Protein AF-A0A2D4QX13-F1 (afdb_monomer)

Mean predicted aligned error: 24.89 Å

Solvent-accessible surface area (backbone atoms only — not comparable to full-atom values): 77066 Å² total; per-residue (Å²): 137,88,86,86,82,90,85,76,85,91,84,88,88,89,89,78,82,85,54,75,51,61,56,52,51,56,56,57,56,62,56,57,64,66,77,70,51,86,90,78,79,73,89,85,78,90,80,95,83,83,89,89,88,93,68,87,88,65,86,76,90,82,76,73,86,80,95,59,84,86,88,71,99,53,57,44,77,58,89,92,42,81,41,55,74,44,93,89,54,78,89,79,84,75,50,68,82,93,48,73,81,83,67,101,71,89,83,74,98,64,98,74,90,80,53,93,89,44,100,64,84,83,71,96,62,91,85,82,73,99,68,87,88,84,76,90,83,76,88,74,99,62,92,79,90,69,102,65,91,85,86,74,98,67,94,81,90,77,97,78,87,88,81,96,66,93,79,85,75,95,65,92,82,90,77,83,91,84,84,73,97,57,102,72,89,83,62,62,100,88,48,82,79,70,64,59,41,94,79,77,62,79,80,86,47,98,60,43,46,70,51,84,95,50,72,36,55,74,54,92,93,52,81,82,84,86,78,48,80,76,98,46,76,73,83,71,74,94,84,80,78,93,67,96,76,89,81,50,95,90,48,98,69,87,85,74,97,62,92,86,83,70,102,62,85,85,89,64,91,82,77,81,76,96,60,90,81,82,69,93,60,90,80,85,69,102,58,91,81,88,65,95,71,84,86,73,96,63,93,83,83,78,89,72,89,81,92,67,83,89,77,76,75,91,84,82,77,88,83,64,64,99,88,53,83,85,82,83,78,51,71,55,83,52,73,82,80,68,91,76,84,83,79,97,75,87,86,87,75,79,98,62,83,89,70,80,83,58,88,93,62,82,87,82,86,76,50,69,91,87,54,76,82,81,74,88,82,80,80,56,96,88,62,81,87,71,95,68,70,82,53,51,100,59,94,52,84,62,84,72,93,74,89,86,75,93,64,97,74,86,88,70,101,73,85,87,87,73,101,72,87,89,75,50,97,49,92,90,52,80,81,83,91,79,50,69,87,89,41,51,51,65,48,93,90,52,38,29,45,59,82,66,92,68,60,94,77,49,42,84,42,70,78,82,85,28,47,36,39,78,38,75,54,98,70,84,93,83,68,91,76,79,79,54,95,84,58,82,88,65,57,39,46,80,45,78,75,53,77,38,35,29,43,34,31,24,69,68,29,40,57,94,48,79,29,70,48,47,74,47,50,60,91,53,32,44,25,36,38,33,48,33,44,36,39,31,34,46,86,85,68,49,84,40,44,35,40,32,34,39,36,39,30,45,20,17,63,84,62,84,60,75,42,30,48,68,51,76,45,81,75,45,58,74,55,86,69,44,44,65,63,45,74,51,44,40,53,43,79,93,76,49,25,37,35,40,29,28,25,24,15,43,25,64,82,76,78,49,47,24,86,58,16,25,39,37,37,41,36,44,41,31,65,31,92,74,40,76,62,53,70,57,93,61,32,35,34,40,72,40,70,78,33,36,74,57,75,47,78,62,48,73,49,54,49,86,75,34,43,32,37,39,32,46,37,30,36,37,30,76,68,54,44,29,18,31,41,32,36,38,41,38,38,49,86,70,82,49,39,47,68,48,77,44,82,66,47,34,38,38,89,79,51,62,63,59,56,49,80,49,48,41,58,60,89,72,25,34,32,41,27,34,23,28,61,57,90,59,38,27,31,38,26,31,49,32,40,55,40,50,95,76,66,73,58,42,80,56,100,90,49,70,47,82,60,93,88,89,89,89,92,88,63,72,46,79,74,56,99,47,33,32,36,39,54,33,70,63,74,23,83,45,79,38,78,65,45,74,49,50,58,82,62,30,42,30,35,43,34,48,30,42,39,33,40,66,86,78,73,43,47,36,44,38,35,34,44,35,40,51,51,65,39,100,85,71,80,44,83,44,49,44,56,46,80,77,48,80,49,64,78,65,97,69,82,47,70,68,42,72,43,42,46,73,60,89,70,26,40,29,41,29,35,22,45,46,87,85,77,71,95,71,48,53,46,39,38,40,40,40,38,44,45,42,42,96,71,49,68,71,45,74,66,81,98,50,70,51,75,78,87,81,85,76,89,69,78,45,72,49,75,75,52,100,45,35,30,39,35,41,31,72,60,35,29,43,58,75,37,81,61,47,75,48,39,54,62,60,24,52,26,35,41,30,48,33,40,35,34,37,73,78,84,66,41,45,36,39,32,38,37,43,36,39,41,57,91,75,51,34,41,65,50,77,41,81,74,45,57,76,48,88,89,61,58,64,70,43,77,46,37,40,53,52,82,66,94,50,73,76,17,30,38,29,42,28,35,22,37,48,74,63,44,78,86,52,68,42,36,33,37,43,38,42,36,42,45,38,60,48,92,70,69,85,72,68,68,48,98,60,94,66,52,60,51,60,43,78,36,74,70,38,30,66,56,80,44,78,60,46,72,47,50,62,64,59,30,37,30,36,42,34,48,33,40,38,35,32,74,80,79,48,40,29,33,43,34,38,34,41,36,31,34,47,88,72,52,33,44,69,51,74,45,80,68,47,53,77,60,95,62,77,68,60,46,82,48,50,35,55,56,95,64,30,36,32,42,27,35,20,30,69,58,84,61,46,30,42,40,31,37,41,35,44,56,31,71,42,86,77,62,63,68,52,84,58,91,54,93,87,60,84,55,74,40,80,73,80,69,42,97,54,98,64,83,82,79,88,82,57,86,88,77,47,82,60,51,80,46,81,46,57,48,61,67,70,85,47,49,32,41,73,52,74,50,75,50,112

Foldseek 3Di:
DDDDADDDDDDDDDPDDDDPVVVSVVVRVVVVVVVPDPPPDDDDDDDDDDDDDDDDPDDDDDDDPDDDDDDDPFWDDDPPDTDGPDPPDDPDDDDPDPDDPDDPDDDDPDDDDDDPPDPDDDDPDDDDDPDDDDDDDDDDPDDDDDPDDDDDDDDDDDDDDDDDDDDDDPDDDDDPDDDDPDDDDDDPPPDDPPPPDVPDDDDQDPQWPPDPVDTDGPDPPDDDDDDDPDPDDPDDDPDDDPDDDDDDPPDDDDDDPDDDDDPDDDDDDDDDDPDDDDDPDDDDDPDDDDDVDDDDPDDDDDDDDDDDPPDDDPPDDDDDPDPDDPDDDDFFPDDPDDVDDDDPDDDDDPPDDDDDPDPPDDPDDDDPDPDDDDDDDDDQPPDDPPPDDPCDPDDDDDDDPDDDDPDDDDDDPDDDDPPDDDDDPDPPDDDDDADPDQDFDADPVAATDHRDPDDPQWDWDDPRRRYTDTHRDPDDDDDPPPPPVPDDPACKDKADPALFKIKIKRFFAAAPDWHFRDKDAPQRFQKKKKFKKKWFQAPVRDIKIKTWIKMKGWFAQFQDDTWIAMDIDDIDIPDDQWFQWDWGWTQPPVRNMITIITHFTHHNVNPDGTRGMMMIIMMGGHDHDRQPWDDDDQKTKWKDFFFAQDKFFGDKDFVVFFQWKKKWKWKAQPVRRKIKTWIKIWGDPQQFIDMDIDPIAINHPVSDDQKDWDWGDDPRMITIIIHGPDPGTMMMMIIMGTHHPDDDWDDDPPDTDDDDDDDDDADWAADDLFKTKGKDWDFQQDKDFPDKDFVVSFQKKWKFKWKAFPPPRKIKTWIKIKGWDADPVRDDIDIAMDIDDIDIPDPDQAQPDFGWDDDVRMITGMTHTRCPPDPTRTMMMIIMMGGHDPPDDQDDDPPDTDDPDDDDADWDWADQDLFKIKTKHFFAAQDKDFNDKDFCQSFQWKKKFKWKAFPVVGKIWTWIKIWGDLLAFIAIDIDPIDIPDPPDWAKDWGWGWQDPVDRRIMITTMIGTRVNHRDDGGMMMIIMMGGHDHPPLPPDCDPDNDFKDWQFDPWAFQDKDFRDKDFVPQFFKKWKWKWKAQPVPSKIWTKIKIWGFQQFFIDMDIDPIDIPDDDDQKDWDWGDDSRMITIIIHTPDGTGMGMIMIMGTHGHDDDDFDPDPSLPDTDFDDFSHHPDDGDRDDDDCVSDPKDKDWDWDADPRRRTDIDIDIDD

Sequence (1208 aa):
MAQETINIGAQADDGTGDTIRRAGIKLNTNFTELFARGSVASDINVIQNNISTTASNADIVIKPSGTGNVVFPAITIEDNNINATRSNDDLKIMANGAGKVVIDGVGFAGTSIVATDSSTVNINENLVVDGSINTGAATLDSAVTINSTLGVDGASTLSTLTVTSAPSFVGPVTIDNLSFNDNIIATASNADLILTPGGTGSVVLPGITIDDNSVTGTRSNEDLNITASGSGDVLLGPIRINGTTLDSSDSTTININEAVIVDGTITANAPTFNGAVVANSTLDVTSGTTLSTLTVSGASSFAGTTTIDNLTFNDNIIGTSSNADLNLTPGGTGVVNVSNLTIDSSINLTDNAIKVTRSNDDFVLSANGTGSVQVSKIDMNQGTVDNVVIGGTTPAAGTFTTLAFTGTSIVADGVTIKDNTITANRSNDNVEFRANGSGYVNINGVLNLPNSDGNTGQLLRTDGSGQLSWFTAPLLLGQSDIQDARNTIGFSSSTDLNANEAVGAHENIIAGTDSVIDDFPQSKYDSAWYLMLQRYDSADSSIEYAGFKTSVAQGTADGSTFEADNLTSQIIKTNGDDGIMQVSSDVRSATSSIRLLGQAGTLADSSTSSLFNSVTFFRIGLGDNDSSGFTDGNVATKVTADLDSATATLDTFAHASFRGAKYYVSVNNTTTNEVMNAEVIVVHNGSSATIQTYNQFSTNSGNDALATFTADINGSNVRLRGANGTAGTCRVTMYRILLADNESGSSGTYQSVIAAQTVSNTAVTTIDTNTFRGTASPDMSSQKIASQFAKTSFDSVFYHMLQKDVTNNEFVMNKLSLNHGISSDGSTEVAGVTDSHVIKSGEMNDISAFDAGFTGSNVNLLATGQNDGSTTIQNSLAYYGIGLGPNTPTATSGNIGTHAGVTAGGNSETVIDHVIAEGTTQASFAAERTAAEFTASQFNGALYHVVTRDTVNGSFETQKISVLHNFNDGFVTSSAVTRTDSGDNHPTFNADMVTADDSASKIRLRMTDGDGSSVTPANTMGYYRVGIGDDDSTGYLGELGLVHDIMHVSIIDSTVVTLDQFTKAPHAAAKYFINVKNQATGETSNIEALVTHDNTNAYITSYNEHFSGNNSLITLTANIDGSTVRLRASATSGASTKVIVNRIVAFADTEADEATTDSTRKVIGNVTTSSTATTFDTFQSSDTDAVHYVVCGQNGADEKFICEATVV

Secondary structure (DSSP, 8-state):
-------------SSSS--HHHHHHHHHHHHHHHHT-TTS-------SS-----STT-------SSS-----TTEEEETTEEEESSTT-------STT-----S----SSS----TT-S-----S----SS----SS----S----SSPPP-SS----S-----S----SS----SS---SSS-----TTS------SSS----BTTEEEETTEEEESSTT-------SSS-----SS----SS----TTSS-----S----SS----SS----S----SS----SS----S----SS----SS----TT---TT-----STT-----PPSTT-----SS---SS----SS------STT-------STT-----TT---TT----S--TT-SS------S----SSS----S-----S-----SSTT-------STT--EEETTTEEEPSS---TT-EEEE-SSSBEEEE--S----SS----TTS---SEEEEE-SSSEEEEEEEEEPSSS-EEEEEEETTTEEEEEEEEEEEEE-TTS-EEEEEEEEEEEEE-SSSS--EEEEEEEEEEESSSSSPP-EEEEEEETTTTEEEEEEEPPBPTTSS-B-SSEEEEEEEEEEESTTSTT-EETTEEEEEEEEE-SS-EEEEEEETTT-SEEEEEEEEEETTTTEEEEEEEEEEE-SS-EEEEEEEEEESSTT---SEEEEEEEETTEEEEEEEE-SSS-EEEEEEEEEE-TT---EE-SS-EEPPP------EEEE-SSSEEEEEE----SS-EEEEEEETTT-SEEEEEEEEEETTT--EEEEEEEEEEEE-TTS-SEEEEEEEEEEEESSS---EEEEEEEEETTEEEEEEEE---S-S---EEEEEEEEEESTT---EEETTEEE-SS------EEEE-SSSEEEEEEE---SS-EEEEEEETTT-SEEEEEEEEEETTT--EEEEEEEEEE-SS-EEEEEEEEEES-TTS-PPEEEEEEE--SSTT-EEEEEEE-SS--SSS--EEEEEEEEEE--S--TT---SSSSSEEEEEEEEE-SS-EEEEEEESSSEEEEEEEEEEEETTT--EEEEEEEEEE-SSSEEEEEEEEEESSSS-SEEEEEEEETTEEEEEEEESSSS-EEEEEEEEEEE-SS------S-TT----------SS--------TTT-S-EEEEEEEEETTTEEEEEEEEE-

pLDDT: mean 72.63, std 13.9, range [29.55, 95.06]

Structure (mmCIF, N/CA/C/O backbone):
data_AF-A0A2D4QX13-F1
#
_entry.id   AF-A0A2D4QX13-F1
#
loop_
_atom_site.group_PDB
_atom_site.id
_atom_site.type_symbol
_atom_site.label_atom_id
_atom_site.label_alt_id
_atom_site.label_comp_id
_atom_site.label_asym_id
_atom_site.label_entity_id
_atom_site.label_seq_id
_atom_site.pdbx_PDB_ins_code
_atom_site.Cartn_x
_atom_site.Cartn_y
_atom_site.Cartn_z
_atom_site.occupancy
_atom_site.B_iso_or_equiv
_atom_site.auth_seq_id
_atom_site.auth_comp_id
_atom_site.auth_asym_id
_atom_site.auth_atom_id
_atom_site.pdbx_PDB_model_num
ATOM 1 N N . MET A 1 1 ? 149.484 -22.977 -150.041 1.00 48.69 1 MET A N 1
ATOM 2 C CA . MET A 1 1 ? 150.336 -24.193 -150.041 1.00 48.69 1 MET A CA 1
ATOM 3 C C . MET A 1 1 ? 151.420 -24.016 -148.987 1.00 48.69 1 MET A C 1
ATOM 5 O O . MET A 1 1 ? 151.735 -22.870 -148.694 1.00 48.69 1 MET A O 1
ATOM 9 N N . ALA A 1 2 ? 151.931 -25.098 -148.397 1.00 53.78 2 ALA A N 1
ATOM 10 C CA . ALA A 1 2 ? 152.930 -25.050 -147.323 1.00 53.78 2 ALA A CA 1
ATOM 11 C C . ALA A 1 2 ? 154.368 -25.242 -147.848 1.00 53.78 2 ALA A C 1
ATOM 13 O O . ALA A 1 2 ? 154.560 -25.682 -148.981 1.00 53.78 2 ALA A O 1
ATOM 14 N N . GLN A 1 3 ? 155.356 -24.910 -147.012 1.00 58.59 3 GLN A N 1
ATOM 15 C CA . GLN A 1 3 ? 156.792 -25.061 -147.270 1.00 58.59 3 GLN A CA 1
ATOM 16 C C . GLN A 1 3 ? 157.369 -26.170 -146.374 1.00 58.59 3 GLN A C 1
ATOM 18 O O . GLN A 1 3 ? 157.041 -26.234 -145.191 1.00 58.59 3 GLN A O 1
ATOM 23 N N . GLU A 1 4 ? 158.260 -26.998 -146.922 1.00 62.09 4 GLU A N 1
ATOM 24 C CA . GLU A 1 4 ? 159.054 -27.991 -146.182 1.00 62.09 4 GLU A CA 1
ATOM 25 C C . GLU A 1 4 ? 160.559 -27.699 -146.334 1.00 62.09 4 GLU A C 1
ATOM 27 O O . GLU A 1 4 ? 160.977 -27.024 -147.277 1.00 62.09 4 GLU A O 1
ATOM 32 N N . THR A 1 5 ? 161.378 -28.187 -145.394 1.00 62.47 5 THR A N 1
ATOM 33 C CA . THR A 1 5 ? 162.771 -27.735 -145.198 1.00 62.47 5 THR A CA 1
ATOM 34 C C . THR A 1 5 ? 163.766 -28.897 -145.257 1.00 62.47 5 THR A C 1
ATOM 36 O O . THR A 1 5 ? 163.573 -29.921 -144.604 1.00 62.47 5 THR A O 1
ATOM 39 N N . ILE A 1 6 ? 164.870 -28.732 -145.995 1.00 63.19 6 ILE A N 1
ATOM 40 C CA . ILE A 1 6 ? 165.870 -29.794 -146.218 1.00 63.19 6 ILE A CA 1
ATOM 41 C C . ILE A 1 6 ? 166.854 -29.911 -145.035 1.00 63.19 6 ILE A C 1
ATOM 43 O O . ILE A 1 6 ? 167.349 -28.900 -144.531 1.00 63.19 6 ILE A O 1
ATOM 47 N N . ASN A 1 7 ? 167.171 -31.152 -144.633 1.00 61.03 7 ASN A N 1
ATOM 48 C CA . ASN A 1 7 ? 168.051 -31.520 -143.510 1.00 61.03 7 ASN A CA 1
ATOM 49 C C . ASN A 1 7 ? 169.439 -32.029 -143.988 1.00 61.03 7 ASN A C 1
ATOM 51 O O . ASN A 1 7 ? 169.537 -32.649 -145.044 1.00 61.03 7 ASN A O 1
ATOM 55 N N . ILE A 1 8 ? 170.516 -31.753 -143.233 1.00 59.47 8 ILE A N 1
ATOM 56 C CA . ILE A 1 8 ? 171.926 -31.836 -143.684 1.00 59.47 8 ILE A CA 1
ATOM 57 C C . ILE A 1 8 ? 172.917 -32.066 -142.514 1.00 59.47 8 ILE A C 1
ATOM 59 O O . ILE A 1 8 ? 172.938 -31.294 -141.559 1.00 59.47 8 ILE A O 1
ATOM 63 N N . GLY A 1 9 ? 173.744 -33.123 -142.609 1.00 60.88 9 GLY A N 1
ATOM 64 C CA . GLY A 1 9 ? 174.527 -33.731 -141.507 1.00 60.88 9 GLY A CA 1
ATOM 65 C C . GLY A 1 9 ? 175.915 -33.147 -141.143 1.00 60.88 9 GLY A C 1
ATOM 66 O O . GLY A 1 9 ? 176.196 -31.973 -141.372 1.00 60.88 9 GLY A O 1
ATOM 67 N N . ALA A 1 10 ? 176.764 -33.974 -140.498 1.00 62.09 10 ALA A N 1
ATOM 68 C CA . ALA A 1 10 ? 177.500 -33.541 -139.292 1.00 62.09 10 ALA A CA 1
ATOM 69 C C . ALA A 1 10 ? 179.031 -33.825 -139.156 1.00 62.09 10 ALA A C 1
ATOM 71 O O . ALA A 1 10 ? 179.527 -33.771 -138.033 1.00 62.09 10 ALA A O 1
ATOM 72 N N . GLN A 1 11 ? 179.803 -34.107 -140.217 1.00 56.47 11 GLN A N 1
ATOM 73 C CA . GLN A 1 11 ? 181.288 -34.197 -140.152 1.00 56.47 11 GLN A CA 1
ATOM 74 C C . GLN A 1 11 ? 181.967 -33.550 -141.380 1.00 56.47 11 GLN A C 1
ATOM 76 O O . GLN A 1 11 ? 181.316 -33.408 -142.417 1.00 56.47 11 GLN A O 1
ATOM 81 N N . ALA A 1 12 ? 183.229 -33.105 -141.255 1.00 64.06 12 ALA A N 1
ATOM 82 C CA . ALA A 1 12 ? 183.900 -32.228 -142.235 1.00 64.06 12 ALA A CA 1
ATOM 83 C C . ALA A 1 12 ? 185.445 -32.226 -142.150 1.00 64.06 12 ALA A C 1
ATOM 85 O O . ALA A 1 12 ? 185.974 -32.462 -141.069 1.00 64.06 12 ALA A O 1
ATOM 86 N N . ASP A 1 13 ? 186.134 -31.858 -143.247 1.00 55.03 13 ASP A N 1
ATOM 87 C CA . ASP A 1 13 ? 187.499 -31.277 -143.256 1.00 55.03 13 ASP A CA 1
ATOM 88 C C . ASP A 1 13 ? 187.838 -30.594 -144.621 1.00 55.03 13 ASP A C 1
ATOM 90 O O . ASP A 1 13 ? 186.972 -30.529 -145.492 1.00 55.03 13 ASP A O 1
ATOM 94 N N . ASP A 1 14 ? 189.089 -30.129 -144.788 1.00 54.62 14 ASP A N 1
ATOM 95 C CA . ASP A 1 14 ? 189.828 -29.640 -145.988 1.00 54.62 14 ASP A CA 1
ATOM 96 C C . ASP A 1 14 ? 189.985 -28.116 -146.245 1.00 54.62 14 ASP A C 1
ATOM 98 O O . ASP A 1 14 ? 190.837 -27.678 -147.023 1.00 54.62 14 ASP A O 1
ATOM 102 N N . GLY A 1 15 ? 189.347 -27.280 -145.421 1.00 58.25 15 GLY A N 1
ATOM 103 C CA . GLY A 1 15 ? 190.004 -26.066 -144.900 1.00 58.25 15 GLY A CA 1
ATOM 104 C C . GLY A 1 15 ? 189.845 -24.722 -145.632 1.00 58.25 15 GLY A C 1
ATOM 105 O O . GLY A 1 15 ? 190.213 -23.704 -145.049 1.00 58.25 15 GLY A O 1
ATOM 106 N N . THR A 1 16 ? 189.264 -24.646 -146.836 1.00 51.91 16 THR A N 1
ATOM 107 C CA . THR A 1 16 ? 188.850 -23.342 -147.439 1.00 51.91 16 THR A CA 1
ATOM 108 C C . THR A 1 16 ? 187.542 -23.382 -148.236 1.00 51.91 16 THR A C 1
ATOM 110 O O . THR A 1 16 ? 186.879 -22.350 -148.380 1.00 51.91 16 THR A O 1
ATOM 113 N N . GLY A 1 17 ? 187.182 -24.554 -148.767 1.00 56.97 17 GLY A N 1
ATOM 114 C CA . GLY A 1 17 ? 186.081 -24.748 -149.707 1.00 56.97 17 GLY A CA 1
ATOM 115 C C . GLY A 1 17 ? 184.684 -24.779 -149.085 1.00 56.97 17 GLY A C 1
ATOM 116 O O . GLY A 1 17 ? 184.436 -24.283 -147.984 1.00 56.97 17 GLY A O 1
ATOM 117 N N . ASP A 1 18 ? 183.733 -25.334 -149.839 1.00 58.25 18 ASP A N 1
ATOM 118 C CA . ASP A 1 18 ? 182.322 -25.366 -149.462 1.00 58.25 18 ASP A CA 1
ATOM 119 C C . ASP A 1 18 ? 181.794 -26.797 -149.289 1.00 58.25 18 ASP A C 1
ATOM 121 O O . ASP A 1 18 ? 181.955 -27.634 -150.174 1.00 58.25 18 ASP A O 1
ATOM 125 N N . THR A 1 19 ? 181.124 -27.074 -148.168 1.00 53.53 19 THR A N 1
ATOM 126 C CA . THR A 1 19 ? 180.562 -28.403 -147.880 1.00 53.53 19 THR A CA 1
ATOM 127 C C . THR A 1 19 ? 179.112 -28.518 -148.353 1.00 53.53 19 THR A C 1
ATOM 129 O O . THR A 1 19 ? 178.382 -27.527 -148.464 1.00 53.53 19 THR A O 1
ATOM 132 N N . ILE A 1 20 ? 178.641 -29.761 -148.522 1.00 61.47 20 ILE A N 1
ATOM 133 C CA . ILE A 1 20 ? 177.230 -30.105 -148.793 1.00 61.47 20 ILE A CA 1
ATOM 134 C C . ILE A 1 20 ? 176.244 -29.371 -147.860 1.00 61.47 20 ILE A C 1
ATOM 136 O O . ILE A 1 20 ? 175.137 -29.021 -148.274 1.00 61.47 20 ILE A O 1
ATOM 140 N N . ARG A 1 21 ? 176.659 -29.038 -146.628 1.00 67.06 21 ARG A N 1
ATOM 141 C CA . ARG A 1 21 ? 175.853 -28.269 -145.671 1.00 67.06 21 ARG A CA 1
ATOM 142 C C . ARG A 1 21 ? 175.528 -26.852 -146.167 1.00 67.06 21 ARG A C 1
ATOM 144 O O . ARG A 1 21 ? 174.374 -26.437 -146.110 1.00 67.06 21 ARG A O 1
ATOM 151 N N . ARG A 1 22 ? 176.502 -26.089 -146.681 1.00 62.19 22 ARG A N 1
ATOM 152 C CA . ARG A 1 22 ? 176.244 -24.714 -147.167 1.00 62.19 22 ARG A CA 1
ATOM 153 C C . ARG A 1 22 ? 175.504 -24.720 -148.509 1.00 62.19 22 ARG A C 1
ATOM 155 O O . ARG A 1 22 ? 174.764 -23.779 -148.780 1.00 62.19 22 ARG A O 1
ATOM 162 N N . ALA A 1 23 ? 175.635 -25.784 -149.307 1.00 62.06 23 ALA A N 1
ATOM 163 C CA . ALA A 1 23 ? 174.797 -26.006 -150.487 1.00 62.06 23 ALA A CA 1
ATOM 164 C C . ALA A 1 23 ? 173.310 -26.185 -150.111 1.00 62.06 23 ALA A C 1
ATOM 166 O O . ALA A 1 23 ? 172.454 -25.507 -150.677 1.00 62.06 23 ALA A O 1
ATOM 167 N N . GLY A 1 24 ? 173.003 -27.006 -149.098 1.00 66.62 24 GLY A N 1
ATOM 168 C CA . GLY A 1 24 ? 171.633 -27.154 -148.584 1.00 66.62 24 GLY A CA 1
ATOM 169 C C . GLY A 1 24 ? 171.067 -25.873 -147.951 1.00 66.62 24 GLY A C 1
ATOM 170 O O . GLY A 1 24 ? 169.898 -25.555 -148.155 1.00 66.62 24 GLY A O 1
ATOM 171 N N . ILE A 1 25 ? 171.900 -25.077 -147.263 1.00 66.00 25 ILE A N 1
ATOM 172 C CA . ILE A 1 25 ? 171.500 -23.750 -146.752 1.00 66.00 25 ILE A CA 1
ATOM 173 C C . ILE A 1 25 ? 171.069 -22.824 -147.901 1.00 66.00 25 ILE A C 1
ATOM 175 O O . ILE A 1 25 ? 169.986 -22.248 -147.832 1.00 66.00 25 ILE A O 1
ATOM 179 N N . LYS A 1 26 ? 171.871 -22.726 -148.973 1.00 66.06 26 LYS A N 1
ATOM 180 C CA . LYS A 1 26 ? 171.560 -21.900 -150.159 1.00 66.06 26 LYS A CA 1
ATOM 181 C C . LYS A 1 26 ? 170.226 -22.297 -150.812 1.00 66.06 26 LYS A C 1
ATOM 183 O O . LYS A 1 26 ? 169.484 -21.427 -151.252 1.00 66.06 26 LYS A O 1
ATOM 188 N N . LEU A 1 27 ? 169.896 -23.592 -150.832 1.00 63.59 27 LEU A N 1
ATOM 189 C CA . LEU A 1 27 ? 168.610 -24.090 -151.335 1.00 63.59 27 LEU A CA 1
ATOM 190 C C . LEU A 1 27 ? 167.419 -23.623 -150.484 1.00 63.59 27 LEU A C 1
ATOM 192 O O . LEU A 1 27 ? 166.442 -23.123 -151.038 1.00 63.59 27 LEU A O 1
ATOM 196 N N . ASN A 1 28 ? 167.511 -23.734 -149.154 1.00 72.38 28 ASN A N 1
ATOM 197 C CA . ASN A 1 28 ? 166.443 -23.286 -148.254 1.00 72.38 28 ASN A CA 1
ATOM 198 C C . ASN A 1 28 ? 166.207 -21.761 -148.350 1.00 72.38 28 ASN A C 1
ATOM 200 O O . ASN A 1 28 ? 165.061 -21.326 -148.279 1.00 72.38 28 ASN A O 1
ATOM 204 N N . THR A 1 29 ? 167.252 -20.947 -148.568 1.00 67.94 29 THR A N 1
ATOM 205 C CA . THR A 1 29 ? 167.115 -19.487 -148.756 1.00 67.94 29 THR A CA 1
ATOM 206 C C . THR A 1 29 ? 166.243 -19.129 -149.966 1.00 67.94 29 THR A C 1
ATOM 208 O O . THR A 1 29 ? 165.341 -18.304 -149.835 1.00 67.94 29 THR A O 1
ATOM 211 N N . ASN A 1 30 ? 166.457 -19.778 -151.116 1.00 61.69 30 ASN A N 1
ATOM 212 C CA . ASN A 1 30 ? 165.749 -19.451 -152.361 1.00 61.69 30 ASN A CA 1
ATOM 213 C C . ASN A 1 30 ? 164.231 -19.714 -152.292 1.00 61.69 30 ASN A C 1
ATOM 215 O O . ASN A 1 30 ? 163.456 -19.022 -152.950 1.00 61.69 30 ASN A O 1
ATOM 219 N N . PHE A 1 31 ? 163.780 -20.700 -151.507 1.00 66.31 31 PHE A N 1
ATOM 220 C CA . PHE A 1 31 ? 162.345 -20.982 -151.368 1.00 66.31 31 PHE A CA 1
ATOM 221 C C . PHE A 1 31 ? 161.602 -19.930 -150.533 1.00 66.31 31 PHE A C 1
ATOM 223 O O . PHE A 1 31 ? 160.431 -19.662 -150.803 1.00 66.31 31 PHE A O 1
ATOM 230 N N . THR A 1 32 ? 162.279 -19.288 -149.578 1.00 69.12 32 THR A N 1
ATOM 231 C CA . THR A 1 32 ? 161.687 -18.247 -148.724 1.00 69.12 32 THR A CA 1
ATOM 232 C C . THR A 1 32 ? 161.292 -16.995 -149.517 1.00 69.12 32 THR A C 1
ATOM 234 O O . THR A 1 32 ? 160.238 -16.419 -149.253 1.00 69.12 32 THR A O 1
ATOM 237 N N . GLU A 1 33 ? 162.066 -16.596 -150.536 1.00 63.34 33 GLU A N 1
ATOM 238 C CA . GLU A 1 33 ? 161.703 -15.456 -151.400 1.00 63.34 33 GLU A CA 1
ATOM 239 C C . GLU A 1 33 ? 160.431 -15.712 -152.228 1.00 63.34 33 GLU A C 1
ATOM 241 O O . GLU A 1 33 ? 159.664 -14.786 -152.497 1.00 63.34 33 GLU A O 1
ATOM 246 N N . LEU A 1 34 ? 160.169 -16.964 -152.623 1.00 62.69 34 LEU A N 1
ATOM 247 C CA . LEU A 1 34 ? 159.056 -17.286 -153.519 1.00 62.69 34 LEU A CA 1
ATOM 248 C C . LEU A 1 34 ? 157.682 -17.122 -152.848 1.00 62.69 34 LEU A C 1
ATOM 250 O O . LEU A 1 34 ? 156.737 -16.666 -153.497 1.00 62.69 34 LEU A O 1
ATOM 254 N N . PHE A 1 35 ? 157.573 -17.474 -151.564 1.00 67.25 35 PHE A N 1
ATOM 255 C CA . PHE A 1 35 ? 156.316 -17.420 -150.805 1.00 67.25 35 PHE A CA 1
ATOM 256 C C . PHE A 1 35 ? 155.963 -16.021 -150.274 1.00 67.25 35 PHE A C 1
ATOM 258 O O . PHE A 1 35 ? 154.812 -15.786 -149.915 1.00 67.25 35 PHE A O 1
ATOM 265 N N . ALA A 1 36 ? 156.901 -15.069 -150.281 1.00 63.59 36 ALA A N 1
ATOM 266 C CA . ALA A 1 36 ? 156.678 -13.701 -149.802 1.00 63.59 36 ALA A CA 1
ATOM 267 C C . ALA A 1 36 ? 155.986 -12.766 -150.825 1.00 63.59 36 ALA A C 1
ATOM 269 O O . ALA A 1 36 ? 155.773 -11.586 -150.544 1.00 63.59 36 ALA A O 1
ATOM 270 N N . ARG A 1 37 ? 155.649 -13.246 -152.034 1.00 60.69 37 ARG A N 1
ATOM 271 C CA . ARG A 1 37 ? 155.138 -12.396 -153.125 1.00 60.69 37 ARG A CA 1
ATOM 272 C C . ARG A 1 37 ? 153.608 -12.271 -153.105 1.00 60.69 37 ARG A C 1
ATOM 274 O O . ARG A 1 37 ? 152.895 -13.248 -153.318 1.00 60.69 37 ARG A O 1
ATOM 281 N N . GLY A 1 38 ? 153.107 -11.042 -152.955 1.00 60.88 38 GLY A N 1
ATOM 282 C CA . GLY A 1 38 ? 151.697 -10.712 -152.671 1.00 60.88 38 GLY A CA 1
ATOM 283 C C . GLY A 1 38 ? 150.612 -11.084 -153.700 1.00 60.88 38 GLY A C 1
ATOM 284 O O . GLY A 1 38 ? 149.473 -10.676 -153.530 1.00 60.88 38 GLY A O 1
ATOM 285 N N . SER A 1 39 ? 150.912 -11.857 -154.748 1.00 57.81 39 SER A N 1
ATOM 286 C CA . SER A 1 39 ? 149.925 -12.334 -155.740 1.00 57.81 39 SER A CA 1
ATOM 287 C C . SER A 1 39 ? 149.168 -13.605 -155.308 1.00 57.81 39 SER A C 1
ATOM 289 O O . SER A 1 39 ? 148.434 -14.169 -156.114 1.00 57.81 39 SER A O 1
ATOM 291 N N . VAL A 1 40 ? 149.433 -14.129 -154.103 1.00 56.66 40 VAL A N 1
ATOM 292 C CA . VAL A 1 40 ? 149.116 -15.523 -153.710 1.00 56.66 40 VAL A CA 1
ATOM 293 C C . VAL A 1 40 ? 148.385 -15.610 -152.351 1.00 56.66 40 VAL A C 1
ATOM 295 O O . VAL A 1 40 ? 148.142 -16.704 -151.852 1.00 56.66 40 VAL A O 1
ATOM 298 N N . ALA A 1 41 ? 148.039 -14.474 -151.734 1.00 57.94 41 ALA A N 1
ATOM 299 C CA . ALA A 1 41 ? 147.609 -14.399 -150.329 1.00 57.94 41 ALA A CA 1
ATOM 300 C C . ALA A 1 41 ? 146.413 -13.447 -150.083 1.00 57.94 41 ALA A C 1
ATOM 302 O O . ALA A 1 41 ? 146.410 -12.699 -149.109 1.00 57.94 41 ALA A O 1
ATOM 303 N N . SER A 1 42 ? 145.421 -13.427 -150.982 1.00 57.16 42 SER A N 1
ATOM 304 C CA . SER A 1 42 ? 144.263 -12.517 -150.913 1.00 57.16 42 SER A CA 1
ATOM 305 C C . SER A 1 42 ? 142.925 -13.254 -151.039 1.00 57.16 42 SER A C 1
ATOM 307 O O . SER A 1 42 ? 142.665 -13.866 -152.075 1.00 57.16 42 SER A O 1
ATOM 309 N N . ASP A 1 43 ? 142.057 -13.129 -150.032 1.00 56.84 43 ASP A N 1
ATOM 310 C CA . ASP A 1 43 ? 140.787 -13.874 -149.952 1.00 56.84 43 ASP A CA 1
ATOM 311 C C . ASP A 1 43 ? 139.604 -13.230 -150.706 1.00 56.84 43 ASP A C 1
ATOM 313 O O . ASP A 1 43 ? 138.599 -13.892 -150.965 1.00 56.84 43 ASP A O 1
ATOM 317 N N . ILE A 1 44 ? 139.693 -11.949 -151.087 1.00 56.91 44 ILE A N 1
ATOM 318 C CA . ILE A 1 44 ? 138.608 -11.251 -151.801 1.00 56.91 44 ILE A CA 1
ATOM 319 C C . ILE A 1 44 ? 138.762 -11.455 -153.313 1.00 56.91 44 ILE A C 1
ATOM 321 O O . ILE A 1 44 ? 139.502 -10.744 -153.991 1.00 56.91 44 ILE A O 1
ATOM 325 N N . ASN A 1 45 ? 138.031 -12.439 -153.836 1.00 53.50 45 ASN A N 1
ATOM 326 C CA . ASN A 1 45 ? 138.000 -12.797 -155.252 1.00 53.50 45 ASN A CA 1
ATOM 327 C C . ASN A 1 45 ? 136.749 -12.183 -155.920 1.00 53.50 45 ASN A C 1
ATOM 329 O O . ASN A 1 45 ? 135.625 -12.571 -155.605 1.00 53.50 45 ASN A O 1
ATOM 333 N N . VAL A 1 46 ? 136.925 -11.187 -156.796 1.00 56.31 46 VAL A N 1
ATOM 334 C CA . VAL A 1 46 ? 135.827 -10.321 -157.280 1.00 56.31 46 VAL A CA 1
ATOM 335 C C . VAL A 1 46 ? 135.322 -10.751 -158.658 1.00 56.31 46 VAL A C 1
ATOM 337 O O . VAL A 1 46 ? 136.009 -10.563 -159.660 1.00 56.31 46 VAL A O 1
ATOM 340 N N . ILE A 1 47 ? 134.097 -11.285 -158.721 1.00 47.78 47 ILE A N 1
ATOM 341 C CA . ILE A 1 47 ? 133.460 -11.734 -159.968 1.00 47.78 47 ILE A CA 1
ATOM 342 C C . ILE A 1 47 ? 131.966 -11.320 -159.981 1.00 47.78 47 ILE A C 1
ATOM 344 O O . ILE A 1 47 ? 131.182 -11.791 -159.166 1.00 47.78 47 ILE A O 1
ATOM 348 N N . GLN A 1 48 ? 131.585 -10.470 -160.950 1.00 45.81 48 GLN A N 1
ATOM 349 C CA . GLN A 1 48 ? 130.210 -10.140 -161.408 1.00 45.81 48 GLN A CA 1
ATOM 350 C C . GLN A 1 48 ? 129.277 -9.140 -160.647 1.00 45.81 48 GLN A C 1
ATOM 352 O O . GLN A 1 48 ? 128.149 -8.994 -161.106 1.00 45.81 48 GLN A O 1
ATOM 357 N N . ASN A 1 49 ? 129.669 -8.372 -159.609 1.00 57.41 49 ASN A N 1
ATOM 358 C CA . ASN A 1 49 ? 128.812 -7.287 -159.031 1.00 57.41 49 ASN A CA 1
ATOM 359 C C . ASN A 1 49 ? 129.591 -6.085 -158.406 1.00 57.41 49 ASN A C 1
ATOM 361 O O . ASN A 1 49 ? 130.800 -6.182 -158.223 1.00 57.41 49 ASN A O 1
ATOM 365 N N . ASN A 1 50 ? 128.896 -4.971 -158.083 1.00 41.06 50 ASN A N 1
ATOM 366 C CA . ASN A 1 50 ? 129.398 -3.666 -157.553 1.00 41.06 50 ASN A CA 1
ATOM 367 C C . ASN A 1 50 ? 129.176 -3.498 -156.017 1.00 41.06 50 ASN A C 1
ATOM 369 O O . ASN A 1 50 ? 128.140 -3.951 -155.541 1.00 41.06 50 ASN A O 1
ATOM 373 N N . ILE A 1 51 ? 130.030 -2.898 -155.149 1.00 52.09 51 ILE A N 1
ATOM 374 C CA . ILE A 1 51 ? 131.338 -2.162 -155.244 1.00 52.09 51 ILE A CA 1
ATOM 375 C C . ILE A 1 51 ? 131.174 -0.689 -155.762 1.00 52.09 51 ILE A C 1
ATOM 377 O O . ILE A 1 51 ? 130.229 -0.449 -156.502 1.00 52.09 51 ILE A O 1
ATOM 381 N N . SER A 1 52 ? 131.909 0.393 -155.399 1.00 45.56 52 SER A N 1
ATOM 382 C CA . SER A 1 52 ? 133.319 0.631 -154.973 1.00 45.56 52 SER A CA 1
ATOM 383 C C . SER A 1 52 ? 133.589 1.987 -154.260 1.00 45.56 52 SER A C 1
ATOM 385 O O . SER A 1 52 ? 132.806 2.914 -154.436 1.00 45.56 52 SER A O 1
ATOM 387 N N . THR A 1 53 ? 134.766 2.173 -153.629 1.00 45.12 53 THR A N 1
ATOM 388 C CA . THR A 1 53 ? 135.358 3.494 -153.245 1.00 45.12 53 THR A CA 1
ATOM 389 C C . THR A 1 53 ? 136.908 3.443 -153.283 1.00 45.12 53 THR A C 1
ATOM 391 O O . THR A 1 53 ? 137.469 2.345 -153.274 1.00 45.12 53 THR A O 1
ATOM 394 N N . THR A 1 54 ? 137.609 4.592 -153.403 1.00 40.53 54 THR A N 1
ATOM 395 C CA . THR A 1 54 ? 139.087 4.666 -153.582 1.00 40.53 54 THR A CA 1
ATOM 396 C C . THR A 1 54 ? 139.801 5.901 -152.977 1.00 40.53 54 THR A C 1
ATOM 398 O O . THR A 1 54 ? 140.922 6.205 -153.392 1.00 40.53 54 THR A O 1
ATOM 401 N N . ALA A 1 55 ? 139.198 6.668 -152.059 1.00 32.03 55 ALA A N 1
ATOM 402 C CA . ALA A 1 55 ? 139.792 7.910 -151.524 1.00 32.03 55 ALA A CA 1
ATOM 403 C C . ALA A 1 55 ? 139.326 8.228 -150.087 1.00 32.03 55 ALA A C 1
ATOM 405 O O . ALA A 1 55 ? 138.494 7.520 -149.527 1.00 32.03 55 ALA A O 1
ATOM 406 N N . SER A 1 56 ? 139.846 9.303 -149.482 1.00 48.62 56 SER A N 1
ATOM 407 C CA . SER A 1 56 ? 139.248 9.891 -148.273 1.00 48.62 56 SER A CA 1
ATOM 408 C C . SER A 1 56 ? 137.990 10.708 -148.656 1.00 48.62 56 SER A C 1
ATOM 410 O O . SER A 1 56 ? 137.861 11.141 -149.798 1.00 48.62 56 SER A O 1
ATOM 412 N N . ASN A 1 57 ? 136.998 10.934 -147.790 1.00 42.28 57 ASN A N 1
ATOM 413 C CA . ASN A 1 57 ? 136.989 10.812 -146.328 1.00 42.28 57 ASN A CA 1
ATOM 414 C C . ASN A 1 57 ? 136.075 9.686 -145.793 1.00 42.28 57 ASN A C 1
ATOM 416 O O . ASN A 1 57 ? 135.196 9.980 -144.994 1.00 42.28 57 ASN A O 1
ATOM 420 N N . ALA A 1 58 ? 136.360 8.431 -146.173 1.00 34.28 58 ALA A N 1
ATOM 421 C CA . ALA A 1 58 ? 136.145 7.204 -145.378 1.00 34.28 58 ALA A CA 1
ATOM 422 C C . ALA A 1 58 ? 134.697 6.916 -144.884 1.00 34.28 58 ALA A C 1
ATOM 424 O O . ALA A 1 58 ? 134.173 7.603 -144.016 1.00 34.28 58 ALA A O 1
ATOM 425 N N . ASP A 1 59 ? 133.967 5.897 -145.348 1.00 43.84 59 ASP A N 1
ATOM 426 C CA . ASP A 1 59 ? 134.327 4.543 -145.821 1.00 43.84 59 ASP A CA 1
ATOM 427 C C . ASP A 1 59 ? 135.081 3.683 -144.783 1.00 43.84 59 ASP A C 1
ATOM 429 O O . ASP A 1 59 ? 135.887 4.179 -144.006 1.00 43.84 59 ASP A O 1
ATOM 433 N N . ILE A 1 60 ? 134.867 2.366 -144.693 1.00 50.25 60 ILE A N 1
ATOM 434 C CA . ILE A 1 60 ? 134.194 1.455 -145.639 1.00 50.25 60 ILE A CA 1
ATOM 435 C C . ILE A 1 60 ? 132.964 0.757 -145.022 1.00 50.25 60 ILE A C 1
ATOM 437 O O . ILE A 1 60 ? 132.660 0.897 -143.840 1.00 50.25 60 ILE A O 1
ATOM 441 N N . VAL A 1 61 ? 132.280 -0.034 -145.856 1.00 29.55 61 VAL A N 1
ATOM 442 C CA . VAL A 1 61 ? 131.258 -1.033 -145.499 1.00 29.55 61 VAL A CA 1
ATOM 443 C C . VAL A 1 61 ? 131.564 -1.760 -144.179 1.00 29.55 61 VAL A C 1
ATOM 445 O O . VAL A 1 61 ? 132.610 -2.384 -144.019 1.00 29.55 61 VAL A O 1
ATOM 448 N N . ILE A 1 62 ? 130.573 -1.779 -143.289 1.00 47.12 62 ILE A N 1
ATOM 449 C CA . ILE A 1 62 ? 130.366 -2.830 -142.278 1.00 47.12 62 ILE A CA 1
ATOM 450 C C . ILE A 1 62 ? 129.389 -3.846 -142.920 1.00 47.12 62 ILE A C 1
ATOM 452 O O . ILE A 1 62 ? 128.496 -3.426 -143.650 1.00 47.12 62 ILE A O 1
ATOM 456 N N . LYS A 1 63 ? 129.455 -5.172 -142.731 1.00 49.34 63 LYS A N 1
ATOM 457 C CA . LYS A 1 63 ? 129.669 -5.966 -141.501 1.00 49.34 63 LYS A CA 1
ATOM 458 C C . LYS A 1 63 ? 130.502 -7.251 -141.794 1.00 49.34 63 LYS A C 1
ATOM 460 O O . LYS A 1 63 ? 130.800 -7.507 -142.955 1.00 49.34 63 LYS A O 1
ATOM 465 N N . PRO A 1 64 ? 130.898 -8.051 -140.784 1.00 50.56 64 PRO A N 1
ATOM 466 C CA . PRO A 1 64 ? 132.165 -7.923 -140.066 1.00 50.56 64 PRO A CA 1
ATOM 467 C C . PRO A 1 64 ? 133.106 -9.129 -140.310 1.00 50.56 64 PRO A C 1
ATOM 469 O O . PRO A 1 64 ? 132.784 -10.064 -141.036 1.00 50.56 64 PRO A O 1
ATOM 472 N N . SER A 1 65 ? 134.196 -9.194 -139.543 1.00 45.06 65 SER A N 1
ATOM 473 C CA . SER A 1 65 ? 134.572 -10.451 -138.879 1.00 45.06 65 SER A CA 1
ATOM 474 C C . SER A 1 65 ? 134.657 -10.197 -137.368 1.00 45.06 65 SER A C 1
ATOM 476 O O . SER A 1 65 ? 135.025 -9.098 -136.952 1.00 45.06 65 SER A O 1
ATOM 478 N N . GLY A 1 66 ? 134.231 -11.161 -136.548 1.00 49.72 66 GLY A N 1
ATOM 479 C CA . GLY A 1 66 ? 133.879 -10.957 -135.135 1.00 49.72 66 GLY A CA 1
ATOM 480 C C . GLY A 1 66 ? 132.363 -11.041 -134.894 1.00 49.72 66 GLY A C 1
ATOM 481 O O . GLY A 1 66 ? 131.633 -11.595 -135.709 1.00 49.72 66 GLY A O 1
ATOM 482 N N . THR A 1 67 ? 131.873 -10.503 -133.774 1.00 49.53 67 THR A N 1
ATOM 483 C CA . THR A 1 67 ? 130.487 -10.692 -133.282 1.00 49.53 67 THR A CA 1
ATOM 484 C C . THR A 1 67 ? 129.487 -9.576 -133.658 1.00 49.53 67 THR A C 1
ATOM 486 O O . THR A 1 67 ? 128.373 -9.549 -133.135 1.00 49.53 67 THR A O 1
ATOM 489 N N . GLY A 1 68 ? 129.864 -8.620 -134.520 1.00 50.06 68 GLY A N 1
ATOM 490 C CA . GLY A 1 68 ? 129.156 -7.336 -134.700 1.00 50.06 68 GLY A CA 1
ATOM 491 C C . GLY A 1 68 ? 128.144 -7.242 -135.859 1.00 50.06 68 GLY A C 1
ATOM 492 O O . GLY A 1 68 ? 128.518 -7.230 -137.029 1.00 50.06 68 GLY A O 1
ATOM 493 N N . ASN A 1 69 ? 126.865 -7.047 -135.525 1.00 58.88 69 ASN A N 1
ATOM 494 C CA . ASN A 1 69 ? 125.714 -6.998 -136.447 1.00 58.88 69 ASN A CA 1
ATOM 495 C C . ASN A 1 69 ? 125.341 -5.535 -136.865 1.00 58.88 69 ASN A C 1
ATOM 497 O O . ASN A 1 69 ? 126.068 -4.590 -136.553 1.00 58.88 69 ASN A O 1
ATOM 501 N N . VAL A 1 70 ? 124.299 -5.191 -137.644 1.00 57.44 70 VAL A N 1
ATOM 502 C CA . VAL A 1 70 ? 122.999 -5.829 -137.921 1.00 57.44 70 VAL A CA 1
ATOM 503 C C . VAL A 1 70 ? 122.431 -5.403 -139.289 1.00 57.44 70 VAL A C 1
ATOM 505 O O . VAL A 1 70 ? 122.898 -4.440 -139.899 1.00 57.44 70 VAL A O 1
ATOM 508 N N . VAL A 1 71 ? 121.400 -6.139 -139.704 1.00 53.62 71 VAL A N 1
ATOM 509 C CA . VAL A 1 71 ? 120.489 -5.985 -140.850 1.00 53.62 71 VAL A CA 1
ATOM 510 C C . VAL A 1 71 ? 119.188 -5.300 -140.378 1.00 53.62 71 VAL A C 1
ATOM 512 O O . VAL A 1 71 ? 118.681 -5.691 -139.331 1.00 53.62 71 VAL A O 1
ATOM 515 N N . PHE A 1 72 ? 118.621 -4.333 -141.126 1.00 60.22 72 PHE A N 1
ATOM 516 C CA . PHE A 1 72 ? 117.372 -3.621 -140.746 1.00 60.22 72 PHE A CA 1
ATOM 517 C C . PHE A 1 72 ? 116.366 -3.370 -141.907 1.00 60.22 72 PHE A C 1
ATOM 519 O O . PHE A 1 72 ? 116.085 -2.226 -142.254 1.00 60.22 72 PHE A O 1
ATOM 526 N N . PRO A 1 73 ? 115.764 -4.409 -142.517 1.00 59.44 73 PRO A N 1
ATOM 527 C CA . PRO A 1 73 ? 114.820 -4.299 -143.635 1.00 59.44 73 PRO A CA 1
ATOM 528 C C . PRO A 1 73 ? 113.371 -4.097 -143.144 1.00 59.44 73 PRO A C 1
ATOM 530 O O . PRO A 1 73 ? 112.455 -4.776 -143.608 1.00 59.44 73 PRO A O 1
ATOM 533 N N . ALA A 1 74 ? 113.168 -3.257 -142.127 1.00 68.06 74 ALA A N 1
ATOM 534 C CA . ALA A 1 74 ? 111.892 -3.135 -141.405 1.00 68.06 74 ALA A CA 1
ATOM 535 C C . ALA A 1 74 ? 111.572 -1.718 -140.900 1.00 68.06 74 ALA A C 1
ATOM 537 O O . ALA A 1 74 ? 110.445 -1.460 -140.491 1.00 68.06 74 ALA A O 1
ATOM 538 N N . ILE A 1 75 ? 112.548 -0.809 -140.916 1.00 73.44 75 ILE A N 1
ATOM 539 C CA . ILE A 1 75 ? 112.420 0.549 -140.383 1.00 73.44 75 ILE A CA 1
ATOM 540 C C . ILE A 1 75 ? 113.040 1.551 -141.358 1.00 73.44 75 ILE A C 1
ATOM 542 O O . ILE A 1 75 ? 114.103 1.286 -141.923 1.00 73.44 75 ILE A O 1
ATOM 546 N N . THR A 1 76 ? 112.385 2.692 -141.542 1.00 69.81 76 THR A N 1
ATOM 547 C CA . THR A 1 76 ? 112.965 3.899 -142.134 1.00 69.81 76 THR A CA 1
ATOM 548 C C . THR A 1 76 ? 113.188 4.936 -141.043 1.00 69.81 76 THR A C 1
ATOM 550 O O . THR A 1 76 ? 112.487 4.981 -140.033 1.00 69.81 76 THR A O 1
ATOM 553 N N . ILE A 1 77 ? 114.209 5.765 -141.240 1.00 78.44 77 ILE A N 1
ATOM 554 C CA . ILE A 1 77 ? 114.465 6.939 -140.411 1.00 78.44 77 ILE A CA 1
ATOM 555 C C . ILE A 1 77 ? 114.261 8.133 -141.338 1.00 78.44 77 ILE A C 1
ATOM 557 O O . ILE A 1 77 ? 115.018 8.316 -142.291 1.00 78.44 77 ILE A O 1
ATOM 561 N N . GLU A 1 78 ? 113.185 8.872 -141.098 1.00 67.25 78 GLU A N 1
ATOM 562 C CA . GLU A 1 78 ? 112.710 9.983 -141.921 1.00 67.25 78 GLU A CA 1
ATOM 563 C C . GLU A 1 78 ? 112.692 11.236 -141.039 1.00 67.25 78 GLU A C 1
ATOM 565 O O . GLU A 1 78 ? 111.813 11.419 -140.193 1.00 67.25 78 GLU A O 1
ATOM 570 N N . ASP A 1 79 ? 113.729 12.060 -141.191 1.00 74.81 79 ASP A N 1
ATOM 571 C CA . ASP A 1 79 ? 114.085 13.154 -140.283 1.00 74.81 79 ASP A CA 1
ATOM 572 C C . ASP A 1 79 ? 114.140 12.697 -138.810 1.00 74.81 79 ASP A C 1
ATOM 574 O O . ASP A 1 79 ? 115.006 11.904 -138.439 1.00 74.81 79 ASP A O 1
ATOM 578 N N . ASN A 1 80 ? 113.225 13.184 -137.966 1.00 72.69 80 ASN A N 1
ATOM 579 C CA . ASN A 1 80 ? 113.135 12.824 -136.546 1.00 72.69 80 ASN A CA 1
ATOM 580 C C . ASN A 1 80 ? 112.202 11.626 -136.275 1.00 72.69 80 ASN A C 1
ATOM 582 O O . ASN A 1 80 ? 112.059 11.220 -135.122 1.00 72.69 80 ASN A O 1
ATOM 586 N N . ASN A 1 81 ? 111.555 11.066 -137.302 1.00 63.78 81 ASN A N 1
ATOM 587 C CA . ASN A 1 81 ? 110.627 9.947 -137.158 1.00 63.78 81 ASN A CA 1
ATOM 588 C C . ASN A 1 81 ? 111.334 8.613 -137.427 1.00 63.78 81 ASN A C 1
ATOM 590 O O . ASN A 1 81 ? 111.954 8.417 -138.473 1.00 63.78 81 ASN A O 1
ATOM 594 N N . ILE A 1 82 ? 111.190 7.666 -136.497 1.00 82.38 82 ILE A N 1
ATOM 595 C CA . ILE A 1 82 ? 111.559 6.263 -136.708 1.00 82.38 82 ILE A CA 1
ATOM 596 C C . ILE A 1 82 ? 110.282 5.527 -137.118 1.00 82.38 82 ILE A C 1
ATOM 598 O O . ILE A 1 82 ? 109.466 5.161 -136.274 1.00 82.38 82 ILE A O 1
ATOM 602 N N . ASN A 1 83 ? 110.101 5.348 -138.423 1.00 73.25 83 ASN A N 1
ATOM 603 C CA . ASN A 1 83 ? 108.918 4.728 -139.006 1.00 73.25 83 ASN A CA 1
ATOM 604 C C . ASN A 1 83 ? 109.154 3.225 -139.195 1.00 73.25 83 ASN A C 1
ATOM 606 O O . ASN A 1 83 ? 110.179 2.811 -139.738 1.00 73.25 83 ASN A O 1
ATOM 610 N N . ALA A 1 84 ? 108.192 2.389 -138.806 1.00 76.56 84 ALA A N 1
ATOM 611 C CA . ALA A 1 84 ? 108.177 0.995 -139.236 1.00 76.56 84 ALA A CA 1
ATOM 612 C C . ALA A 1 84 ? 107.663 0.914 -140.685 1.00 76.56 84 ALA A C 1
ATOM 614 O O . ALA A 1 84 ? 106.623 1.483 -141.015 1.00 76.56 84 ALA A O 1
ATOM 615 N N . THR A 1 85 ? 108.382 0.215 -141.569 1.00 65.06 85 THR A N 1
ATOM 616 C CA . THR A 1 85 ? 108.052 0.161 -143.010 1.00 65.06 85 THR A CA 1
ATOM 617 C C . THR A 1 85 ? 106.921 -0.807 -143.348 1.00 65.06 85 THR A C 1
ATOM 619 O O . THR A 1 85 ? 106.498 -0.882 -144.504 1.00 65.06 85 THR A O 1
ATOM 622 N N . ARG A 1 86 ? 106.413 -1.549 -142.358 1.00 74.00 86 ARG A N 1
ATOM 623 C CA . ARG A 1 86 ? 105.204 -2.368 -142.468 1.00 74.00 86 ARG A CA 1
ATOM 624 C C . ARG A 1 86 ? 104.146 -1.841 -141.515 1.00 74.00 86 ARG A C 1
ATOM 626 O O . ARG A 1 86 ? 104.433 -1.493 -140.373 1.00 74.00 86 ARG A O 1
ATOM 633 N N . SER A 1 87 ? 102.899 -1.856 -141.972 1.00 67.00 87 SER A N 1
ATOM 634 C CA . SER A 1 87 ? 101.743 -1.638 -141.108 1.00 67.00 87 SER A CA 1
ATOM 635 C C . SER A 1 87 ? 101.721 -2.672 -139.979 1.00 67.00 87 SER A C 1
ATOM 637 O O . SER A 1 87 ? 101.694 -3.871 -140.263 1.00 67.00 87 SER A O 1
ATOM 639 N N . ASN A 1 88 ? 101.641 -2.198 -138.735 1.00 63.59 88 ASN A N 1
ATOM 640 C CA . ASN A 1 88 ? 101.575 -2.999 -137.506 1.00 63.59 88 ASN A CA 1
ATOM 641 C C . ASN A 1 88 ? 102.887 -3.712 -137.088 1.00 63.59 88 ASN A C 1
ATOM 643 O O . ASN A 1 88 ? 102.828 -4.610 -136.253 1.00 63.59 88 ASN A O 1
ATOM 647 N N . ASP A 1 89 ? 104.058 -3.322 -137.614 1.00 69.00 89 ASP A N 1
ATOM 648 C CA . ASP A 1 89 ? 105.355 -3.696 -137.013 1.00 69.00 89 ASP A CA 1
ATOM 649 C C . ASP A 1 89 ? 105.596 -2.826 -135.747 1.00 69.00 89 ASP A C 1
ATOM 651 O O . ASP A 1 89 ? 105.626 -1.597 -135.832 1.00 69.00 89 ASP A O 1
ATOM 655 N N . ASP A 1 90 ? 105.781 -3.445 -134.572 1.00 68.31 90 ASP A N 1
ATOM 656 C CA . ASP A 1 90 ? 106.007 -2.741 -133.293 1.00 68.31 90 ASP A CA 1
ATOM 657 C C . ASP A 1 90 ? 107.374 -2.024 -133.229 1.00 68.31 90 ASP A C 1
ATOM 659 O O . ASP A 1 90 ? 108.430 -2.659 -133.344 1.00 68.31 90 ASP A O 1
ATOM 663 N N . LEU A 1 91 ? 107.393 -0.726 -132.891 1.00 79.19 91 LEU A N 1
ATOM 664 C CA . LEU A 1 91 ? 108.632 -0.005 -132.559 1.00 79.19 91 LEU A CA 1
ATOM 665 C C . LEU A 1 91 ? 109.099 -0.333 -131.128 1.00 79.19 91 LEU A C 1
ATOM 667 O O . LEU A 1 91 ? 108.896 0.424 -130.176 1.00 79.19 91 LEU A O 1
ATOM 671 N N . LYS A 1 92 ? 109.731 -1.497 -130.964 1.00 73.75 92 LYS A N 1
ATOM 672 C CA . LYS A 1 92 ? 110.100 -2.034 -129.647 1.00 73.75 92 LYS A CA 1
ATOM 673 C C . LYS A 1 92 ? 111.432 -1.480 -129.120 1.00 73.75 92 LYS A C 1
ATOM 675 O O . LYS A 1 92 ? 112.500 -2.033 -129.379 1.00 73.75 92 LYS A O 1
ATOM 680 N N . ILE A 1 93 ? 111.369 -0.405 -128.332 1.00 76.81 93 ILE A N 1
ATOM 681 C CA . ILE A 1 93 ? 112.530 0.164 -127.625 1.00 76.81 93 ILE A CA 1
ATOM 682 C C . ILE A 1 93 ? 112.827 -0.672 -126.371 1.00 76.81 93 ILE A C 1
ATOM 684 O O . ILE A 1 93 ? 112.001 -0.760 -125.465 1.00 76.81 93 ILE A O 1
ATOM 688 N N . MET A 1 94 ? 114.015 -1.280 -126.302 1.00 68.25 94 MET A N 1
ATOM 689 C CA . MET A 1 94 ? 114.441 -2.121 -125.176 1.00 68.25 94 MET A CA 1
ATOM 690 C C . MET A 1 94 ? 115.846 -1.722 -124.715 1.00 68.25 94 MET A C 1
ATOM 692 O O . MET A 1 94 ? 116.774 -1.657 -125.521 1.00 68.25 94 MET A O 1
ATOM 696 N N . ALA A 1 95 ? 116.013 -1.470 -123.417 1.00 68.25 95 ALA A N 1
ATOM 697 C CA . ALA A 1 95 ? 117.326 -1.249 -122.820 1.00 68.25 95 ALA A CA 1
ATOM 698 C C . ALA A 1 95 ? 118.116 -2.569 -122.730 1.00 68.25 95 ALA A C 1
ATOM 700 O O . ALA A 1 95 ? 117.538 -3.652 -122.644 1.00 68.25 95 ALA A O 1
ATOM 701 N N . ASN A 1 96 ? 119.449 -2.486 -122.761 1.00 63.50 96 ASN A N 1
ATOM 702 C CA . ASN A 1 96 ? 120.313 -3.663 -122.677 1.00 63.50 96 ASN A CA 1
ATOM 703 C C . ASN A 1 96 ? 120.695 -3.979 -121.219 1.00 63.50 96 ASN A C 1
ATOM 705 O O . ASN A 1 96 ? 121.000 -3.075 -120.437 1.00 63.50 96 ASN A O 1
ATOM 709 N N . GLY A 1 97 ? 120.709 -5.267 -120.861 1.00 72.12 97 GLY A N 1
ATOM 710 C CA . GLY A 1 97 ? 121.040 -5.720 -119.508 1.00 72.12 97 GLY A CA 1
ATOM 711 C C . GLY A 1 97 ? 120.060 -5.187 -118.457 1.00 72.12 97 GLY A C 1
ATOM 712 O O . GLY A 1 97 ? 118.856 -5.166 -118.682 1.00 72.12 97 GLY A O 1
ATOM 713 N N . ALA A 1 98 ? 120.584 -4.739 -117.314 1.00 65.75 98 ALA A N 1
ATOM 714 C CA . ALA A 1 98 ? 119.799 -4.137 -116.230 1.00 65.75 98 ALA A CA 1
ATOM 715 C C . ALA A 1 98 ? 119.493 -2.633 -116.438 1.00 65.75 98 ALA A C 1
ATOM 717 O O . ALA A 1 98 ? 119.120 -1.941 -115.491 1.00 65.75 98 ALA A O 1
ATOM 718 N N . GLY A 1 99 ? 119.687 -2.098 -117.649 1.00 63.56 99 GLY A N 1
ATOM 719 C CA . GLY A 1 99 ? 119.323 -0.718 -117.965 1.00 63.56 99 GLY A CA 1
ATOM 720 C C . GLY A 1 99 ? 117.805 -0.505 -117.937 1.00 63.56 99 GLY A C 1
ATOM 721 O O . GLY A 1 99 ? 117.042 -1.367 -118.365 1.00 63.56 99 GLY A O 1
ATOM 722 N N . LYS A 1 100 ? 117.360 0.668 -117.477 1.00 70.94 100 LYS A N 1
ATOM 723 C CA . LYS A 1 100 ? 115.959 1.102 -117.580 1.00 70.94 100 LYS A CA 1
ATOM 724 C C . LYS A 1 100 ? 115.763 1.906 -118.868 1.00 70.94 100 LYS A C 1
ATOM 726 O O . LYS A 1 100 ? 116.583 2.766 -119.179 1.00 70.94 100 LYS A O 1
ATOM 731 N N . VAL A 1 101 ? 114.658 1.679 -119.581 1.00 76.94 101 VAL A N 1
ATOM 732 C CA . VAL A 1 101 ? 114.165 2.649 -120.573 1.00 76.94 101 VAL A CA 1
ATOM 733 C C . VAL A 1 101 ? 113.559 3.813 -119.787 1.00 76.94 101 VAL A C 1
ATOM 735 O O . VAL A 1 101 ? 112.512 3.662 -119.159 1.00 76.94 101 VAL A O 1
ATOM 738 N N . VAL A 1 102 ? 114.264 4.943 -119.744 1.00 69.00 102 VAL A N 1
ATOM 739 C CA . VAL A 1 102 ? 113.805 6.169 -119.078 1.00 69.00 102 VAL A CA 1
ATOM 740 C C . VAL A 1 102 ? 113.198 7.090 -120.130 1.00 69.00 102 VAL A C 1
ATOM 742 O O . VAL A 1 102 ? 113.821 7.355 -121.156 1.00 69.00 102 VAL A O 1
ATOM 745 N N . ILE A 1 103 ? 111.977 7.548 -119.870 1.00 78.38 103 ILE A N 1
ATOM 746 C CA . ILE A 1 103 ? 111.253 8.535 -120.670 1.00 78.38 103 ILE A CA 1
ATOM 747 C C . ILE A 1 103 ? 110.693 9.536 -119.658 1.00 78.38 103 ILE A C 1
ATOM 749 O O . ILE A 1 103 ? 109.815 9.175 -118.876 1.00 78.38 103 ILE A O 1
ATOM 753 N N . ASP A 1 104 ? 111.221 10.762 -119.639 1.00 65.38 104 ASP A N 1
ATOM 754 C CA . ASP A 1 104 ? 110.924 11.748 -118.582 1.00 65.38 104 ASP A CA 1
ATOM 755 C C . ASP A 1 104 ? 109.470 12.262 -118.602 1.00 65.38 104 ASP A C 1
ATOM 757 O O . ASP A 1 104 ? 108.995 12.832 -117.622 1.00 65.38 104 ASP A O 1
ATOM 761 N N . GLY A 1 105 ? 108.737 12.025 -119.695 1.00 66.44 105 GLY A N 1
ATOM 762 C CA . GLY A 1 105 ? 107.296 12.251 -119.783 1.00 66.44 105 GLY A CA 1
ATOM 763 C C . GLY A 1 105 ? 106.644 11.292 -120.776 1.00 66.44 105 GLY A C 1
ATOM 764 O O . GLY A 1 105 ? 106.938 11.335 -121.969 1.00 66.44 105 GLY A O 1
ATOM 765 N N . VAL A 1 106 ? 105.745 10.431 -120.293 1.00 74.31 106 VAL A N 1
ATOM 766 C CA . VAL A 1 106 ? 104.991 9.483 -121.129 1.00 74.31 106 VAL A CA 1
ATOM 767 C C . VAL A 1 106 ? 103.621 10.078 -121.458 1.00 74.31 106 VAL A C 1
ATOM 769 O O . VAL A 1 106 ? 102.671 9.950 -120.690 1.00 74.31 106 VAL A O 1
ATOM 772 N N . GLY A 1 107 ? 103.528 10.758 -122.601 1.00 62.59 107 GLY A N 1
ATOM 773 C CA . GLY A 1 107 ? 102.263 11.255 -123.144 1.00 62.59 107 GLY A CA 1
ATOM 774 C C . GLY A 1 107 ? 101.634 10.247 -124.106 1.00 62.59 107 GLY A C 1
ATOM 775 O O . GLY A 1 107 ? 102.190 9.987 -125.171 1.00 62.59 107 GLY A O 1
ATOM 776 N N . PHE A 1 108 ? 100.462 9.709 -123.764 1.00 71.88 108 PHE A N 1
ATOM 777 C CA . PHE A 1 108 ? 99.665 8.887 -124.676 1.00 71.88 108 PHE A CA 1
ATOM 778 C C . PHE A 1 108 ? 98.663 9.759 -125.445 1.00 71.88 108 PHE A C 1
ATOM 780 O O . PHE A 1 108 ? 97.918 10.528 -124.845 1.00 71.88 108 PHE A O 1
ATOM 787 N N . ALA A 1 109 ? 98.598 9.606 -126.770 1.00 57.31 109 ALA A N 1
ATOM 788 C CA . ALA A 1 109 ? 97.595 10.273 -127.613 1.00 57.31 109 ALA A CA 1
ATOM 789 C C . ALA A 1 109 ? 96.238 9.529 -127.668 1.00 57.31 109 ALA A C 1
ATOM 791 O O . ALA A 1 109 ? 95.334 9.944 -128.391 1.00 57.31 109 ALA A O 1
ATOM 792 N N . GLY A 1 110 ? 96.108 8.412 -126.943 1.00 63.47 110 GLY A N 1
ATOM 793 C CA . GLY A 1 110 ? 94.919 7.557 -126.893 1.00 63.47 110 GLY A CA 1
ATOM 794 C C . GLY A 1 110 ? 94.362 7.403 -125.475 1.00 63.47 110 GLY A C 1
ATOM 795 O O . GLY A 1 110 ? 95.006 7.756 -124.493 1.00 63.47 110 GLY A O 1
ATOM 796 N N . THR A 1 111 ? 93.155 6.853 -125.370 1.00 58.53 111 THR A N 1
ATOM 797 C CA . THR A 1 111 ? 92.321 6.864 -124.152 1.00 58.53 111 THR A CA 1
ATOM 798 C C . THR A 1 111 ? 92.529 5.673 -123.207 1.00 58.53 111 THR A C 1
ATOM 800 O O . THR A 1 111 ? 91.660 5.395 -122.380 1.00 58.53 111 THR A O 1
ATOM 803 N N . SER A 1 112 ? 93.600 4.886 -123.348 1.00 63.16 112 SER A N 1
ATOM 804 C CA . SER A 1 112 ? 93.761 3.635 -122.588 1.00 63.16 112 SER A CA 1
ATOM 805 C C . SER A 1 112 ? 95.220 3.228 -122.399 1.00 63.16 112 SER A C 1
ATOM 807 O O . SER A 1 112 ? 96.003 3.251 -123.346 1.00 63.16 112 SER A O 1
ATOM 809 N N . ILE A 1 113 ? 95.551 2.780 -121.186 1.00 72.06 113 ILE A N 1
ATOM 810 C CA . ILE A 1 113 ? 96.781 2.045 -120.871 1.00 72.06 113 ILE A CA 1
ATOM 811 C C . ILE A 1 113 ? 96.401 0.564 -120.801 1.00 72.06 113 ILE A C 1
ATOM 813 O O . ILE A 1 113 ? 95.524 0.191 -120.025 1.00 72.06 113 ILE A O 1
ATOM 817 N N . VAL A 1 114 ? 97.036 -0.274 -121.622 1.00 62.81 114 VAL A N 1
ATOM 818 C CA . VAL A 1 114 ? 96.743 -1.712 -121.720 1.00 62.81 114 VAL A CA 1
ATOM 819 C C . VAL A 1 114 ? 98.053 -2.487 -121.648 1.00 62.81 114 VAL A C 1
ATOM 821 O O . VAL A 1 114 ? 98.961 -2.231 -122.435 1.00 62.81 114 VAL A O 1
ATOM 824 N N . ALA A 1 115 ? 98.147 -3.446 -120.727 1.00 66.38 115 ALA A N 1
ATOM 825 C CA . ALA A 1 115 ? 99.237 -4.416 -120.708 1.00 66.38 115 ALA A CA 1
ATOM 826 C C . ALA A 1 115 ? 98.840 -5.629 -121.563 1.00 66.38 115 ALA A C 1
ATOM 828 O O . ALA A 1 115 ? 98.006 -6.437 -121.166 1.00 66.38 115 ALA A O 1
ATOM 829 N N . THR A 1 116 ? 99.398 -5.745 -122.768 1.00 62.62 116 THR A N 1
ATOM 830 C CA . THR A 1 116 ? 98.985 -6.769 -123.747 1.00 62.62 116 THR A CA 1
ATOM 831 C C . THR A 1 116 ? 99.434 -8.192 -123.385 1.00 62.62 116 THR A C 1
ATOM 833 O O . THR A 1 116 ? 98.933 -9.154 -123.960 1.00 62.62 116 THR A O 1
ATOM 836 N N . ASP A 1 117 ? 100.378 -8.333 -122.451 1.00 57.19 117 ASP A N 1
ATOM 837 C CA . ASP A 1 117 ? 100.960 -9.604 -121.996 1.00 57.19 117 ASP A CA 1
ATOM 838 C C . ASP A 1 117 ? 100.632 -9.956 -120.530 1.00 57.19 117 ASP A C 1
ATOM 840 O O . ASP A 1 117 ? 100.981 -11.044 -120.069 1.00 57.19 117 ASP A O 1
ATOM 844 N N . SER A 1 118 ? 99.946 -9.065 -119.806 1.00 61.22 118 SER A N 1
ATOM 845 C CA . SER A 1 118 ? 99.747 -9.147 -118.355 1.00 61.22 118 SER A CA 1
ATOM 846 C C . SER A 1 118 ? 98.302 -8.806 -117.985 1.00 61.22 118 SER A C 1
ATOM 848 O O . SER A 1 118 ? 97.767 -7.792 -118.419 1.00 61.22 118 SER A O 1
ATOM 850 N N . SER A 1 119 ? 97.661 -9.617 -117.139 1.00 63.44 119 SER A N 1
ATOM 851 C CA . SER A 1 119 ? 96.249 -9.435 -116.749 1.00 63.44 119 SER A CA 1
ATOM 852 C C . SER A 1 119 ? 95.976 -8.213 -115.860 1.00 63.44 119 SER A C 1
ATOM 854 O O . SER A 1 119 ? 94.817 -7.915 -115.572 1.00 63.44 119 SER A O 1
ATOM 856 N N . THR A 1 120 ? 97.018 -7.514 -115.408 1.00 59.84 120 THR A N 1
ATOM 857 C CA . THR A 1 120 ? 96.942 -6.378 -114.487 1.00 59.84 120 THR A CA 1
ATOM 858 C C . THR A 1 120 ? 97.952 -5.295 -114.861 1.00 59.84 120 THR A C 1
ATOM 860 O O . THR A 1 120 ? 99.146 -5.554 -115.005 1.00 59.84 120 THR A O 1
ATOM 863 N N . VAL A 1 121 ? 97.487 -4.046 -114.949 1.00 72.38 121 VAL A N 1
ATOM 864 C CA . VAL A 1 121 ? 98.364 -2.866 -114.907 1.00 72.38 121 VAL A CA 1
ATOM 865 C C . VAL A 1 121 ? 98.594 -2.539 -113.434 1.00 72.38 121 VAL A C 1
ATOM 867 O O . VAL A 1 121 ? 97.721 -1.973 -112.780 1.00 72.38 121 VAL A O 1
ATOM 870 N N . ASN A 1 122 ? 99.741 -2.940 -112.887 1.00 67.56 122 ASN A N 1
ATOM 871 C CA . ASN A 1 122 ? 100.096 -2.617 -111.507 1.00 67.56 122 ASN A CA 1
ATOM 872 C C . ASN A 1 122 ? 100.656 -1.188 -111.428 1.00 67.56 122 ASN A C 1
ATOM 874 O O . ASN A 1 122 ? 101.755 -0.935 -111.918 1.00 67.56 122 ASN A O 1
ATOM 878 N N . ILE A 1 123 ? 99.908 -0.274 -110.808 1.00 74.69 123 ILE A N 1
ATOM 879 C CA . ILE A 1 123 ? 100.412 1.037 -110.389 1.00 74.69 123 ILE A CA 1
ATOM 880 C C . ILE A 1 123 ? 100.789 0.899 -108.914 1.00 74.69 123 ILE A C 1
ATOM 882 O O . ILE A 1 123 ? 99.921 0.843 -108.047 1.00 74.69 123 ILE A O 1
ATOM 886 N N . ASN A 1 124 ? 102.087 0.812 -108.632 1.00 60.50 124 ASN A N 1
ATOM 887 C CA . ASN A 1 124 ? 102.630 0.570 -107.291 1.00 60.50 124 ASN A CA 1
ATOM 888 C C . ASN A 1 124 ? 102.810 1.860 -106.454 1.00 60.50 124 ASN A C 1
ATOM 890 O O . ASN A 1 124 ? 103.592 1.883 -105.505 1.00 60.50 124 ASN A O 1
ATOM 894 N N . GLU A 1 125 ? 102.070 2.913 -106.803 1.00 72.50 125 GLU A N 1
ATOM 895 C CA . GLU A 1 125 ? 102.001 4.226 -106.154 1.00 72.50 125 GLU A CA 1
ATOM 896 C C . GLU A 1 125 ? 100.538 4.728 -106.135 1.00 72.50 125 GLU A C 1
ATOM 898 O O . GLU A 1 125 ? 99.631 4.082 -106.659 1.00 72.50 125 GLU A O 1
ATOM 903 N N . ASN A 1 126 ? 100.290 5.897 -105.535 1.00 66.56 126 ASN A N 1
ATOM 904 C CA . ASN A 1 126 ? 98.955 6.493 -105.429 1.00 66.56 126 ASN A CA 1
ATOM 905 C C . ASN A 1 126 ? 98.314 6.761 -106.807 1.00 66.56 126 ASN A C 1
ATOM 907 O O . ASN A 1 126 ? 98.759 7.644 -107.542 1.00 66.56 126 ASN A O 1
ATOM 911 N N . LEU A 1 127 ? 97.202 6.085 -107.107 1.00 78.31 127 LEU A N 1
ATOM 912 C CA . LEU A 1 127 ? 96.318 6.449 -108.214 1.00 78.31 127 LEU A CA 1
ATOM 913 C C . LEU A 1 127 ? 95.417 7.625 -107.803 1.00 78.31 127 LEU A C 1
ATOM 915 O O . LEU A 1 127 ? 94.616 7.507 -106.878 1.00 78.31 127 LEU A O 1
ATOM 919 N N . VAL A 1 128 ? 95.514 8.742 -108.526 1.00 68.75 128 VAL A N 1
ATOM 920 C CA . VAL A 1 128 ? 94.569 9.867 -108.441 1.00 68.75 128 VAL A CA 1
ATOM 921 C C . VAL A 1 128 ? 93.692 9.851 -109.690 1.00 68.75 128 VAL A C 1
ATOM 923 O O . VAL A 1 128 ? 94.211 9.815 -110.804 1.00 68.75 128 VAL A O 1
ATOM 926 N N . VAL A 1 129 ? 92.370 9.881 -109.507 1.00 70.25 129 VAL A N 1
ATOM 927 C CA . VAL A 1 129 ? 91.387 9.927 -110.600 1.00 70.25 129 VAL A CA 1
ATOM 928 C C . VAL A 1 129 ? 90.674 11.275 -110.562 1.00 70.25 129 VAL A C 1
ATOM 930 O O . VAL A 1 129 ? 89.879 11.530 -109.662 1.00 70.25 129 VAL A O 1
ATOM 933 N N . ASP A 1 130 ? 90.949 12.133 -111.544 1.00 60.31 130 ASP A N 1
ATOM 934 C CA . ASP A 1 130 ? 90.228 13.396 -111.752 1.00 60.31 130 ASP A CA 1
ATOM 935 C C . ASP A 1 130 ? 88.936 13.127 -112.547 1.00 60.31 130 ASP A C 1
ATOM 937 O O . ASP A 1 130 ? 88.832 13.395 -113.745 1.00 60.31 130 ASP A O 1
ATOM 941 N N . GLY A 1 131 ? 87.985 12.437 -111.908 1.00 65.12 131 GLY A N 1
ATOM 942 C CA . GLY A 1 131 ? 86.758 11.966 -112.550 1.00 65.12 131 GLY A CA 1
ATOM 943 C C . GLY A 1 131 ? 86.027 10.864 -111.779 1.00 65.12 131 GLY A C 1
ATOM 944 O O . GLY A 1 131 ? 86.389 10.498 -110.663 1.00 65.12 131 GLY A O 1
ATOM 945 N N . SER A 1 132 ? 84.964 10.331 -112.382 1.00 57.31 132 SER A N 1
ATOM 946 C CA . SER A 1 132 ? 84.100 9.316 -111.765 1.00 57.31 132 SER A CA 1
ATOM 947 C C . SER A 1 132 ? 84.679 7.903 -111.875 1.00 57.31 132 SER A C 1
ATOM 949 O O . SER A 1 132 ? 84.953 7.425 -112.975 1.00 57.31 132 SER A O 1
ATOM 951 N N . ILE A 1 133 ? 84.763 7.188 -110.751 1.00 69.06 133 ILE A N 1
ATOM 952 C CA . ILE A 1 133 ? 84.975 5.735 -110.737 1.00 69.06 133 ILE A CA 1
ATOM 953 C C . ILE A 1 133 ? 83.617 5.053 -110.943 1.00 69.06 133 ILE A C 1
ATOM 955 O O . ILE A 1 133 ? 82.679 5.301 -110.190 1.00 69.06 133 ILE A O 1
ATOM 959 N N . ASN A 1 134 ? 83.510 4.192 -111.957 1.00 57.19 134 ASN A N 1
ATOM 960 C CA . ASN A 1 134 ? 82.308 3.407 -112.242 1.00 57.19 134 ASN A CA 1
ATOM 961 C C . ASN A 1 134 ? 82.663 1.914 -112.297 1.00 57.19 134 ASN A C 1
ATOM 963 O O . ASN A 1 134 ? 83.160 1.420 -113.309 1.00 57.19 134 ASN A O 1
ATOM 967 N N . THR A 1 135 ? 82.427 1.207 -111.193 1.00 59.50 135 THR A N 1
ATOM 968 C CA . THR A 1 135 ? 82.670 -0.235 -111.054 1.00 59.50 135 THR A CA 1
ATOM 969 C C . THR A 1 135 ? 81.343 -0.977 -110.943 1.00 59.50 135 THR A C 1
ATOM 971 O O . THR A 1 135 ? 80.743 -1.037 -109.870 1.00 59.50 135 THR A O 1
ATOM 974 N N . GLY A 1 136 ? 80.884 -1.549 -112.058 1.00 51.16 136 GLY A N 1
ATOM 975 C CA . GLY A 1 136 ? 79.656 -2.342 -112.119 1.00 51.16 136 GLY A CA 1
ATOM 976 C C . GLY A 1 136 ? 79.746 -3.627 -111.291 1.00 51.16 136 GLY A C 1
ATOM 977 O O . GLY A 1 136 ? 80.170 -4.651 -111.812 1.00 51.16 136 GLY A O 1
ATOM 978 N N . ALA A 1 137 ? 79.309 -3.545 -110.030 1.00 51.38 137 ALA A N 1
ATOM 979 C CA . ALA A 1 137 ? 79.260 -4.611 -109.023 1.00 51.38 137 ALA A CA 1
ATOM 980 C C . ALA A 1 137 ? 80.621 -5.248 -108.651 1.00 51.38 137 ALA A C 1
ATOM 982 O O . ALA A 1 137 ? 81.026 -6.271 -109.199 1.00 51.38 137 ALA A O 1
ATOM 983 N N . ALA A 1 138 ? 81.281 -4.687 -107.631 1.00 50.78 138 ALA A N 1
ATOM 984 C CA . ALA A 1 138 ? 82.388 -5.316 -106.901 1.00 50.78 138 ALA A CA 1
ATOM 985 C C . ALA A 1 138 ? 82.359 -4.893 -105.419 1.00 50.78 138 ALA A C 1
ATOM 987 O O . ALA A 1 138 ? 81.929 -3.780 -105.111 1.00 50.78 138 ALA A O 1
ATOM 988 N N . THR A 1 139 ? 82.798 -5.764 -104.503 1.00 48.69 139 THR A N 1
ATOM 989 C CA . THR A 1 139 ? 82.937 -5.428 -103.076 1.00 48.69 139 THR A CA 1
ATOM 990 C C . THR A 1 139 ? 84.190 -4.594 -102.807 1.00 48.69 139 THR A C 1
ATOM 992 O O . THR A 1 139 ? 85.193 -4.688 -103.516 1.00 48.69 139 THR A O 1
ATOM 995 N N . LEU A 1 140 ? 84.126 -3.771 -101.759 1.00 63.19 140 LEU A N 1
ATOM 996 C CA . LEU A 1 140 ? 85.244 -2.987 -101.236 1.00 63.19 140 LEU A CA 1
ATOM 997 C C . LEU A 1 140 ? 85.556 -3.493 -99.823 1.00 63.19 140 LEU A C 1
ATOM 999 O O . LEU A 1 140 ? 85.010 -2.997 -98.841 1.00 63.19 140 LEU A O 1
ATOM 1003 N N . ASP A 1 141 ? 86.420 -4.504 -99.727 1.00 48.06 141 ASP A N 1
ATOM 1004 C CA . ASP A 1 141 ? 86.686 -5.271 -98.496 1.00 48.06 141 ASP A CA 1
ATOM 1005 C C . ASP A 1 141 ? 87.543 -4.506 -97.448 1.00 48.06 141 ASP A C 1
ATOM 1007 O O . ASP A 1 141 ? 88.252 -5.107 -96.639 1.00 48.06 141 ASP A O 1
ATOM 1011 N N . SER A 1 142 ? 87.554 -3.169 -97.464 1.00 54.78 142 SER A N 1
ATOM 1012 C CA . SER A 1 142 ? 88.310 -2.324 -96.524 1.00 54.78 142 SER A CA 1
ATOM 1013 C C . SER A 1 142 ? 87.768 -0.894 -96.450 1.00 54.78 142 SER A C 1
ATOM 1015 O O . SER A 1 142 ? 87.082 -0.423 -97.355 1.00 54.78 142 SER A O 1
ATOM 1017 N N . ALA A 1 143 ? 88.087 -0.193 -95.357 1.00 46.25 143 ALA A N 1
ATOM 1018 C CA . ALA A 1 143 ? 87.585 1.150 -95.074 1.00 46.25 143 ALA A CA 1
ATOM 1019 C C . ALA A 1 143 ? 88.001 2.186 -96.137 1.00 46.25 143 ALA A C 1
ATOM 1021 O O . ALA A 1 143 ? 89.184 2.343 -96.440 1.00 46.25 143 ALA A O 1
ATOM 1022 N N . VAL A 1 144 ? 87.019 2.935 -96.649 1.00 60.44 144 VAL A N 1
ATOM 1023 C CA . VAL A 1 144 ? 87.214 3.997 -97.645 1.00 60.44 144 VAL A CA 1
ATOM 1024 C C . VAL A 1 144 ? 87.010 5.359 -96.984 1.00 60.44 144 VAL A C 1
ATOM 1026 O O . VAL A 1 144 ? 85.907 5.688 -96.552 1.00 60.44 144 VAL A O 1
ATOM 1029 N N . THR A 1 145 ? 88.063 6.173 -96.936 1.00 52.69 145 THR A N 1
ATOM 1030 C CA . THR A 1 145 ? 87.970 7.572 -96.494 1.00 52.69 145 THR A CA 1
ATOM 1031 C C . THR A 1 145 ? 87.493 8.440 -97.656 1.00 52.69 145 THR A C 1
ATOM 1033 O O . THR A 1 145 ? 88.203 8.578 -98.651 1.00 52.69 145 THR A O 1
ATOM 1036 N N . ILE A 1 146 ? 86.307 9.042 -97.532 1.00 60.72 146 ILE A N 1
ATOM 1037 C CA . ILE A 1 146 ? 85.732 9.949 -98.536 1.00 60.72 146 ILE A CA 1
ATOM 1038 C C . ILE A 1 146 ? 85.607 11.345 -97.920 1.00 60.72 146 ILE A C 1
ATOM 1040 O O . ILE A 1 146 ? 84.949 11.525 -96.899 1.00 60.72 146 ILE A O 1
ATOM 1044 N N . ASN A 1 147 ? 86.219 12.347 -98.555 1.00 55.81 147 ASN A N 1
ATOM 1045 C CA . ASN A 1 147 ? 86.246 13.734 -98.065 1.00 55.81 147 ASN A CA 1
ATOM 1046 C C . ASN A 1 147 ? 85.039 14.567 -98.563 1.00 55.81 147 ASN A C 1
ATOM 1048 O O . ASN A 1 147 ? 85.132 15.787 -98.693 1.00 55.81 147 ASN A O 1
ATOM 1052 N N . SER A 1 148 ? 83.938 13.908 -98.931 1.00 60.16 148 SER A N 1
ATOM 1053 C CA . SER A 1 148 ? 82.777 14.483 -99.625 1.00 60.16 148 SER A CA 1
ATOM 1054 C C . SER A 1 148 ? 81.548 13.560 -99.522 1.00 60.16 148 SER A C 1
ATOM 1056 O O . SER A 1 148 ? 81.584 12.531 -98.849 1.00 60.16 148 SER A O 1
ATOM 1058 N N . THR A 1 149 ? 80.435 13.941 -100.156 1.00 50.88 149 THR A N 1
ATOM 1059 C CA . THR A 1 149 ? 79.143 13.242 -100.072 1.00 50.88 149 THR A CA 1
ATOM 1060 C C . THR A 1 149 ? 79.179 11.826 -100.659 1.00 50.88 149 THR A C 1
ATOM 1062 O O . THR A 1 149 ? 79.450 11.648 -101.845 1.00 50.88 149 THR A O 1
ATOM 1065 N N . LEU A 1 150 ? 78.803 10.832 -99.850 1.00 59.81 150 LEU A N 1
ATOM 1066 C CA . LEU A 1 150 ? 78.535 9.458 -100.282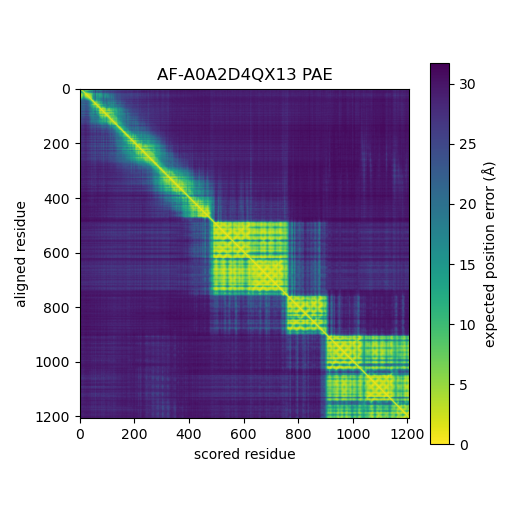 1.00 59.81 150 LEU A CA 1
ATOM 1067 C C . LEU A 1 150 ? 77.041 9.286 -100.603 1.00 59.81 150 LEU A C 1
ATOM 1069 O O . LEU A 1 150 ? 76.199 9.472 -99.728 1.00 59.81 150 LEU A O 1
ATOM 1073 N N . GLY A 1 151 ? 76.719 8.915 -101.843 1.00 56.47 151 GLY A N 1
ATOM 1074 C CA . GLY A 1 151 ? 75.379 8.473 -102.243 1.00 56.47 151 GLY A CA 1
ATOM 1075 C C . GLY A 1 151 ? 75.329 6.952 -102.385 1.00 56.47 151 GLY A C 1
ATOM 1076 O O . GLY A 1 151 ? 76.201 6.378 -103.036 1.00 56.47 151 GLY A O 1
ATOM 1077 N N . VAL A 1 152 ? 74.322 6.308 -101.790 1.00 57.44 152 VAL A N 1
ATOM 1078 C CA . VAL A 1 152 ? 74.106 4.852 -101.852 1.00 57.44 152 VAL A CA 1
ATOM 1079 C C . VAL A 1 152 ? 72.622 4.529 -102.057 1.00 57.44 152 VAL A C 1
ATOM 1081 O O . VAL A 1 152 ? 71.807 4.725 -101.161 1.00 57.44 152 VAL A O 1
ATOM 1084 N N . ASP A 1 153 ? 72.274 4.004 -103.234 1.00 48.19 153 ASP A N 1
ATOM 1085 C CA . ASP A 1 153 ? 70.947 3.436 -103.507 1.00 48.19 153 ASP A CA 1
ATOM 1086 C C . ASP A 1 153 ? 70.892 1.985 -103.000 1.00 48.19 153 ASP A C 1
ATOM 1088 O O . ASP A 1 153 ? 71.152 1.031 -103.736 1.00 48.19 153 ASP A O 1
ATOM 1092 N N . GLY A 1 154 ? 70.581 1.809 -101.715 1.00 55.34 154 GLY A N 1
ATOM 1093 C CA . GLY A 1 154 ? 70.390 0.490 -101.110 1.00 55.34 154 GLY A CA 1
ATOM 1094 C C . GLY A 1 154 ? 70.589 0.472 -99.596 1.00 55.34 154 GLY A C 1
ATOM 1095 O O . GLY A 1 154 ? 71.225 1.352 -99.024 1.00 55.34 154 GLY A O 1
ATOM 1096 N N . ALA A 1 155 ? 70.045 -0.551 -98.935 1.00 48.94 155 ALA A N 1
ATOM 1097 C CA . ALA A 1 155 ? 70.234 -0.740 -97.500 1.00 48.94 155 ALA A CA 1
ATOM 1098 C C . ALA A 1 155 ? 71.670 -1.203 -97.191 1.00 48.94 155 ALA A C 1
ATOM 1100 O O . ALA A 1 155 ? 72.133 -2.214 -97.720 1.00 48.94 155 ALA A O 1
ATOM 1101 N N . SER A 1 156 ? 72.350 -0.490 -96.294 1.00 54.91 156 SER A N 1
ATOM 1102 C CA . SER A 1 156 ? 73.705 -0.802 -95.830 1.00 54.91 156 SER A CA 1
ATOM 1103 C C . SER A 1 156 ? 73.844 -0.517 -94.335 1.00 54.91 156 SER A C 1
ATOM 1105 O O . SER A 1 156 ? 73.339 0.494 -93.852 1.00 54.91 156 SER A O 1
ATOM 1107 N N . THR A 1 157 ? 74.557 -1.378 -93.610 1.00 50.44 157 THR A N 1
ATOM 1108 C CA . THR A 1 157 ? 74.805 -1.250 -92.164 1.00 50.44 157 THR A CA 1
ATOM 1109 C C . THR A 1 157 ? 76.224 -0.761 -91.884 1.00 50.44 157 THR A C 1
ATOM 1111 O O . THR A 1 157 ? 77.179 -1.321 -92.422 1.00 50.44 157 THR A O 1
ATOM 1114 N N . LEU A 1 158 ? 76.369 0.230 -91.001 1.00 56.44 158 LEU A N 1
ATOM 1115 C CA . LEU A 1 158 ? 77.652 0.799 -90.575 1.00 56.44 158 LEU A CA 1
ATOM 1116 C C . LEU A 1 158 ? 77.730 0.776 -89.038 1.00 56.44 158 LEU A C 1
ATOM 1118 O O . LEU A 1 158 ? 76.746 1.097 -88.380 1.00 56.44 158 LEU A O 1
ATOM 1122 N N . SER A 1 159 ? 78.863 0.366 -88.460 1.00 50.62 159 SER A N 1
ATOM 1123 C CA . SER A 1 159 ? 78.927 -0.013 -87.035 1.00 50.62 159 SER A CA 1
ATOM 1124 C C . SER A 1 159 ? 79.004 1.148 -86.039 1.00 50.62 159 SER A C 1
ATOM 1126 O O . SER A 1 159 ? 78.638 0.968 -84.884 1.00 50.62 159 SER A O 1
ATOM 1128 N N . THR A 1 160 ? 79.517 2.309 -86.449 1.00 51.81 160 THR A N 1
ATOM 1129 C CA . THR A 1 160 ? 79.666 3.510 -85.608 1.00 51.81 160 THR A CA 1
ATOM 1130 C C . THR A 1 160 ? 79.706 4.768 -86.476 1.00 51.81 160 THR A C 1
ATOM 1132 O O . THR A 1 160 ? 80.242 4.749 -87.585 1.00 51.81 160 THR A O 1
ATOM 1135 N N . LEU A 1 161 ? 79.174 5.880 -85.961 1.00 59.62 161 LEU A N 1
ATOM 1136 C CA . LEU A 1 161 ? 79.210 7.197 -86.601 1.00 59.62 161 LEU A CA 1
ATOM 1137 C C . LEU A 1 161 ? 79.435 8.284 -85.540 1.00 59.62 161 LEU A C 1
ATOM 1139 O O . LEU A 1 161 ? 78.710 8.339 -84.552 1.00 59.62 161 LEU A O 1
ATOM 1143 N N . THR A 1 162 ? 80.401 9.174 -85.774 1.00 51.28 162 THR A N 1
ATOM 1144 C CA . THR A 1 162 ? 80.701 10.319 -84.898 1.00 51.28 162 THR A CA 1
ATOM 1145 C C . THR A 1 162 ? 80.682 11.599 -85.723 1.00 51.28 162 THR A C 1
ATOM 1147 O O . THR A 1 162 ? 81.381 11.689 -86.730 1.00 51.28 162 THR A O 1
ATOM 1150 N N . VAL A 1 163 ? 79.905 12.599 -85.298 1.00 58.34 163 VAL A N 1
ATOM 1151 C CA . VAL A 1 163 ? 79.730 13.875 -86.013 1.00 58.34 163 VAL A CA 1
ATOM 1152 C C . VAL A 1 163 ? 80.015 15.036 -85.059 1.00 58.34 163 VAL A C 1
ATOM 1154 O O . VAL A 1 163 ? 79.513 15.054 -83.940 1.00 58.34 163 VAL A O 1
ATOM 1157 N N . THR A 1 164 ? 80.841 15.996 -85.484 1.00 52.38 164 THR A N 1
ATOM 1158 C CA . THR A 1 164 ? 81.392 17.070 -84.627 1.00 52.38 164 THR A CA 1
ATOM 1159 C C . THR A 1 164 ? 80.860 18.475 -84.940 1.00 52.38 164 THR A C 1
ATOM 1161 O O . THR A 1 164 ? 81.341 19.460 -84.382 1.00 52.38 164 THR A O 1
ATOM 1164 N N . SER A 1 165 ? 79.856 18.592 -85.810 1.00 55.66 165 SER A N 1
ATOM 1165 C CA . SER A 1 165 ? 79.127 19.832 -86.105 1.00 55.66 165 SER A CA 1
ATOM 1166 C C . SER A 1 165 ? 77.693 19.512 -86.547 1.00 55.66 165 SER A C 1
ATOM 1168 O O . SER A 1 165 ? 77.417 18.392 -86.967 1.00 55.66 165 SER A O 1
ATOM 1170 N N . ALA A 1 166 ? 76.765 20.465 -86.403 1.00 52.09 166 ALA A N 1
ATOM 1171 C CA . ALA A 1 166 ? 75.325 20.219 -86.540 1.00 52.09 166 ALA A CA 1
ATOM 1172 C C . ALA A 1 166 ? 74.928 19.689 -87.942 1.00 52.09 166 ALA A C 1
ATOM 1174 O O . ALA A 1 166 ? 75.021 20.441 -88.918 1.00 52.09 166 ALA A O 1
ATOM 1175 N N . PRO A 1 167 ? 74.469 18.426 -88.067 1.00 56.97 167 PRO A N 1
ATOM 1176 C CA . PRO A 1 167 ? 74.052 17.855 -89.342 1.00 56.97 167 PRO A CA 1
ATOM 1177 C C . PRO A 1 167 ? 72.596 18.213 -89.673 1.00 56.97 167 PRO A C 1
ATOM 1179 O O . PRO A 1 167 ? 71.780 18.471 -88.790 1.00 56.97 167 PRO A O 1
ATOM 1182 N N . SER A 1 168 ? 72.247 18.148 -90.959 1.00 51.50 168 SER A N 1
ATOM 1183 C CA . SER A 1 168 ? 70.857 18.144 -91.422 1.00 51.50 168 SER A CA 1
ATOM 1184 C C . SER A 1 168 ? 70.606 16.849 -92.190 1.00 51.50 168 SER A C 1
ATOM 1186 O O . SER A 1 168 ? 71.214 16.618 -93.235 1.00 51.50 168 SER A O 1
ATOM 1188 N N . PHE A 1 169 ? 69.751 15.983 -91.645 1.00 59.81 169 PHE A N 1
ATOM 1189 C CA . PHE A 1 169 ? 69.386 14.707 -92.257 1.00 59.81 169 PHE A CA 1
ATOM 1190 C C . PHE A 1 169 ? 68.073 14.853 -93.032 1.00 59.81 169 PHE A C 1
ATOM 1192 O O . PHE A 1 169 ? 67.073 15.322 -92.489 1.00 59.81 169 PHE A O 1
ATOM 1199 N N . VAL A 1 170 ? 68.066 14.445 -94.303 1.00 47.81 170 VAL A N 1
ATOM 1200 C CA . VAL A 1 170 ? 66.888 14.532 -95.183 1.00 47.81 170 VAL A CA 1
ATOM 1201 C C . VAL A 1 170 ? 66.187 13.171 -95.227 1.00 47.81 170 VAL A C 1
ATOM 1203 O O . VAL A 1 170 ? 66.286 12.432 -96.202 1.00 47.81 170 VAL A O 1
ATOM 1206 N N . GLY A 1 171 ? 65.517 12.826 -94.128 1.00 55.81 171 GLY A N 1
ATOM 1207 C CA . GLY A 1 171 ? 64.815 11.552 -93.943 1.00 55.81 171 GLY A CA 1
ATOM 1208 C C . GLY A 1 171 ? 64.973 10.990 -92.523 1.00 55.81 171 GLY A C 1
ATOM 1209 O O . GLY A 1 171 ? 65.767 11.522 -91.744 1.00 55.81 171 GLY A O 1
ATOM 1210 N N . PRO A 1 172 ? 64.218 9.937 -92.161 1.00 50.84 172 PRO A N 1
ATOM 1211 C CA . PRO A 1 172 ? 64.355 9.268 -90.868 1.00 50.84 172 PRO A CA 1
ATOM 1212 C C . PRO A 1 172 ? 65.700 8.533 -90.762 1.00 50.84 172 PRO A C 1
ATOM 1214 O O . PRO A 1 172 ? 66.159 7.921 -91.726 1.00 50.84 172 PRO A O 1
ATOM 1217 N N . VAL A 1 173 ? 66.314 8.565 -89.576 1.00 56.62 173 VAL A N 1
ATOM 1218 C CA . VAL A 1 173 ? 67.621 7.948 -89.296 1.00 56.62 173 VAL A CA 1
ATOM 1219 C C . VAL A 1 173 ? 67.500 7.018 -88.091 1.00 56.62 173 VAL A C 1
ATOM 1221 O O . VAL A 1 173 ? 67.024 7.428 -87.036 1.00 56.62 173 VAL A O 1
ATOM 1224 N N . THR A 1 174 ? 67.959 5.776 -88.234 1.00 54.59 174 THR A N 1
ATOM 1225 C CA . THR A 1 174 ? 68.087 4.810 -87.133 1.00 54.59 174 THR A CA 1
ATOM 1226 C C . THR A 1 174 ? 69.510 4.830 -86.582 1.00 54.59 174 THR A C 1
ATOM 1228 O O . THR A 1 174 ? 70.455 4.597 -87.336 1.00 54.59 174 THR A O 1
ATOM 1231 N N . ILE A 1 175 ? 69.663 5.079 -85.280 1.00 60.78 175 ILE A N 1
ATOM 1232 C CA . ILE A 1 175 ? 70.951 5.091 -84.571 1.00 60.78 175 ILE A CA 1
ATOM 1233 C C . ILE A 1 175 ? 70.857 4.105 -83.406 1.00 60.78 175 ILE A C 1
ATOM 1235 O O . ILE A 1 175 ? 69.907 4.171 -82.628 1.00 60.78 175 ILE A O 1
ATOM 1239 N N . ASP A 1 176 ? 71.833 3.207 -83.291 1.00 49.22 176 ASP A N 1
ATOM 1240 C CA . ASP A 1 176 ? 71.959 2.280 -82.163 1.00 49.22 176 ASP A CA 1
ATOM 1241 C C . ASP A 1 176 ? 72.911 2.867 -81.100 1.00 49.22 176 ASP A C 1
ATOM 1243 O O . ASP A 1 176 ? 73.910 3.498 -81.446 1.00 49.22 176 ASP A O 1
ATOM 1247 N N . ASN A 1 177 ? 72.589 2.677 -79.817 1.00 51.22 177 ASN A N 1
ATOM 1248 C CA . ASN A 1 177 ? 73.252 3.269 -78.642 1.00 51.22 177 ASN A CA 1
ATOM 1249 C C . ASN A 1 177 ? 73.450 4.804 -78.696 1.00 51.22 177 ASN A C 1
ATOM 1251 O O . ASN A 1 177 ? 74.556 5.320 -78.863 1.00 51.22 177 ASN A O 1
ATOM 1255 N N . LEU A 1 178 ? 72.360 5.546 -78.477 1.00 67.00 178 LEU A N 1
ATOM 1256 C CA . LEU A 1 178 ? 72.344 7.011 -78.405 1.00 67.00 178 LEU A CA 1
ATOM 1257 C C . LEU A 1 178 ? 72.585 7.516 -76.965 1.00 67.00 178 LEU A C 1
ATOM 1259 O O . LEU A 1 178 ? 71.895 7.093 -76.041 1.00 67.00 178 LEU A O 1
ATOM 1263 N N . SER A 1 179 ? 73.533 8.441 -76.773 1.00 59.25 179 SER A N 1
ATOM 1264 C CA . SER A 1 179 ? 73.867 9.034 -75.464 1.00 59.25 179 SER A CA 1
ATOM 1265 C C . SER A 1 179 ? 74.107 10.543 -75.571 1.00 59.25 179 SER A C 1
ATOM 1267 O O . SER A 1 179 ? 74.731 11.007 -76.527 1.00 59.25 179 SER A O 1
ATOM 1269 N N . PHE A 1 180 ? 73.633 11.302 -74.579 1.00 59.75 180 PHE A N 1
ATOM 1270 C CA . PHE A 1 180 ? 73.736 12.761 -74.508 1.00 59.75 180 PHE A CA 1
ATOM 1271 C C . PHE A 1 180 ? 74.441 13.171 -73.209 1.00 59.75 180 PHE A C 1
ATOM 1273 O O . PHE A 1 180 ? 73.976 12.848 -72.120 1.00 59.75 180 PHE A O 1
ATOM 1280 N N . ASN A 1 181 ? 75.557 13.898 -73.325 1.00 54.41 181 ASN A N 1
ATOM 1281 C CA . ASN A 1 181 ? 76.364 14.330 -72.173 1.00 54.41 181 ASN A CA 1
ATOM 1282 C C . ASN A 1 181 ? 75.957 15.710 -71.612 1.00 54.41 181 ASN A C 1
ATOM 1284 O O . ASN A 1 181 ? 76.515 16.142 -70.607 1.00 54.41 181 ASN A O 1
ATOM 1288 N N . ASP A 1 182 ? 74.991 16.377 -72.248 1.00 47.91 182 ASP A N 1
ATOM 1289 C CA . ASP A 1 182 ? 74.293 17.570 -71.756 1.00 47.91 182 ASP A CA 1
ATOM 1290 C C . ASP A 1 182 ? 72.790 17.258 -71.659 1.00 47.91 182 ASP A C 1
ATOM 1292 O O . ASP A 1 182 ? 72.256 16.482 -72.451 1.00 47.91 182 ASP A O 1
ATOM 1296 N N . ASN A 1 183 ? 72.100 17.866 -70.690 1.00 50.53 183 ASN A N 1
ATOM 1297 C CA . ASN A 1 183 ? 70.788 17.425 -70.183 1.00 50.53 183 ASN A CA 1
ATOM 1298 C C . ASN A 1 183 ? 69.565 17.657 -71.110 1.00 50.53 183 ASN A C 1
ATOM 1300 O O . ASN A 1 183 ? 68.448 17.773 -70.608 1.00 50.53 183 ASN A O 1
ATOM 1304 N N . ILE A 1 184 ? 69.729 17.791 -72.433 1.00 55.66 184 ILE A N 1
ATOM 1305 C CA . ILE A 1 184 ? 68.628 18.127 -73.356 1.00 55.66 184 ILE A CA 1
ATOM 1306 C C . ILE A 1 184 ? 68.651 17.249 -74.614 1.00 55.66 184 ILE A C 1
ATOM 1308 O O . ILE A 1 184 ? 69.585 17.300 -75.412 1.00 55.66 184 ILE A O 1
ATOM 1312 N N . ILE A 1 185 ? 67.548 16.527 -74.831 1.00 65.62 185 ILE A N 1
ATOM 1313 C CA . ILE A 1 185 ? 67.189 15.880 -76.100 1.00 65.62 185 ILE A CA 1
ATOM 1314 C C . ILE A 1 185 ? 66.118 16.757 -76.758 1.00 65.62 185 ILE A C 1
ATOM 1316 O O . ILE A 1 185 ? 65.096 17.035 -76.132 1.00 65.62 185 ILE A O 1
ATOM 1320 N N . ALA A 1 186 ? 66.343 17.221 -77.990 1.00 56.16 186 ALA A N 1
ATOM 1321 C CA . ALA A 1 186 ? 65.461 18.184 -78.655 1.00 56.16 186 ALA A CA 1
ATOM 1322 C C . ALA A 1 186 ? 65.142 17.797 -80.106 1.00 56.16 186 ALA A C 1
ATOM 1324 O O . ALA A 1 186 ? 66.027 17.419 -80.875 1.00 56.16 186 ALA A O 1
ATOM 1325 N N . THR A 1 187 ? 63.874 17.950 -80.485 1.00 57.44 187 THR A N 1
ATOM 1326 C CA . THR A 1 187 ? 63.369 17.829 -81.858 1.00 57.44 187 THR A CA 1
ATOM 1327 C C . THR A 1 187 ? 63.249 19.199 -82.538 1.00 57.44 187 THR A C 1
ATOM 1329 O O . THR A 1 187 ? 63.419 20.249 -81.916 1.00 57.44 187 THR A O 1
ATOM 1332 N N . ALA A 1 188 ? 62.964 19.210 -83.845 1.00 52.94 188 ALA A N 1
ATOM 1333 C CA . ALA A 1 188 ? 62.588 20.438 -84.548 1.00 52.94 188 ALA A CA 1
ATOM 1334 C C . ALA A 1 188 ? 61.266 21.005 -83.988 1.00 52.94 188 ALA A C 1
ATOM 1336 O O . ALA A 1 188 ? 60.426 20.249 -83.510 1.00 52.94 188 ALA A O 1
ATOM 1337 N N . SER A 1 189 ? 61.059 22.323 -84.091 1.00 49.91 189 SER A N 1
ATOM 1338 C CA . SER A 1 189 ? 60.103 23.118 -83.285 1.00 49.91 189 SER A CA 1
ATOM 1339 C C . SER A 1 189 ? 58.632 22.674 -83.246 1.00 49.91 189 SER A C 1
ATOM 1341 O O . SER A 1 189 ? 57.880 23.167 -82.410 1.00 49.91 189 SER A O 1
ATOM 1343 N N . ASN A 1 190 ? 58.208 21.798 -84.157 1.00 41.97 190 ASN A N 1
ATOM 1344 C CA . ASN A 1 190 ? 56.830 21.331 -84.317 1.00 41.97 190 ASN A CA 1
ATOM 1345 C C . ASN A 1 190 ? 56.753 19.795 -84.479 1.00 41.97 190 ASN A C 1
ATOM 1347 O O . ASN A 1 190 ? 55.738 19.290 -84.949 1.00 41.97 190 ASN A O 1
ATOM 1351 N N . ALA A 1 191 ? 57.836 19.067 -84.190 1.00 48.50 191 ALA A N 1
ATOM 1352 C CA . ALA A 1 191 ? 57.920 17.619 -84.351 1.00 48.50 191 ALA A CA 1
ATOM 1353 C C . ALA A 1 191 ? 57.941 16.939 -82.981 1.00 48.50 191 ALA A C 1
ATOM 1355 O O . ALA A 1 191 ? 58.745 17.308 -82.121 1.00 48.50 191 ALA A O 1
ATOM 1356 N N . ASP A 1 192 ? 57.085 15.937 -82.797 1.00 49.19 192 ASP A N 1
ATOM 1357 C CA . ASP A 1 192 ? 56.988 15.196 -81.544 1.00 49.19 192 ASP A CA 1
ATOM 1358 C C . ASP A 1 192 ? 58.346 14.602 -81.153 1.00 49.19 192 ASP A C 1
ATOM 1360 O O . ASP A 1 192 ? 58.974 13.884 -81.938 1.00 49.19 192 ASP A O 1
ATOM 1364 N N . LEU A 1 193 ? 58.776 14.834 -79.909 1.00 61.31 193 LEU A N 1
ATOM 1365 C CA . LEU A 1 193 ? 59.773 13.977 -79.273 1.00 61.31 193 LEU A CA 1
ATOM 1366 C C . LEU A 1 193 ? 59.081 12.659 -78.920 1.00 61.31 193 LEU A C 1
ATOM 1368 O O . LEU A 1 193 ? 58.775 12.386 -77.760 1.00 61.31 193 LEU A O 1
ATOM 1372 N N . ILE A 1 194 ? 58.816 11.845 -79.946 1.00 55.34 194 ILE A N 1
ATOM 1373 C CA . ILE A 1 194 ? 58.379 10.470 -79.751 1.00 55.34 194 ILE A CA 1
ATOM 1374 C C . ILE A 1 194 ? 59.591 9.694 -79.234 1.00 55.34 194 ILE A C 1
ATOM 1376 O O . ILE A 1 194 ? 60.274 8.975 -79.961 1.00 55.34 194 ILE A O 1
ATOM 1380 N N . LEU A 1 195 ? 59.812 9.787 -77.922 1.00 57.25 195 LEU A N 1
ATOM 1381 C CA . LEU A 1 195 ? 60.420 8.718 -77.141 1.00 57.25 195 LEU A CA 1
ATOM 1382 C C . LEU A 1 195 ? 59.430 7.546 -77.048 1.00 57.25 195 LEU A C 1
ATOM 1384 O O . LEU A 1 195 ? 59.120 7.051 -75.972 1.00 57.25 195 LEU A O 1
ATOM 1388 N N . THR A 1 196 ? 58.968 7.093 -78.218 1.00 52.12 196 THR A N 1
ATOM 1389 C CA . THR A 1 196 ? 58.958 5.682 -78.563 1.00 52.12 196 THR A CA 1
ATOM 1390 C C . THR A 1 196 ? 60.387 5.163 -78.342 1.00 52.12 196 THR A C 1
ATOM 1392 O O . THR A 1 196 ? 61.282 5.489 -79.126 1.00 52.12 196 THR A O 1
ATOM 1395 N N . PRO A 1 197 ? 60.620 4.323 -77.321 1.00 47.16 197 PRO A N 1
ATOM 1396 C CA . PRO A 1 197 ? 61.354 3.067 -77.542 1.00 47.16 197 PRO A CA 1
ATOM 1397 C C . PRO A 1 197 ? 61.208 2.495 -78.964 1.00 47.16 197 PRO A C 1
ATOM 1399 O O . PRO A 1 197 ? 60.196 2.686 -79.637 1.00 47.16 197 PRO A O 1
ATOM 1402 N N . GLY A 1 198 ? 62.104 1.586 -79.347 1.00 50.53 198 GLY A N 1
ATOM 1403 C CA . GLY A 1 198 ? 61.702 0.535 -80.285 1.00 50.53 198 GLY A CA 1
ATOM 1404 C C . GLY A 1 198 ? 60.561 -0.288 -79.668 1.00 50.53 198 GLY A C 1
ATOM 1405 O O . GLY A 1 198 ? 60.814 -1.155 -78.837 1.00 50.53 198 GLY A O 1
ATOM 1406 N N . GLY A 1 199 ? 59.307 0.009 -80.019 1.00 39.81 199 GLY A N 1
ATOM 1407 C CA . GLY A 1 199 ? 58.128 -0.617 -79.413 1.00 39.81 199 GLY A CA 1
ATOM 1408 C C . GLY A 1 199 ? 57.602 0.112 -78.170 1.00 39.81 199 GLY A C 1
ATOM 1409 O O . GLY A 1 199 ? 56.840 1.063 -78.313 1.00 39.81 199 GLY A O 1
ATOM 1410 N N . THR A 1 200 ? 57.920 -0.389 -76.965 1.00 36.78 200 THR A N 1
ATOM 1411 C CA . THR A 1 200 ? 57.025 -0.264 -75.783 1.00 36.78 200 THR A CA 1
ATOM 1412 C C . THR A 1 200 ? 57.653 0.137 -74.432 1.00 36.78 200 THR A C 1
ATOM 1414 O O . THR A 1 200 ? 56.936 0.185 -73.440 1.00 36.78 200 THR A O 1
ATOM 1417 N N . GLY A 1 201 ? 58.963 0.402 -74.346 1.00 48.03 201 GLY A N 1
ATOM 1418 C CA . GLY A 1 201 ? 59.575 1.083 -73.186 1.00 48.03 201 GLY A CA 1
ATOM 1419 C C . GLY A 1 201 ? 59.028 2.499 -72.879 1.00 48.03 201 GLY A C 1
ATOM 1420 O O . GLY A 1 201 ? 58.133 3.000 -73.553 1.00 48.03 201 GLY A O 1
ATOM 1421 N N . SER A 1 202 ? 59.572 3.156 -71.850 1.00 50.88 202 SER A N 1
ATOM 1422 C CA . SER A 1 202 ? 58.965 4.359 -71.250 1.00 50.88 202 SER A CA 1
ATOM 1423 C C . SER A 1 202 ? 59.898 5.577 -71.177 1.00 50.88 202 SER A C 1
ATOM 1425 O O . SER A 1 202 ? 61.120 5.461 -71.290 1.00 50.88 202 SER A O 1
ATOM 1427 N N . VAL A 1 203 ? 59.303 6.752 -70.956 1.00 59.94 203 VAL A N 1
ATOM 1428 C CA . VAL A 1 203 ? 59.983 8.037 -70.752 1.00 59.94 203 VAL A CA 1
ATOM 1429 C C . VAL A 1 203 ? 60.203 8.253 -69.254 1.00 59.94 203 VAL A C 1
ATOM 1431 O O . VAL A 1 203 ? 59.260 8.523 -68.516 1.00 59.94 203 VAL A O 1
ATOM 1434 N N . VAL A 1 204 ? 61.448 8.134 -68.790 1.00 54.72 204 VAL A N 1
ATOM 1435 C CA . VAL A 1 204 ? 61.792 8.300 -67.365 1.00 54.72 204 VAL A CA 1
ATOM 1436 C C . VAL A 1 204 ? 61.902 9.788 -67.010 1.00 54.72 204 VAL A C 1
ATOM 1438 O O . VAL A 1 204 ? 62.639 10.530 -67.658 1.00 54.72 204 VAL A O 1
ATOM 1441 N N . LEU A 1 205 ? 61.176 10.224 -65.973 1.00 60.06 205 LEU A N 1
ATOM 1442 C CA . LEU A 1 205 ? 60.993 11.636 -65.608 1.00 60.06 205 LEU A CA 1
ATOM 1443 C C . LEU A 1 205 ? 61.269 11.847 -64.101 1.00 60.06 205 LEU A C 1
ATOM 1445 O O . LEU A 1 205 ? 60.458 11.440 -63.271 1.00 60.06 205 LEU A O 1
ATOM 1449 N N . PRO A 1 206 ? 62.401 12.461 -63.700 1.00 63.59 206 PRO A N 1
ATOM 1450 C CA . PRO A 1 206 ? 62.886 12.408 -62.318 1.00 63.59 206 PRO A CA 1
ATOM 1451 C C . PRO A 1 206 ? 61.935 13.078 -61.314 1.00 63.59 206 PRO A C 1
ATOM 1453 O O . PRO A 1 206 ? 61.667 14.277 -61.382 1.00 63.59 206 PRO A O 1
ATOM 1456 N N . GLY A 1 207 ? 61.466 12.288 -60.348 1.00 65.94 207 GLY A N 1
ATOM 1457 C CA . GLY A 1 207 ? 60.393 12.636 -59.412 1.00 65.94 207 GLY A CA 1
ATOM 1458 C C . GLY A 1 207 ? 59.290 11.577 -59.433 1.00 65.94 207 GLY A C 1
ATOM 1459 O O . GLY A 1 207 ? 58.875 11.114 -58.375 1.00 65.94 207 GLY A O 1
ATOM 1460 N N . ILE A 1 208 ? 58.921 11.117 -60.632 1.00 67.88 208 ILE A N 1
ATOM 1461 C CA . ILE A 1 208 ? 58.054 9.957 -60.850 1.00 67.88 208 ILE A CA 1
ATOM 1462 C C . ILE A 1 208 ? 58.923 8.794 -61.333 1.00 67.88 208 ILE A C 1
ATOM 1464 O O . ILE A 1 208 ? 59.458 8.832 -62.443 1.00 67.88 208 ILE A O 1
ATOM 1468 N N . THR A 1 209 ? 59.036 7.728 -60.545 1.00 61.38 209 THR A N 1
ATOM 1469 C CA . THR A 1 209 ? 59.556 6.468 -61.080 1.00 61.38 209 THR A CA 1
ATOM 1470 C C . THR A 1 209 ? 58.399 5.720 -61.729 1.00 61.38 209 THR A C 1
ATOM 1472 O O . THR A 1 209 ? 57.534 5.164 -61.052 1.00 61.38 209 THR A O 1
ATOM 1475 N N . ILE A 1 210 ? 58.383 5.706 -63.061 1.00 67.00 210 ILE A N 1
ATOM 1476 C CA . ILE A 1 210 ? 57.610 4.732 -63.835 1.00 67.00 210 ILE A CA 1
ATOM 1477 C C . ILE A 1 210 ? 58.411 3.419 -63.804 1.00 67.00 210 ILE A C 1
ATOM 1479 O O . ILE A 1 210 ? 59.187 3.153 -64.722 1.00 67.00 210 ILE A O 1
ATOM 1483 N N . ASP A 1 211 ? 58.301 2.659 -62.709 1.00 53.81 211 ASP A N 1
ATOM 1484 C CA . ASP A 1 211 ? 58.963 1.356 -62.565 1.00 53.81 211 ASP A CA 1
ATOM 1485 C C . ASP A 1 211 ? 57.989 0.249 -62.980 1.00 53.81 211 ASP A C 1
ATOM 1487 O O . ASP A 1 211 ? 57.017 -0.036 -62.277 1.00 53.81 211 ASP A O 1
ATOM 1491 N N . ASP A 1 212 ? 58.209 -0.331 -64.162 1.00 53.06 212 ASP A N 1
ATOM 1492 C CA . ASP A 1 212 ? 57.289 -1.286 -64.793 1.00 53.06 212 ASP A CA 1
ATOM 1493 C C . ASP A 1 212 ? 55.831 -0.750 -64.805 1.00 53.06 212 ASP A C 1
ATOM 1495 O O . ASP A 1 212 ? 55.580 0.352 -65.295 1.00 53.06 212 ASP A O 1
ATOM 1499 N N . ASN A 1 213 ? 54.863 -1.496 -64.262 1.00 58.84 213 ASN A N 1
ATOM 1500 C CA . ASN A 1 213 ? 53.455 -1.105 -64.165 1.00 58.84 213 ASN A CA 1
ATOM 1501 C C . ASN A 1 213 ? 53.141 -0.309 -62.875 1.00 58.84 213 ASN A C 1
ATOM 1503 O O . ASN A 1 213 ? 51.981 -0.001 -62.604 1.00 58.84 213 ASN A O 1
ATOM 1507 N N . SER A 1 214 ? 54.155 0.015 -62.066 1.00 58.75 214 SER A N 1
ATOM 1508 C CA . SER A 1 214 ? 54.043 0.695 -60.772 1.00 58.75 214 SER A CA 1
ATOM 1509 C C . SER A 1 214 ? 54.541 2.140 -60.866 1.00 58.75 214 SER A C 1
ATOM 1511 O O . SER A 1 214 ? 55.662 2.472 -60.472 1.00 58.75 214 SER A O 1
ATOM 1513 N N . VAL A 1 215 ? 53.685 3.031 -61.369 1.00 76.25 215 VAL A N 1
ATOM 1514 C CA . VAL A 1 215 ? 53.971 4.473 -61.394 1.00 76.25 215 VAL A CA 1
ATOM 1515 C C . VAL A 1 215 ? 53.979 5.009 -59.960 1.00 76.25 215 VAL A C 1
ATOM 1517 O O . VAL A 1 215 ? 52.978 4.906 -59.259 1.00 76.25 215 VAL A O 1
ATOM 1520 N N . THR A 1 216 ? 55.103 5.562 -59.503 1.00 67.12 216 THR A N 1
ATOM 1521 C CA . THR A 1 216 ? 55.291 5.967 -58.098 1.00 67.12 216 THR A CA 1
ATOM 1522 C C . THR A 1 216 ? 55.940 7.341 -57.962 1.00 67.12 216 THR A C 1
ATOM 1524 O O . THR A 1 216 ? 56.911 7.656 -58.652 1.00 67.12 216 THR A O 1
ATOM 1527 N N . GLY A 1 217 ? 55.420 8.160 -57.042 1.00 69.75 217 GLY A N 1
ATOM 1528 C CA . GLY A 1 217 ? 56.128 9.339 -56.536 1.00 69.75 217 GLY A CA 1
ATOM 1529 C C . GLY A 1 217 ? 57.339 8.922 -55.700 1.00 69.75 217 GLY A C 1
ATOM 1530 O O . GLY A 1 217 ? 57.322 7.881 -55.042 1.00 69.75 217 GLY A O 1
ATOM 1531 N N . THR A 1 218 ? 58.410 9.713 -55.742 1.00 64.06 218 THR A N 1
ATOM 1532 C CA . THR A 1 218 ? 59.687 9.391 -55.072 1.00 64.06 218 THR A CA 1
ATOM 1533 C C . THR A 1 218 ? 59.934 10.201 -53.803 1.00 64.06 218 THR A C 1
ATOM 1535 O O . THR A 1 218 ? 60.932 9.972 -53.115 1.00 64.06 218 THR A O 1
ATOM 1538 N N . ARG A 1 219 ? 59.031 11.123 -53.451 1.00 69.94 219 ARG A N 1
ATOM 1539 C CA . ARG A 1 219 ? 59.042 11.845 -52.174 1.00 69.94 219 ARG A CA 1
ATOM 1540 C C . ARG A 1 219 ? 57.840 11.454 -51.317 1.00 69.94 219 ARG A C 1
ATOM 1542 O O . ARG A 1 219 ? 56.789 11.055 -51.807 1.00 69.94 219 ARG A O 1
ATOM 1549 N N . SER A 1 220 ? 58.000 11.599 -50.005 1.00 64.19 220 SER A N 1
ATOM 1550 C CA . SER A 1 220 ? 56.912 11.430 -49.042 1.00 64.19 220 SER A CA 1
ATOM 1551 C C . SER A 1 220 ? 55.772 12.408 -49.334 1.00 64.19 220 SER A C 1
ATOM 1553 O O . SER A 1 220 ? 56.021 13.612 -49.412 1.00 64.19 220 SER A O 1
ATOM 1555 N N . ASN A 1 221 ? 54.545 11.890 -49.400 1.00 58.91 221 ASN A N 1
ATOM 1556 C CA . ASN A 1 221 ? 53.306 12.645 -49.612 1.00 58.91 221 ASN A CA 1
ATOM 1557 C C . ASN A 1 221 ? 53.194 13.298 -51.012 1.00 58.91 221 ASN A C 1
ATOM 1559 O O . ASN A 1 221 ? 52.579 14.351 -51.149 1.00 58.91 221 ASN A O 1
ATOM 1563 N N . GLU A 1 222 ? 53.788 12.691 -52.048 1.00 69.56 222 GLU A N 1
ATOM 1564 C CA . GLU A 1 222 ? 53.461 12.989 -53.453 1.00 69.56 222 GLU A CA 1
ATOM 1565 C C . GLU A 1 222 ? 52.279 12.124 -53.924 1.00 69.56 222 GLU A C 1
ATOM 1567 O O . GLU A 1 222 ? 52.376 10.896 -53.927 1.00 69.56 222 GLU A O 1
ATOM 1572 N N . ASP A 1 223 ? 51.186 12.757 -54.360 1.00 70.88 223 ASP A N 1
ATOM 1573 C CA . ASP A 1 223 ? 50.024 12.062 -54.926 1.00 70.88 223 ASP A CA 1
ATOM 1574 C C . ASP A 1 223 ? 50.268 11.604 -56.373 1.00 70.88 223 ASP A C 1
ATOM 1576 O O . ASP A 1 223 ? 50.759 12.358 -57.220 1.00 70.88 223 ASP A O 1
ATOM 1580 N N . LEU A 1 224 ? 49.845 10.377 -56.692 1.00 76.00 224 LEU A N 1
ATOM 1581 C CA . LEU A 1 224 ? 49.848 9.853 -58.057 1.00 76.00 224 LEU A CA 1
ATOM 1582 C C . LEU A 1 224 ? 48.557 10.249 -58.792 1.00 76.00 224 LEU A C 1
ATOM 1584 O O . LEU A 1 224 ? 47.569 9.516 -58.785 1.00 76.00 224 LEU A O 1
ATOM 1588 N N . ASN A 1 225 ? 48.570 11.400 -59.459 1.00 71.44 225 ASN A N 1
ATOM 1589 C CA . ASN A 1 225 ? 47.425 11.866 -60.239 1.00 71.44 225 ASN A CA 1
ATOM 1590 C C . ASN A 1 225 ? 47.415 11.258 -61.661 1.00 71.44 225 ASN A C 1
ATOM 1592 O O . ASN A 1 225 ? 48.163 11.700 -62.535 1.00 71.44 225 ASN A O 1
ATOM 1596 N N . ILE A 1 226 ? 46.557 10.257 -61.897 1.00 73.06 226 ILE A N 1
ATOM 1597 C CA . ILE A 1 226 ? 46.314 9.666 -63.225 1.00 73.06 226 ILE A CA 1
ATOM 1598 C C . ILE A 1 226 ? 45.032 10.264 -63.812 1.00 73.06 226 ILE A C 1
ATOM 1600 O O . ILE A 1 226 ? 43.930 9.925 -63.389 1.00 73.06 226 ILE A O 1
ATOM 1604 N N . THR A 1 227 ? 45.174 11.114 -64.828 1.00 65.19 227 THR A N 1
ATOM 1605 C CA . THR A 1 227 ? 44.056 11.755 -65.537 1.00 65.19 227 THR A CA 1
ATOM 1606 C C . THR A 1 227 ? 44.084 11.445 -67.029 1.00 65.19 227 THR A C 1
ATOM 1608 O O . THR A 1 227 ? 45.131 11.472 -67.676 1.00 65.19 227 THR A O 1
ATOM 1611 N N . ALA A 1 228 ? 42.909 11.169 -67.593 1.00 64.25 228 ALA A N 1
ATOM 1612 C CA . ALA A 1 228 ? 42.707 11.105 -69.033 1.00 64.25 228 ALA A CA 1
ATOM 1613 C C . ALA A 1 228 ? 42.512 12.525 -69.590 1.00 64.25 228 ALA A C 1
ATOM 1615 O O . ALA A 1 228 ? 42.033 13.424 -68.898 1.00 64.25 228 ALA A O 1
ATOM 1616 N N . SER A 1 229 ? 42.914 12.753 -70.842 1.00 61.41 229 SER A N 1
ATOM 1617 C CA . SER A 1 229 ? 42.855 14.089 -71.442 1.00 61.41 229 SER A CA 1
ATOM 1618 C C . SER A 1 229 ? 41.506 14.342 -72.121 1.00 61.41 229 SER A C 1
ATOM 1620 O O . SER A 1 229 ? 41.130 13.636 -73.057 1.00 61.41 229 SER A O 1
ATOM 1622 N N . GLY A 1 230 ? 40.789 15.379 -71.677 1.00 63.94 230 GLY A N 1
ATOM 1623 C CA . GLY A 1 230 ? 39.474 15.751 -72.209 1.00 63.94 230 GLY A CA 1
ATOM 1624 C C . GLY A 1 230 ? 38.336 14.912 -71.620 1.00 63.94 230 GLY A C 1
ATOM 1625 O O . GLY A 1 230 ? 38.394 14.510 -70.466 1.00 63.94 230 GLY A O 1
ATOM 1626 N N . SER A 1 231 ? 37.290 14.652 -72.408 1.00 60.69 231 SER A N 1
ATOM 1627 C CA . SER A 1 231 ? 36.145 13.812 -72.011 1.00 60.69 231 SER A CA 1
ATOM 1628 C C . SER A 1 231 ? 36.373 12.321 -72.311 1.00 60.69 231 SER A C 1
ATOM 1630 O O . SER A 1 231 ? 35.462 11.641 -72.783 1.00 60.69 231 SER A O 1
ATOM 1632 N N . GLY A 1 232 ? 37.611 11.849 -72.165 1.00 63.66 232 GLY A N 1
ATOM 1633 C CA . GLY A 1 232 ? 37.948 10.430 -72.247 1.00 63.66 232 GLY A CA 1
ATOM 1634 C C . GLY A 1 232 ? 38.015 9.838 -70.846 1.00 63.66 232 GLY A C 1
ATOM 1635 O O . GLY A 1 232 ? 38.483 10.504 -69.927 1.00 63.66 232 GLY A O 1
ATOM 1636 N N . ASP A 1 233 ? 37.573 8.596 -70.682 1.00 68.25 233 ASP A N 1
ATOM 1637 C CA . ASP A 1 233 ? 37.619 7.917 -69.389 1.00 68.25 233 ASP A CA 1
ATOM 1638 C C . ASP A 1 233 ? 39.040 7.430 -69.062 1.00 68.25 233 ASP A C 1
ATOM 1640 O O . ASP A 1 233 ? 39.774 6.961 -69.940 1.00 68.25 233 ASP A O 1
ATOM 1644 N N . VAL A 1 234 ? 39.416 7.454 -67.779 1.00 75.69 234 VAL A N 1
ATOM 1645 C CA . VAL A 1 234 ? 40.560 6.668 -67.288 1.00 75.69 234 VAL A CA 1
ATOM 1646 C C . VAL A 1 234 ? 40.108 5.209 -67.219 1.00 75.69 234 VAL A C 1
ATOM 1648 O O . VAL A 1 234 ? 39.641 4.738 -66.184 1.00 75.69 234 VAL A O 1
ATOM 1651 N N . LEU A 1 235 ? 40.188 4.500 -68.350 1.00 69.06 235 LEU A N 1
ATOM 1652 C CA . LEU A 1 235 ? 39.741 3.111 -68.464 1.00 69.06 235 LEU A CA 1
ATOM 1653 C C . LEU A 1 235 ? 40.689 2.157 -67.719 1.00 69.06 235 LEU A C 1
ATOM 1655 O O . LEU A 1 235 ? 41.569 1.522 -68.303 1.00 69.06 235 LEU A O 1
ATOM 1659 N N . LEU A 1 236 ? 40.489 2.060 -66.409 1.00 69.69 236 LEU A N 1
ATOM 1660 C CA . LEU A 1 236 ? 41.060 1.014 -65.572 1.00 69.69 236 LEU A CA 1
ATOM 1661 C C . LEU A 1 236 ? 40.317 -0.310 -65.822 1.00 69.69 236 LEU A C 1
ATOM 1663 O O . LEU A 1 236 ? 39.129 -0.327 -66.140 1.00 69.69 236 LEU A O 1
ATOM 1667 N N . GLY A 1 237 ? 41.034 -1.428 -65.688 1.00 72.44 237 GLY A N 1
ATOM 1668 C CA . GLY A 1 237 ? 40.454 -2.773 -65.750 1.00 72.44 237 GLY A CA 1
ATOM 1669 C C . GLY A 1 237 ? 39.765 -3.162 -64.432 1.00 72.44 237 GLY A C 1
ATOM 1670 O O . GLY A 1 237 ? 39.171 -2.313 -63.771 1.00 72.44 237 GLY A O 1
ATOM 1671 N N . PRO A 1 238 ? 39.863 -4.429 -63.989 1.00 72.69 238 PRO A N 1
ATOM 1672 C CA . PRO A 1 238 ? 39.439 -4.821 -62.646 1.00 72.69 238 PRO A CA 1
ATOM 1673 C C . PRO A 1 238 ? 40.194 -4.020 -61.570 1.00 72.69 238 PRO A C 1
ATOM 1675 O O . PRO A 1 238 ? 41.374 -4.262 -61.312 1.00 72.69 238 PRO A O 1
ATOM 1678 N N . ILE A 1 239 ? 39.517 -3.052 -60.950 1.00 76.31 239 ILE A N 1
ATOM 1679 C CA . ILE A 1 239 ? 40.078 -2.215 -59.885 1.00 76.31 239 ILE A CA 1
ATOM 1680 C C . ILE A 1 239 ? 40.152 -3.027 -58.587 1.00 76.31 239 ILE A C 1
ATOM 1682 O O . ILE A 1 239 ? 39.171 -3.634 -58.160 1.00 76.31 239 ILE A O 1
ATOM 1686 N N . ARG A 1 240 ? 41.310 -2.989 -57.918 1.00 73.62 240 ARG A N 1
ATOM 1687 C CA . ARG A 1 240 ? 41.479 -3.461 -56.539 1.00 73.62 240 ARG A CA 1
ATOM 1688 C C . ARG A 1 240 ? 42.137 -2.368 -55.709 1.00 73.62 240 ARG A C 1
ATOM 1690 O O . ARG A 1 240 ? 43.269 -1.982 -55.984 1.00 73.62 240 ARG A O 1
ATOM 1697 N N . ILE A 1 241 ? 41.451 -1.927 -54.662 1.00 75.31 241 ILE A N 1
ATOM 1698 C CA . ILE A 1 241 ? 41.962 -0.951 -53.699 1.00 75.31 241 ILE A CA 1
ATOM 1699 C C . ILE A 1 241 ? 42.395 -1.723 -52.449 1.00 75.31 241 ILE A C 1
ATOM 1701 O O . ILE A 1 241 ? 41.622 -2.503 -51.902 1.00 75.31 241 ILE A O 1
ATOM 1705 N N . ASN A 1 242 ? 43.653 -1.550 -52.033 1.00 66.50 242 ASN A N 1
ATOM 1706 C CA . ASN A 1 242 ? 44.200 -2.173 -50.817 1.00 66.50 242 ASN A CA 1
ATOM 1707 C C . ASN A 1 242 ? 44.169 -1.222 -49.596 1.00 66.50 242 ASN A C 1
ATOM 1709 O O . ASN A 1 242 ? 44.603 -1.609 -48.514 1.00 66.50 242 ASN A O 1
ATOM 1713 N N . GLY A 1 243 ? 43.684 0.013 -49.773 1.00 66.44 243 GLY A N 1
ATOM 1714 C CA . GLY A 1 243 ? 43.295 0.919 -48.688 1.00 66.44 243 GLY A CA 1
ATOM 1715 C C . GLY A 1 243 ? 41.819 0.753 -48.307 1.00 66.44 243 GLY A C 1
ATOM 1716 O O . GLY A 1 243 ? 41.085 0.007 -48.949 1.00 66.44 243 GLY A O 1
ATOM 1717 N N . THR A 1 244 ? 41.371 1.460 -47.271 1.00 65.75 244 THR A N 1
ATOM 1718 C CA . THR A 1 244 ? 40.007 1.345 -46.716 1.00 65.75 244 THR A CA 1
ATOM 1719 C C . THR A 1 244 ? 38.951 2.205 -47.410 1.00 65.75 244 THR A C 1
ATOM 1721 O O . THR A 1 244 ? 37.772 2.068 -47.101 1.00 65.75 244 THR A O 1
ATOM 1724 N N . THR A 1 245 ? 39.356 3.111 -48.302 1.00 69.31 245 THR A N 1
ATOM 1725 C CA . THR A 1 245 ? 38.496 4.192 -48.797 1.00 69.31 245 THR A CA 1
ATOM 1726 C C . THR A 1 245 ? 38.563 4.283 -50.318 1.00 69.31 245 THR A C 1
ATOM 1728 O O . THR A 1 245 ? 39.649 4.378 -50.888 1.00 69.31 245 THR A O 1
ATOM 1731 N N . LEU A 1 246 ? 37.394 4.299 -50.958 1.00 75.00 246 LEU A N 1
ATOM 1732 C CA . LEU A 1 246 ? 37.190 4.844 -52.297 1.00 75.00 246 LEU A CA 1
ATOM 1733 C C . LEU A 1 246 ? 36.341 6.101 -52.117 1.00 75.00 246 LEU A C 1
ATOM 1735 O O . LEU A 1 246 ? 35.194 6.002 -51.689 1.00 75.00 246 LEU A O 1
ATOM 1739 N N . ASP A 1 247 ? 36.936 7.261 -52.370 1.00 71.12 247 ASP A N 1
ATOM 1740 C CA . ASP A 1 247 ? 36.314 8.571 -52.171 1.00 71.12 247 ASP A CA 1
ATOM 1741 C C . ASP A 1 247 ? 36.045 9.252 -53.521 1.00 71.12 247 ASP A C 1
ATOM 1743 O O . ASP A 1 247 ? 36.695 8.953 -54.524 1.00 71.12 247 ASP A O 1
ATOM 1747 N N . SER A 1 248 ? 35.092 10.178 -53.533 1.00 71.00 248 SER A N 1
ATOM 1748 C CA . SER A 1 248 ? 34.768 11.042 -54.667 1.00 71.00 248 SER A CA 1
ATOM 1749 C C . SER A 1 248 ? 34.735 12.501 -54.212 1.00 71.00 248 SER A C 1
ATOM 1751 O O . SER A 1 248 ? 33.742 13.199 -54.387 1.00 71.00 248 SER A O 1
ATOM 1753 N N . SER A 1 249 ? 35.821 12.971 -53.593 1.00 68.25 249 SER A N 1
ATOM 1754 C CA . SER A 1 249 ? 35.897 14.278 -52.917 1.00 68.25 249 SER A CA 1
ATOM 1755 C C . SER A 1 249 ? 35.622 15.486 -53.832 1.00 68.25 249 SER A C 1
ATOM 1757 O O . SER A 1 249 ? 35.336 16.575 -53.336 1.00 68.25 249 SER A O 1
ATOM 1759 N N . ASP A 1 250 ? 35.703 15.307 -55.154 1.00 64.69 250 ASP A N 1
ATOM 1760 C CA . ASP A 1 250 ? 35.409 16.307 -56.189 1.00 64.69 250 ASP A CA 1
ATOM 1761 C C . ASP A 1 250 ? 34.075 16.080 -56.937 1.00 64.69 250 ASP A C 1
ATOM 1763 O O . ASP A 1 250 ? 33.664 16.925 -57.735 1.00 64.69 250 ASP A O 1
ATOM 1767 N N . SER A 1 251 ? 33.386 14.962 -56.680 1.00 68.25 251 SER A N 1
ATOM 1768 C CA . SER A 1 251 ? 32.312 14.424 -57.524 1.00 68.25 251 SER A CA 1
ATOM 1769 C C . SER A 1 251 ? 31.117 13.946 -56.694 1.00 68.25 251 SER A C 1
ATOM 1771 O O . SER A 1 251 ? 31.257 13.265 -55.685 1.00 68.25 251 SER A O 1
ATOM 1773 N N . THR A 1 252 ? 29.894 14.254 -57.129 1.00 68.31 252 THR A N 1
ATOM 1774 C CA . THR A 1 252 ? 28.686 14.060 -56.299 1.00 68.31 252 THR A CA 1
ATOM 1775 C C . THR A 1 252 ? 28.270 12.604 -56.064 1.00 68.31 252 THR A C 1
ATOM 1777 O O . THR A 1 252 ? 27.414 12.358 -55.219 1.00 68.31 252 THR A O 1
ATOM 1780 N N . THR A 1 253 ? 28.805 11.650 -56.830 1.00 68.19 253 THR A N 1
ATOM 1781 C CA . THR A 1 253 ? 28.456 10.221 -56.757 1.00 68.19 253 THR A CA 1
ATOM 1782 C C . THR A 1 253 ? 29.590 9.345 -57.284 1.00 68.19 253 THR A C 1
ATOM 1784 O O . THR A 1 253 ? 30.145 9.645 -58.341 1.00 68.19 253 THR A O 1
ATOM 1787 N N . ILE A 1 254 ? 29.807 8.188 -56.656 1.00 77.62 254 ILE A N 1
ATOM 1788 C CA . ILE A 1 254 ? 30.470 7.035 -57.280 1.00 77.62 254 ILE A CA 1
ATOM 1789 C C . ILE A 1 254 ? 29.372 6.190 -57.936 1.00 77.62 254 ILE A C 1
ATOM 1791 O O . ILE A 1 254 ? 28.467 5.729 -57.243 1.00 77.62 254 ILE A O 1
ATOM 1795 N N . ASN A 1 255 ? 29.427 5.987 -59.255 1.00 76.00 255 ASN A N 1
ATOM 1796 C CA . ASN A 1 255 ? 28.465 5.139 -59.965 1.00 76.00 255 ASN A CA 1
ATOM 1797 C C . ASN A 1 255 ? 29.108 3.808 -60.381 1.00 76.00 255 ASN A C 1
ATOM 1799 O O . ASN A 1 255 ? 30.104 3.800 -61.104 1.00 76.00 255 ASN A O 1
ATOM 1803 N N . ILE A 1 256 ? 28.505 2.692 -59.970 1.00 77.44 256 ILE A N 1
ATOM 1804 C CA . ILE A 1 256 ? 28.890 1.338 -60.374 1.00 77.44 256 ILE A CA 1
ATOM 1805 C C . ILE A 1 256 ? 27.678 0.726 -61.082 1.00 77.44 256 ILE A C 1
ATOM 1807 O O . ILE A 1 256 ? 26.689 0.387 -60.442 1.00 77.44 256 ILE A O 1
ATOM 1811 N N . ASN A 1 257 ? 27.749 0.606 -62.412 1.00 72.69 257 ASN A N 1
ATOM 1812 C CA . ASN A 1 257 ? 26.639 0.092 -63.232 1.00 72.69 257 ASN A CA 1
ATOM 1813 C C . ASN A 1 257 ? 26.498 -1.447 -63.183 1.00 72.69 257 ASN A C 1
ATOM 1815 O O . ASN A 1 257 ? 25.539 -1.994 -63.725 1.00 72.69 257 ASN A O 1
ATOM 1819 N N . GLU A 1 258 ? 27.451 -2.133 -62.550 1.00 73.25 258 GLU A N 1
ATOM 1820 C CA . GLU A 1 258 ? 27.511 -3.588 -62.389 1.00 73.25 258 GLU A CA 1
ATOM 1821 C C . GLU A 1 258 ? 27.101 -4.017 -60.965 1.00 73.25 258 GLU A C 1
ATOM 1823 O O . GLU A 1 258 ? 26.969 -3.195 -60.058 1.00 73.25 258 GLU A O 1
ATOM 1828 N N . ALA A 1 259 ? 26.924 -5.321 -60.737 1.00 64.94 259 ALA A N 1
ATOM 1829 C CA . ALA A 1 259 ? 26.568 -5.842 -59.417 1.00 64.94 259 ALA A CA 1
ATOM 1830 C C . ALA A 1 259 ? 27.688 -5.616 -58.379 1.00 64.94 259 ALA A C 1
ATOM 1832 O O . ALA A 1 259 ? 28.761 -6.215 -58.466 1.00 64.94 259 ALA A O 1
ATOM 1833 N N . VAL A 1 260 ? 27.412 -4.794 -57.363 1.00 75.56 260 VAL A N 1
ATOM 1834 C CA . VAL A 1 260 ? 28.301 -4.592 -56.211 1.00 75.56 260 VAL A CA 1
ATOM 1835 C C . VAL A 1 260 ? 28.158 -5.774 -55.248 1.00 75.56 260 VAL A C 1
ATOM 1837 O O . VAL A 1 260 ? 27.084 -6.002 -54.695 1.00 75.56 260 VAL A O 1
ATOM 1840 N N . ILE A 1 261 ? 29.247 -6.514 -55.034 1.00 69.88 261 ILE A N 1
ATOM 1841 C CA . ILE A 1 261 ? 29.357 -7.551 -53.999 1.00 69.88 261 ILE A CA 1
ATOM 1842 C C . ILE A 1 261 ? 30.175 -6.970 -52.847 1.00 69.88 261 ILE A C 1
ATOM 1844 O O . ILE A 1 261 ? 31.237 -6.391 -53.079 1.00 69.88 261 ILE A O 1
ATOM 1848 N N . VAL A 1 262 ? 29.688 -7.125 -51.615 1.00 68.88 262 VAL A N 1
ATOM 1849 C CA . VAL A 1 262 ? 30.383 -6.678 -50.402 1.00 68.88 262 VAL A CA 1
ATOM 1850 C C . VAL A 1 262 ? 30.408 -7.836 -49.411 1.00 68.88 262 VAL A C 1
ATOM 1852 O O . VAL A 1 262 ? 29.381 -8.196 -48.846 1.00 68.88 262 VAL A O 1
ATOM 1855 N N . ASP A 1 263 ? 31.591 -8.412 -49.192 1.00 63.19 263 ASP A N 1
ATOM 1856 C CA . ASP A 1 263 ? 31.812 -9.546 -48.274 1.00 63.19 263 ASP A CA 1
ATOM 1857 C C . ASP A 1 263 ? 31.861 -9.120 -46.784 1.00 63.19 263 ASP A C 1
ATOM 1859 O O . ASP A 1 263 ? 32.308 -9.867 -45.914 1.00 63.19 263 ASP A O 1
ATOM 1863 N N . GLY A 1 264 ? 31.429 -7.891 -46.490 1.00 65.50 264 GLY A N 1
ATOM 1864 C CA . GLY A 1 264 ? 31.381 -7.258 -45.172 1.00 65.50 264 GLY A CA 1
ATOM 1865 C C . GLY A 1 264 ? 30.227 -6.250 -45.096 1.00 65.50 264 GLY A C 1
ATOM 1866 O O . GLY A 1 264 ? 29.315 -6.276 -45.919 1.00 65.50 264 GLY A O 1
ATOM 1867 N N . THR A 1 265 ? 30.246 -5.347 -44.117 1.00 58.88 265 THR A N 1
ATOM 1868 C CA . THR A 1 265 ? 29.120 -4.431 -43.863 1.00 58.88 265 THR A CA 1
ATOM 1869 C C . THR A 1 265 ? 29.085 -3.237 -44.824 1.00 58.88 265 THR A C 1
ATOM 1871 O O . THR A 1 265 ? 30.083 -2.535 -44.987 1.00 58.88 265 THR A O 1
ATOM 1874 N N . ILE A 1 266 ? 27.911 -2.941 -45.396 1.00 69.12 266 ILE A N 1
ATOM 1875 C CA . ILE A 1 266 ? 27.644 -1.682 -46.111 1.00 69.12 266 ILE A CA 1
ATOM 1876 C C . ILE A 1 266 ? 27.141 -0.635 -45.110 1.00 69.12 266 ILE A C 1
ATOM 1878 O O . ILE A 1 266 ? 25.956 -0.595 -44.784 1.00 69.12 266 ILE A O 1
ATOM 1882 N N . THR A 1 267 ? 28.029 0.242 -44.645 1.00 60.41 267 THR A N 1
ATOM 1883 C CA . THR A 1 267 ? 27.657 1.377 -43.784 1.00 60.41 267 THR A CA 1
ATOM 1884 C C . THR A 1 267 ? 27.336 2.602 -44.642 1.00 60.41 267 THR A C 1
ATOM 1886 O O . THR A 1 267 ? 28.215 3.402 -44.952 1.00 60.41 267 THR A O 1
ATOM 1889 N N . ALA A 1 268 ? 26.071 2.746 -45.044 1.00 61.62 268 ALA A N 1
ATOM 1890 C CA . ALA A 1 268 ? 25.584 3.885 -45.823 1.00 61.62 268 ALA A CA 1
ATOM 1891 C C . ALA A 1 268 ? 24.706 4.812 -44.967 1.00 61.62 268 ALA A C 1
ATOM 1893 O O . ALA A 1 268 ? 23.810 4.352 -44.262 1.00 61.62 268 ALA A O 1
ATOM 1894 N N . ASN A 1 269 ? 24.925 6.126 -45.059 1.00 53.78 269 ASN A N 1
ATOM 1895 C CA . ASN A 1 269 ? 24.084 7.112 -44.383 1.00 53.78 269 ASN A CA 1
ATOM 1896 C C . ASN A 1 269 ? 22.851 7.409 -45.261 1.00 53.78 269 ASN A C 1
ATOM 1898 O O . ASN A 1 269 ? 22.972 8.094 -46.273 1.00 53.78 269 ASN A O 1
ATOM 1902 N N . ALA A 1 270 ? 21.695 6.838 -44.898 1.00 53.78 270 ALA A N 1
ATOM 1903 C CA . ALA A 1 270 ? 20.430 6.861 -45.654 1.00 53.78 270 ALA A CA 1
ATOM 1904 C C . ALA A 1 270 ? 20.494 6.265 -47.092 1.00 53.78 270 ALA A C 1
ATOM 1906 O O . ALA A 1 270 ? 20.320 6.988 -48.079 1.00 53.78 270 ALA A O 1
ATOM 1907 N N . PRO A 1 271 ? 20.704 4.940 -47.251 1.00 63.53 271 PRO A N 1
ATOM 1908 C CA . PRO A 1 271 ? 20.689 4.285 -48.562 1.00 63.53 271 PRO A CA 1
ATOM 1909 C C . PRO A 1 271 ? 19.299 4.332 -49.222 1.00 63.53 271 PRO A C 1
ATOM 1911 O O . PRO A 1 271 ? 18.290 3.998 -48.603 1.00 63.53 271 PRO A O 1
ATOM 1914 N N . THR A 1 272 ? 19.247 4.690 -50.509 1.00 56.47 272 THR A N 1
ATOM 1915 C CA . THR A 1 272 ? 18.008 4.745 -51.306 1.00 56.47 272 THR A CA 1
ATOM 1916 C C . THR A 1 272 ? 18.022 3.713 -52.435 1.00 56.47 272 THR A C 1
ATOM 1918 O O . THR A 1 272 ? 18.663 3.883 -53.471 1.00 56.47 272 THR A O 1
ATOM 1921 N N . PHE A 1 273 ? 17.289 2.614 -52.244 1.00 66.25 273 PHE A N 1
ATOM 1922 C CA . PHE A 1 273 ? 17.183 1.532 -53.224 1.00 66.25 273 PHE A CA 1
ATOM 1923 C C . PHE A 1 273 ? 16.026 1.783 -54.206 1.00 66.25 273 PHE A C 1
ATOM 1925 O O . PHE A 1 273 ? 14.902 1.337 -53.992 1.00 66.25 273 PHE A O 1
ATOM 1932 N N . ASN A 1 274 ? 16.301 2.465 -55.322 1.00 55.25 274 ASN A N 1
ATOM 1933 C CA . ASN A 1 274 ? 15.308 2.783 -56.367 1.00 55.25 274 ASN A CA 1
ATOM 1934 C C . ASN A 1 274 ? 14.881 1.572 -57.242 1.00 55.25 274 ASN A C 1
ATOM 1936 O O . ASN A 1 274 ? 14.467 1.739 -58.389 1.00 55.25 274 ASN A O 1
ATOM 1940 N N . GLY A 1 275 ? 14.993 0.344 -56.730 1.00 57.66 275 GLY A N 1
ATOM 1941 C CA . GLY A 1 275 ? 14.713 -0.898 -57.450 1.00 57.66 275 GLY A CA 1
ATOM 1942 C C . GLY A 1 275 ? 14.489 -2.078 -56.502 1.00 57.66 275 GLY A C 1
ATOM 1943 O O . GLY A 1 275 ? 14.666 -1.962 -55.292 1.00 57.66 275 GLY A O 1
ATOM 1944 N N . ALA A 1 276 ? 14.078 -3.225 -57.047 1.00 52.25 276 ALA A N 1
ATOM 1945 C CA . ALA A 1 276 ? 13.758 -4.406 -56.248 1.00 52.25 276 ALA A CA 1
ATOM 1946 C C . ALA A 1 276 ? 15.015 -5.018 -55.598 1.00 52.25 276 ALA A C 1
ATOM 1948 O O . ALA A 1 276 ? 15.847 -5.616 -56.282 1.00 52.25 276 ALA A O 1
ATOM 1949 N N . VAL A 1 277 ? 15.126 -4.904 -54.272 1.00 64.94 277 VAL A N 1
ATOM 1950 C CA . VAL A 1 277 ? 16.182 -5.551 -53.480 1.00 64.94 277 VAL A CA 1
ATOM 1951 C C . VAL A 1 277 ? 15.861 -7.040 -53.336 1.00 64.94 277 VAL A C 1
ATOM 1953 O O . VAL A 1 277 ? 14.928 -7.418 -52.630 1.00 64.94 277 VAL A O 1
ATOM 1956 N N . VAL A 1 278 ? 16.634 -7.897 -54.006 1.00 59.59 278 VAL A N 1
ATOM 1957 C CA . VAL A 1 278 ? 16.506 -9.360 -53.901 1.00 59.59 278 VAL A CA 1
ATOM 1958 C C . VAL A 1 278 ? 17.529 -9.882 -52.894 1.00 59.59 278 VAL A C 1
ATOM 1960 O O . VAL A 1 278 ? 18.608 -10.340 -53.265 1.00 59.59 278 VAL A O 1
ATOM 1963 N N . ALA A 1 279 ? 17.183 -9.812 -51.609 1.00 60.44 279 ALA A N 1
ATOM 1964 C CA . ALA A 1 279 ? 17.940 -10.489 -50.563 1.00 60.44 279 ALA A CA 1
ATOM 1965 C C . ALA A 1 279 ? 17.684 -12.006 -50.645 1.00 60.44 279 ALA A C 1
ATOM 1967 O O . ALA A 1 279 ? 16.560 -12.475 -50.476 1.00 60.44 279 ALA A O 1
ATOM 1968 N N . ASN A 1 280 ? 18.733 -12.775 -50.935 1.00 55.28 280 ASN A N 1
ATOM 1969 C CA . ASN A 1 280 ? 18.730 -14.243 -50.970 1.00 55.28 280 ASN A CA 1
ATOM 1970 C C . ASN A 1 280 ? 19.198 -14.878 -49.638 1.00 55.28 280 ASN A C 1
ATOM 1972 O O . ASN A 1 280 ? 19.396 -16.090 -49.554 1.00 55.28 280 ASN A O 1
ATOM 1976 N N . SER A 1 281 ? 19.324 -14.051 -48.602 1.00 59.53 281 SER A N 1
ATOM 1977 C CA . SER A 1 281 ? 19.588 -14.362 -47.195 1.00 59.53 281 SER A CA 1
ATOM 1978 C C . SER A 1 281 ? 18.815 -13.361 -46.313 1.00 59.53 281 SER A C 1
ATOM 1980 O O . SER A 1 281 ? 18.057 -12.538 -46.829 1.00 59.53 281 SER A O 1
ATOM 1982 N N . THR A 1 282 ? 18.984 -13.416 -44.989 1.00 51.31 282 THR A N 1
ATOM 1983 C CA . THR A 1 282 ? 18.435 -12.403 -44.073 1.00 51.31 282 THR A CA 1
ATOM 1984 C C . THR A 1 282 ? 18.956 -11.008 -44.428 1.00 51.31 282 THR A C 1
ATOM 1986 O O . THR A 1 282 ? 20.166 -10.788 -44.444 1.00 51.31 282 THR A O 1
ATOM 1989 N N . LEU A 1 283 ? 18.042 -10.068 -44.670 1.00 60.41 283 LEU A N 1
ATOM 1990 C CA . LEU A 1 283 ? 18.343 -8.642 -44.764 1.00 60.41 283 LEU A CA 1
ATOM 1991 C C . LEU A 1 283 ? 18.237 -8.038 -43.359 1.00 60.41 283 LEU A C 1
ATOM 1993 O O . LEU A 1 283 ? 17.132 -7.823 -42.866 1.00 60.41 283 LEU A O 1
ATOM 1997 N N . ASP A 1 284 ? 19.379 -7.813 -42.717 1.00 52.75 284 ASP A N 1
ATOM 1998 C CA . ASP A 1 284 ? 19.450 -7.104 -41.439 1.00 52.75 284 ASP A CA 1
ATOM 1999 C C . ASP A 1 284 ? 19.404 -5.587 -41.688 1.00 52.75 284 ASP A C 1
ATOM 2001 O O . ASP A 1 284 ? 20.116 -5.073 -42.556 1.00 52.75 284 ASP A O 1
ATOM 2005 N N . VAL A 1 285 ? 18.532 -4.877 -40.968 1.00 56.00 285 VAL A N 1
ATOM 2006 C CA . VAL A 1 285 ? 18.327 -3.431 -41.124 1.00 56.00 285 VAL A CA 1
ATOM 2007 C C . VAL A 1 285 ? 18.210 -2.794 -39.745 1.00 56.00 285 VAL A C 1
ATOM 2009 O O . VAL A 1 285 ? 17.143 -2.744 -39.139 1.00 56.00 285 VAL A O 1
ATOM 2012 N N . THR A 1 286 ? 19.325 -2.257 -39.256 1.00 50.41 286 THR A N 1
ATOM 2013 C CA . THR A 1 286 ? 19.489 -1.700 -37.901 1.00 50.41 286 THR A CA 1
ATOM 2014 C C . THR A 1 286 ? 18.790 -0.336 -37.698 1.00 50.41 286 THR A C 1
ATOM 2016 O O . THR A 1 286 ? 19.196 0.475 -36.868 1.00 50.41 286 THR A O 1
ATOM 2019 N N . SER A 1 287 ? 17.772 -0.024 -38.505 1.00 49.31 287 SER A N 1
ATOM 2020 C CA . SER A 1 287 ? 16.936 1.185 -38.463 1.00 49.31 287 SER A CA 1
ATOM 2021 C C . SER A 1 287 ? 15.632 0.946 -39.242 1.00 49.31 287 SER A C 1
ATOM 2023 O O . SER A 1 287 ? 15.627 0.239 -40.248 1.00 49.31 287 SER A O 1
ATOM 2025 N N . GLY A 1 288 ? 14.519 1.526 -38.781 1.00 53.16 288 GLY A N 1
ATOM 2026 C CA . GLY A 1 288 ? 13.169 1.196 -39.262 1.00 53.16 288 GLY A CA 1
ATOM 2027 C C . GLY A 1 288 ? 12.970 1.312 -40.782 1.00 53.16 288 GLY A C 1
ATOM 2028 O O . GLY A 1 288 ? 13.233 2.353 -41.381 1.00 53.16 288 GLY A O 1
ATOM 2029 N N . THR A 1 289 ? 12.469 0.242 -41.412 1.00 50.66 289 THR A N 1
ATOM 2030 C CA . THR A 1 289 ? 12.281 0.163 -42.874 1.00 50.66 289 THR A CA 1
ATOM 2031 C C . THR A 1 289 ? 10.853 0.539 -43.287 1.00 50.66 289 THR A C 1
ATOM 2033 O O . THR A 1 289 ? 9.923 -0.252 -43.131 1.00 50.66 289 THR A O 1
ATOM 2036 N N . THR A 1 290 ? 10.656 1.722 -43.872 1.00 51.78 290 THR A N 1
ATOM 2037 C CA . THR A 1 290 ? 9.344 2.194 -44.353 1.00 51.78 290 THR A CA 1
ATOM 2038 C C . THR A 1 290 ? 8.998 1.659 -45.749 1.00 51.78 290 THR A C 1
ATOM 2040 O O . THR A 1 290 ? 9.146 2.328 -46.771 1.00 51.78 290 THR A O 1
ATOM 2043 N N . LEU A 1 291 ? 8.483 0.429 -45.794 1.00 55.59 291 LEU A N 1
ATOM 2044 C CA . LEU A 1 291 ? 7.885 -0.169 -46.994 1.00 55.59 291 LEU A CA 1
ATOM 2045 C C . LEU A 1 291 ? 6.457 0.363 -47.196 1.00 55.59 291 LEU A C 1
ATOM 2047 O O . LEU A 1 291 ? 5.584 0.119 -46.368 1.00 55.59 291 LEU A O 1
ATOM 2051 N N . SER A 1 292 ? 6.190 1.047 -48.314 1.00 48.41 292 SER A N 1
ATOM 2052 C CA . SER A 1 292 ? 4.865 1.639 -48.597 1.00 48.41 292 SER A CA 1
ATOM 2053 C C . SER A 1 292 ? 3.739 0.609 -48.762 1.00 48.41 292 SER A C 1
ATOM 2055 O O . SER A 1 292 ? 2.579 0.922 -48.508 1.00 48.41 292 SER A O 1
ATOM 2057 N N . THR A 1 293 ? 4.080 -0.622 -49.152 1.00 51.56 293 THR A N 1
ATOM 2058 C CA . THR A 1 293 ? 3.222 -1.813 -49.064 1.00 51.56 293 THR A CA 1
ATOM 2059 C C . THR A 1 293 ? 4.089 -3.048 -48.825 1.00 51.56 293 THR A C 1
ATOM 2061 O O . THR A 1 293 ? 5.025 -3.285 -49.592 1.00 51.56 293 THR A O 1
ATOM 2064 N N . LEU A 1 294 ? 3.749 -3.873 -47.831 1.00 60.53 294 LEU A N 1
ATOM 2065 C CA . LEU A 1 294 ? 4.373 -5.179 -47.592 1.00 60.53 294 LEU A CA 1
ATOM 2066 C C . LEU A 1 294 ? 3.406 -6.305 -47.994 1.00 60.53 294 LEU A C 1
ATOM 2068 O O . LEU A 1 294 ? 2.568 -6.738 -47.208 1.00 60.53 294 LEU A O 1
ATOM 2072 N N . THR A 1 295 ? 3.519 -6.784 -49.234 1.00 55.75 295 THR A N 1
ATOM 2073 C CA . THR A 1 295 ? 2.692 -7.890 -49.746 1.00 55.75 295 THR A CA 1
ATOM 2074 C C . THR A 1 295 ? 3.400 -9.224 -49.532 1.00 55.75 295 THR A C 1
ATOM 2076 O O . THR A 1 295 ? 4.204 -9.645 -50.365 1.00 55.75 295 THR A O 1
ATOM 2079 N N . VAL A 1 296 ? 3.095 -9.911 -48.429 1.00 59.34 296 VAL A N 1
ATOM 2080 C CA . VAL A 1 296 ? 3.607 -11.265 -48.165 1.00 59.34 296 VAL A CA 1
ATOM 2081 C C . VAL A 1 296 ? 2.654 -12.304 -48.765 1.00 59.34 296 VAL A C 1
ATOM 2083 O O . VAL A 1 296 ? 1.473 -12.338 -48.436 1.00 59.34 296 VAL A O 1
ATOM 2086 N N . SER A 1 297 ? 3.157 -13.168 -49.649 1.00 53.56 297 SER A N 1
ATOM 2087 C CA . SER A 1 297 ? 2.384 -14.239 -50.311 1.00 53.56 297 SER A CA 1
ATOM 2088 C C . SER A 1 297 ? 2.446 -15.596 -49.587 1.00 53.56 297 SER A C 1
ATOM 2090 O O . SER A 1 297 ? 2.077 -16.627 -50.149 1.00 53.56 297 SER A O 1
ATOM 2092 N N . GLY A 1 298 ? 2.923 -15.603 -48.342 1.00 58.97 298 GLY A N 1
ATOM 2093 C CA . GLY A 1 298 ? 3.123 -16.775 -47.492 1.00 58.97 298 GLY A CA 1
ATOM 2094 C C . GLY A 1 298 ? 3.353 -16.355 -46.037 1.00 58.97 298 GLY A C 1
ATOM 2095 O O . GLY A 1 298 ? 3.070 -15.218 -45.671 1.00 58.97 298 GLY A O 1
ATOM 2096 N N . ALA A 1 299 ? 3.872 -17.254 -45.200 1.00 55.25 299 ALA A N 1
ATOM 2097 C CA . ALA A 1 299 ? 4.138 -16.944 -43.795 1.00 55.25 299 ALA A CA 1
ATOM 2098 C C . ALA A 1 299 ? 5.379 -16.042 -43.632 1.00 55.25 299 ALA A C 1
ATOM 2100 O O . ALA A 1 299 ? 6.497 -16.462 -43.930 1.00 55.25 299 ALA A O 1
ATOM 2101 N N . SER A 1 300 ? 5.186 -14.824 -43.122 1.00 59.75 300 SER A N 1
ATOM 2102 C CA . SER A 1 300 ? 6.259 -13.962 -42.611 1.00 59.75 300 SER A CA 1
ATOM 2103 C C . SER A 1 300 ? 6.588 -14.310 -41.161 1.00 59.75 300 SER A C 1
ATOM 2105 O O . SER A 1 300 ? 5.682 -14.408 -40.335 1.00 59.75 300 SER A O 1
ATOM 2107 N N . SER A 1 301 ? 7.876 -14.416 -40.840 1.00 57.31 301 SER A N 1
ATOM 2108 C CA . SER A 1 301 ? 8.374 -14.472 -39.463 1.00 57.31 301 SER A CA 1
ATOM 2109 C C . SER A 1 301 ? 9.234 -13.241 -39.215 1.00 57.31 301 SER A C 1
ATOM 2111 O O . SER A 1 301 ? 10.237 -13.055 -39.901 1.00 57.31 301 SER A O 1
ATOM 2113 N N . PHE A 1 302 ? 8.854 -12.419 -38.242 1.00 62.88 302 PHE A N 1
ATOM 2114 C CA . PHE A 1 302 ? 9.661 -11.291 -37.784 1.00 62.88 302 PHE A CA 1
ATOM 2115 C C . PHE A 1 302 ? 10.535 -11.738 -36.606 1.00 62.88 302 PHE A C 1
ATOM 2117 O O . PHE A 1 302 ? 10.121 -12.583 -35.809 1.00 62.88 302 PHE A O 1
ATOM 2124 N N . ALA A 1 303 ? 11.758 -11.218 -36.521 1.00 53.44 303 ALA A N 1
ATOM 2125 C CA . ALA A 1 303 ? 12.648 -11.446 -35.388 1.00 53.44 303 ALA A CA 1
ATOM 2126 C C . ALA A 1 303 ? 12.523 -10.256 -34.428 1.00 53.44 303 ALA A C 1
ATOM 2128 O O . ALA A 1 303 ? 12.967 -9.160 -34.754 1.00 53.44 303 ALA A O 1
ATOM 2129 N N . GLY A 1 304 ? 11.894 -10.476 -33.271 1.00 57.53 304 GLY A N 1
ATOM 2130 C CA . GLY A 1 304 ? 11.534 -9.415 -32.325 1.00 57.53 304 GLY A CA 1
ATOM 2131 C C . GLY A 1 304 ? 10.085 -8.939 -32.473 1.00 57.53 304 GLY A C 1
ATOM 2132 O O . GLY A 1 304 ? 9.296 -9.502 -33.233 1.00 57.53 304 GLY A O 1
ATOM 2133 N N . THR A 1 305 ? 9.722 -7.917 -31.700 1.00 55.78 305 THR A N 1
ATOM 2134 C CA . THR A 1 305 ? 8.410 -7.260 -31.764 1.00 55.78 305 THR A CA 1
ATOM 2135 C C . THR A 1 305 ? 8.262 -6.461 -33.062 1.00 55.78 305 THR A C 1
ATOM 2137 O O . THR A 1 305 ? 9.238 -6.025 -33.669 1.00 55.78 305 THR A O 1
ATOM 2140 N N . THR A 1 306 ? 7.032 -6.289 -33.552 1.00 58.88 306 THR A N 1
ATOM 2141 C CA . THR A 1 306 ? 6.778 -5.563 -34.808 1.00 58.88 306 THR A CA 1
ATOM 2142 C C . THR A 1 306 ? 5.501 -4.748 -34.687 1.00 58.88 306 THR A C 1
ATOM 2144 O O . THR A 1 306 ? 4.412 -5.302 -34.547 1.00 58.88 306 THR A O 1
ATOM 2147 N N . THR A 1 307 ? 5.628 -3.425 -34.741 1.00 58.44 307 THR A N 1
ATOM 2148 C CA . THR A 1 307 ? 4.494 -2.501 -34.756 1.00 58.44 307 THR A CA 1
ATOM 2149 C C . THR A 1 307 ? 3.948 -2.379 -36.179 1.00 58.44 307 THR A C 1
ATOM 2151 O O . THR A 1 307 ? 4.661 -2.008 -37.108 1.00 58.44 307 THR A O 1
ATOM 2154 N N . ILE A 1 308 ? 2.669 -2.717 -36.364 1.00 64.75 308 ILE A N 1
ATOM 2155 C CA . ILE A 1 308 ? 1.971 -2.608 -37.652 1.00 64.75 308 ILE A CA 1
ATOM 2156 C C . ILE A 1 308 ? 0.745 -1.723 -37.449 1.00 64.75 308 ILE A C 1
ATOM 2158 O O . ILE A 1 308 ? -0.270 -2.163 -36.908 1.00 64.75 308 ILE A O 1
ATOM 2162 N N . ASP A 1 309 ? 0.849 -0.467 -37.873 1.00 61.25 309 ASP A N 1
ATOM 2163 C CA . ASP A 1 309 ? -0.275 0.464 -37.835 1.00 61.25 309 ASP A CA 1
ATOM 2164 C C . ASP A 1 309 ? -1.319 0.119 -38.920 1.00 61.25 309 ASP A C 1
ATOM 2166 O O . ASP A 1 309 ? -0.982 -0.367 -40.000 1.00 61.25 309 ASP A O 1
ATOM 2170 N N . ASN A 1 310 ? -2.600 0.352 -38.622 1.00 57.25 310 ASN A N 1
ATOM 2171 C CA . ASN A 1 310 ? -3.756 0.031 -39.477 1.00 57.25 310 ASN A CA 1
ATOM 2172 C C . ASN A 1 310 ? -3.849 -1.446 -39.956 1.00 57.25 310 ASN A C 1
ATOM 2174 O O . ASN A 1 310 ? -4.371 -1.747 -41.037 1.00 57.25 310 ASN A O 1
ATOM 2178 N N . LEU A 1 311 ? -3.385 -2.389 -39.128 1.00 71.62 311 LEU A N 1
ATOM 2179 C CA . LEU A 1 311 ? -3.425 -3.835 -39.379 1.00 71.62 311 LEU A CA 1
ATOM 2180 C C . LEU A 1 311 ? -4.856 -4.357 -39.653 1.00 71.62 311 LEU A C 1
ATOM 2182 O O . LEU A 1 311 ? -5.707 -4.394 -38.766 1.00 71.62 311 LEU A O 1
ATOM 2186 N N . THR A 1 312 ? -5.110 -4.795 -40.892 1.00 66.19 312 THR A N 1
ATOM 2187 C CA . THR A 1 312 ? -6.433 -5.239 -41.375 1.00 66.19 312 THR A CA 1
ATOM 2188 C C . THR A 1 312 ? -6.413 -6.716 -41.788 1.00 66.19 312 THR A C 1
ATOM 2190 O O . THR A 1 312 ? -5.739 -7.087 -42.749 1.00 66.19 312 THR A O 1
ATOM 2193 N N . PHE A 1 313 ? -7.186 -7.565 -41.101 1.00 68.75 313 PHE A N 1
ATOM 2194 C CA . PHE A 1 313 ? -7.290 -9.004 -41.384 1.00 68.75 313 PHE A CA 1
ATOM 2195 C C . PHE A 1 313 ? -8.536 -9.331 -42.221 1.00 68.75 313 PHE A C 1
ATOM 2197 O O . PHE A 1 313 ? -9.647 -9.354 -41.699 1.00 68.75 313 PHE A O 1
ATOM 2204 N N . ASN A 1 314 ? -8.362 -9.639 -43.510 1.00 60.44 314 ASN A N 1
ATOM 2205 C CA . ASN A 1 314 ? -9.495 -9.927 -44.404 1.00 60.44 314 ASN A CA 1
ATOM 2206 C C . ASN A 1 314 ? -10.162 -11.296 -44.145 1.00 60.44 314 ASN A C 1
ATOM 2208 O O . ASN A 1 314 ? -11.378 -11.410 -44.283 1.00 60.44 314 ASN A O 1
ATOM 2212 N N . ASP A 1 315 ? -9.390 -12.312 -43.732 1.00 57.97 315 ASP A N 1
ATOM 2213 C CA . ASP A 1 315 ? -9.841 -13.710 -43.575 1.00 57.97 315 ASP A CA 1
ATOM 2214 C C . ASP A 1 315 ? -9.748 -14.245 -42.123 1.00 57.97 315 ASP A C 1
ATOM 2216 O O . ASP A 1 315 ? -9.551 -15.432 -41.879 1.00 57.97 315 ASP A O 1
ATOM 2220 N N . ASN A 1 316 ? -9.977 -13.361 -41.145 1.00 60.28 316 ASN A N 1
ATOM 2221 C CA . ASN A 1 316 ? -10.603 -13.683 -39.846 1.00 60.28 316 ASN A CA 1
ATOM 2222 C C . ASN A 1 316 ? -9.950 -14.735 -38.911 1.00 60.28 316 ASN A C 1
ATOM 2224 O O . ASN A 1 316 ? -10.647 -15.276 -38.052 1.00 60.28 316 ASN A O 1
ATOM 2228 N N . ILE A 1 317 ? -8.640 -14.999 -38.988 1.00 69.19 317 ILE A N 1
ATOM 2229 C CA . ILE A 1 317 ? -7.916 -15.742 -37.934 1.00 69.19 317 ILE A CA 1
ATOM 2230 C C . ILE A 1 317 ? -6.672 -14.965 -37.494 1.00 69.19 317 ILE A C 1
ATOM 2232 O O . ILE A 1 317 ? -5.751 -14.755 -38.280 1.00 69.19 317 ILE A O 1
ATOM 2236 N N . ILE A 1 318 ? -6.636 -14.603 -36.210 1.00 72.00 318 ILE A N 1
ATOM 2237 C CA . ILE A 1 318 ? -5.426 -14.193 -35.490 1.00 72.00 318 ILE A CA 1
ATOM 2238 C C . ILE A 1 318 ? -5.101 -15.346 -34.541 1.00 72.00 318 ILE A C 1
ATOM 2240 O O . ILE A 1 318 ? -5.927 -15.696 -33.700 1.00 72.00 318 ILE A O 1
ATOM 2244 N N . GLY A 1 319 ? -3.940 -15.975 -34.710 1.00 67.56 319 GLY A N 1
ATOM 2245 C CA . GLY A 1 319 ? -3.551 -17.161 -33.951 1.00 67.56 319 GLY A CA 1
ATOM 2246 C C . GLY A 1 319 ? -2.090 -17.104 -33.531 1.00 67.56 319 GLY A C 1
ATOM 2247 O O . GLY A 1 319 ? -1.232 -16.662 -34.293 1.00 67.56 319 GLY A O 1
ATOM 2248 N N . THR A 1 320 ? -1.824 -17.556 -32.314 1.00 67.62 320 THR A N 1
ATOM 2249 C CA . THR A 1 320 ? -0.493 -17.655 -31.716 1.00 67.62 320 THR A CA 1
ATOM 2250 C C . THR A 1 320 ? 0.109 -19.050 -31.927 1.00 67.62 320 THR A C 1
ATOM 2252 O O . THR A 1 320 ? -0.568 -19.992 -32.348 1.00 67.62 320 THR A O 1
ATOM 2255 N N . SER A 1 321 ? 1.409 -19.207 -31.657 1.00 63.38 321 SER A N 1
ATOM 2256 C CA . SER A 1 321 ? 2.017 -20.538 -31.530 1.00 63.38 321 SER A CA 1
ATOM 2257 C C . SER A 1 321 ? 1.431 -21.263 -30.307 1.00 63.38 321 SER A C 1
ATOM 2259 O O . SER A 1 321 ? 1.006 -20.612 -29.360 1.00 63.38 321 SER A O 1
ATOM 2261 N N . SER A 1 322 ? 1.392 -22.602 -30.325 1.00 56.41 322 SER A N 1
ATOM 2262 C CA . SER A 1 322 ? 0.409 -23.442 -29.599 1.00 56.41 322 SER A CA 1
ATOM 2263 C C . SER A 1 322 ? 0.093 -23.154 -28.121 1.00 56.41 322 SER A C 1
ATOM 2265 O O . SER A 1 322 ? -0.956 -23.598 -27.665 1.00 56.41 322 SER A O 1
ATOM 2267 N N . ASN A 1 323 ? 0.972 -22.471 -27.378 1.00 61.34 323 ASN A N 1
ATOM 2268 C CA . ASN A 1 323 ? 0.808 -22.164 -25.951 1.00 61.34 323 ASN A CA 1
ATOM 2269 C C . ASN A 1 323 ? 1.018 -20.664 -25.612 1.00 61.34 323 ASN A C 1
ATOM 2271 O O . ASN A 1 323 ? 1.194 -20.348 -24.440 1.00 61.34 323 ASN A O 1
ATOM 2275 N N . ALA A 1 324 ? 1.105 -19.762 -26.597 1.00 66.69 324 ALA A N 1
ATOM 2276 C CA . ALA A 1 324 ? 1.388 -18.339 -26.372 1.00 66.69 324 ALA A CA 1
ATOM 2277 C C . ALA A 1 324 ? 0.104 -17.489 -26.347 1.00 66.69 324 ALA A C 1
ATOM 2279 O O . ALA A 1 324 ? -0.824 -17.741 -27.119 1.00 66.69 324 ALA A O 1
ATOM 2280 N N . ASP A 1 325 ? 0.061 -16.467 -25.493 1.00 73.69 325 ASP A N 1
ATOM 2281 C CA . ASP A 1 325 ? -1.135 -15.643 -25.275 1.00 73.69 325 ASP A CA 1
ATOM 2282 C C . ASP A 1 325 ? -1.368 -14.601 -26.380 1.00 73.69 325 ASP A C 1
ATOM 2284 O O . ASP A 1 325 ? -0.442 -13.932 -26.846 1.00 73.69 325 ASP A O 1
ATOM 2288 N N . LEU A 1 326 ? -2.633 -14.420 -26.779 1.00 81.88 326 LEU A N 1
ATOM 2289 C CA . LEU A 1 326 ? -3.053 -13.357 -27.697 1.00 81.88 326 LEU A CA 1
ATOM 2290 C C . LEU A 1 326 ? -3.452 -12.102 -26.905 1.00 81.88 326 LEU A C 1
ATOM 2292 O O . LEU A 1 326 ? -4.633 -11.828 -26.684 1.00 81.88 326 LEU A O 1
ATOM 2296 N N . ASN A 1 327 ? -2.452 -11.334 -26.477 1.00 74.81 327 ASN A N 1
ATOM 2297 C CA . ASN A 1 327 ? -2.663 -10.105 -25.712 1.00 74.81 327 ASN A CA 1
ATOM 2298 C C . ASN A 1 327 ? -3.136 -8.956 -26.618 1.00 74.81 327 ASN A C 1
ATOM 2300 O O . ASN A 1 327 ? -2.350 -8.343 -27.338 1.00 74.81 327 ASN A O 1
ATOM 2304 N N . LEU A 1 328 ? -4.435 -8.651 -26.564 1.00 78.44 328 LEU A N 1
ATOM 2305 C CA . LEU A 1 328 ? -5.039 -7.496 -27.231 1.00 78.44 328 LEU A CA 1
ATOM 2306 C C . LEU A 1 328 ? -5.128 -6.312 -26.259 1.00 78.44 328 LEU A C 1
ATOM 2308 O O . LEU A 1 328 ? -6.154 -6.103 -25.613 1.00 78.44 328 LEU A O 1
ATOM 2312 N N . THR A 1 329 ? -4.055 -5.527 -26.172 1.00 71.38 329 THR A N 1
ATOM 2313 C CA . THR A 1 329 ? -4.024 -4.274 -25.401 1.00 71.38 329 THR A CA 1
ATOM 2314 C C . THR A 1 329 ? -4.289 -3.087 -26.334 1.00 71.38 329 THR A C 1
ATOM 2316 O O . THR A 1 329 ? -3.580 -2.941 -27.332 1.00 71.38 329 THR A O 1
ATOM 2319 N N . PRO A 1 330 ? -5.282 -2.221 -26.062 1.00 72.44 330 PRO A N 1
ATOM 2320 C CA . PRO A 1 330 ? -5.500 -1.019 -26.856 1.00 72.44 330 PRO A CA 1
ATOM 2321 C C . PRO A 1 330 ? -4.500 0.077 -26.455 1.00 72.44 330 PRO A C 1
ATOM 2323 O O . PRO A 1 330 ? -4.203 0.254 -25.277 1.00 72.44 330 PRO A O 1
ATOM 2326 N N . GLY A 1 331 ? -4.001 0.846 -27.425 1.00 63.88 331 GLY A N 1
ATOM 2327 C CA . GLY A 1 331 ? -3.117 1.981 -27.142 1.00 63.88 331 GLY A CA 1
ATOM 2328 C C . GLY A 1 331 ? -3.851 3.135 -26.444 1.00 63.88 331 GLY A C 1
ATOM 2329 O O . GLY A 1 331 ? -4.926 3.552 -26.885 1.00 63.88 331 GLY A O 1
ATOM 2330 N N . GLY A 1 332 ? -3.257 3.680 -25.378 1.00 69.12 332 GLY A N 1
ATOM 2331 C CA . GLY A 1 332 ? -3.777 4.845 -24.656 1.00 69.12 332 GLY A CA 1
ATOM 2332 C C . GLY A 1 332 ? -5.170 4.610 -24.056 1.00 69.12 332 GLY A C 1
ATOM 2333 O O . GLY A 1 332 ? -5.383 3.660 -23.313 1.00 69.12 332 GLY A O 1
ATOM 2334 N N . THR A 1 333 ? -6.131 5.483 -24.375 1.00 60.41 333 THR A N 1
ATOM 2335 C CA . THR A 1 333 ? -7.545 5.359 -23.959 1.00 60.41 333 THR A CA 1
ATOM 2336 C C . THR A 1 333 ? -8.419 4.583 -24.955 1.00 60.41 333 THR A C 1
ATOM 2338 O O . THR A 1 333 ? -9.649 4.667 -24.909 1.00 60.41 333 THR A O 1
ATOM 2341 N N . GLY A 1 334 ? -7.809 3.837 -25.882 1.00 68.38 334 GLY A N 1
ATOM 2342 C CA . GLY A 1 334 ? -8.533 2.979 -26.815 1.00 68.38 334 GLY A CA 1
ATOM 2343 C C . GLY A 1 334 ? -9.316 1.858 -26.118 1.00 68.38 334 GLY A C 1
ATOM 2344 O O . GLY A 1 334 ? -9.051 1.491 -24.977 1.00 68.38 334 GLY A O 1
ATOM 2345 N N . VAL A 1 335 ? -10.273 1.267 -26.836 1.00 70.25 335 VAL A N 1
ATOM 2346 C CA . VAL A 1 335 ? -11.070 0.124 -26.360 1.00 70.25 335 VAL A CA 1
ATOM 2347 C C . VAL A 1 335 ? -11.038 -0.975 -27.415 1.00 70.25 335 VAL A C 1
ATOM 2349 O O . VAL A 1 335 ? -11.295 -0.712 -28.593 1.00 70.25 335 VAL A O 1
ATOM 2352 N N . VAL A 1 336 ? -10.773 -2.217 -26.999 1.00 79.94 336 VAL A N 1
ATOM 2353 C CA . VAL A 1 336 ? -10.855 -3.401 -27.871 1.00 79.94 336 VAL A CA 1
ATOM 2354 C C . VAL A 1 336 ? -12.328 -3.742 -28.110 1.00 79.94 336 VAL A C 1
ATOM 2356 O O . VAL A 1 336 ? -12.938 -4.551 -27.416 1.00 79.94 336 VAL A O 1
ATOM 2359 N N . ASN A 1 337 ? -12.926 -3.062 -29.088 1.00 76.69 337 ASN A N 1
ATOM 2360 C CA . ASN A 1 337 ? -14.341 -3.188 -29.435 1.00 76.69 337 ASN A CA 1
ATOM 2361 C C . ASN A 1 337 ? -14.631 -4.486 -30.210 1.00 76.69 337 ASN A C 1
ATOM 2363 O O . ASN A 1 337 ? -14.776 -4.482 -31.434 1.00 76.69 337 ASN A O 1
ATOM 2367 N N . VAL A 1 338 ? -14.765 -5.605 -29.496 1.00 78.00 338 VAL A N 1
ATOM 2368 C CA . VAL A 1 338 ? -15.204 -6.882 -30.078 1.00 78.00 338 VAL A CA 1
ATOM 2369 C C . VAL A 1 338 ? -16.725 -6.865 -30.275 1.00 78.00 338 VAL A C 1
ATOM 2371 O O . VAL A 1 338 ? -17.481 -6.950 -29.313 1.00 78.00 338 VAL A O 1
ATOM 2374 N N . SER A 1 339 ? -17.200 -6.763 -31.523 1.00 77.69 339 SER A N 1
ATOM 2375 C CA . SER A 1 339 ? -18.647 -6.653 -31.810 1.00 77.69 339 SER A CA 1
ATOM 2376 C C . SER A 1 339 ? -19.458 -7.917 -31.493 1.00 77.69 339 SER A C 1
ATOM 2378 O O . SER A 1 339 ? -20.652 -7.817 -31.236 1.00 77.69 339 SER A O 1
ATOM 2380 N N . ASN A 1 340 ? -18.825 -9.094 -31.518 1.00 73.56 340 ASN A N 1
ATOM 2381 C CA . ASN A 1 340 ? -19.374 -10.365 -31.040 1.00 73.56 340 ASN A CA 1
ATOM 2382 C C . ASN A 1 340 ? -18.218 -11.192 -30.464 1.00 73.56 340 ASN A C 1
ATOM 2384 O O . ASN A 1 340 ? -17.373 -11.661 -31.225 1.00 73.56 340 ASN A O 1
ATOM 2388 N N . LEU A 1 341 ? -18.169 -11.380 -29.145 1.00 81.75 341 LEU A N 1
ATOM 2389 C CA . LEU A 1 341 ? -17.193 -12.265 -28.507 1.00 81.75 341 LEU A CA 1
ATOM 2390 C C . LEU A 1 341 ? -17.812 -13.655 -28.330 1.00 81.75 341 LEU A C 1
ATOM 2392 O O . LEU A 1 341 ? -18.820 -13.807 -27.647 1.00 81.75 341 LEU A O 1
ATOM 2396 N N . THR A 1 342 ? -17.216 -14.671 -28.952 1.00 77.69 342 THR A N 1
ATOM 2397 C CA . THR A 1 342 ? -17.567 -16.084 -28.744 1.00 77.69 342 THR A CA 1
ATOM 2398 C C . THR A 1 342 ? -16.325 -16.811 -28.256 1.00 77.69 342 THR A C 1
ATOM 2400 O O . THR A 1 342 ? -15.304 -16.795 -28.934 1.00 77.69 342 THR A O 1
ATOM 2403 N N . ILE A 1 343 ? -16.419 -17.431 -27.082 1.00 77.06 343 ILE A N 1
ATOM 2404 C CA . ILE A 1 343 ? -15.366 -18.258 -26.487 1.00 77.06 343 ILE A CA 1
ATOM 2405 C C . ILE A 1 343 ? -15.961 -19.657 -26.318 1.00 77.06 343 ILE A C 1
ATOM 2407 O O . ILE A 1 343 ? -17.041 -19.805 -25.749 1.00 77.06 343 ILE A O 1
ATOM 2411 N N . ASP A 1 344 ? -15.291 -20.668 -26.869 1.00 73.94 344 ASP A N 1
ATOM 2412 C CA . ASP A 1 344 ? -15.749 -22.067 -26.883 1.00 73.94 344 ASP A CA 1
ATOM 2413 C C . ASP A 1 344 ? -15.379 -22.855 -25.612 1.00 73.94 344 ASP A C 1
ATOM 2415 O O . ASP A 1 344 ? -15.906 -23.942 -25.371 1.00 73.94 344 ASP A O 1
ATOM 2419 N N . SER A 1 345 ? -14.479 -22.281 -24.812 1.00 76.75 345 SER A N 1
ATOM 2420 C CA . SER A 1 345 ? -13.797 -22.903 -23.682 1.00 76.75 345 SER A CA 1
ATOM 2421 C C . SER A 1 345 ? -14.070 -22.118 -22.384 1.00 76.75 345 SER A C 1
ATOM 2423 O O . SER A 1 345 ? -15.226 -21.877 -22.036 1.00 76.75 345 SER A O 1
ATOM 2425 N N . SER A 1 346 ? -13.031 -21.718 -21.644 1.00 74.94 346 SER A N 1
ATOM 2426 C CA . SER A 1 346 ? -13.148 -20.990 -20.372 1.00 74.94 346 SER A CA 1
ATOM 2427 C C . SER A 1 346 ? -12.838 -19.502 -20.532 1.00 74.94 346 SER A C 1
ATOM 2429 O O . SER A 1 346 ? -11.966 -19.130 -21.311 1.00 74.94 346 SER A O 1
ATOM 2431 N N . ILE A 1 347 ? -13.487 -18.663 -19.722 1.00 81.50 347 ILE A N 1
ATOM 2432 C CA . ILE A 1 347 ? -13.136 -17.248 -19.538 1.00 81.50 347 ILE A CA 1
ATOM 2433 C C . ILE A 1 347 ? -12.584 -17.085 -18.116 1.00 81.50 347 ILE A C 1
ATOM 2435 O O . ILE A 1 347 ? -13.185 -17.596 -17.172 1.00 81.50 347 ILE A O 1
ATOM 2439 N N . ASN A 1 348 ? -11.468 -16.372 -17.957 1.00 78.94 348 ASN A N 1
ATOM 2440 C CA . ASN A 1 348 ? -10.946 -15.945 -16.657 1.00 78.94 348 ASN A CA 1
ATOM 2441 C C . ASN A 1 348 ? -10.842 -14.412 -16.632 1.00 78.94 348 ASN A C 1
ATOM 2443 O O . ASN A 1 348 ? -10.481 -13.816 -17.644 1.00 78.94 348 ASN A O 1
ATOM 2447 N N . LEU A 1 349 ? -11.193 -13.783 -15.509 1.00 80.81 349 LEU A N 1
ATOM 2448 C CA . LEU A 1 349 ? -11.356 -12.330 -15.385 1.00 80.81 349 LEU A CA 1
ATOM 2449 C C . LEU A 1 349 ? -10.888 -11.849 -14.001 1.00 80.81 349 LEU A C 1
ATOM 2451 O O . LEU A 1 349 ? -11.687 -11.716 -13.075 1.00 80.81 349 LEU A O 1
ATOM 2455 N N . THR A 1 350 ? -9.590 -11.583 -13.861 1.00 74.06 350 THR A N 1
ATOM 2456 C CA . THR A 1 350 ? -8.991 -10.986 -12.651 1.00 74.06 350 THR A CA 1
ATOM 2457 C C . THR A 1 350 ? -9.311 -9.489 -12.587 1.00 74.06 350 THR A C 1
ATOM 2459 O O . THR A 1 350 ? -9.260 -8.833 -13.621 1.00 74.06 350 THR A O 1
ATOM 2462 N N . ASP A 1 351 ? -9.675 -8.953 -11.418 1.00 68.44 351 ASP A N 1
ATOM 2463 C CA . ASP A 1 351 ? -9.893 -7.515 -11.125 1.00 68.44 351 ASP A CA 1
ATOM 2464 C C . ASP A 1 351 ? -10.865 -6.738 -12.050 1.00 68.44 351 ASP A C 1
ATOM 2466 O O . ASP A 1 351 ? -10.962 -5.511 -12.012 1.00 68.44 351 ASP A O 1
ATOM 2470 N N . ASN A 1 352 ? -11.641 -7.449 -12.871 1.00 78.44 352 ASN A N 1
ATOM 2471 C CA . ASN A 1 352 ? -12.470 -6.875 -13.929 1.00 78.44 352 ASN A CA 1
ATOM 2472 C C . ASN A 1 352 ? -13.864 -6.443 -13.438 1.00 78.44 352 ASN A C 1
ATOM 2474 O O . ASN A 1 352 ? -14.681 -7.263 -13.013 1.00 78.44 352 ASN A O 1
ATOM 2478 N N . ALA A 1 353 ? -14.198 -5.163 -13.621 1.00 77.38 353 ALA A N 1
ATOM 2479 C CA . ALA A 1 353 ? -15.542 -4.635 -13.394 1.00 77.38 353 ALA A CA 1
ATOM 2480 C C . ALA A 1 353 ? -16.459 -4.875 -14.613 1.00 77.38 353 ALA A C 1
ATOM 2482 O O . ALA A 1 353 ? -16.606 -4.009 -15.479 1.00 77.38 353 ALA A O 1
ATOM 2483 N N . ILE A 1 354 ? -17.100 -6.047 -14.687 1.00 80.75 354 ILE A N 1
ATOM 2484 C CA . ILE A 1 354 ? -18.044 -6.361 -15.773 1.00 80.75 354 ILE A CA 1
ATOM 2485 C C . ILE A 1 354 ? -19.287 -5.466 -15.652 1.00 80.75 354 ILE A C 1
ATOM 2487 O O . ILE A 1 354 ? -20.076 -5.598 -14.716 1.00 80.75 354 ILE A O 1
ATOM 2491 N N . LYS A 1 355 ? -19.477 -4.555 -16.613 1.00 77.12 355 LYS A N 1
ATOM 2492 C CA . LYS A 1 355 ? -20.578 -3.586 -16.617 1.00 77.12 355 LYS A CA 1
ATOM 2493 C C . LYS A 1 355 ? -21.260 -3.524 -17.976 1.00 77.12 355 LYS A C 1
ATOM 2495 O O . LYS A 1 355 ? -20.625 -3.231 -18.985 1.00 77.12 355 LYS A O 1
ATOM 2500 N N . VAL A 1 356 ? -22.581 -3.679 -17.982 1.00 78.50 356 VAL A N 1
ATOM 2501 C CA . VAL A 1 356 ? -23.407 -3.282 -19.126 1.00 78.50 356 VAL A CA 1
ATOM 2502 C C . VAL A 1 356 ? -23.522 -1.755 -19.131 1.00 78.50 356 VAL A C 1
ATOM 2504 O O . VAL A 1 356 ? -23.983 -1.142 -18.169 1.00 78.50 356 VAL A O 1
ATOM 2507 N N . THR A 1 357 ? -23.011 -1.127 -20.190 1.00 74.38 357 THR A N 1
ATOM 2508 C CA . THR A 1 357 ? -22.852 0.337 -20.299 1.00 74.38 357 THR A CA 1
ATOM 2509 C C . THR A 1 357 ? -23.968 1.021 -21.088 1.00 74.38 357 THR A C 1
ATOM 2511 O O . THR A 1 357 ? -24.162 2.230 -20.955 1.00 74.38 357 THR A O 1
ATOM 2514 N N . ARG A 1 358 ? -24.719 0.260 -21.891 1.00 77.94 358 ARG A N 1
ATOM 2515 C CA . ARG A 1 358 ? -25.916 0.711 -22.611 1.00 77.94 358 ARG A CA 1
ATOM 2516 C C . ARG A 1 358 ? -27.142 0.635 -21.700 1.00 77.94 358 ARG A C 1
ATOM 2518 O O . ARG A 1 358 ? -27.288 -0.295 -20.915 1.00 77.94 358 ARG A O 1
ATOM 2525 N N . SER A 1 359 ? -28.035 1.616 -21.800 1.00 74.06 359 SER A N 1
ATOM 2526 C CA . SER A 1 359 ? -29.262 1.645 -21.002 1.00 74.06 359 SER A CA 1
ATOM 2527 C C . SER A 1 359 ? -30.303 0.653 -21.530 1.00 74.06 359 SER A C 1
ATOM 2529 O O . SER A 1 359 ? -30.631 0.660 -22.716 1.00 74.06 359 SER A O 1
ATOM 2531 N N . ASN A 1 360 ? -30.893 -0.123 -20.613 1.00 72.75 360 ASN A N 1
ATOM 2532 C CA . ASN A 1 360 ? -31.885 -1.182 -20.871 1.00 72.75 360 ASN A CA 1
ATOM 2533 C C . ASN A 1 360 ? -31.350 -2.430 -21.612 1.00 72.75 360 ASN A C 1
ATOM 2535 O O . ASN A 1 360 ? -32.148 -3.205 -22.133 1.00 72.75 360 ASN A O 1
ATOM 2539 N N . ASP A 1 361 ? -30.032 -2.636 -21.645 1.00 79.88 361 ASP A N 1
ATOM 2540 C CA . ASP A 1 361 ? -29.433 -3.928 -22.001 1.00 79.88 361 ASP A CA 1
ATOM 2541 C C . ASP A 1 361 ? -29.320 -4.808 -20.733 1.00 79.88 361 ASP A C 1
ATOM 2543 O O . ASP A 1 361 ? -28.993 -4.303 -19.656 1.00 79.88 361 ASP A O 1
ATOM 2547 N N . ASP A 1 362 ? -29.553 -6.119 -20.853 1.00 77.38 362 ASP A N 1
ATOM 2548 C CA . ASP A 1 362 ? -29.500 -7.071 -19.730 1.00 77.38 362 ASP A CA 1
ATOM 2549 C C . ASP A 1 362 ? -28.104 -7.696 -19.541 1.00 77.38 362 ASP A C 1
ATOM 2551 O O . ASP A 1 362 ? -27.469 -8.135 -20.503 1.00 77.38 362 ASP A O 1
ATOM 2555 N N . PHE A 1 363 ? -27.654 -7.858 -18.289 1.00 83.62 363 PHE A N 1
ATOM 2556 C CA . PHE A 1 363 ? -26.460 -8.657 -17.971 1.00 83.62 363 PHE A CA 1
ATOM 2557 C C . PHE A 1 363 ? -26.818 -10.132 -17.723 1.00 83.62 363 PHE A C 1
ATOM 2559 O O . PHE A 1 363 ? -26.947 -10.588 -16.586 1.00 83.62 363 PHE A O 1
ATOM 2566 N N . VAL A 1 364 ? -27.012 -10.891 -18.805 1.00 79.94 364 VAL A N 1
ATOM 2567 C CA . VAL A 1 364 ? -27.454 -12.295 -18.735 1.00 79.94 364 VAL A CA 1
ATOM 2568 C C . VAL A 1 364 ? -26.277 -13.254 -18.514 1.00 79.94 364 VAL A C 1
ATOM 2570 O O . VAL A 1 364 ? -25.662 -13.737 -19.463 1.00 79.94 364 VAL A O 1
ATOM 2573 N N . LEU A 1 365 ? -26.005 -13.604 -17.254 1.00 79.88 365 LEU A N 1
ATOM 2574 C CA . LEU A 1 365 ? -25.142 -14.743 -16.919 1.00 79.88 365 LEU A CA 1
ATOM 2575 C C . LEU A 1 365 ? -25.941 -16.052 -16.960 1.00 79.88 365 LEU A C 1
ATOM 2577 O O . LEU A 1 365 ? -26.797 -16.303 -16.114 1.00 79.88 365 LEU A O 1
ATOM 2581 N N . SER A 1 366 ? -25.634 -16.915 -17.930 1.00 75.94 366 SER A N 1
ATOM 2582 C CA . SER A 1 366 ? -26.226 -18.252 -18.055 1.00 75.94 366 SER A CA 1
ATOM 2583 C C . SER A 1 366 ? -25.170 -19.285 -18.441 1.00 75.94 366 SER A C 1
ATOM 2585 O O . SER A 1 366 ? -24.282 -19.009 -19.245 1.00 75.94 366 SER A O 1
ATOM 2587 N N . ALA A 1 367 ? -25.260 -20.481 -17.862 1.00 73.19 367 ALA A N 1
ATOM 2588 C CA . ALA A 1 367 ? -24.437 -21.617 -18.258 1.00 73.19 367 ALA A CA 1
ATOM 2589 C C . ALA A 1 367 ? -25.141 -22.420 -19.365 1.00 73.19 367 ALA A C 1
ATOM 2591 O O . ALA A 1 367 ? -26.366 -22.537 -19.373 1.00 73.19 367 ALA A O 1
ATOM 2592 N N . ASN A 1 368 ? -24.372 -22.997 -20.291 1.00 71.69 368 ASN A N 1
ATOM 2593 C CA . ASN A 1 368 ? -24.926 -23.824 -21.363 1.00 71.69 368 ASN A CA 1
ATOM 2594 C C . ASN A 1 368 ? -25.259 -25.248 -20.862 1.00 71.69 368 ASN A C 1
ATOM 2596 O O . ASN A 1 368 ? -24.584 -25.789 -19.981 1.00 71.69 368 ASN A O 1
ATOM 2600 N N . GLY A 1 369 ? -26.290 -25.873 -21.437 1.00 77.81 369 GLY A N 1
ATOM 2601 C CA . GLY A 1 369 ? -26.681 -27.253 -21.141 1.00 77.81 369 GLY A CA 1
ATOM 2602 C C . GLY A 1 369 ? -27.077 -27.473 -19.678 1.00 77.81 369 GLY A C 1
ATOM 2603 O O . GLY A 1 369 ? -28.088 -26.953 -19.217 1.00 77.81 369 GLY A O 1
ATOM 2604 N N . THR A 1 370 ? -26.294 -28.284 -18.962 1.00 75.81 370 THR A N 1
ATOM 2605 C CA . THR A 1 370 ? -26.488 -28.605 -17.534 1.00 75.81 370 THR A CA 1
ATOM 2606 C C . THR A 1 370 ? -25.439 -27.952 -16.626 1.00 75.81 370 THR A C 1
ATOM 2608 O O . THR A 1 370 ? -25.235 -28.409 -15.501 1.00 75.81 370 THR A O 1
ATOM 2611 N N . GLY A 1 371 ? -24.714 -26.942 -17.117 1.00 72.50 371 GLY A N 1
ATOM 2612 C CA . GLY A 1 371 ? -23.774 -26.175 -16.302 1.00 72.50 371 GLY A CA 1
ATOM 2613 C C . GLY A 1 371 ? -24.479 -25.326 -15.237 1.00 72.50 371 GLY A C 1
ATOM 2614 O O . GLY A 1 371 ? -25.692 -25.128 -15.276 1.00 72.50 371 GLY A O 1
ATOM 2615 N N . SER A 1 372 ? -23.706 -24.791 -14.292 1.00 72.06 372 SER A N 1
ATOM 2616 C CA . SER A 1 372 ? -24.201 -23.875 -13.260 1.00 72.06 372 SER A CA 1
ATOM 2617 C C . SER A 1 372 ? -23.311 -22.641 -13.181 1.00 72.06 372 SER A C 1
ATOM 2619 O O . SER A 1 372 ? -22.086 -22.765 -13.182 1.00 72.06 372 SER A O 1
ATOM 2621 N N . VAL A 1 373 ? -23.924 -21.461 -13.091 1.00 79.06 373 VAL A N 1
ATOM 2622 C CA . VAL A 1 373 ? -23.220 -20.222 -12.739 1.00 79.06 373 VAL A CA 1
ATOM 2623 C C . VAL A 1 373 ? -22.995 -20.233 -11.227 1.00 79.06 373 VAL A C 1
ATOM 2625 O O . VAL A 1 373 ? -23.935 -20.449 -10.463 1.00 79.06 373 VAL A O 1
ATOM 2628 N N . GLN A 1 374 ? -21.763 -19.992 -10.782 1.00 75.50 374 GLN A N 1
ATOM 2629 C CA . GLN A 1 374 ? -21.425 -19.861 -9.364 1.00 75.50 374 GLN A CA 1
ATOM 2630 C C . GLN A 1 374 ? -20.750 -18.511 -9.133 1.00 75.50 374 GLN A C 1
ATOM 2632 O O . GLN A 1 374 ? -19.734 -18.219 -9.756 1.00 75.50 374 GLN A O 1
ATOM 2637 N N . VAL A 1 375 ? -21.302 -17.701 -8.227 1.00 76.94 375 VAL A N 1
ATOM 2638 C CA . VAL A 1 375 ? -20.710 -16.421 -7.813 1.00 76.94 375 VAL A CA 1
ATOM 2639 C C . VAL A 1 375 ? -20.521 -16.453 -6.301 1.00 76.94 375 VAL A C 1
ATOM 2641 O O . VAL A 1 375 ? -21.460 -16.271 -5.526 1.00 76.94 375 VAL A O 1
ATOM 2644 N N . SER A 1 376 ? -19.302 -16.756 -5.865 1.00 65.81 376 SER A N 1
ATOM 2645 C CA . SER A 1 376 ? -18.942 -16.783 -4.449 1.00 65.81 376 SER A CA 1
ATOM 2646 C C . SER A 1 376 ? -18.757 -15.358 -3.922 1.00 65.81 376 SER A C 1
ATOM 2648 O O . SER A 1 376 ? -17.859 -14.665 -4.392 1.00 65.81 376 SER A O 1
ATOM 2650 N N . LYS A 1 377 ? -19.542 -14.970 -2.905 1.00 63.00 377 LYS A N 1
ATOM 2651 C CA . LYS A 1 377 ? -19.600 -13.610 -2.322 1.00 63.00 377 LYS A CA 1
ATOM 2652 C C . LYS A 1 377 ? -20.192 -12.557 -3.280 1.00 63.00 377 LYS A C 1
ATOM 2654 O O . LYS A 1 377 ? -19.516 -11.613 -3.670 1.00 63.00 377 LYS A O 1
ATOM 2659 N N . ILE A 1 378 ? -21.473 -12.703 -3.632 1.00 73.50 378 ILE A N 1
ATOM 2660 C CA . ILE A 1 378 ? -22.231 -11.604 -4.255 1.00 73.50 378 ILE A CA 1
ATOM 2661 C C . ILE A 1 378 ? -22.368 -10.471 -3.226 1.00 73.50 378 ILE A C 1
ATOM 2663 O O . ILE A 1 378 ? -23.012 -10.655 -2.194 1.00 73.50 378 ILE A O 1
ATOM 2667 N N . ASP A 1 379 ? -21.775 -9.316 -3.518 1.00 67.94 379 ASP A N 1
ATOM 2668 C CA . ASP A 1 379 ? -22.015 -8.056 -2.810 1.00 67.94 379 ASP A CA 1
ATOM 2669 C C . ASP A 1 379 ? -23.164 -7.297 -3.496 1.00 67.94 379 ASP A C 1
ATOM 2671 O O . ASP A 1 379 ? -23.252 -7.281 -4.726 1.00 67.94 379 ASP A O 1
ATOM 2675 N N . MET A 1 380 ? -24.070 -6.702 -2.715 1.00 69.75 380 MET A N 1
ATOM 2676 C CA . MET A 1 380 ? -25.227 -5.951 -3.227 1.00 69.75 380 MET A CA 1
ATOM 2677 C C . MET A 1 380 ? -25.436 -4.624 -2.480 1.00 69.75 380 MET A C 1
ATOM 2679 O O . MET A 1 380 ? -26.553 -4.113 -2.416 1.00 69.75 380 MET A O 1
ATOM 2683 N N . ASN A 1 381 ? -24.373 -4.036 -1.919 1.00 61.03 381 ASN A N 1
ATOM 2684 C CA . ASN A 1 381 ? -24.455 -2.923 -0.958 1.00 61.03 381 ASN A CA 1
ATOM 2685 C C . ASN A 1 381 ? -25.059 -1.611 -1.511 1.00 61.03 381 ASN A C 1
ATOM 2687 O O . ASN A 1 381 ? -25.258 -0.669 -0.748 1.00 61.03 381 ASN A O 1
ATOM 2691 N N . GLN A 1 382 ? -25.344 -1.524 -2.817 1.00 57.81 382 GLN A N 1
ATOM 2692 C CA . GLN A 1 382 ? -25.942 -0.350 -3.472 1.00 57.81 382 GLN A CA 1
ATOM 2693 C C . GLN A 1 382 ? -27.103 -0.683 -4.438 1.00 57.81 382 GLN A C 1
ATOM 2695 O O . GLN A 1 382 ? -27.458 0.154 -5.267 1.00 57.81 382 GLN A O 1
ATOM 2700 N N . GLY A 1 383 ? -27.706 -1.879 -4.369 1.00 60.41 383 GLY A N 1
ATOM 2701 C CA . GLY A 1 383 ? -28.772 -2.283 -5.299 1.00 60.41 383 GLY A CA 1
ATOM 2702 C C . GLY A 1 383 ? -29.883 -3.120 -4.664 1.00 60.41 383 GLY A C 1
ATOM 2703 O O . GLY A 1 383 ? -29.628 -4.000 -3.848 1.00 60.41 383 GLY A O 1
ATOM 2704 N N . THR A 1 384 ? -31.133 -2.872 -5.063 1.00 58.72 384 THR A N 1
ATOM 2705 C CA . THR A 1 384 ? -32.285 -3.706 -4.691 1.00 58.72 384 THR A CA 1
ATOM 2706 C C . THR A 1 384 ? -32.476 -4.851 -5.679 1.00 58.72 384 THR A C 1
ATOM 2708 O O . THR A 1 384 ? -32.588 -4.619 -6.882 1.00 58.72 384 THR A O 1
ATOM 2711 N N . VAL A 1 385 ? -32.603 -6.077 -5.169 1.00 66.94 385 VAL A N 1
ATOM 2712 C CA . VAL A 1 385 ? -33.029 -7.241 -5.959 1.00 66.94 385 VAL A CA 1
ATOM 2713 C C . VAL A 1 385 ? -34.553 -7.207 -6.110 1.00 66.94 385 VAL A C 1
ATOM 2715 O O . VAL A 1 385 ? -35.276 -7.840 -5.346 1.00 66.94 385 VAL A O 1
ATOM 2718 N N . ASP A 1 386 ? -35.042 -6.418 -7.065 1.00 56.44 386 ASP A N 1
ATOM 2719 C CA . ASP A 1 386 ? -36.474 -6.299 -7.360 1.00 56.44 386 ASP A CA 1
ATOM 2720 C C . ASP A 1 386 ? -36.913 -7.340 -8.408 1.00 56.44 386 ASP A C 1
ATOM 2722 O O . ASP A 1 386 ? -36.262 -7.513 -9.437 1.00 56.44 386 ASP A O 1
ATOM 2726 N N . ASN A 1 387 ? -38.005 -8.059 -8.134 1.00 53.69 387 ASN A N 1
ATOM 2727 C CA . ASN A 1 387 ? -38.619 -9.103 -8.974 1.00 53.69 387 ASN A CA 1
ATOM 2728 C C . ASN A 1 387 ? -37.715 -10.257 -9.497 1.00 53.69 387 ASN A C 1
ATOM 2730 O O . ASN A 1 387 ? -38.176 -11.067 -10.306 1.00 53.69 387 ASN A O 1
ATOM 2734 N N . VAL A 1 388 ? -36.465 -10.409 -9.036 1.00 59.69 388 VAL A N 1
ATOM 2735 C CA . VAL A 1 388 ? -35.568 -11.505 -9.471 1.00 59.69 388 VAL A CA 1
ATOM 2736 C C . VAL A 1 388 ? -35.825 -12.803 -8.694 1.00 59.69 388 VAL A C 1
ATOM 2738 O O . VAL A 1 388 ? -35.715 -12.849 -7.469 1.00 59.69 388 VAL A O 1
ATOM 2741 N N . VAL A 1 389 ? -36.075 -13.906 -9.408 1.00 59.28 389 VAL A N 1
ATOM 2742 C CA . VAL A 1 389 ? -36.259 -15.240 -8.807 1.00 59.28 389 VAL A CA 1
ATOM 2743 C C . VAL A 1 389 ? -34.911 -15.937 -8.575 1.00 59.28 389 VAL A C 1
ATOM 2745 O O . VAL A 1 389 ? -34.413 -16.677 -9.428 1.00 59.28 389 VAL A O 1
ATOM 2748 N N . ILE A 1 390 ? -34.325 -15.740 -7.390 1.00 63.22 390 ILE A N 1
ATOM 2749 C CA . ILE A 1 390 ? -33.128 -16.477 -6.953 1.00 63.22 390 ILE A CA 1
ATOM 2750 C C . ILE A 1 390 ? -33.517 -17.934 -6.639 1.00 63.22 390 ILE A C 1
ATOM 2752 O O . ILE A 1 390 ? -34.095 -18.224 -5.594 1.00 63.22 390 ILE A O 1
ATOM 2756 N N . GLY A 1 391 ? -33.206 -18.853 -7.557 1.00 60.31 391 GLY A N 1
ATOM 2757 C CA . GLY A 1 391 ? -33.534 -20.285 -7.442 1.00 60.31 391 GLY A CA 1
ATOM 2758 C C . GLY A 1 391 ? -34.012 -20.941 -8.744 1.00 60.31 391 GLY A C 1
ATOM 2759 O O . GLY A 1 391 ? -34.027 -22.166 -8.834 1.00 60.31 391 GLY A O 1
ATOM 2760 N N . GLY A 1 392 ? -34.335 -20.145 -9.771 1.00 52.88 392 GLY A N 1
ATOM 2761 C CA . GLY A 1 392 ? -34.703 -20.626 -11.107 1.00 52.88 392 GLY A CA 1
ATOM 2762 C C . GLY A 1 392 ? -36.176 -20.415 -11.473 1.00 52.88 392 GLY A C 1
ATOM 2763 O O . GLY A 1 392 ? -37.034 -20.181 -10.628 1.00 52.88 392 GLY A O 1
ATOM 2764 N N . THR A 1 393 ? -36.478 -20.501 -12.770 1.00 48.56 393 THR A N 1
ATOM 2765 C CA . THR A 1 393 ? -37.793 -20.155 -13.356 1.00 48.56 393 THR A CA 1
ATOM 2766 C C . THR A 1 393 ? -38.911 -21.166 -13.074 1.00 48.56 393 THR A C 1
ATOM 2768 O O . THR A 1 393 ? -40.069 -20.916 -13.395 1.00 48.56 393 THR A O 1
ATOM 2771 N N . THR A 1 394 ? -38.585 -22.305 -12.464 1.00 53.72 394 THR A N 1
ATOM 2772 C CA . THR A 1 394 ? -39.538 -23.238 -11.848 1.00 53.72 394 THR A CA 1
ATOM 2773 C C . THR A 1 394 ? -39.137 -23.373 -10.379 1.00 53.72 394 THR A C 1
ATOM 2775 O O . THR A 1 394 ? -37.954 -23.610 -10.135 1.00 53.72 394 THR A O 1
ATOM 2778 N N . PRO A 1 395 ? -40.056 -23.234 -9.402 1.00 49.41 395 PRO A N 1
ATOM 2779 C CA . PRO A 1 395 ? -39.699 -23.123 -7.986 1.00 49.41 395 PRO A CA 1
ATOM 2780 C C . PRO A 1 395 ? -39.224 -24.453 -7.375 1.00 49.41 395 PRO A C 1
ATOM 2782 O O . PRO A 1 395 ? -39.953 -25.137 -6.655 1.00 49.41 395 PRO A O 1
ATOM 2785 N N . ALA A 1 396 ? -37.964 -24.798 -7.633 1.00 51.84 396 ALA A N 1
ATOM 2786 C CA . ALA A 1 396 ? -37.151 -25.602 -6.732 1.00 51.84 396 ALA A CA 1
ATOM 2787 C C . ALA A 1 396 ? -36.618 -24.689 -5.613 1.00 51.84 396 ALA A C 1
ATOM 2789 O O . ALA A 1 396 ? -36.280 -23.531 -5.855 1.00 51.84 396 ALA A O 1
ATOM 2790 N N . ALA A 1 397 ? -36.574 -25.179 -4.374 1.00 52.38 397 ALA A N 1
ATOM 2791 C CA . ALA A 1 397 ? -36.193 -24.343 -3.239 1.00 52.38 397 ALA A CA 1
ATOM 2792 C C . ALA A 1 397 ? -34.697 -23.987 -3.280 1.00 52.38 397 ALA A C 1
ATOM 2794 O O . ALA A 1 397 ? -33.848 -24.877 -3.229 1.00 52.38 397 ALA A O 1
ATOM 2795 N N . GLY A 1 398 ? -34.379 -22.689 -3.300 1.00 57.31 398 GLY A N 1
ATOM 2796 C CA . GLY A 1 398 ? -33.023 -22.200 -3.059 1.00 57.31 398 GLY A CA 1
ATOM 2797 C C . GLY A 1 398 ? -32.596 -22.515 -1.624 1.00 57.31 398 GLY A C 1
ATOM 2798 O O . GLY A 1 398 ? -33.030 -21.857 -0.681 1.00 57.31 398 GLY A O 1
ATOM 2799 N N . THR A 1 399 ? -31.767 -23.544 -1.445 1.00 58.69 399 THR A N 1
ATOM 2800 C CA . THR A 1 399 ? -31.268 -23.965 -0.129 1.00 58.69 399 THR A CA 1
ATOM 2801 C C . THR A 1 399 ? -30.116 -23.081 0.333 1.00 58.69 399 THR A C 1
ATOM 2803 O O . THR A 1 399 ? -28.945 -23.434 0.190 1.00 58.69 399 THR A O 1
ATOM 2806 N N . PHE A 1 400 ? -30.451 -21.933 0.915 1.00 64.75 400 PHE A N 1
ATOM 2807 C CA . PHE A 1 400 ? -29.516 -21.160 1.726 1.00 64.75 400 PHE A CA 1
ATOM 2808 C C . PHE A 1 400 ? -29.304 -21.856 3.078 1.00 64.75 400 PHE A C 1
ATOM 2810 O O . PHE A 1 400 ? -30.272 -22.232 3.737 1.00 64.75 400 PHE A O 1
ATOM 2817 N N . THR A 1 401 ? -28.053 -22.015 3.513 1.00 60.72 401 THR A N 1
ATOM 2818 C CA . THR A 1 401 ? -27.726 -22.586 4.835 1.00 60.72 401 THR A CA 1
ATOM 2819 C C . THR A 1 401 ? -27.882 -21.576 5.971 1.00 60.72 401 THR A C 1
ATOM 2821 O O . THR A 1 401 ? -28.284 -21.955 7.067 1.00 60.72 401 THR A O 1
ATOM 2824 N N . THR A 1 402 ? -27.616 -20.296 5.696 1.00 58.28 402 THR A N 1
ATOM 2825 C CA . THR A 1 402 ? -27.763 -19.181 6.640 1.00 58.28 402 THR A CA 1
ATOM 2826 C C . THR A 1 402 ? -28.233 -17.938 5.889 1.00 58.28 402 THR A C 1
ATOM 2828 O O . THR A 1 402 ? -27.631 -17.570 4.882 1.00 58.28 402 THR A O 1
ATOM 2831 N N . LEU A 1 403 ? -29.263 -17.261 6.402 1.00 67.12 403 LEU A N 1
ATOM 2832 C CA . LEU A 1 403 ? -29.646 -15.901 6.008 1.00 67.12 403 LEU A CA 1
ATOM 2833 C C . LEU A 1 403 ? -29.359 -14.965 7.183 1.00 67.12 403 LEU A C 1
ATOM 2835 O O . LEU A 1 403 ? -29.864 -15.186 8.283 1.00 67.12 403 LEU A O 1
ATOM 2839 N N . ALA A 1 404 ? -28.559 -13.928 6.948 1.00 63.62 404 ALA A N 1
ATOM 2840 C CA . ALA A 1 404 ? -28.265 -12.885 7.924 1.00 63.62 404 ALA A CA 1
ATOM 2841 C C . ALA A 1 404 ? -28.757 -11.539 7.383 1.00 63.62 404 ALA A C 1
ATOM 2843 O O . ALA A 1 404 ? -28.438 -11.168 6.256 1.00 63.62 404 ALA A O 1
ATOM 2844 N N . PHE A 1 405 ? -29.526 -10.814 8.194 1.00 68.06 405 PHE A N 1
ATOM 2845 C CA . PHE A 1 405 ? -30.064 -9.500 7.855 1.00 68.06 405 PHE A CA 1
ATOM 2846 C C . PHE A 1 405 ? -29.411 -8.447 8.751 1.00 68.06 405 PHE A C 1
ATOM 2848 O O . PHE A 1 405 ? -29.428 -8.576 9.973 1.00 68.06 405 PHE A O 1
ATOM 2855 N N . THR A 1 406 ? -28.831 -7.411 8.145 1.00 58.16 406 THR A N 1
ATOM 2856 C CA . THR A 1 406 ? -28.287 -6.238 8.854 1.00 58.16 406 THR A CA 1
ATOM 2857 C C . THR A 1 406 ? -29.346 -5.153 9.076 1.00 58.16 406 THR A C 1
ATOM 2859 O O . THR A 1 406 ? -29.232 -4.361 10.008 1.00 58.16 406 THR A O 1
ATOM 2862 N N . GLY A 1 407 ? -30.394 -5.133 8.244 1.00 60.44 407 GLY A N 1
ATOM 2863 C CA . GLY A 1 407 ? -31.597 -4.322 8.437 1.00 60.44 407 GLY A CA 1
ATOM 2864 C C . GLY A 1 407 ? -32.588 -4.956 9.421 1.00 60.44 407 GLY A C 1
ATOM 2865 O O . GLY A 1 407 ? -32.591 -6.164 9.642 1.00 60.44 407 GLY A O 1
ATOM 2866 N N . THR A 1 408 ? -33.466 -4.135 9.996 1.00 58.44 408 THR A N 1
ATOM 2867 C CA . THR A 1 408 ? -34.344 -4.500 11.125 1.00 58.44 408 THR A CA 1
ATOM 2868 C C . THR A 1 408 ? -35.652 -5.210 10.751 1.00 58.44 408 THR A C 1
ATOM 2870 O O . THR A 1 408 ? -36.468 -5.467 11.635 1.00 58.44 408 THR A O 1
ATOM 2873 N N . SER A 1 409 ? -35.899 -5.528 9.474 1.00 64.94 409 SER A N 1
ATOM 2874 C CA . SER A 1 409 ? -37.150 -6.175 9.047 1.00 64.94 409 SER A CA 1
ATOM 2875 C C . SER A 1 409 ? -36.986 -7.065 7.815 1.00 64.94 409 SER A C 1
ATOM 2877 O O . SER A 1 409 ? -36.183 -6.773 6.931 1.00 64.94 409 SER A O 1
ATOM 2879 N N . ILE A 1 410 ? -37.802 -8.119 7.753 1.00 71.25 410 ILE A N 1
ATOM 2880 C CA . ILE A 1 410 ? -38.034 -8.944 6.564 1.00 71.25 410 ILE A CA 1
ATOM 2881 C C . ILE A 1 410 ? -39.465 -8.653 6.102 1.00 71.25 410 ILE A C 1
ATOM 2883 O O . ILE A 1 410 ? -40.391 -8.723 6.911 1.00 71.25 410 ILE A O 1
ATOM 2887 N N . VAL A 1 411 ? -39.657 -8.353 4.817 1.00 69.19 411 VAL A N 1
ATOM 2888 C CA . VAL A 1 411 ? -40.982 -8.177 4.204 1.00 69.19 411 VAL A CA 1
ATOM 2889 C C . VAL A 1 411 ? -41.161 -9.258 3.143 1.00 69.19 411 VAL A C 1
ATOM 2891 O O . VAL A 1 411 ? -40.367 -9.340 2.210 1.00 69.19 411 VAL A O 1
ATOM 2894 N N . ALA A 1 412 ? -42.174 -10.109 3.308 1.00 69.44 412 ALA A N 1
ATOM 2895 C CA . ALA A 1 412 ? -42.502 -11.192 2.385 1.00 69.44 412 ALA A CA 1
ATOM 2896 C C . ALA A 1 412 ? -43.990 -11.557 2.497 1.00 69.44 412 ALA A C 1
ATOM 2898 O O . ALA A 1 412 ? -44.533 -11.583 3.602 1.00 69.44 412 ALA A O 1
ATOM 2899 N N . ASP A 1 413 ? -44.620 -11.914 1.375 1.00 66.19 413 ASP A N 1
ATOM 2900 C CA . ASP A 1 413 ? -46.047 -12.287 1.311 1.00 66.19 413 ASP A CA 1
ATOM 2901 C C . ASP A 1 413 ? -46.381 -13.593 2.063 1.00 66.19 413 ASP A C 1
ATOM 2903 O O . ASP A 1 413 ? -47.544 -13.895 2.331 1.00 66.19 413 ASP A O 1
ATOM 2907 N N . GLY A 1 414 ? -45.362 -14.371 2.435 1.00 66.44 414 GLY A N 1
ATOM 2908 C CA . GLY A 1 414 ? -45.490 -15.523 3.318 1.00 66.44 414 GLY A CA 1
ATOM 2909 C C . GLY A 1 414 ? -44.129 -16.042 3.779 1.00 66.44 414 GLY A C 1
ATOM 2910 O O . GLY A 1 414 ? -43.168 -16.066 3.013 1.00 66.44 414 GLY A O 1
ATOM 2911 N N . VAL A 1 415 ? -44.051 -16.491 5.033 1.00 72.69 415 VAL A N 1
ATOM 2912 C CA . VAL A 1 415 ? -42.839 -17.071 5.632 1.00 72.69 415 VAL A CA 1
ATOM 2913 C C . VAL A 1 415 ? -43.180 -18.456 6.177 1.00 72.69 415 VAL A C 1
ATOM 2915 O O . VAL A 1 415 ? -44.106 -18.603 6.969 1.00 72.69 415 VAL A O 1
ATOM 2918 N N . THR A 1 416 ? -42.440 -19.485 5.754 1.00 69.62 416 THR A N 1
ATOM 2919 C CA . THR A 1 416 ? -42.586 -20.858 6.266 1.00 69.62 416 THR A CA 1
ATOM 2920 C C . THR A 1 416 ? -41.347 -21.238 7.061 1.00 69.62 416 THR A C 1
ATOM 2922 O O . THR A 1 416 ? -40.254 -21.320 6.508 1.00 69.62 416 THR A O 1
ATOM 2925 N N . ILE A 1 417 ? -41.532 -21.506 8.351 1.00 74.94 417 ILE A N 1
ATOM 2926 C CA . ILE A 1 417 ? -40.474 -21.914 9.277 1.00 74.94 417 ILE A CA 1
ATOM 2927 C C . ILE A 1 417 ? -40.681 -23.398 9.600 1.00 74.94 417 ILE A C 1
ATOM 2929 O O . ILE A 1 417 ? -41.791 -23.808 9.938 1.00 74.94 417 ILE A O 1
ATOM 2933 N N . LYS A 1 418 ? -39.627 -24.208 9.468 1.00 62.97 418 LYS A N 1
ATOM 2934 C CA . LYS A 1 418 ? -39.616 -25.642 9.801 1.00 62.97 418 LYS A CA 1
ATOM 2935 C C . LYS A 1 418 ? -38.500 -25.906 10.799 1.00 62.97 418 LYS A C 1
ATOM 2937 O O . LYS A 1 418 ? -37.452 -25.286 10.682 1.00 62.97 418 LYS A O 1
ATOM 2942 N N . ASP A 1 419 ? -38.756 -26.788 11.762 1.00 54.94 419 ASP A N 1
ATOM 2943 C CA . ASP A 1 419 ? -37.787 -27.361 12.712 1.00 54.94 419 ASP A CA 1
ATOM 2944 C C . ASP A 1 419 ? -36.967 -26.368 13.581 1.00 54.94 419 ASP A C 1
ATOM 2946 O O . ASP A 1 419 ? -36.098 -26.788 14.342 1.00 54.94 419 ASP A O 1
ATOM 2950 N N . ASN A 1 420 ? -37.264 -25.063 13.523 1.00 60.16 420 ASN A N 1
ATOM 2951 C CA . ASN A 1 420 ? -36.443 -24.002 14.114 1.00 60.16 420 ASN A CA 1
ATOM 2952 C C . ASN A 1 420 ? -36.954 -23.481 15.467 1.00 60.16 420 ASN A C 1
ATOM 2954 O O . ASN A 1 420 ? -38.144 -23.223 15.653 1.00 60.16 420 ASN A O 1
ATOM 2958 N N . THR A 1 421 ? -36.005 -23.166 16.349 1.00 69.06 421 THR A N 1
ATOM 2959 C CA . THR A 1 421 ? -36.190 -22.252 17.485 1.00 69.06 421 THR A CA 1
ATOM 2960 C C . THR A 1 421 ? -36.057 -20.801 17.009 1.00 69.06 421 THR A C 1
ATOM 2962 O O . THR A 1 421 ? -35.158 -20.496 16.227 1.00 69.06 421 THR A O 1
ATOM 2965 N N . ILE A 1 422 ? -36.904 -19.893 17.504 1.00 77.50 422 ILE A N 1
ATOM 2966 C CA . ILE A 1 422 ? -36.786 -18.443 17.269 1.00 77.50 422 ILE A CA 1
ATOM 2967 C C . ILE A 1 422 ? -36.391 -17.771 18.588 1.00 77.50 422 ILE A C 1
ATOM 2969 O O . ILE A 1 422 ? -37.126 -17.858 19.569 1.00 77.50 422 ILE A O 1
ATOM 2973 N N . THR A 1 423 ? -35.242 -17.098 18.609 1.00 70.81 423 THR A N 1
ATOM 2974 C CA . THR A 1 423 ? -34.719 -16.344 19.761 1.00 70.81 423 THR A CA 1
ATOM 2975 C C . THR A 1 423 ? -34.415 -14.905 19.371 1.00 70.81 423 THR A C 1
ATOM 2977 O O . THR A 1 423 ? -33.978 -14.649 18.251 1.00 70.81 423 THR A O 1
ATOM 2980 N N . ALA A 1 424 ? -34.571 -13.969 20.308 1.00 73.81 424 ALA A N 1
ATOM 2981 C CA . ALA A 1 424 ? -33.978 -12.645 20.168 1.00 73.81 424 ALA A CA 1
ATOM 2982 C C . ALA A 1 424 ? -32.464 -12.706 20.457 1.00 73.81 424 ALA A C 1
ATOM 2984 O O . ALA A 1 424 ? -32.015 -13.491 21.292 1.00 73.81 424 ALA A O 1
ATOM 2985 N N . ASN A 1 425 ? -31.671 -11.885 19.763 1.00 67.50 425 ASN A N 1
ATOM 2986 C CA . ASN A 1 425 ? -30.201 -11.977 19.784 1.00 67.50 425 ASN A CA 1
ATOM 2987 C C . ASN A 1 425 ? -29.533 -11.274 20.980 1.00 67.50 425 ASN A C 1
ATOM 2989 O O . ASN A 1 425 ? -28.328 -11.411 21.180 1.00 67.50 425 ASN A O 1
ATOM 2993 N N . ARG A 1 426 ? -30.290 -10.501 21.762 1.00 67.94 426 ARG A N 1
ATOM 2994 C CA . ARG A 1 426 ? -29.820 -9.791 22.959 1.00 67.94 426 ARG A CA 1
ATOM 2995 C C . ARG A 1 426 ? -30.570 -10.316 24.179 1.00 67.94 426 ARG A C 1
ATOM 2997 O O . ARG A 1 426 ? -31.737 -10.691 24.086 1.00 67.94 426 ARG A O 1
ATOM 3004 N N . SER A 1 427 ? -29.902 -10.318 25.331 1.00 68.00 427 SER A N 1
ATOM 3005 C CA . SER A 1 427 ? -30.532 -10.714 26.593 1.00 68.00 427 SER A CA 1
ATOM 3006 C C . SER A 1 427 ? -31.717 -9.796 26.912 1.00 68.00 427 SER A C 1
ATOM 3008 O O . SER A 1 427 ? -31.556 -8.576 26.933 1.00 68.00 427 SER A O 1
ATOM 3010 N N . ASN A 1 428 ? -32.881 -10.394 27.178 1.00 69.62 428 ASN A N 1
ATOM 3011 C CA . ASN A 1 428 ? -34.163 -9.736 27.471 1.00 69.62 428 ASN A CA 1
ATOM 3012 C C . ASN A 1 428 ? -34.830 -8.952 26.314 1.00 69.62 428 ASN A C 1
ATOM 3014 O O . ASN A 1 428 ? -35.815 -8.256 26.562 1.00 69.62 428 ASN A O 1
ATOM 3018 N N . ASP A 1 429 ? -34.368 -9.073 25.064 1.00 78.44 429 ASP A N 1
ATOM 3019 C CA . ASP A 1 429 ? -35.137 -8.583 23.907 1.00 78.44 429 ASP A CA 1
ATOM 3020 C C . ASP A 1 429 ? -36.362 -9.499 23.646 1.00 78.44 429 ASP A C 1
ATOM 3022 O O . ASP A 1 429 ? -36.289 -10.723 23.779 1.00 78.44 429 ASP A O 1
ATOM 3026 N N . ASN A 1 430 ? -37.496 -8.919 23.236 1.00 74.56 430 ASN A N 1
ATOM 3027 C CA . ASN A 1 430 ? -38.730 -9.663 22.944 1.00 74.56 430 ASN A CA 1
ATOM 3028 C C . ASN A 1 430 ? -38.750 -10.233 21.513 1.00 74.56 430 ASN A C 1
ATOM 3030 O O . ASN A 1 430 ? -38.388 -9.545 20.561 1.00 74.56 430 ASN A O 1
ATOM 3034 N N . VAL A 1 431 ? -39.286 -11.448 21.343 1.00 81.50 431 VAL A N 1
ATOM 3035 C CA . VAL A 1 431 ? -39.704 -11.973 20.028 1.00 81.50 431 VAL A CA 1
ATOM 3036 C C . VAL A 1 431 ? -41.172 -11.601 19.810 1.00 81.50 431 VAL A C 1
ATOM 3038 O O . VAL A 1 431 ? -42.041 -12.054 20.553 1.00 81.50 431 VAL A O 1
ATOM 3041 N N . GLU A 1 432 ? -41.455 -10.768 18.809 1.00 77.00 432 GLU A N 1
ATOM 3042 C CA . GLU A 1 432 ? -42.780 -10.172 18.608 1.00 77.00 432 GLU A CA 1
ATOM 3043 C C . GLU A 1 432 ? -43.474 -10.664 17.328 1.00 77.00 432 GLU A C 1
ATOM 3045 O O . GLU A 1 432 ? -42.910 -10.620 16.236 1.00 77.00 432 GLU A O 1
ATOM 3050 N N . PHE A 1 433 ? -44.743 -11.068 17.456 1.00 78.38 433 PHE A N 1
ATOM 3051 C CA . PHE A 1 433 ? -45.603 -11.469 16.341 1.00 78.38 433 PHE A CA 1
ATOM 3052 C C . PHE A 1 433 ? -46.800 -10.514 16.237 1.00 78.38 433 PHE A C 1
ATOM 3054 O O . PHE A 1 433 ? -47.714 -10.565 17.059 1.00 78.38 433 PHE A O 1
ATOM 3061 N N . ARG A 1 434 ? -46.822 -9.661 15.206 1.00 75.06 434 ARG A N 1
ATOM 3062 C CA . ARG A 1 434 ? -47.968 -8.798 14.868 1.00 75.06 434 ARG A CA 1
ATOM 3063 C C . ARG A 1 434 ? -48.590 -9.249 13.550 1.00 75.06 434 ARG A C 1
ATOM 3065 O O . ARG A 1 434 ? -47.882 -9.417 12.561 1.00 75.06 434 ARG A O 1
ATOM 3072 N N . ALA A 1 435 ? -49.911 -9.401 13.518 1.00 73.19 435 ALA A N 1
ATOM 3073 C CA . ALA A 1 435 ? -50.644 -9.576 12.268 1.00 73.19 435 ALA A CA 1
ATOM 3074 C C . ALA A 1 435 ? -50.854 -8.220 11.571 1.00 73.19 435 ALA A C 1
ATOM 3076 O O . ALA A 1 435 ? -50.976 -7.189 12.232 1.00 73.19 435 ALA A O 1
ATOM 3077 N N . ASN A 1 436 ? -50.905 -8.209 10.236 1.00 74.88 436 ASN A N 1
ATOM 3078 C CA . ASN A 1 436 ? -51.160 -6.985 9.476 1.00 74.88 436 ASN A CA 1
ATOM 3079 C C . ASN A 1 436 ? -52.670 -6.674 9.411 1.00 74.88 436 ASN A C 1
ATOM 3081 O O . ASN A 1 436 ? -53.492 -7.572 9.208 1.00 74.88 436 ASN A O 1
ATOM 3085 N N . GLY A 1 437 ? -53.034 -5.397 9.561 1.00 79.62 437 GLY A N 1
ATOM 3086 C CA . GLY A 1 437 ? -54.414 -4.926 9.443 1.00 79.62 437 GLY A CA 1
ATOM 3087 C C . GLY A 1 437 ? -55.356 -5.595 10.448 1.00 79.62 437 GLY A C 1
ATOM 3088 O O . GLY A 1 437 ? -55.140 -5.529 11.652 1.00 79.62 437 GLY A O 1
ATOM 3089 N N . SER A 1 438 ? -56.415 -6.232 9.945 1.00 76.62 438 SER A N 1
ATOM 3090 C CA . SER A 1 438 ? -57.401 -6.979 10.744 1.00 76.62 438 SER A CA 1
ATOM 3091 C C . SER A 1 438 ? -57.094 -8.478 10.869 1.00 76.62 438 SER A C 1
ATOM 3093 O O . SER A 1 438 ? -57.940 -9.235 11.344 1.00 76.62 438 SER A O 1
ATOM 3095 N N . GLY A 1 439 ? -55.903 -8.923 10.451 1.00 80.19 439 GLY A N 1
ATOM 3096 C CA . GLY A 1 439 ? -55.475 -10.313 10.588 1.00 80.19 439 GLY A CA 1
ATOM 3097 C C . GLY A 1 439 ? -55.290 -10.756 12.044 1.00 80.19 439 GLY A C 1
ATOM 3098 O O . GLY A 1 439 ? -55.367 -9.956 12.976 1.00 80.19 439 GLY A O 1
ATOM 3099 N N . TYR A 1 440 ? -54.989 -12.041 12.224 1.00 81.94 440 TYR A N 1
ATOM 3100 C CA . TYR A 1 440 ? -54.686 -12.663 13.515 1.00 81.94 440 TYR A CA 1
ATOM 3101 C C . TYR A 1 440 ? -53.412 -13.504 13.413 1.00 81.94 440 TYR A C 1
ATOM 3103 O O . TYR A 1 440 ? -53.115 -14.056 12.352 1.00 81.94 440 TYR A O 1
ATOM 3111 N N . VAL A 1 441 ? -52.675 -13.644 14.518 1.00 85.56 441 VAL A N 1
ATOM 3112 C CA . VAL A 1 441 ? -51.564 -14.604 14.595 1.00 85.56 441 VAL A CA 1
ATOM 3113 C C . VAL A 1 441 ? -52.167 -15.990 14.818 1.00 85.56 441 VAL A C 1
ATOM 3115 O O . VAL A 1 441 ? -52.717 -16.269 15.883 1.00 85.56 441 VAL A O 1
ATOM 3118 N N . ASN A 1 442 ? -52.110 -16.836 13.790 1.00 83.31 442 ASN A N 1
ATOM 3119 C CA . ASN A 1 442 ? -52.657 -18.189 13.821 1.00 83.31 442 ASN A CA 1
ATOM 3120 C C . ASN A 1 442 ? -51.595 -19.213 14.249 1.00 83.31 442 ASN A C 1
ATOM 3122 O O . ASN A 1 442 ? -50.501 -19.260 13.691 1.00 83.31 442 ASN A O 1
ATOM 3126 N N . ILE A 1 443 ? -51.951 -20.068 15.205 1.00 80.88 443 ILE A N 1
ATOM 3127 C CA . ILE A 1 443 ? -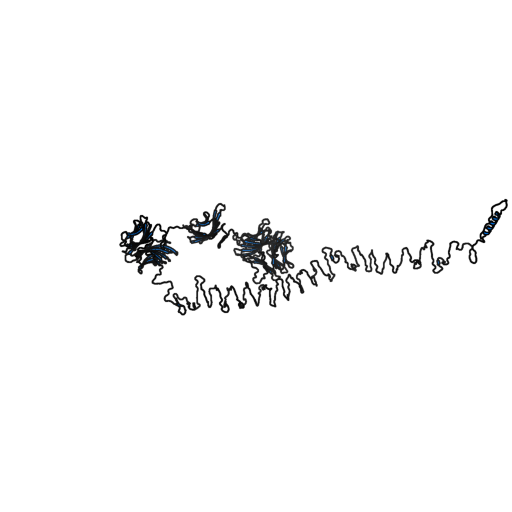51.137 -21.180 15.692 1.00 80.88 443 ILE A CA 1
ATOM 3128 C C . ILE A 1 443 ? -51.718 -22.492 15.141 1.00 80.88 443 ILE A C 1
ATOM 3130 O O . ILE A 1 443 ? -52.892 -22.815 15.353 1.00 80.88 443 ILE A O 1
ATOM 3134 N N . ASN A 1 444 ? -50.872 -23.261 14.449 1.00 74.62 444 ASN A N 1
ATOM 3135 C CA . ASN A 1 444 ? -51.130 -24.611 13.925 1.00 74.62 444 ASN A CA 1
ATOM 3136 C C . ASN A 1 444 ? -52.386 -24.777 13.039 1.00 74.62 444 ASN A C 1
ATOM 3138 O O . ASN A 1 444 ? -52.923 -25.878 12.940 1.00 74.62 444 ASN A O 1
ATOM 3142 N N . GLY A 1 445 ? -52.878 -23.712 12.400 1.00 74.50 445 GLY A N 1
ATOM 3143 C CA . GLY A 1 445 ? -54.109 -23.732 11.599 1.00 74.50 445 GLY A CA 1
ATOM 3144 C C . GLY A 1 445 ? -55.402 -23.733 12.424 1.00 74.50 445 GLY A C 1
ATOM 3145 O O . GLY A 1 445 ? -56.483 -23.767 11.845 1.00 74.50 445 GLY A O 1
ATOM 3146 N N . VAL A 1 446 ? -55.310 -23.705 13.760 1.00 75.31 446 VAL A N 1
ATOM 3147 C CA . VAL A 1 446 ? -56.422 -24.034 14.674 1.00 75.31 446 VAL A CA 1
ATOM 3148 C C . VAL A 1 446 ? -56.749 -22.912 15.662 1.00 75.31 446 VAL A C 1
ATOM 3150 O O . VAL A 1 446 ? -57.894 -22.828 16.099 1.00 75.31 446 VAL A O 1
ATOM 3153 N N . LEU A 1 447 ? -55.790 -22.052 16.027 1.00 80.88 447 LEU A N 1
ATOM 3154 C CA . LEU A 1 447 ? -55.986 -21.067 17.097 1.00 80.88 447 LEU A CA 1
ATOM 3155 C C . LEU A 1 447 ? -55.492 -19.667 16.708 1.00 80.88 447 LEU A C 1
ATOM 3157 O O . LEU A 1 447 ? -54.292 -19.445 16.592 1.00 80.88 447 LEU A O 1
ATOM 3161 N N . ASN A 1 448 ? -56.409 -18.715 16.547 1.00 86.81 448 ASN A N 1
ATOM 3162 C CA . ASN A 1 448 ? -56.101 -17.300 16.329 1.00 86.81 448 ASN A CA 1
ATOM 3163 C C . ASN A 1 448 ? -55.928 -16.576 17.673 1.00 86.81 448 ASN A C 1
ATOM 3165 O O . ASN A 1 448 ? -56.868 -16.552 18.466 1.00 86.81 448 ASN A O 1
ATOM 3169 N N . LEU A 1 449 ? -54.770 -15.948 17.907 1.00 85.38 449 LEU A N 1
ATOM 3170 C CA . LEU A 1 449 ? -54.586 -14.934 18.958 1.00 85.38 449 LEU A CA 1
ATOM 3171 C C . LEU A 1 449 ? -55.341 -13.636 18.584 1.00 85.38 449 LEU A C 1
ATOM 3173 O O . LEU A 1 449 ? -55.405 -13.330 17.391 1.00 85.38 449 LEU A O 1
ATOM 3177 N N . PRO A 1 450 ? -55.866 -12.837 19.539 1.00 84.56 450 PRO A N 1
ATOM 3178 C CA . PRO A 1 450 ? -56.509 -11.559 19.221 1.00 84.56 450 PRO A CA 1
ATOM 3179 C C . PRO A 1 450 ? -55.525 -10.530 18.649 1.00 84.56 450 PRO A C 1
ATOM 3181 O O . PRO A 1 450 ? -54.319 -10.612 18.866 1.00 84.56 450 PRO A O 1
ATOM 3184 N N . ASN A 1 451 ? -56.055 -9.515 17.963 1.00 78.88 451 ASN A N 1
ATOM 3185 C CA . ASN A 1 451 ? -55.298 -8.416 17.345 1.00 78.88 451 ASN A CA 1
ATOM 3186 C C . ASN A 1 451 ? -55.404 -7.077 18.106 1.00 78.88 451 ASN A C 1
ATOM 3188 O O . ASN A 1 451 ? -55.187 -6.007 17.546 1.00 78.88 451 ASN A O 1
ATOM 3192 N N . SER A 1 452 ? -55.706 -7.156 19.401 1.00 77.69 452 SER A N 1
ATOM 3193 C CA . SER A 1 452 ? -55.539 -6.092 20.397 1.00 77.69 452 SER A CA 1
ATOM 3194 C C . SER A 1 452 ? -54.961 -6.725 21.665 1.00 77.69 452 SER A C 1
ATOM 3196 O O . SER A 1 452 ? -55.088 -7.929 21.881 1.00 77.69 452 SER A O 1
ATOM 3198 N N . ASP A 1 453 ? -54.335 -5.896 22.483 1.00 74.25 453 ASP A N 1
ATOM 3199 C CA . ASP A 1 453 ? -53.918 -6.091 23.873 1.00 74.25 453 ASP A CA 1
ATOM 3200 C C . ASP A 1 453 ? -55.065 -6.338 24.873 1.00 74.25 453 ASP A C 1
ATOM 3202 O O . ASP A 1 453 ? -54.850 -6.972 25.905 1.00 74.25 453 ASP A O 1
ATOM 3206 N N . GLY A 1 454 ? -56.282 -5.884 24.564 1.00 81.25 454 GLY A N 1
ATOM 3207 C CA . GLY A 1 454 ? -57.423 -5.949 25.475 1.00 81.25 454 GLY A CA 1
ATOM 3208 C C . GLY A 1 454 ? -57.364 -4.892 26.584 1.00 81.25 454 GLY A C 1
ATOM 3209 O O . GLY A 1 454 ? -56.501 -4.022 26.613 1.00 81.25 454 GLY A O 1
ATOM 3210 N N . ASN A 1 455 ? -58.322 -4.945 27.509 1.00 79.94 455 ASN A N 1
ATOM 3211 C CA . ASN A 1 455 ? -58.341 -4.074 28.685 1.00 79.94 455 ASN A CA 1
ATOM 3212 C C . ASN A 1 455 ? -57.720 -4.795 29.887 1.00 79.94 455 ASN A C 1
ATOM 3214 O O . ASN A 1 455 ? -57.854 -6.014 30.025 1.00 79.94 455 ASN A O 1
ATOM 3218 N N . THR A 1 456 ? -57.123 -4.035 30.808 1.00 68.06 456 THR A N 1
ATOM 3219 C CA . THR A 1 456 ? -56.649 -4.540 32.104 1.00 68.06 456 THR A CA 1
ATOM 3220 C C . THR A 1 456 ? -57.744 -5.358 32.795 1.00 68.06 456 THR A C 1
ATOM 3222 O O . THR A 1 456 ? -58.848 -4.862 33.015 1.00 68.06 456 THR A O 1
ATOM 3225 N N . GLY A 1 457 ? -57.451 -6.617 33.131 1.00 68.69 457 GLY A N 1
ATOM 3226 C CA . GLY A 1 457 ? -58.432 -7.520 33.741 1.00 68.69 457 GLY A CA 1
ATOM 3227 C C . GLY A 1 457 ? -59.351 -8.263 32.755 1.00 68.69 457 GLY A C 1
ATOM 3228 O O . GLY A 1 457 ? -60.483 -8.595 33.110 1.00 68.69 457 GLY A O 1
ATOM 3229 N N . GLN A 1 458 ? -58.897 -8.554 31.531 1.00 80.31 458 GLN A N 1
ATOM 3230 C CA . GLN A 1 458 ? -59.574 -9.481 30.612 1.00 80.31 458 GLN A CA 1
ATOM 3231 C C . GLN A 1 458 ? -58.787 -10.794 30.436 1.00 80.31 458 GLN A C 1
ATOM 3233 O O . GLN A 1 458 ? -57.560 -10.809 30.454 1.00 80.31 458 GLN A O 1
ATOM 3238 N N . LEU A 1 459 ? -59.502 -11.910 30.257 1.00 77.25 459 LEU A N 1
ATOM 3239 C CA . LEU A 1 459 ? -58.945 -13.221 29.901 1.00 77.25 459 LEU A CA 1
ATOM 3240 C C . LEU A 1 459 ? -59.036 -13.470 28.394 1.00 77.25 459 LEU A C 1
ATOM 3242 O O . LEU A 1 459 ? -59.969 -13.009 27.738 1.00 77.25 459 LEU A O 1
ATOM 3246 N N . LEU A 1 460 ? -58.141 -14.306 27.868 1.00 84.19 460 LEU A N 1
ATOM 3247 C CA . LEU A 1 460 ? -58.306 -14.926 26.554 1.00 84.19 460 LEU A CA 1
ATOM 3248 C C . LEU A 1 460 ? -59.299 -16.093 26.644 1.00 84.19 460 LEU A C 1
ATOM 3250 O O . LEU A 1 460 ? -59.115 -17.011 27.443 1.00 84.19 460 LEU A O 1
ATOM 3254 N N . ARG A 1 461 ? -60.335 -16.091 25.800 1.00 81.12 461 ARG A N 1
ATOM 3255 C CA . ARG A 1 461 ? -61.326 -17.174 25.708 1.00 81.12 461 ARG A CA 1
ATOM 3256 C C . ARG A 1 461 ? -61.506 -17.645 24.268 1.00 81.12 461 ARG A C 1
ATOM 3258 O O . ARG A 1 461 ? -61.786 -16.827 23.393 1.00 81.12 461 ARG A O 1
ATOM 3265 N N . THR A 1 462 ? -61.422 -18.961 24.058 1.00 79.00 462 THR A N 1
ATOM 3266 C CA . THR A 1 462 ? -61.831 -19.609 22.800 1.00 79.00 462 THR A CA 1
ATOM 3267 C C . THR A 1 462 ? -63.344 -19.808 22.745 1.00 79.00 462 THR A C 1
ATOM 3269 O O . THR A 1 462 ? -63.976 -20.121 23.755 1.00 79.00 462 THR A O 1
ATOM 3272 N N . ASP A 1 463 ? -63.923 -19.634 21.563 1.00 78.94 463 ASP A N 1
ATOM 3273 C CA . ASP A 1 463 ? -65.321 -19.940 21.247 1.00 78.94 463 ASP A CA 1
ATOM 3274 C C . ASP A 1 463 ? -65.541 -21.398 20.786 1.00 78.94 463 ASP A C 1
ATOM 3276 O O . ASP A 1 463 ? -66.678 -21.820 20.582 1.00 78.94 463 ASP A O 1
ATOM 3280 N N . GLY A 1 464 ? -64.462 -22.169 20.613 1.00 77.88 464 GLY A N 1
ATOM 3281 C CA . GLY A 1 464 ? -64.488 -23.519 20.044 1.00 77.88 464 GLY A CA 1
ATOM 3282 C C . GLY A 1 464 ? -64.464 -23.576 18.510 1.00 77.88 464 GLY A C 1
ATOM 3283 O O . GLY A 1 464 ? -64.329 -24.669 17.966 1.00 77.88 464 GLY A O 1
ATOM 3284 N N . SER A 1 465 ? -64.530 -22.437 17.808 1.00 81.25 465 SER A N 1
ATOM 3285 C CA . SER A 1 465 ? -64.274 -22.341 16.358 1.00 81.25 465 SER A CA 1
ATOM 3286 C C . SER A 1 465 ? -62.794 -22.098 16.028 1.00 81.25 465 SER A C 1
ATOM 3288 O O . SER A 1 465 ? -62.389 -22.201 14.871 1.00 81.25 465 SER A O 1
ATOM 3290 N N . GLY A 1 466 ? -61.988 -21.791 17.050 1.00 80.94 466 GLY A N 1
ATOM 3291 C CA . GLY A 1 466 ? -60.563 -21.484 16.933 1.00 80.94 466 GLY A CA 1
ATOM 3292 C C . GLY A 1 466 ? -60.230 -20.003 17.124 1.00 80.94 466 GLY A C 1
ATOM 3293 O O . GLY A 1 466 ? -59.059 -19.635 17.064 1.00 80.94 466 GLY A O 1
ATOM 3294 N N . GLN A 1 467 ? -61.216 -19.139 17.381 1.00 87.50 467 GLN A N 1
ATOM 3295 C CA . GLN A 1 467 ? -60.962 -17.726 17.669 1.00 87.50 467 GLN A CA 1
ATOM 3296 C C . GLN A 1 467 ? -60.743 -17.517 19.168 1.00 87.50 467 GLN A C 1
ATOM 3298 O O . GLN A 1 467 ? -61.628 -17.827 19.966 1.00 87.50 467 GLN A O 1
ATOM 3303 N N . LEU A 1 468 ? -59.600 -16.949 19.570 1.00 84.50 468 LEU A N 1
ATOM 3304 C CA . LEU A 1 468 ? -59.476 -16.339 20.893 1.00 84.50 468 LEU A CA 1
ATOM 3305 C C . LEU A 1 468 ? -60.022 -14.913 20.862 1.00 84.50 468 LEU A C 1
ATOM 3307 O O . LEU A 1 468 ? -59.823 -14.157 19.915 1.00 84.50 468 LEU A O 1
ATOM 3311 N N . SER A 1 469 ? -60.689 -14.540 21.946 1.00 86.62 469 SER A N 1
ATOM 3312 C CA . SER A 1 469 ? -61.254 -13.211 22.160 1.00 86.62 469 SER A CA 1
ATOM 3313 C C . SER A 1 469 ? -60.998 -12.759 23.593 1.00 86.62 469 SER A C 1
ATOM 3315 O O . SER A 1 469 ? -60.960 -13.588 24.507 1.00 86.62 469 SER A O 1
ATOM 3317 N N . TRP A 1 470 ? -60.843 -11.450 23.800 1.00 86.50 470 TRP A N 1
ATOM 3318 C CA . TRP A 1 470 ? -60.794 -10.884 25.144 1.00 86.50 470 TRP A CA 1
ATOM 3319 C C . TRP A 1 470 ? -62.174 -10.941 25.794 1.00 86.50 470 TRP A C 1
ATOM 3321 O O . TRP A 1 470 ? -63.172 -10.469 25.249 1.00 86.50 470 TRP A O 1
ATOM 3331 N N . PHE A 1 471 ? -62.220 -11.533 26.979 1.00 81.94 471 PHE A N 1
ATOM 3332 C CA . PHE A 1 471 ? -63.417 -11.734 27.772 1.00 81.94 471 PHE A CA 1
ATOM 3333 C C . PHE A 1 471 ? -63.174 -11.211 29.186 1.00 81.94 471 PHE A C 1
ATOM 3335 O O . PHE A 1 471 ? -62.322 -11.725 29.909 1.00 81.94 471 PHE A O 1
ATOM 3342 N N . THR A 1 472 ? -63.943 -10.205 29.605 1.00 78.81 472 THR A N 1
ATOM 3343 C CA . THR A 1 472 ? -63.950 -9.763 31.005 1.00 78.81 472 THR A CA 1
ATOM 3344 C C . THR A 1 472 ? -64.545 -10.872 31.869 1.00 78.81 472 THR A C 1
ATOM 3346 O O . THR A 1 472 ? -65.758 -11.093 31.865 1.00 78.81 472 THR A O 1
ATOM 3349 N N . ALA A 1 473 ? -63.691 -11.585 32.598 1.00 62.69 473 ALA A N 1
ATOM 3350 C CA . ALA A 1 473 ? -64.131 -12.545 33.596 1.00 62.69 473 ALA A CA 1
ATOM 3351 C C . ALA A 1 473 ? -64.656 -11.795 34.838 1.00 62.69 473 ALA A C 1
ATOM 3353 O O . ALA A 1 473 ? -64.052 -10.796 35.225 1.00 62.69 473 ALA A O 1
ATOM 3354 N N . PRO A 1 474 ? -65.730 -12.260 35.507 1.00 63.09 474 PRO A N 1
ATOM 3355 C CA . PRO A 1 474 ? -66.230 -11.619 36.731 1.00 63.09 474 PRO A CA 1
ATOM 3356 C C . PRO A 1 474 ? -65.262 -11.654 37.927 1.00 63.09 474 PRO A C 1
ATOM 3358 O O . PRO A 1 474 ? -65.503 -10.975 38.919 1.00 63.09 474 PRO A O 1
ATOM 3361 N N . LEU A 1 475 ? -64.209 -12.475 37.856 1.00 56.53 475 LEU A N 1
ATOM 3362 C CA . LEU A 1 475 ? -63.142 -12.592 38.846 1.00 56.53 475 LEU A CA 1
ATOM 3363 C C . LEU A 1 475 ? -61.861 -13.060 38.141 1.00 56.53 475 LEU A C 1
ATOM 3365 O O . LEU A 1 475 ? -61.928 -13.876 37.218 1.00 56.53 475 LEU A O 1
ATOM 3369 N N . LEU A 1 476 ? -60.709 -12.544 38.569 1.00 51.41 476 LEU A N 1
ATOM 3370 C CA . LEU A 1 476 ? -59.411 -12.766 37.933 1.00 51.41 476 LEU A CA 1
ATOM 3371 C C . LEU A 1 476 ? -58.307 -12.690 38.999 1.00 51.41 476 LEU A C 1
ATOM 3373 O O . LEU A 1 476 ? -58.251 -11.723 39.751 1.00 51.41 476 LEU A O 1
ATOM 3377 N N . LEU A 1 477 ? -57.452 -13.713 39.078 1.00 55.00 477 LEU A N 1
ATOM 3378 C CA . LEU A 1 477 ? -56.392 -13.837 40.086 1.00 55.00 477 LEU A CA 1
ATOM 3379 C C . LEU A 1 477 ? -55.032 -13.809 39.374 1.00 55.00 477 LEU A C 1
ATOM 3381 O O . LEU A 1 477 ? -54.583 -14.836 38.869 1.00 55.00 477 LEU A O 1
ATOM 3385 N N . GLY A 1 478 ? -54.423 -12.624 39.255 1.00 47.16 478 GLY A N 1
ATOM 3386 C CA . GLY A 1 478 ? -53.214 -12.437 38.434 1.00 47.16 478 GLY A CA 1
ATOM 3387 C C . GLY A 1 478 ? -52.435 -11.126 38.611 1.00 47.16 478 GLY A C 1
ATOM 3388 O O . GLY A 1 478 ? -51.443 -10.928 37.919 1.00 47.16 478 GLY A O 1
ATOM 3389 N N . GLN A 1 479 ? -52.846 -10.249 39.530 1.00 44.59 479 GLN A N 1
ATOM 3390 C CA . GLN A 1 479 ? -51.996 -9.190 40.090 1.00 44.59 479 GLN A CA 1
ATOM 3391 C C . GLN A 1 479 ? -51.705 -9.539 41.556 1.00 44.59 479 GLN A C 1
ATOM 3393 O O . GLN A 1 479 ? -52.477 -10.275 42.170 1.00 44.59 479 GLN A O 1
ATOM 3398 N N . SER A 1 480 ? -50.596 -9.039 42.106 1.00 46.78 480 SER A N 1
ATOM 3399 C CA . SER A 1 480 ? -50.041 -9.484 43.398 1.00 46.78 480 SER A CA 1
ATOM 3400 C C . SER A 1 480 ? -50.850 -9.099 44.649 1.00 46.78 480 SER A C 1
ATOM 3402 O O . SER A 1 480 ? -50.424 -9.401 45.761 1.00 46.78 480 SER A O 1
ATOM 3404 N N . ASP A 1 481 ? -52.025 -8.490 44.487 1.00 46.16 481 ASP A N 1
ATOM 3405 C CA . ASP A 1 481 ? -52.946 -8.150 45.573 1.00 46.16 481 ASP A CA 1
ATOM 3406 C C . ASP A 1 481 ? -53.740 -9.390 46.025 1.00 46.16 481 ASP A C 1
ATOM 3408 O O . ASP A 1 481 ? -54.929 -9.548 45.730 1.00 46.16 481 ASP A O 1
ATOM 3412 N N . ILE A 1 482 ? -53.089 -10.295 46.766 1.00 51.88 482 ILE A N 1
ATOM 3413 C CA . ILE A 1 482 ? -53.776 -11.416 47.426 1.00 51.88 482 ILE A CA 1
ATOM 3414 C C . ILE A 1 482 ? -54.581 -10.881 48.619 1.00 51.88 482 ILE A C 1
ATOM 3416 O O . ILE A 1 482 ? -54.158 -10.937 49.772 1.00 51.88 482 ILE A O 1
ATOM 3420 N N . GLN A 1 483 ? -55.794 -10.400 48.344 1.00 47.66 483 GLN A N 1
ATOM 3421 C CA . GLN A 1 483 ? -56.832 -10.225 49.358 1.00 47.66 483 GLN A CA 1
ATOM 3422 C C . GLN A 1 483 ? -57.529 -11.566 49.657 1.00 47.66 483 GLN A C 1
ATOM 3424 O O . GLN A 1 483 ? -58.711 -11.744 49.355 1.00 47.66 483 GLN A O 1
ATOM 3429 N N . ASP A 1 484 ? -56.826 -12.515 50.292 1.00 44.19 484 ASP A N 1
ATOM 3430 C CA . ASP A 1 484 ? -57.541 -13.520 51.091 1.00 44.19 484 ASP A CA 1
ATOM 3431 C C . ASP A 1 484 ? -57.972 -12.856 52.400 1.00 44.19 484 ASP A C 1
ATOM 3433 O O . ASP A 1 484 ? -57.173 -12.638 53.309 1.00 44.19 484 ASP A O 1
ATOM 3437 N N . ALA A 1 485 ? -59.265 -12.557 52.509 1.00 50.97 485 ALA A N 1
ATOM 3438 C CA . ALA A 1 485 ? -59.874 -11.925 53.677 1.00 50.97 485 ALA A CA 1
ATOM 3439 C C . ALA A 1 485 ? -59.824 -12.776 54.971 1.00 50.97 485 ALA A C 1
ATOM 3441 O O . ALA A 1 485 ? -60.530 -12.465 55.933 1.00 50.97 485 ALA A O 1
ATOM 3442 N N . ARG A 1 486 ? -59.055 -13.876 55.001 1.00 50.91 486 ARG A N 1
ATOM 3443 C CA . ARG A 1 486 ? -58.913 -14.786 56.149 1.00 50.91 486 ARG A CA 1
ATOM 3444 C C . ARG A 1 486 ? -57.480 -15.235 56.456 1.00 50.91 486 ARG A C 1
ATOM 3446 O O . ARG A 1 486 ? -57.329 -16.021 57.387 1.00 50.91 486 ARG A O 1
ATOM 3453 N N . ASN A 1 487 ? -56.448 -14.763 55.749 1.00 48.41 487 ASN A N 1
ATOM 3454 C CA . ASN A 1 487 ? -55.064 -15.080 56.118 1.00 48.41 487 ASN A CA 1
ATOM 3455 C C . ASN A 1 487 ? -54.108 -13.905 55.863 1.00 48.41 487 ASN A C 1
ATOM 3457 O O . ASN A 1 487 ? -54.012 -13.406 54.745 1.00 48.41 487 ASN A O 1
ATOM 3461 N N . THR A 1 488 ? -53.390 -13.470 56.900 1.00 45.62 488 THR A N 1
ATOM 3462 C CA . THR A 1 488 ? -52.393 -12.394 56.798 1.00 45.62 488 THR A CA 1
ATOM 3463 C C . THR A 1 488 ? -51.202 -12.855 55.959 1.00 45.62 488 THR A C 1
ATOM 3465 O O . THR A 1 488 ? -50.651 -13.926 56.212 1.00 45.62 488 THR A O 1
ATOM 3468 N N . ILE A 1 489 ? -50.746 -12.025 55.016 1.00 51.31 489 ILE A N 1
ATOM 3469 C CA . ILE A 1 489 ? -49.415 -12.180 54.415 1.00 51.31 489 ILE A CA 1
ATOM 3470 C C . ILE A 1 489 ? -48.402 -11.723 55.469 1.00 51.31 489 ILE A C 1
ATOM 3472 O O . ILE A 1 489 ? -48.178 -10.528 55.652 1.00 51.31 489 ILE A O 1
ATOM 3476 N N . GLY A 1 490 ? -47.870 -12.674 56.235 1.00 56.25 490 GLY A N 1
ATOM 3477 C CA . GLY A 1 490 ? -46.884 -12.395 57.271 1.00 56.25 490 GLY A CA 1
ATOM 3478 C C . GLY A 1 490 ? -45.540 -12.011 56.661 1.00 56.25 490 GLY A C 1
ATOM 3479 O O . GLY A 1 490 ? -44.886 -12.853 56.056 1.00 56.25 490 GLY A O 1
ATOM 3480 N N . PHE A 1 491 ? -45.114 -10.765 56.880 1.00 67.94 491 PHE A N 1
ATOM 3481 C CA . PHE A 1 491 ? -43.690 -10.408 56.866 1.00 67.94 491 PHE A CA 1
ATOM 3482 C C . PHE A 1 491 ? -42.972 -10.928 58.125 1.00 67.94 491 PHE A C 1
ATOM 3484 O O . PHE A 1 491 ? -41.747 -10.874 58.190 1.00 67.94 491 PHE A O 1
ATOM 3491 N N . SER A 1 492 ? -43.727 -11.421 59.118 1.00 79.06 492 SER A N 1
ATOM 3492 C CA . SER A 1 492 ? -43.236 -12.212 60.244 1.00 79.06 492 SER A CA 1
ATOM 3493 C C . SER A 1 492 ? -43.181 -13.710 59.931 1.00 79.06 492 SER A C 1
ATOM 3495 O O . SER A 1 492 ? -44.130 -14.297 59.411 1.00 79.06 492 SER A O 1
ATOM 3497 N N . SER A 1 493 ? -42.096 -14.346 60.364 1.00 84.69 493 SER A N 1
ATOM 3498 C CA . SER A 1 493 ? -41.964 -15.792 60.527 1.00 84.69 493 SER A CA 1
ATOM 3499 C C . SER A 1 493 ? -41.571 -16.108 61.973 1.00 84.69 493 SER A C 1
ATOM 3501 O O . SER A 1 493 ? -40.793 -15.377 62.583 1.00 84.69 493 SER A O 1
ATOM 3503 N N . SER A 1 494 ? -42.111 -17.189 62.537 1.00 86.69 494 SER A N 1
ATOM 3504 C CA . SER A 1 494 ? -41.813 -17.649 63.900 1.00 86.69 494 SER A CA 1
ATOM 3505 C C . SER A 1 494 ? -41.818 -19.178 63.916 1.00 86.69 494 SER A C 1
ATOM 3507 O O . SER A 1 494 ? -42.708 -19.809 63.346 1.00 86.69 494 SER A O 1
ATOM 3509 N N . THR A 1 495 ? -40.780 -19.781 64.494 1.00 89.31 495 THR A N 1
ATOM 3510 C CA . THR A 1 495 ? -40.543 -21.230 64.537 1.00 89.31 495 THR A CA 1
ATOM 3511 C C . THR A 1 495 ? -40.203 -21.638 65.965 1.00 89.31 495 THR A C 1
ATOM 3513 O O . THR A 1 495 ? -39.121 -21.322 66.462 1.00 89.31 495 THR A O 1
ATOM 3516 N N . ASP A 1 496 ? -41.118 -22.357 66.620 1.00 87.00 496 ASP A N 1
ATOM 3517 C CA . ASP A 1 496 ? -40.852 -23.000 67.910 1.00 87.00 496 ASP A CA 1
ATOM 3518 C C . ASP A 1 496 ? -39.723 -24.040 67.754 1.00 87.00 496 ASP A C 1
ATOM 3520 O O . ASP A 1 496 ? -39.770 -24.900 66.872 1.00 87.00 496 ASP A O 1
ATOM 3524 N N . LEU A 1 497 ? -38.708 -23.962 68.616 1.00 84.62 497 LEU A N 1
ATOM 3525 C CA . LEU A 1 497 ? -37.553 -24.868 68.647 1.00 84.62 497 LEU A CA 1
ATOM 3526 C C . LEU A 1 497 ? -37.716 -25.972 69.698 1.00 84.62 497 LEU A C 1
ATOM 3528 O O . LEU A 1 497 ? -37.292 -27.108 69.487 1.00 84.62 497 LEU A O 1
ATOM 3532 N N . ASN A 1 498 ? -38.321 -25.635 70.836 1.00 83.31 498 ASN A N 1
ATOM 3533 C CA . ASN A 1 498 ? -38.702 -26.554 71.907 1.00 83.31 498 ASN A CA 1
ATOM 3534 C C . ASN A 1 498 ? -39.831 -25.923 72.748 1.00 83.31 498 ASN A C 1
ATOM 3536 O O . ASN A 1 498 ? -40.405 -24.908 72.359 1.00 83.31 498 ASN A O 1
ATOM 3540 N N . ALA A 1 499 ? -40.162 -26.517 73.900 1.00 81.50 499 ALA A N 1
ATOM 3541 C CA . ALA A 1 499 ? -41.228 -26.032 74.783 1.00 81.50 499 ALA A CA 1
ATOM 3542 C C . ALA A 1 499 ? -41.042 -24.565 75.228 1.00 81.50 499 ALA A C 1
ATOM 3544 O O . ALA A 1 499 ? -42.023 -23.867 75.474 1.00 81.50 499 ALA A O 1
ATOM 3545 N N . ASN A 1 500 ? -39.799 -24.080 75.324 1.00 85.81 500 ASN A N 1
ATOM 3546 C CA . ASN A 1 500 ? -39.473 -22.726 75.772 1.00 85.81 500 ASN A CA 1
ATOM 3547 C C . ASN A 1 500 ? -39.000 -21.815 74.631 1.00 85.81 500 ASN A C 1
ATOM 3549 O O . ASN A 1 500 ? -39.380 -20.645 74.586 1.00 85.81 500 ASN A O 1
ATOM 3553 N N . GLU A 1 501 ? -38.157 -22.319 73.733 1.00 88.31 501 GLU A N 1
ATOM 3554 C CA . GLU A 1 501 ? -37.434 -21.494 72.762 1.00 88.31 501 GLU A CA 1
ATOM 3555 C C . GLU A 1 501 ? -38.125 -21.408 71.399 1.00 88.31 501 GLU A C 1
ATOM 3557 O O . GLU A 1 501 ? -38.713 -22.377 70.920 1.00 88.31 501 GLU A O 1
ATOM 3562 N N . ALA A 1 502 ? -37.983 -20.260 70.735 1.00 90.25 502 ALA A N 1
ATOM 3563 C CA . ALA A 1 502 ? -38.332 -20.077 69.328 1.00 90.25 502 ALA A CA 1
ATOM 3564 C C . ALA A 1 502 ? -37.363 -19.108 68.642 1.00 90.25 502 ALA A C 1
ATOM 3566 O O . ALA A 1 502 ? -36.740 -18.274 69.299 1.00 90.25 502 ALA A O 1
ATOM 3567 N N . VAL A 1 503 ? -37.280 -19.173 67.316 1.00 91.25 503 VAL A N 1
ATOM 3568 C CA . VAL A 1 503 ? -36.627 -18.149 66.486 1.00 91.25 503 VAL A CA 1
ATOM 3569 C C . VAL A 1 503 ? -37.609 -17.578 65.483 1.00 91.25 503 VAL A C 1
ATOM 3571 O O . VAL A 1 503 ? -38.468 -18.295 64.974 1.00 91.25 503 VAL A O 1
ATOM 3574 N N . GLY A 1 504 ? -37.456 -16.300 65.167 1.00 90.69 504 GLY A N 1
ATOM 3575 C CA . GLY A 1 504 ? -38.272 -15.650 64.157 1.00 90.69 504 GLY A CA 1
ATOM 3576 C C . GLY A 1 504 ? -37.623 -14.414 63.560 1.00 90.69 504 GLY A C 1
ATOM 3577 O O . GLY A 1 504 ? -36.545 -13.976 63.969 1.00 90.69 504 GLY A O 1
ATOM 3578 N N . ALA A 1 505 ? -38.294 -13.867 62.558 1.00 90.69 505 ALA A N 1
ATOM 3579 C CA . ALA A 1 505 ? -37.898 -12.662 61.852 1.00 90.69 505 ALA A CA 1
ATOM 3580 C C . ALA A 1 505 ? -39.140 -11.862 61.464 1.00 90.69 505 ALA A C 1
ATOM 3582 O O . ALA A 1 505 ? -40.172 -12.461 61.183 1.00 90.69 505 ALA A O 1
ATOM 3583 N N . HIS A 1 506 ? -39.032 -10.537 61.400 1.00 90.12 506 HIS A N 1
ATOM 3584 C CA . HIS A 1 506 ? -39.985 -9.668 60.722 1.00 90.12 506 HIS A CA 1
ATOM 3585 C C . HIS A 1 506 ? -39.237 -8.801 59.707 1.00 90.12 506 HIS A C 1
ATOM 3587 O O . HIS A 1 506 ? -38.347 -8.028 60.064 1.00 90.12 506 HIS A O 1
ATOM 3593 N N . GLU A 1 507 ? -39.588 -8.948 58.435 1.00 85.81 507 GLU A N 1
ATOM 3594 C CA . GLU A 1 507 ? -38.775 -8.488 57.303 1.00 85.81 507 GLU A CA 1
ATOM 3595 C C . GLU A 1 507 ? -38.995 -7.009 56.945 1.00 85.81 507 GLU A C 1
ATOM 3597 O O . GLU A 1 507 ? -38.134 -6.405 56.310 1.00 85.81 507 GLU A O 1
ATOM 3602 N N . ASN A 1 508 ? -40.123 -6.425 57.365 1.00 84.94 508 ASN A N 1
ATOM 3603 C CA . ASN A 1 508 ? -40.476 -5.024 57.110 1.00 84.94 508 ASN A CA 1
ATOM 3604 C C . ASN A 1 508 ? -41.321 -4.424 58.254 1.00 84.94 508 ASN A C 1
ATOM 3606 O O . ASN A 1 508 ? -42.547 -4.516 58.235 1.00 84.94 508 ASN A O 1
ATOM 3610 N N . ILE A 1 509 ? -40.678 -3.861 59.276 1.00 86.81 509 ILE A N 1
ATOM 3611 C CA . ILE A 1 509 ? -41.331 -3.103 60.355 1.00 86.81 509 ILE A CA 1
ATOM 3612 C C . ILE A 1 509 ? -41.556 -1.664 59.872 1.00 86.81 509 ILE A C 1
ATOM 3614 O O . ILE A 1 509 ? -40.600 -0.965 59.548 1.00 86.81 509 ILE A O 1
ATOM 3618 N N . ILE A 1 510 ? -42.804 -1.196 59.848 1.00 82.50 510 ILE A N 1
ATOM 3619 C CA . ILE A 1 510 ? -43.137 0.135 59.312 1.00 82.50 510 ILE A CA 1
ATOM 3620 C C . ILE A 1 510 ? -43.205 1.227 60.392 1.00 82.50 510 ILE A C 1
ATOM 3622 O O . ILE A 1 510 ? -43.327 0.961 61.589 1.00 82.50 510 ILE A O 1
ATOM 3626 N N . ALA A 1 511 ? -43.122 2.488 59.965 1.00 82.19 511 ALA A N 1
ATOM 3627 C CA . ALA A 1 511 ? -43.287 3.651 60.833 1.00 82.19 511 ALA A CA 1
ATOM 3628 C C . ALA A 1 511 ? -44.774 3.956 61.105 1.00 82.19 511 ALA A C 1
ATOM 3630 O O . ALA A 1 511 ? -45.601 3.914 60.195 1.00 82.19 511 ALA A O 1
ATOM 3631 N N . GLY A 1 512 ? -45.110 4.323 62.346 1.00 77.12 512 GLY A N 1
ATOM 3632 C CA . GLY A 1 512 ? -46.421 4.882 62.705 1.00 77.12 512 GLY A CA 1
ATOM 3633 C C . GLY A 1 512 ? -47.599 3.899 62.727 1.00 77.12 512 GLY A C 1
ATOM 3634 O O . GLY A 1 512 ? -48.748 4.335 62.799 1.00 77.12 512 GLY A O 1
ATOM 3635 N N . THR A 1 513 ? -47.369 2.587 62.633 1.00 80.25 513 THR A N 1
ATOM 3636 C CA . THR A 1 513 ? -48.399 1.549 62.822 1.00 80.25 513 THR A CA 1
ATOM 3637 C C . THR A 1 513 ? -47.758 0.263 63.339 1.00 80.25 513 THR A C 1
ATOM 3639 O O . THR A 1 513 ? -46.748 -0.183 62.799 1.00 80.25 513 THR A O 1
ATOM 3642 N N . ASP A 1 514 ? -48.352 -0.340 64.372 1.00 85.38 514 ASP A N 1
ATOM 3643 C CA . ASP A 1 514 ? -47.819 -1.536 65.031 1.00 85.38 514 ASP A CA 1
ATOM 3644 C C . ASP A 1 514 ? -47.739 -2.751 64.091 1.00 85.38 514 ASP A C 1
ATOM 3646 O O . ASP A 1 514 ? -48.751 -3.312 63.661 1.00 85.38 514 ASP A O 1
ATOM 3650 N N . SER A 1 515 ? -46.512 -3.191 63.821 1.00 89.06 515 SER A N 1
ATOM 3651 C CA . SER A 1 515 ? -46.192 -4.420 63.089 1.00 89.06 515 SER A CA 1
ATOM 3652 C C . SER A 1 515 ? -46.092 -5.592 64.074 1.00 89.06 515 SER A C 1
ATOM 3654 O O . SER A 1 515 ? -45.456 -5.459 65.118 1.00 89.06 515 SER A O 1
ATOM 3656 N N . VAL A 1 516 ? -46.714 -6.743 63.786 1.00 90.00 516 VAL A N 1
ATOM 3657 C CA . VAL A 1 516 ? -46.737 -7.893 64.717 1.00 90.00 516 VAL A CA 1
ATOM 3658 C C . VAL A 1 516 ? -45.480 -8.746 64.540 1.00 90.00 516 VAL A C 1
ATOM 3660 O O . VAL A 1 516 ? -45.405 -9.546 63.606 1.00 90.00 516 VAL A O 1
ATOM 3663 N N . ILE A 1 517 ? -44.511 -8.579 65.443 1.00 91.19 517 ILE A N 1
ATOM 3664 C CA . ILE A 1 517 ? -43.212 -9.271 65.414 1.00 91.19 517 ILE A CA 1
ATOM 3665 C C . ILE A 1 517 ? -43.393 -10.769 65.704 1.00 91.19 517 ILE A C 1
ATOM 3667 O O . ILE A 1 517 ? -42.892 -11.604 64.957 1.00 91.19 517 ILE A O 1
ATOM 3671 N N . ASP A 1 518 ? -44.118 -11.096 66.776 1.00 92.38 518 ASP A N 1
ATOM 3672 C CA . ASP A 1 518 ? -44.416 -12.460 67.232 1.00 92.38 518 ASP A CA 1
ATOM 3673 C C . ASP A 1 518 ? -45.764 -12.461 67.972 1.00 92.38 518 ASP A C 1
ATOM 3675 O O . ASP A 1 518 ? -46.117 -11.465 68.613 1.00 92.38 518 ASP A O 1
ATOM 3679 N N . ASP A 1 519 ? -46.509 -13.567 67.920 1.00 90.62 519 ASP A N 1
ATOM 3680 C CA . ASP A 1 519 ? -47.685 -13.772 68.771 1.00 90.62 519 ASP A CA 1
ATOM 3681 C C . ASP A 1 519 ? -47.787 -15.205 69.297 1.00 90.62 519 ASP A C 1
ATOM 3683 O O . ASP A 1 519 ? -47.367 -16.167 68.652 1.00 90.62 519 ASP A O 1
ATOM 3687 N N . PHE A 1 520 ? -48.327 -15.350 70.508 1.00 89.81 520 PHE A N 1
ATOM 3688 C CA . PHE A 1 520 ? -48.561 -16.651 71.130 1.00 89.81 520 PHE A CA 1
ATOM 3689 C C . PHE A 1 520 ? -49.833 -16.639 71.993 1.00 89.81 520 PHE A C 1
ATOM 3691 O O . PHE A 1 520 ? -50.176 -15.604 72.565 1.00 89.81 520 PHE A O 1
ATOM 3698 N N . PRO A 1 521 ? -50.557 -17.768 72.129 1.00 88.75 521 PRO A N 1
ATOM 3699 C CA . PRO A 1 521 ? -51.743 -17.835 72.982 1.00 88.75 521 PRO A CA 1
ATOM 3700 C C . PRO A 1 521 ? -51.429 -17.517 74.451 1.00 88.75 521 PRO A C 1
ATOM 3702 O O . PRO A 1 521 ? -50.424 -17.990 74.982 1.00 88.75 521 PRO A O 1
ATOM 3705 N N . GLN A 1 522 ? -52.342 -16.826 75.144 1.00 85.88 522 GLN A N 1
ATOM 3706 C CA . GLN A 1 522 ? -52.258 -16.605 76.602 1.00 85.88 522 GLN A CA 1
ATOM 3707 C C . GLN A 1 522 ? -52.131 -17.915 77.408 1.00 85.88 522 GLN A C 1
ATOM 3709 O O . GLN A 1 522 ? -51.573 -17.918 78.498 1.00 85.88 522 GLN A O 1
ATOM 3714 N N . SER A 1 523 ? -52.580 -19.054 76.871 1.00 84.44 523 SER A N 1
ATOM 3715 C CA . SER A 1 523 ? -52.414 -20.388 77.474 1.00 84.44 523 SER A CA 1
ATOM 3716 C C . SER A 1 523 ? -51.138 -21.121 77.014 1.00 84.44 523 SER A C 1
ATOM 3718 O O . SER A 1 523 ? -51.175 -22.330 76.776 1.00 84.44 523 SER A O 1
ATOM 3720 N N . LYS A 1 524 ? -50.041 -20.391 76.763 1.00 85.25 524 LYS A N 1
ATOM 3721 C CA . LYS A 1 524 ? -48.729 -20.965 76.401 1.00 85.25 524 LYS A CA 1
ATOM 3722 C C . LYS A 1 524 ? -47.628 -20.539 77.377 1.00 85.25 524 LYS A C 1
ATOM 3724 O O . LYS A 1 524 ? -46.874 -21.389 77.845 1.00 85.25 524 LYS A O 1
ATOM 3729 N N . TYR A 1 525 ? -47.559 -19.251 77.726 1.00 88.88 525 TYR A N 1
ATOM 3730 C CA . TYR A 1 525 ? -46.539 -18.686 78.622 1.00 88.88 525 TYR A CA 1
ATOM 3731 C C . TYR A 1 525 ? -47.108 -17.543 79.480 1.00 88.88 525 TYR A C 1
ATOM 3733 O O . TYR A 1 525 ? -47.831 -16.704 78.954 1.00 88.88 525 TYR A O 1
ATOM 3741 N N . ASP A 1 526 ? -46.726 -17.453 80.760 1.00 87.62 526 ASP A N 1
ATOM 3742 C CA . ASP A 1 526 ? -46.958 -16.266 81.613 1.00 87.62 526 ASP A CA 1
ATOM 3743 C C . ASP A 1 526 ? -46.164 -15.056 81.083 1.00 87.62 526 ASP A C 1
ATOM 3745 O O . ASP A 1 526 ? -46.592 -13.907 81.170 1.00 87.62 526 ASP A O 1
ATOM 3749 N N . SER A 1 527 ? -44.971 -15.308 80.541 1.00 90.81 527 SER A N 1
ATOM 3750 C CA . SER A 1 527 ? -44.072 -14.270 80.052 1.00 90.81 527 SER A CA 1
ATOM 3751 C C . SER A 1 527 ? -43.117 -14.785 78.971 1.00 90.81 527 SER A C 1
ATOM 3753 O O . SER A 1 527 ? -42.921 -15.990 78.805 1.00 90.81 527 SER A O 1
ATOM 3755 N N . ALA A 1 528 ? -42.504 -13.872 78.220 1.00 91.81 528 ALA A N 1
ATOM 3756 C CA . ALA A 1 528 ? -41.517 -14.199 77.196 1.00 91.81 528 ALA A CA 1
ATOM 3757 C C . ALA A 1 528 ? -40.347 -13.210 77.195 1.00 91.81 528 ALA A C 1
ATOM 3759 O O . ALA A 1 528 ? -40.523 -12.011 77.404 1.00 91.81 528 ALA A O 1
ATOM 3760 N N . TRP A 1 529 ? -39.149 -13.715 76.921 1.00 92.12 529 TRP A N 1
ATOM 3761 C CA . TRP A 1 529 ? -37.935 -12.933 76.688 1.00 92.12 529 TRP A CA 1
ATOM 3762 C C . TRP A 1 529 ? -37.562 -12.998 75.217 1.00 92.12 529 TRP A C 1
ATOM 3764 O O . TRP A 1 529 ? -37.615 -14.073 74.638 1.00 92.12 529 TRP A O 1
ATOM 3774 N N . TYR A 1 530 ? -37.126 -11.886 74.642 1.00 92.88 530 TYR A N 1
ATOM 3775 C CA . TYR A 1 530 ? -36.683 -11.765 73.260 1.00 92.88 530 TYR A CA 1
ATOM 3776 C C . TYR A 1 530 ? -35.276 -11.169 73.237 1.00 92.88 530 TYR A C 1
ATOM 3778 O O . TYR A 1 530 ? -35.055 -10.058 73.722 1.00 92.88 530 TYR A O 1
ATOM 3786 N N . LEU A 1 531 ? -34.322 -11.899 72.664 1.00 91.88 531 LEU A N 1
ATOM 3787 C CA . LEU A 1 531 ? -33.024 -11.370 72.255 1.00 91.88 531 LEU A CA 1
ATOM 3788 C C . LEU A 1 531 ? -33.168 -10.980 70.783 1.00 91.88 531 LEU A C 1
ATOM 3790 O O . LEU A 1 531 ? -33.422 -11.850 69.953 1.00 91.88 531 LEU A O 1
ATOM 3794 N N . MET A 1 532 ? -33.060 -9.690 70.471 1.00 92.69 532 MET A N 1
ATOM 3795 C CA . MET A 1 532 ? -33.338 -9.143 69.143 1.00 92.69 532 MET A CA 1
ATOM 3796 C C . MET A 1 532 ? -32.090 -8.562 68.485 1.00 92.69 532 MET A C 1
ATOM 3798 O O . MET A 1 532 ? -31.292 -7.884 69.132 1.00 92.69 532 MET A O 1
ATOM 3802 N N . LEU A 1 533 ? -31.970 -8.801 67.180 1.00 93.19 533 LEU A N 1
ATOM 3803 C CA . LEU A 1 533 ? -31.057 -8.116 66.274 1.00 93.19 533 LEU A CA 1
ATOM 3804 C C . LEU A 1 533 ? -31.892 -7.420 65.195 1.00 93.19 533 LEU A C 1
ATOM 3806 O O . LEU A 1 533 ? -32.426 -8.065 64.288 1.00 93.19 533 LEU A O 1
ATOM 3810 N N . GLN A 1 534 ? -32.009 -6.103 65.322 1.00 92.94 534 GLN A N 1
ATOM 3811 C CA . GLN A 1 534 ? -32.576 -5.211 64.321 1.00 92.94 534 GLN A CA 1
ATOM 3812 C C . GLN A 1 534 ? -31.507 -4.863 63.278 1.00 92.94 534 GLN A C 1
ATOM 3814 O O . GLN A 1 534 ? -30.353 -4.604 63.625 1.00 92.94 534 GLN A O 1
ATOM 3819 N N . ARG A 1 535 ? -31.916 -4.793 62.013 1.00 92.38 535 ARG A N 1
ATOM 3820 C CA . ARG A 1 535 ? -31.189 -4.183 60.897 1.00 92.38 535 ARG A CA 1
ATOM 3821 C C . ARG A 1 535 ? -32.067 -3.076 60.322 1.00 92.38 535 ARG A C 1
ATOM 3823 O O . ARG A 1 535 ? -33.246 -3.317 60.068 1.00 92.38 535 ARG A O 1
ATOM 3830 N N . TYR A 1 536 ? -31.506 -1.894 60.113 1.00 90.06 536 TYR A N 1
ATOM 3831 C CA . TYR A 1 536 ? -32.240 -0.726 59.631 1.00 90.06 536 TYR A CA 1
ATOM 3832 C C . TYR A 1 536 ? -31.389 0.129 58.689 1.00 90.06 536 TYR A C 1
ATOM 3834 O O . TYR A 1 536 ? -30.166 0.026 58.674 1.00 90.06 536 TYR A O 1
ATOM 3842 N N . ASP A 1 537 ? -32.047 0.950 57.880 1.00 86.12 537 ASP A N 1
ATOM 3843 C CA . ASP A 1 537 ? -31.443 2.081 57.180 1.00 86.12 537 ASP A CA 1
ATOM 3844 C C . ASP A 1 537 ? -31.357 3.299 58.112 1.00 86.12 537 ASP A C 1
ATOM 3846 O O . ASP A 1 537 ? -32.328 3.641 58.791 1.00 86.12 537 ASP A O 1
ATOM 3850 N N . SER A 1 538 ? -30.189 3.941 58.158 1.00 80.19 538 SER A N 1
ATOM 3851 C CA . SER A 1 538 ? -29.981 5.212 58.862 1.00 80.19 538 SER A CA 1
ATOM 3852 C C . SER A 1 538 ? -30.307 6.416 57.967 1.00 80.19 538 SER A C 1
ATOM 3854 O O . SER A 1 538 ? -30.689 6.269 56.802 1.00 80.19 538 SER A O 1
ATOM 3856 N N . ALA A 1 539 ? -30.142 7.634 58.492 1.00 78.25 539 ALA A N 1
ATOM 3857 C CA . ALA A 1 539 ? -30.485 8.865 57.775 1.00 78.25 539 ALA A CA 1
ATOM 3858 C C . ALA A 1 539 ? -29.665 9.107 56.485 1.00 78.25 539 ALA A C 1
ATOM 3860 O O . ALA A 1 539 ? -30.120 9.851 55.617 1.00 78.25 539 ALA A O 1
ATOM 3861 N N . ASP A 1 540 ? -28.491 8.479 56.323 1.00 78.81 540 ASP A N 1
ATOM 3862 C CA . ASP A 1 540 ? -27.693 8.529 55.083 1.00 78.81 540 ASP A CA 1
ATOM 3863 C C . ASP A 1 540 ? -27.909 7.309 54.159 1.00 78.81 540 ASP A C 1
ATOM 3865 O O . ASP A 1 540 ? -27.251 7.179 53.127 1.00 78.81 540 ASP A O 1
ATOM 3869 N N . SER A 1 541 ? -28.878 6.444 54.493 1.00 79.56 541 SER A N 1
ATOM 3870 C CA . SER A 1 541 ? -29.172 5.158 53.839 1.00 79.56 541 SER A CA 1
ATOM 3871 C C . SER A 1 541 ? -28.093 4.071 53.983 1.00 79.56 541 SER A C 1
ATOM 3873 O O . SER A 1 541 ? -28.168 3.045 53.299 1.00 79.56 541 SER A O 1
ATOM 3875 N N . SER A 1 542 ? -27.113 4.233 54.879 1.00 83.12 542 SER A N 1
ATOM 3876 C CA . SER A 1 542 ? -26.253 3.123 55.309 1.00 83.12 542 SER A CA 1
ATOM 3877 C C . SER A 1 542 ? -27.040 2.077 56.111 1.00 83.12 542 SER A C 1
ATOM 3879 O O . SER A 1 542 ? -28.093 2.355 56.687 1.00 83.12 542 SER A O 1
ATOM 3881 N N . ILE A 1 543 ? -26.548 0.833 56.105 1.00 87.62 543 ILE A N 1
ATOM 3882 C CA . ILE A 1 543 ? -27.191 -0.299 56.786 1.00 87.62 543 ILE A CA 1
ATOM 3883 C C . ILE A 1 543 ? -26.598 -0.434 58.188 1.00 87.62 543 ILE A C 1
ATOM 3885 O O . ILE A 1 543 ? -25.491 -0.950 58.347 1.00 87.62 543 ILE A O 1
ATOM 3889 N N . GLU A 1 544 ? -27.376 -0.035 59.186 1.00 90.56 544 GLU A N 1
ATOM 3890 C CA . GLU A 1 544 ? -27.028 -0.106 60.601 1.00 90.56 544 GLU A CA 1
ATOM 3891 C C . GLU A 1 544 ? -27.682 -1.311 61.298 1.00 90.56 544 GLU A C 1
ATOM 3893 O O . GLU A 1 544 ? -28.644 -1.920 60.812 1.00 90.56 544 GLU A O 1
ATOM 3898 N N . TYR A 1 545 ? -27.142 -1.669 62.465 1.00 91.94 545 TYR A N 1
ATOM 3899 C CA . TYR A 1 545 ? -27.580 -2.809 63.266 1.00 91.94 545 TYR A CA 1
ATOM 3900 C C . TYR A 1 545 ? -27.697 -2.440 64.745 1.00 91.94 545 TYR A C 1
ATOM 3902 O O . TYR A 1 545 ? -26.831 -1.771 65.313 1.00 91.94 545 TYR A O 1
ATOM 3910 N N . ALA A 1 546 ? -28.738 -2.951 65.403 1.00 90.12 546 ALA A N 1
ATOM 3911 C CA . ALA A 1 546 ? -28.908 -2.827 66.845 1.00 90.12 546 ALA A CA 1
ATOM 3912 C C . ALA A 1 546 ? -29.272 -4.166 67.491 1.00 90.12 546 ALA A C 1
ATOM 3914 O O . ALA A 1 546 ? -30.249 -4.812 67.117 1.00 90.12 546 ALA A O 1
ATOM 3915 N N . GLY A 1 547 ? -28.491 -4.566 68.493 1.00 92.25 547 GLY A N 1
ATOM 3916 C CA . GLY A 1 547 ? -28.787 -5.688 69.373 1.00 92.25 547 GLY A CA 1
ATOM 3917 C C . GLY A 1 547 ? -29.421 -5.189 70.668 1.00 92.25 547 GLY A C 1
ATOM 3918 O O . GLY A 1 547 ? -28.867 -4.311 71.325 1.00 92.25 547 GLY A O 1
ATOM 3919 N N . PHE A 1 548 ? -30.567 -5.734 71.062 1.00 91.88 548 PHE A N 1
ATOM 3920 C CA . PHE A 1 548 ? -31.225 -5.387 72.325 1.00 91.88 548 PHE A CA 1
ATOM 3921 C C . PHE A 1 548 ? -32.070 -6.543 72.856 1.00 91.88 548 PHE A C 1
ATOM 3923 O O . PHE A 1 548 ? -32.263 -7.563 72.194 1.00 91.88 548 PHE A O 1
ATOM 3930 N N . LYS A 1 549 ? -32.569 -6.396 74.083 1.00 91.81 549 LYS A N 1
ATOM 3931 C CA . LYS A 1 549 ? -33.503 -7.342 74.693 1.00 91.81 549 LYS A CA 1
ATOM 3932 C C . LYS A 1 549 ? -34.821 -6.672 75.001 1.00 91.81 549 LYS A C 1
ATOM 3934 O O . LYS A 1 549 ? -34.812 -5.601 75.600 1.00 91.81 549 LYS A O 1
ATOM 3939 N N . THR A 1 550 ? -35.920 -7.361 74.737 1.00 92.56 550 THR A N 1
ATOM 3940 C CA . THR A 1 550 ? -37.228 -7.017 75.305 1.00 92.56 550 THR A CA 1
ATOM 3941 C C . THR A 1 550 ? -37.786 -8.225 76.035 1.00 92.56 550 THR A C 1
ATOM 3943 O O . THR A 1 550 ? -37.589 -9.355 75.600 1.00 92.56 550 THR A O 1
ATOM 3946 N N . SER A 1 551 ? -38.488 -8.020 77.139 1.00 91.12 551 SER A N 1
ATOM 3947 C CA . SER A 1 551 ? -39.302 -9.062 77.762 1.00 91.12 551 SER A CA 1
ATOM 3948 C C . SER A 1 551 ? -40.724 -8.570 77.982 1.00 91.12 551 SER A C 1
ATOM 3950 O O . SER A 1 551 ? -40.936 -7.392 78.250 1.00 91.12 551 SER A O 1
ATOM 3952 N N . VAL A 1 552 ? -41.684 -9.478 77.818 1.00 92.06 552 VAL A N 1
ATOM 3953 C CA . VAL A 1 552 ? -43.133 -9.258 77.916 1.00 92.06 552 VAL A CA 1
ATOM 3954 C C . VAL A 1 552 ? -43.668 -10.112 79.058 1.00 92.06 552 VAL A C 1
ATOM 3956 O O . VAL A 1 552 ? -43.235 -11.256 79.208 1.00 92.06 552 VAL A O 1
ATOM 3959 N N . ALA A 1 553 ? -44.596 -9.591 79.851 1.00 89.94 553 ALA A N 1
ATOM 3960 C CA . ALA A 1 553 ? -45.352 -10.336 80.853 1.00 89.94 553 ALA A CA 1
ATOM 3961 C C . ALA A 1 553 ? -46.849 -10.107 80.616 1.00 89.94 553 ALA A C 1
ATOM 3963 O O . ALA A 1 553 ? -47.268 -8.955 80.522 1.00 89.94 553 ALA A O 1
ATOM 3964 N N . GLN A 1 554 ? -47.644 -11.178 80.523 1.00 88.12 554 GLN A N 1
ATOM 3965 C CA . GLN A 1 554 ? -49.101 -11.043 80.600 1.00 88.12 554 GLN A CA 1
ATOM 3966 C C . GLN A 1 554 ? -49.533 -11.049 82.061 1.00 88.12 554 GLN A C 1
ATOM 3968 O O . GLN A 1 554 ? -49.024 -11.833 82.855 1.00 88.12 554 GLN A O 1
ATOM 3973 N N . GLY A 1 555 ? -50.476 -10.197 82.428 1.00 83.31 555 GLY A N 1
ATOM 3974 C CA . GLY A 1 555 ? -50.929 -10.107 83.807 1.00 83.31 555 GLY A CA 1
ATOM 3975 C C . GLY A 1 555 ? -51.934 -8.991 83.991 1.00 83.31 555 GLY A C 1
ATOM 3976 O O . GLY A 1 555 ? -52.549 -8.523 83.036 1.00 83.31 555 GLY A O 1
ATOM 3977 N N . THR A 1 556 ? -52.124 -8.576 85.234 1.00 74.69 556 THR A N 1
ATOM 3978 C CA . THR A 1 556 ? -53.097 -7.541 85.573 1.00 74.69 556 THR A CA 1
ATOM 3979 C C . THR A 1 556 ? -52.604 -6.678 86.727 1.00 74.69 556 THR A C 1
ATOM 3981 O O . THR A 1 556 ? -51.974 -7.179 87.659 1.00 74.69 556 THR A O 1
ATOM 3984 N N . ALA A 1 557 ? -52.895 -5.378 86.658 1.00 65.12 557 ALA A N 1
ATOM 3985 C CA . ALA A 1 557 ? -52.530 -4.410 87.691 1.00 65.12 557 ALA A CA 1
ATOM 3986 C C . ALA A 1 557 ? -53.607 -4.253 88.782 1.00 65.12 557 ALA A C 1
ATOM 3988 O O . ALA A 1 557 ? -53.324 -3.673 89.833 1.00 65.12 557 ALA A O 1
ATOM 3989 N N . ASP A 1 558 ? -54.836 -4.733 88.537 1.00 61.44 558 ASP A N 1
ATOM 3990 C CA . ASP A 1 558 ? -55.979 -4.609 89.456 1.00 61.44 558 ASP A CA 1
ATOM 3991 C C . ASP A 1 558 ? -56.883 -5.857 89.560 1.00 61.44 558 ASP A C 1
ATOM 3993 O O . ASP A 1 558 ? -57.759 -5.904 90.428 1.00 61.44 558 ASP A O 1
ATOM 3997 N N . GLY A 1 559 ? -56.676 -6.876 88.716 1.00 59.62 559 GLY A N 1
ATOM 3998 C CA . GLY A 1 559 ? -57.475 -8.104 88.689 1.00 59.62 559 GLY A CA 1
ATOM 3999 C C . GLY A 1 559 ? -58.614 -8.124 87.661 1.00 59.62 559 GLY A C 1
ATOM 4000 O O . GLY A 1 559 ? -59.355 -9.108 87.631 1.00 59.62 559 GLY A O 1
ATOM 4001 N N . SER A 1 560 ? -58.807 -7.070 86.856 1.00 58.22 560 SER A N 1
ATOM 4002 C CA . SER A 1 560 ? -60.010 -6.906 86.018 1.00 58.22 560 SER A CA 1
ATOM 4003 C C . SER A 1 560 ? -59.873 -7.376 84.561 1.00 58.22 560 SER A C 1
ATOM 4005 O O . SER A 1 560 ? -60.813 -7.985 84.039 1.00 58.22 560 SER A O 1
ATOM 4007 N N . THR A 1 561 ? -58.723 -7.160 83.917 1.00 66.94 561 THR A N 1
ATOM 4008 C CA . THR A 1 561 ? -58.381 -7.678 82.576 1.00 66.94 561 THR A CA 1
ATOM 4009 C C . THR A 1 561 ? -56.943 -8.194 82.524 1.00 66.94 561 THR A C 1
ATOM 4011 O O . THR A 1 561 ? -56.093 -7.747 83.294 1.00 66.94 561 THR A O 1
ATOM 4014 N N . PHE A 1 562 ? -56.682 -9.154 81.626 1.00 72.38 562 PHE A N 1
ATOM 4015 C CA . PHE A 1 562 ? -55.323 -9.539 81.236 1.00 72.38 562 PHE A CA 1
ATOM 4016 C C . PHE A 1 562 ? -54.817 -8.558 80.178 1.00 72.38 562 PHE A C 1
ATOM 4018 O O . PHE A 1 562 ? -55.358 -8.512 79.074 1.00 72.38 562 PHE A O 1
ATOM 4025 N N . GLU A 1 563 ? -53.770 -7.819 80.522 1.00 80.56 563 GLU A N 1
ATOM 4026 C CA . GLU A 1 563 ? -53.001 -6.962 79.622 1.00 80.56 563 GLU A CA 1
ATOM 4027 C C . GLU A 1 563 ? -51.587 -7.552 79.441 1.00 80.56 563 GLU A C 1
ATOM 4029 O O . GLU A 1 563 ? -51.245 -8.566 80.058 1.00 80.56 563 GLU A O 1
ATOM 4034 N N . ALA A 1 564 ? -50.760 -6.946 78.584 1.00 86.38 564 ALA A N 1
ATOM 4035 C CA . ALA A 1 564 ? -49.382 -7.383 78.352 1.00 86.38 564 ALA A CA 1
ATOM 4036 C C . ALA A 1 564 ? -48.404 -6.202 78.424 1.00 86.38 564 ALA A C 1
ATOM 4038 O O . ALA A 1 564 ? -48.384 -5.360 77.526 1.00 86.38 564 ALA A O 1
ATOM 4039 N N . ASP A 1 565 ? -47.562 -6.180 79.458 1.00 87.00 565 ASP A N 1
ATOM 4040 C CA . ASP A 1 565 ? -46.542 -5.148 79.687 1.00 87.00 565 ASP A CA 1
ATOM 4041 C C . ASP A 1 565 ? -45.166 -5.598 79.177 1.00 87.00 565 ASP A C 1
ATOM 4043 O O . ASP A 1 565 ? -44.815 -6.779 79.286 1.00 87.00 565 ASP A O 1
ATOM 4047 N N . ASN A 1 566 ? -44.340 -4.659 78.696 1.00 90.62 566 ASN A N 1
ATOM 4048 C CA . ASN A 1 566 ? -42.991 -4.950 78.206 1.00 90.62 566 ASN A CA 1
ATOM 4049 C C . ASN A 1 566 ? -41.885 -4.022 78.741 1.00 90.62 566 ASN A C 1
ATOM 4051 O O . ASN A 1 566 ? -42.088 -2.833 78.976 1.00 90.62 566 ASN A O 1
ATOM 4055 N N . LEU A 1 567 ? -40.668 -4.566 78.858 1.00 90.88 567 LEU A N 1
ATOM 4056 C CA . LEU A 1 567 ? -39.440 -3.838 79.197 1.00 90.88 567 LEU A CA 1
ATOM 4057 C C . LEU A 1 567 ? -38.352 -4.096 78.147 1.00 90.88 567 LEU A C 1
ATOM 4059 O O . LEU A 1 567 ? -37.979 -5.246 77.923 1.00 90.88 567 LEU A O 1
ATOM 4063 N N . THR A 1 568 ? -37.778 -3.034 77.574 1.00 91.25 568 THR A N 1
ATOM 4064 C CA . THR A 1 568 ? -36.619 -3.102 76.661 1.00 91.25 568 THR A CA 1
ATOM 4065 C C . THR A 1 568 ? -35.329 -2.661 77.365 1.00 91.25 568 THR A C 1
ATOM 4067 O O . THR A 1 568 ? -35.334 -1.735 78.173 1.00 91.25 568 THR A O 1
ATOM 4070 N N . SER A 1 569 ? -34.210 -3.343 77.099 1.00 89.44 569 SER A N 1
ATOM 4071 C CA . SER A 1 569 ? -32.952 -3.215 77.850 1.00 89.44 569 SER A CA 1
ATOM 4072 C C . SER A 1 569 ? -31.716 -3.666 77.051 1.00 89.44 569 SER A C 1
ATOM 4074 O O . SER A 1 569 ? -31.834 -4.259 75.979 1.00 89.44 569 SER A O 1
ATOM 4076 N N . GLN A 1 570 ? -30.522 -3.418 77.610 1.00 87.06 570 GLN A N 1
ATOM 4077 C CA . GLN A 1 570 ? -29.219 -3.894 77.101 1.00 87.06 570 GLN A CA 1
ATOM 4078 C C . GLN A 1 570 ? -28.999 -3.599 75.606 1.00 87.06 570 GLN A C 1
ATOM 4080 O O . GLN A 1 570 ? -28.613 -4.472 74.835 1.00 87.06 570 GLN A O 1
ATOM 4085 N N . ILE A 1 571 ? -29.274 -2.350 75.220 1.00 89.50 571 ILE A N 1
ATOM 4086 C CA . ILE A 1 571 ? -29.199 -1.863 73.842 1.00 89.50 571 ILE A CA 1
ATOM 4087 C C . ILE A 1 571 ? -27.736 -1.613 73.451 1.00 89.50 571 ILE A C 1
ATOM 4089 O O . ILE A 1 571 ? -27.016 -0.886 74.135 1.00 89.50 571 ILE A O 1
ATOM 4093 N N . ILE A 1 572 ? -27.329 -2.190 72.325 1.00 89.25 572 ILE A N 1
ATOM 4094 C CA . ILE A 1 572 ? -26.048 -2.005 71.641 1.00 89.25 572 ILE A CA 1
ATOM 4095 C C . ILE A 1 572 ? -26.383 -1.650 70.191 1.00 89.25 572 ILE A C 1
ATOM 4097 O O . ILE A 1 572 ? -27.236 -2.297 69.589 1.00 89.25 572 ILE A O 1
ATOM 4101 N N . LYS A 1 573 ? -25.731 -0.637 69.621 1.00 88.19 573 LYS A N 1
ATOM 4102 C CA . LYS A 1 573 ? -25.968 -0.167 68.248 1.00 88.19 573 LYS A CA 1
ATOM 4103 C C . LYS A 1 573 ? -24.637 0.059 67.534 1.00 88.19 573 LYS A C 1
ATOM 4105 O O . LYS A 1 573 ? -23.635 0.310 68.204 1.00 88.19 573 LYS A O 1
ATOM 4110 N N . THR A 1 574 ? -24.637 0.022 66.207 1.00 87.06 574 THR A N 1
ATOM 4111 C CA . THR A 1 574 ? -23.513 0.491 65.380 1.00 87.06 574 THR A CA 1
ATOM 4112 C C . THR A 1 574 ? -23.470 2.022 65.291 1.00 87.06 574 THR A C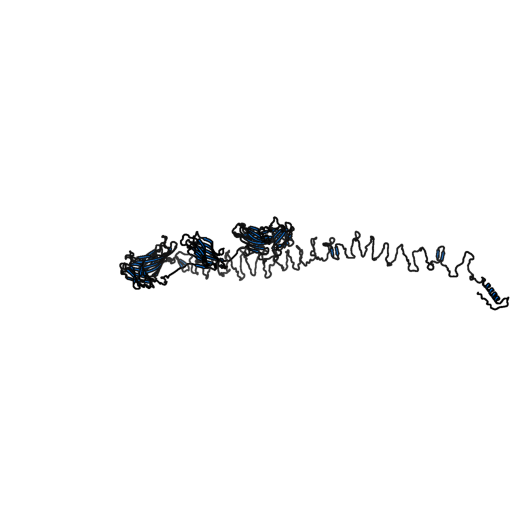 1
ATOM 4114 O O . THR A 1 574 ? -22.404 2.598 65.499 1.00 87.06 574 THR A O 1
ATOM 4117 N N . ASN A 1 575 ? -24.624 2.682 65.135 1.00 82.06 575 ASN A N 1
ATOM 4118 C CA . ASN A 1 575 ? -24.785 4.135 65.275 1.00 82.06 575 ASN A CA 1
ATOM 4119 C C . ASN A 1 575 ? -25.423 4.486 66.631 1.00 82.06 575 ASN A C 1
ATOM 4121 O O . ASN A 1 575 ? -26.455 3.929 66.997 1.00 82.06 575 ASN A O 1
ATOM 4125 N N . GLY A 1 576 ? -24.814 5.399 67.394 1.00 79.00 576 GLY A N 1
ATOM 4126 C CA . GLY A 1 576 ? -25.288 5.782 68.727 1.00 79.00 576 GLY A CA 1
ATOM 4127 C C . GLY A 1 576 ? -26.572 6.620 68.733 1.00 79.00 576 GLY A C 1
ATOM 4128 O O . GLY A 1 576 ? -27.403 6.434 69.631 1.00 79.00 576 GLY A O 1
ATOM 4129 N N . ASP A 1 577 ? -26.741 7.490 67.738 1.00 81.94 577 ASP A N 1
ATOM 4130 C CA . ASP A 1 577 ? -27.733 8.572 67.736 1.00 81.94 577 ASP A CA 1
ATOM 4131 C C . ASP A 1 577 ? -29.094 8.139 67.162 1.00 81.94 577 ASP A C 1
ATOM 4133 O O . ASP A 1 577 ? -30.131 8.632 67.605 1.00 81.94 577 ASP A O 1
ATOM 4137 N N . ASP A 1 578 ? -29.122 7.152 66.259 1.00 84.06 578 ASP A N 1
ATOM 4138 C CA . ASP A 1 578 ? -30.366 6.588 65.713 1.00 84.06 578 ASP A CA 1
ATOM 4139 C C . ASP A 1 578 ? -31.195 5.842 66.772 1.00 84.06 578 ASP A C 1
ATOM 4141 O O . ASP A 1 578 ? -30.679 5.051 67.567 1.00 84.06 578 ASP A O 1
ATOM 4145 N N . GLY A 1 579 ? -32.512 6.022 66.766 1.00 84.19 579 GLY A N 1
ATOM 4146 C CA . GLY A 1 579 ? -33.445 5.253 67.584 1.00 84.19 579 GLY A CA 1
ATOM 4147 C C . GLY A 1 579 ? -33.594 3.805 67.107 1.00 84.19 579 GLY A C 1
ATOM 4148 O O . GLY A 1 579 ? -33.767 3.532 65.921 1.00 84.19 579 GLY A O 1
ATOM 4149 N N . ILE A 1 580 ? -33.603 2.860 68.052 1.00 89.00 580 ILE A N 1
ATOM 4150 C CA . ILE A 1 580 ? -34.036 1.485 67.762 1.00 89.00 580 ILE A CA 1
ATOM 4151 C C . ILE A 1 580 ? -35.546 1.432 67.496 1.00 89.00 580 ILE A C 1
ATOM 4153 O O . ILE A 1 580 ? -36.283 2.355 67.850 1.00 89.00 580 ILE A O 1
ATOM 4157 N N . MET A 1 581 ? -36.001 0.326 66.907 1.00 90.62 581 MET A N 1
ATOM 4158 C CA . MET A 1 581 ? -37.412 -0.041 66.808 1.00 90.62 581 MET A CA 1
ATOM 4159 C C . MET A 1 581 ? -38.103 0.169 68.162 1.00 90.62 581 MET A C 1
ATOM 4161 O O . MET A 1 581 ? -37.653 -0.342 69.189 1.00 90.62 581 MET A O 1
ATOM 4165 N N . GLN A 1 582 ? -39.201 0.924 68.161 1.00 89.38 582 GLN A N 1
ATOM 4166 C CA . GLN A 1 582 ? -40.045 1.066 69.342 1.00 89.38 582 GLN A CA 1
ATOM 4167 C C . GLN A 1 582 ? -40.838 -0.229 69.516 1.00 89.38 582 GLN A C 1
ATOM 4169 O O . GLN A 1 582 ? -41.386 -0.742 68.542 1.00 89.38 582 GLN A O 1
ATOM 4174 N N . VAL A 1 583 ? -40.869 -0.764 70.738 1.00 91.31 583 VAL A N 1
ATOM 4175 C CA . VAL A 1 583 ? -41.470 -2.070 71.037 1.00 91.31 583 VAL A CA 1
ATOM 4176 C C . VAL A 1 583 ? -42.559 -1.915 72.087 1.00 91.31 583 VAL A C 1
ATOM 4178 O O . VAL A 1 583 ? -42.314 -1.337 73.149 1.00 91.31 583 VAL A O 1
ATOM 4181 N N . SER A 1 584 ? -43.729 -2.468 71.798 1.00 91.56 584 SER A N 1
ATOM 4182 C CA . SER A 1 584 ? -44.908 -2.517 72.665 1.00 91.56 584 SER A CA 1
ATOM 4183 C C . SER A 1 584 ? -45.459 -3.949 72.728 1.00 91.56 584 SER A C 1
ATOM 4185 O O . SER A 1 584 ? -44.998 -4.846 72.014 1.00 91.56 584 SER A O 1
ATOM 4187 N N . SER A 1 585 ? -46.444 -4.191 73.589 1.00 91.56 585 SER A N 1
ATOM 4188 C CA . SER A 1 585 ? -47.198 -5.447 73.627 1.00 91.56 585 SER A CA 1
ATOM 4189 C C . SER A 1 585 ? -48.679 -5.201 73.895 1.00 91.56 585 SER A C 1
ATOM 4191 O O . SER A 1 585 ? -49.050 -4.181 74.469 1.00 91.56 585 SER A O 1
ATOM 4193 N N . ASP A 1 586 ? -49.531 -6.131 73.458 1.00 90.12 586 ASP A N 1
ATOM 4194 C CA . ASP A 1 586 ? -50.961 -6.125 73.781 1.00 90.12 586 ASP A CA 1
ATOM 4195 C C . ASP A 1 586 ? -51.549 -7.543 73.860 1.00 90.12 586 ASP A C 1
ATOM 4197 O O . ASP A 1 586 ? -50.910 -8.535 73.489 1.00 90.12 586 ASP A O 1
ATOM 4201 N N . VAL A 1 587 ? -52.793 -7.631 74.341 1.00 88.44 587 VAL A N 1
ATOM 4202 C CA . VAL A 1 587 ? -53.598 -8.857 74.322 1.00 88.44 587 VAL A CA 1
ATOM 4203 C C . VAL A 1 587 ? -54.682 -8.736 73.251 1.00 88.44 587 VAL A C 1
ATOM 4205 O O . VAL A 1 587 ? -55.663 -8.000 73.376 1.00 88.44 587 VAL A O 1
ATOM 4208 N N . ARG A 1 588 ? -54.540 -9.512 72.174 1.00 87.81 588 ARG A N 1
ATOM 4209 C CA . ARG A 1 588 ? -55.475 -9.534 71.048 1.00 87.81 588 ARG A CA 1
ATOM 4210 C C . ARG A 1 588 ? -56.747 -10.295 71.420 1.00 87.81 588 ARG A C 1
ATOM 4212 O O . ARG A 1 588 ? -56.908 -11.470 71.091 1.00 87.81 588 ARG A O 1
ATOM 4219 N N . SER A 1 589 ? -57.689 -9.602 72.053 1.00 80.44 589 SER A N 1
ATOM 4220 C CA . SER A 1 589 ? -58.976 -10.137 72.538 1.00 80.44 589 SER A CA 1
ATOM 4221 C C . SER A 1 589 ? -59.773 -10.989 71.530 1.00 80.44 589 SER A C 1
ATOM 4223 O O . SER A 1 589 ? -60.504 -11.888 71.934 1.00 80.44 589 SER A O 1
ATOM 4225 N N . ALA A 1 590 ? -59.614 -10.758 70.222 1.00 80.12 590 ALA A N 1
ATOM 4226 C CA . ALA A 1 590 ? -60.263 -11.537 69.163 1.00 80.12 590 ALA A CA 1
ATOM 4227 C C . ALA A 1 590 ? -59.666 -12.944 68.920 1.00 80.12 590 ALA A C 1
ATOM 4229 O O . ALA A 1 590 ? -60.343 -13.785 68.331 1.00 80.12 590 ALA A O 1
ATOM 4230 N N . THR A 1 591 ? -58.419 -13.204 69.335 1.00 81.50 591 THR A N 1
ATOM 4231 C CA . THR A 1 591 ? -57.733 -14.510 69.192 1.00 81.50 591 THR A CA 1
ATOM 4232 C C . THR A 1 591 ? -57.216 -15.075 70.514 1.00 81.50 591 THR A C 1
ATOM 4234 O O . THR A 1 591 ? -56.756 -16.213 70.553 1.00 81.50 591 THR A O 1
ATOM 4237 N N . SER A 1 592 ? -57.272 -14.289 71.591 1.00 86.56 592 SER A N 1
ATOM 4238 C CA . SER A 1 592 ? -56.618 -14.561 72.874 1.00 86.56 592 SER A CA 1
ATOM 4239 C C . SER A 1 592 ? -55.088 -14.725 72.784 1.00 86.56 592 SER A C 1
ATOM 4241 O O . SER A 1 592 ? -54.493 -15.334 73.676 1.00 86.56 592 SER A O 1
ATOM 4243 N N . SER A 1 593 ? -54.446 -14.151 71.759 1.00 88.50 593 SER A N 1
ATOM 4244 C CA . SER A 1 593 ? -52.979 -14.066 71.653 1.00 88.50 593 SER A CA 1
ATOM 4245 C C . SER A 1 593 ? -52.417 -12.887 72.452 1.00 88.50 593 SER A C 1
ATOM 4247 O O . SER A 1 593 ? -52.989 -11.800 72.414 1.00 88.50 593 SER A O 1
ATOM 4249 N N . ILE A 1 594 ? -51.254 -13.063 73.073 1.00 90.25 594 ILE A N 1
ATOM 4250 C CA . ILE A 1 594 ? -50.330 -11.970 73.409 1.00 90.25 594 ILE A CA 1
ATOM 4251 C C . ILE A 1 594 ? -49.530 -11.646 72.151 1.00 90.25 594 ILE A C 1
ATOM 4253 O O . ILE A 1 594 ? -49.134 -12.568 71.434 1.00 90.25 594 ILE A O 1
ATOM 4257 N N . ARG A 1 595 ? -49.275 -10.364 71.883 1.00 91.44 595 ARG A N 1
ATOM 4258 C CA . ARG A 1 595 ? -48.449 -9.918 70.754 1.00 91.44 595 ARG A CA 1
ATOM 4259 C C . ARG A 1 595 ? -47.244 -9.120 71.226 1.00 91.44 595 ARG A C 1
ATOM 4261 O O . ARG A 1 595 ? -47.377 -8.268 72.100 1.00 91.44 595 ARG A O 1
ATOM 4268 N N . LEU A 1 596 ? -46.101 -9.342 70.579 1.00 92.50 596 LEU A N 1
ATOM 4269 C CA . LEU A 1 596 ? -45.000 -8.384 70.541 1.00 92.50 596 LEU A CA 1
ATOM 4270 C C . LEU A 1 596 ? -45.178 -7.502 69.298 1.00 92.50 596 LEU A C 1
ATOM 4272 O O . LEU A 1 596 ? -45.325 -8.007 68.181 1.00 92.50 596 LEU A O 1
ATOM 4276 N N . LEU A 1 597 ? -45.178 -6.188 69.494 1.00 90.81 597 LEU A N 1
ATOM 4277 C CA . LEU A 1 597 ? -45.470 -5.187 68.474 1.00 90.81 597 LEU A CA 1
ATOM 4278 C C . LEU A 1 597 ? -44.256 -4.275 68.257 1.00 90.81 597 LEU A C 1
ATOM 4280 O O . LEU A 1 597 ? -43.537 -3.959 69.205 1.00 90.81 597 LEU A O 1
ATOM 4284 N N . GLY A 1 598 ? -44.019 -3.867 67.010 1.00 90.88 598 GLY A N 1
ATOM 4285 C CA . GLY A 1 598 ? -42.881 -3.035 66.616 1.00 90.88 598 GLY A CA 1
ATOM 4286 C C . GLY A 1 598 ? -43.265 -1.876 65.701 1.00 90.88 598 GLY A C 1
ATOM 4287 O O . GLY A 1 598 ? -44.097 -2.040 64.808 1.00 90.88 598 GLY A O 1
ATOM 4288 N N . GLN A 1 599 ? -42.614 -0.726 65.883 1.00 90.31 599 GLN A N 1
ATOM 4289 C CA . GLN A 1 599 ? -42.660 0.413 64.958 1.00 90.31 599 GLN A CA 1
ATOM 4290 C C . GLN A 1 599 ? -41.247 0.922 64.647 1.00 90.31 599 GLN A C 1
ATOM 4292 O O . GLN A 1 599 ? -40.378 0.936 65.523 1.00 90.31 599 GLN A O 1
ATOM 4297 N N . ALA A 1 600 ? -41.012 1.356 63.407 1.00 88.81 600 ALA A N 1
ATOM 4298 C CA . ALA A 1 600 ? -39.687 1.772 62.948 1.00 88.81 600 ALA A CA 1
ATOM 4299 C C . ALA A 1 600 ? -39.128 2.955 63.762 1.00 88.81 600 ALA A C 1
ATOM 4301 O O . ALA A 1 600 ? -39.766 4.005 63.897 1.00 88.81 600 ALA A O 1
ATOM 4302 N N . GLY A 1 601 ? -37.911 2.776 64.284 1.00 85.38 601 GLY A N 1
ATOM 4303 C CA . GLY A 1 601 ? -37.217 3.771 65.100 1.00 85.38 601 GLY A CA 1
ATOM 4304 C C . GLY A 1 601 ? -36.982 5.089 64.360 1.00 85.38 601 GLY A C 1
ATOM 4305 O O . GLY A 1 601 ? -36.743 5.095 63.150 1.00 85.38 601 GLY A O 1
ATOM 4306 N N . THR A 1 602 ? -37.073 6.198 65.095 1.00 85.00 602 THR A N 1
ATOM 4307 C CA . THR A 1 602 ? -36.759 7.546 64.600 1.00 85.00 602 THR A CA 1
ATOM 4308 C C . THR A 1 602 ? -35.249 7.702 64.468 1.00 85.00 602 THR A C 1
ATOM 4310 O O . THR A 1 602 ? -34.518 7.338 65.386 1.00 85.00 602 THR A O 1
ATOM 4313 N N . LEU A 1 603 ? -34.786 8.237 63.347 1.00 82.38 603 LEU A N 1
ATOM 4314 C CA . LEU A 1 603 ? -33.371 8.374 63.015 1.00 82.38 603 LEU A CA 1
ATOM 4315 C C . LEU A 1 603 ? -32.748 9.605 63.694 1.00 82.38 603 LEU A C 1
ATOM 4317 O O . LEU A 1 603 ? -33.450 10.427 64.288 1.00 82.38 603 LEU A O 1
ATOM 4321 N N . ALA A 1 604 ? -31.423 9.738 63.617 1.00 77.12 604 ALA A N 1
ATOM 4322 C CA . ALA A 1 604 ? -30.663 10.810 64.269 1.00 77.12 604 ALA A CA 1
ATOM 4323 C C . ALA A 1 604 ? -31.111 12.236 63.868 1.00 77.12 604 ALA A C 1
ATOM 4325 O O . ALA A 1 604 ? -30.925 13.185 64.632 1.00 77.12 604 ALA A O 1
ATOM 4326 N N . ASP A 1 605 ? -31.761 12.400 62.708 1.00 70.94 605 ASP A N 1
ATOM 4327 C CA . ASP A 1 605 ? -32.358 13.669 62.265 1.00 70.94 605 ASP A CA 1
ATOM 4328 C C . ASP A 1 605 ? -33.569 14.119 63.115 1.00 70.94 605 ASP A C 1
ATOM 4330 O O . ASP A 1 605 ? -34.013 15.264 63.006 1.00 70.94 605 ASP A O 1
ATOM 4334 N N . SER A 1 606 ? -34.105 13.229 63.962 1.00 66.69 606 SER A N 1
ATOM 4335 C CA . SER A 1 606 ? -35.326 13.409 64.759 1.00 66.69 606 SER A CA 1
ATOM 4336 C C . SER A 1 606 ? -36.581 13.766 63.941 1.00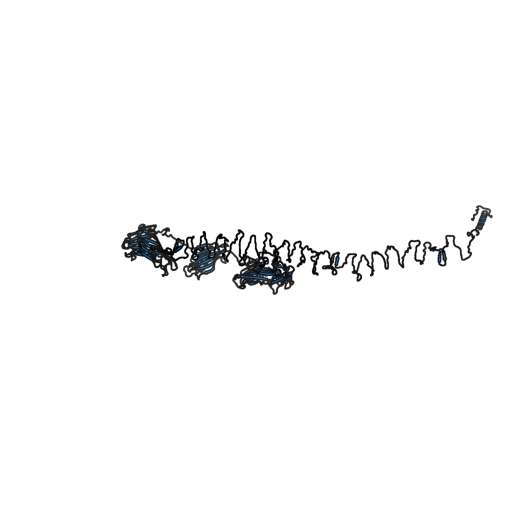 66.69 606 SER A C 1
ATOM 4338 O O . SER A 1 606 ? -37.547 14.298 64.494 1.00 66.69 606 SER A O 1
ATOM 4340 N N . SER A 1 607 ? -36.581 13.495 62.631 1.00 66.06 607 SER A N 1
ATOM 4341 C CA . SER A 1 607 ? -37.624 13.912 61.681 1.00 66.06 607 SER A CA 1
ATOM 4342 C C . SER A 1 607 ? -38.141 12.770 60.799 1.00 66.06 607 SER A C 1
ATOM 4344 O O . SER A 1 607 ? -39.297 12.805 60.372 1.00 66.06 607 SER A O 1
ATOM 4346 N N . THR A 1 608 ? -37.332 11.730 60.587 1.00 76.75 608 THR A N 1
ATOM 4347 C CA . THR A 1 608 ? -37.681 10.534 59.814 1.00 76.75 608 THR A CA 1
ATOM 4348 C C . THR A 1 608 ? -37.565 9.260 60.654 1.00 76.75 608 THR A C 1
ATOM 4350 O O . THR A 1 608 ? -36.866 9.211 61.665 1.00 76.75 608 THR A O 1
ATOM 4353 N N . SER A 1 609 ? -38.279 8.211 60.243 1.00 83.50 609 SER A N 1
ATOM 4354 C CA . SER A 1 609 ? -38.068 6.839 60.717 1.00 83.50 609 SER A CA 1
ATOM 4355 C C . SER A 1 609 ? -37.523 5.996 59.570 1.00 83.50 609 SER A C 1
ATOM 4357 O O . SER A 1 609 ? -37.863 6.245 58.413 1.00 83.50 609 SER A O 1
ATOM 4359 N N . SER A 1 610 ? -36.729 4.982 59.914 1.00 80.19 610 SER A N 1
ATOM 4360 C CA . SER A 1 610 ? -36.211 3.956 58.995 1.00 80.19 610 SER A CA 1
ATOM 4361 C C . SER A 1 610 ? -37.301 3.417 58.046 1.00 80.19 610 SER A C 1
ATOM 4363 O O . SER A 1 610 ? -38.397 3.068 58.496 1.00 80.19 610 SER A O 1
ATOM 4365 N N . LEU A 1 611 ? -37.004 3.356 56.740 1.00 77.25 611 LEU A N 1
ATOM 4366 C CA . LEU A 1 611 ? -37.907 2.844 55.697 1.00 77.25 611 LEU A CA 1
ATOM 4367 C C . LEU A 1 611 ? -37.701 1.345 55.426 1.00 77.25 611 LEU A C 1
ATOM 4369 O O . LEU A 1 611 ? -38.612 0.679 54.940 1.00 77.25 611 LEU A O 1
ATOM 4373 N N . PHE A 1 612 ? -36.523 0.815 55.757 1.00 83.94 612 PHE A N 1
ATOM 4374 C CA . PHE A 1 612 ? -36.128 -0.587 55.628 1.00 83.94 612 PHE A CA 1
ATOM 4375 C C . PHE A 1 612 ? -35.737 -1.175 56.989 1.00 83.94 612 PHE A C 1
ATOM 4377 O O . PHE A 1 612 ? -34.623 -1.666 57.191 1.00 83.94 612 PHE A O 1
ATOM 4384 N N . ASN A 1 613 ? -36.674 -1.137 57.937 1.00 87.12 613 ASN A N 1
ATOM 4385 C CA . ASN A 1 613 ? -36.488 -1.710 59.264 1.00 87.12 613 ASN A CA 1
ATOM 4386 C C . ASN A 1 613 ? -36.851 -3.204 59.267 1.00 87.12 613 ASN A C 1
ATOM 4388 O O . ASN A 1 613 ? -37.922 -3.599 58.812 1.00 87.12 613 ASN A O 1
ATOM 4392 N N . SER A 1 614 ? -35.978 -4.045 59.809 1.00 91.88 614 SER A N 1
ATOM 4393 C CA . SER A 1 614 ? -36.194 -5.487 59.940 1.00 91.88 614 SER A CA 1
ATOM 4394 C C . SER A 1 614 ? -35.628 -5.983 61.265 1.00 91.88 614 SER A C 1
ATOM 43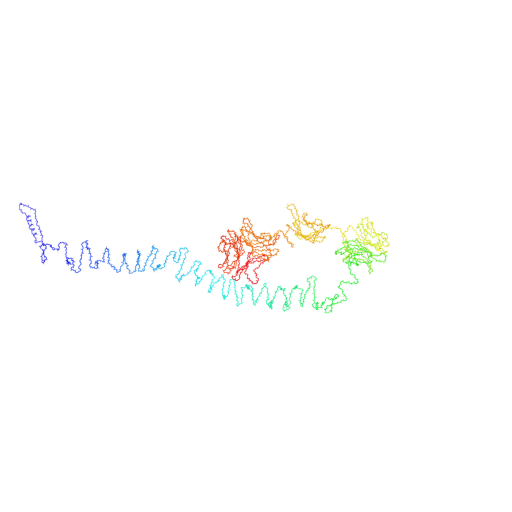96 O O . SER A 1 614 ? -34.658 -5.429 61.782 1.00 91.88 614 SER A O 1
ATOM 4398 N N . VAL A 1 615 ? -36.215 -7.032 61.834 1.00 92.56 615 VAL A N 1
ATOM 4399 C CA . VAL A 1 615 ? -35.764 -7.612 63.105 1.00 92.56 615 VAL A CA 1
ATOM 4400 C C . VAL A 1 615 ? -35.708 -9.127 63.017 1.00 92.56 615 VAL A C 1
ATOM 4402 O O . VAL A 1 615 ? -36.587 -9.761 62.448 1.00 92.56 615 VAL A O 1
ATOM 4405 N N . THR A 1 616 ? -34.680 -9.718 63.613 1.00 93.12 616 THR A N 1
ATOM 4406 C CA . THR A 1 616 ? -34.616 -11.151 63.919 1.00 93.12 616 THR A CA 1
ATOM 4407 C C . THR A 1 616 ? -34.610 -11.331 65.431 1.00 93.12 616 THR A C 1
ATOM 4409 O O . THR A 1 616 ? -34.047 -10.500 66.148 1.00 93.12 616 THR A O 1
ATOM 4412 N N . PHE A 1 617 ? -35.261 -12.378 65.934 1.00 93.00 617 PHE A N 1
ATOM 4413 C CA . PHE A 1 617 ? -35.406 -12.614 67.367 1.00 93.00 617 PHE A CA 1
ATOM 4414 C C . PHE A 1 617 ? -35.186 -14.075 67.759 1.00 93.00 617 PHE A C 1
ATOM 4416 O O . PHE A 1 617 ? -35.520 -15.004 67.025 1.00 93.00 617 PHE A O 1
ATOM 4423 N N . PHE A 1 618 ? -34.676 -14.258 68.974 1.00 91.69 618 PHE A N 1
ATOM 4424 C CA . PHE A 1 618 ? -34.670 -15.518 69.707 1.00 91.69 618 PHE A CA 1
ATOM 4425 C C . PHE A 1 618 ? -35.534 -15.347 70.961 1.00 91.69 618 PHE A C 1
ATOM 4427 O O . PHE A 1 618 ? -35.238 -14.495 71.804 1.00 91.69 618 PHE A O 1
ATOM 4434 N N . ARG A 1 619 ? -36.616 -16.123 71.070 1.00 92.69 619 ARG A N 1
ATOM 4435 C CA . ARG A 1 619 ? -37.589 -16.066 72.167 1.00 92.69 619 ARG A CA 1
ATOM 4436 C C . ARG A 1 619 ? -37.313 -17.153 73.204 1.00 92.69 619 ARG A C 1
ATOM 4438 O O . ARG A 1 619 ? -37.022 -18.281 72.828 1.00 92.69 619 ARG A O 1
ATOM 4445 N N . ILE A 1 620 ? -37.509 -16.845 74.485 1.00 90.25 620 ILE A N 1
ATOM 4446 C CA . ILE A 1 620 ? -37.602 -17.798 75.602 1.00 90.25 620 ILE A CA 1
ATOM 4447 C C . ILE A 1 620 ? -38.924 -17.529 76.339 1.00 90.25 620 ILE A C 1
ATOM 4449 O O . ILE A 1 620 ? -39.028 -16.573 77.109 1.00 90.25 620 ILE A O 1
ATOM 4453 N N . GLY A 1 621 ? -39.945 -18.344 76.080 1.00 90.38 621 GLY A N 1
ATOM 4454 C CA . GLY A 1 621 ? -41.243 -18.310 76.760 1.00 90.38 621 GLY A CA 1
ATOM 4455 C C . GLY A 1 621 ? -41.240 -19.124 78.055 1.00 90.38 621 GLY A C 1
ATOM 4456 O O . GLY A 1 621 ? -40.608 -20.180 78.129 1.00 90.38 621 GLY A O 1
ATOM 4457 N N . LEU A 1 622 ? -41.929 -18.644 79.092 1.00 88.50 622 LEU A N 1
ATOM 4458 C CA . LEU A 1 622 ? -41.977 -19.248 80.426 1.00 88.50 622 LEU A CA 1
ATOM 4459 C C . LEU A 1 622 ? -43.371 -19.101 81.048 1.00 88.50 622 LEU A C 1
ATOM 4461 O O . LEU A 1 622 ? -43.954 -18.026 80.997 1.00 88.50 622 LEU A O 1
ATOM 4465 N N . GLY A 1 623 ? -43.888 -20.152 81.690 1.00 77.19 623 GLY A N 1
ATOM 4466 C CA . GLY A 1 623 ? -44.982 -20.010 82.662 1.00 77.19 623 GLY A CA 1
ATOM 4467 C C . GLY A 1 623 ? -46.003 -21.140 82.697 1.00 77.19 623 GLY A C 1
ATOM 4468 O O . GLY A 1 623 ? -46.372 -21.559 83.790 1.00 77.19 623 GLY A O 1
ATOM 4469 N N . ASP A 1 624 ? -46.424 -21.677 81.547 1.00 71.25 624 ASP A N 1
ATOM 4470 C CA . ASP A 1 624 ? -47.537 -22.638 81.499 1.00 71.25 624 ASP A CA 1
ATOM 4471 C C . ASP A 1 624 ? -47.117 -24.093 81.192 1.00 71.25 624 ASP A C 1
ATOM 4473 O O . ASP A 1 624 ? -45.941 -24.407 80.970 1.00 71.25 624 ASP A O 1
ATOM 4477 N 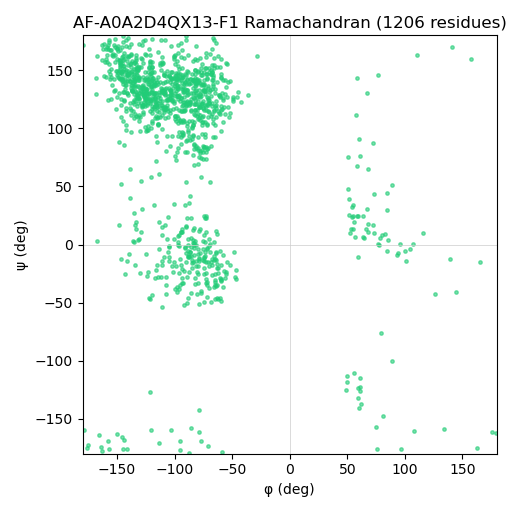N . ASN A 1 625 ? -48.116 -24.975 81.240 1.00 57.91 625 ASN A N 1
ATOM 4478 C CA . ASN A 1 625 ? -48.104 -26.428 81.450 1.00 57.91 625 ASN A CA 1
ATOM 4479 C C . ASN A 1 625 ? -47.276 -27.292 80.466 1.00 57.91 625 ASN A C 1
ATOM 4481 O O . ASN A 1 625 ? -47.115 -28.486 80.697 1.00 57.91 625 ASN A O 1
ATOM 4485 N N . ASP A 1 626 ? -46.762 -26.711 79.380 1.00 58.59 626 ASP A N 1
ATOM 4486 C CA . ASP A 1 626 ? -45.816 -27.338 78.436 1.00 58.59 626 ASP A CA 1
ATOM 4487 C C . ASP A 1 626 ? -44.371 -27.280 78.985 1.00 58.59 626 ASP A C 1
ATOM 4489 O O . ASP A 1 626 ? -43.628 -28.260 79.014 1.00 58.59 626 ASP A O 1
ATOM 4493 N N . SER A 1 627 ? -43.996 -26.130 79.552 1.00 61.44 627 SER A N 1
ATOM 4494 C CA . SER A 1 627 ? -42.612 -25.791 79.916 1.00 61.44 627 SER A CA 1
ATOM 4495 C C . SER A 1 627 ? -42.024 -26.551 81.121 1.00 61.44 627 SER A C 1
ATOM 4497 O O . SER A 1 627 ? -40.849 -26.376 81.463 1.00 61.44 627 SER A O 1
ATOM 4499 N N . SER A 1 628 ? -42.799 -27.406 81.795 1.00 62.97 628 SER A N 1
ATOM 4500 C CA . SER A 1 628 ? -42.373 -28.068 83.032 1.00 62.97 628 SER A CA 1
ATOM 4501 C C . SER A 1 628 ? -41.457 -29.275 82.782 1.00 62.97 628 SER A C 1
ATOM 4503 O O . SER A 1 628 ? -41.914 -30.412 82.670 1.00 62.97 628 SER A O 1
ATOM 4505 N N . GLY A 1 629 ? -40.142 -29.037 82.787 1.00 65.94 629 GLY A N 1
ATOM 4506 C CA . GLY A 1 629 ? -39.125 -30.095 82.878 1.00 65.94 629 GLY A CA 1
ATOM 4507 C C . GLY A 1 629 ? -38.201 -30.266 81.671 1.00 65.94 629 GLY A C 1
ATOM 4508 O O . GLY A 1 629 ? -37.436 -31.229 81.649 1.00 65.94 629 GLY A O 1
ATOM 4509 N N . PHE A 1 630 ? -38.218 -29.345 80.700 1.00 77.75 630 PHE A N 1
ATOM 4510 C CA . PHE A 1 630 ? -37.227 -29.320 79.617 1.00 77.75 630 PHE A CA 1
ATOM 4511 C C . PHE A 1 630 ? -35.785 -29.320 80.165 1.00 77.75 630 PHE A C 1
ATOM 4513 O O . PHE A 1 630 ? -35.490 -28.683 81.181 1.00 77.75 630 PHE A O 1
ATOM 4520 N N . THR A 1 631 ? -34.877 -30.062 79.529 1.00 78.62 631 THR A N 1
ATOM 4521 C CA . THR A 1 631 ? -33.441 -30.107 79.853 1.00 78.62 631 THR A CA 1
ATOM 4522 C C . THR A 1 631 ? -32.662 -30.587 78.630 1.00 78.62 631 THR A C 1
ATOM 4524 O O . THR A 1 631 ? -32.929 -31.683 78.140 1.00 78.62 631 THR A O 1
ATOM 4527 N N . ASP A 1 632 ? -31.680 -29.802 78.187 1.00 74.12 632 ASP A N 1
ATOM 4528 C CA . ASP A 1 632 ? -30.717 -30.157 77.141 1.00 74.12 632 ASP A CA 1
ATOM 4529 C C . ASP A 1 632 ? -29.312 -29.676 77.544 1.00 74.12 632 ASP A C 1
ATOM 4531 O O . ASP A 1 632 ? -29.099 -28.498 77.828 1.00 74.12 632 ASP A O 1
ATOM 4535 N N . GLY A 1 633 ? -28.347 -30.595 77.624 1.00 78.31 633 GLY A N 1
ATOM 4536 C CA . GLY A 1 633 ? -26.979 -30.306 78.071 1.00 78.31 633 GLY A CA 1
ATOM 4537 C C . GLY A 1 633 ? -26.899 -29.525 79.396 1.00 78.31 633 GLY A C 1
ATOM 4538 O O . GLY A 1 633 ? -27.336 -29.995 80.449 1.00 78.31 633 GLY A O 1
ATOM 4539 N N . ASN A 1 634 ? -26.315 -28.324 79.336 1.00 80.88 634 ASN A N 1
ATOM 4540 C CA . ASN A 1 634 ? -26.181 -27.391 80.465 1.00 80.88 634 ASN A CA 1
ATOM 4541 C C . ASN A 1 634 ? -27.472 -26.593 80.761 1.00 80.88 634 ASN A C 1
ATOM 4543 O O . ASN A 1 634 ? -27.544 -25.885 81.774 1.00 80.88 634 ASN A O 1
ATOM 4547 N N . VAL A 1 635 ? -28.482 -26.689 79.895 1.00 85.50 635 VAL A N 1
ATOM 4548 C CA . VAL A 1 635 ? -29.696 -25.866 79.890 1.00 85.50 635 VAL A CA 1
ATOM 4549 C C . VAL A 1 635 ? -30.880 -26.642 80.475 1.00 85.50 635 VAL A C 1
ATOM 4551 O O . VAL A 1 635 ? -31.029 -27.837 80.231 1.00 85.50 635 VAL A O 1
ATOM 4554 N N . ALA A 1 636 ? -31.717 -26.003 81.297 1.00 87.19 636 ALA A N 1
ATOM 4555 C CA . ALA A 1 636 ? -32.901 -26.646 81.875 1.00 87.19 636 ALA A CA 1
ATOM 4556 C C . ALA A 1 636 ? -33.970 -25.660 82.357 1.00 87.19 636 ALA A C 1
ATOM 4558 O O . ALA A 1 636 ? -33.651 -24.657 82.996 1.00 87.19 636 ALA A O 1
ATOM 4559 N N . THR A 1 637 ? -35.239 -26.027 82.194 1.00 88.62 637 THR A N 1
ATOM 4560 C CA . THR A 1 637 ? -36.371 -25.296 82.773 1.00 88.62 637 THR A CA 1
ATOM 4561 C C . THR A 1 637 ? -36.691 -25.833 84.167 1.00 88.62 637 THR A C 1
ATOM 4563 O O . THR A 1 637 ? -36.735 -27.046 84.401 1.00 88.62 637 THR A O 1
ATOM 4566 N N . LYS A 1 638 ? -36.867 -24.927 85.132 1.00 90.19 638 LYS A N 1
ATOM 4567 C CA . LYS A 1 638 ? -37.105 -25.222 86.552 1.00 90.19 638 LYS A CA 1
ATOM 4568 C C . LYS A 1 638 ? -38.378 -24.531 87.016 1.00 90.19 638 LYS A C 1
ATOM 4570 O O . LYS A 1 638 ? -38.543 -23.344 86.768 1.00 90.19 638 LYS A O 1
ATOM 4575 N N . VAL A 1 639 ? -39.255 -25.268 87.696 1.00 88.56 639 VAL A N 1
ATOM 4576 C CA . VAL A 1 639 ? -40.555 -24.770 88.166 1.00 88.56 639 VAL A CA 1
ATOM 4577 C C . VAL A 1 639 ? -40.686 -25.011 89.667 1.00 88.56 639 VAL A C 1
ATOM 4579 O O . VAL A 1 639 ? -40.474 -26.125 90.139 1.00 88.56 639 VAL A O 1
ATOM 4582 N N . THR A 1 640 ? -41.053 -23.970 90.410 1.00 88.06 640 THR A N 1
ATOM 4583 C CA . THR A 1 640 ? -41.519 -24.037 91.802 1.00 88.06 640 THR A CA 1
ATOM 4584 C C . THR A 1 640 ? -42.968 -23.568 91.814 1.00 88.06 640 THR A C 1
ATOM 4586 O O . THR A 1 640 ? -43.221 -22.395 91.561 1.00 88.06 640 THR A O 1
ATOM 4589 N N . ALA A 1 641 ? -43.918 -24.479 92.036 1.00 81.81 641 ALA A N 1
ATOM 4590 C CA . ALA A 1 641 ? -45.348 -24.170 91.934 1.00 81.81 641 ALA A CA 1
ATOM 4591 C C . ALA A 1 641 ? -45.851 -23.285 93.088 1.00 81.81 641 ALA A C 1
ATOM 4593 O O . ALA A 1 641 ? -46.547 -22.304 92.847 1.00 81.81 641 ALA A O 1
ATOM 4594 N N . ASP A 1 642 ? -45.448 -23.615 94.318 1.00 83.69 642 ASP A N 1
ATOM 4595 C CA . ASP A 1 642 ? -45.964 -23.014 95.550 1.00 83.69 642 ASP A CA 1
ATOM 4596 C C . ASP A 1 642 ? -44.860 -22.242 96.297 1.00 83.69 642 ASP A C 1
ATOM 4598 O O . ASP A 1 642 ? -44.363 -22.695 97.331 1.00 83.69 642 ASP A O 1
ATOM 4602 N N . LEU A 1 643 ? -44.424 -21.086 95.778 1.00 88.19 643 LEU A N 1
ATOM 4603 C CA . LEU A 1 643 ? -43.553 -20.189 96.544 1.00 88.19 643 LEU A CA 1
ATOM 4604 C C . LEU A 1 643 ? -44.392 -19.323 97.494 1.00 88.19 643 LEU A C 1
ATOM 4606 O O . LEU A 1 643 ? -45.133 -18.436 97.060 1.00 88.19 643 LEU A O 1
ATOM 4610 N N . ASP A 1 644 ? -44.248 -19.574 98.794 1.00 82.88 644 ASP A N 1
ATOM 4611 C CA . ASP A 1 644 ? -44.819 -18.764 99.870 1.00 82.88 644 ASP A CA 1
ATOM 4612 C C . ASP A 1 644 ? -43.804 -17.727 100.399 1.00 82.88 644 ASP A C 1
ATOM 4614 O O . ASP A 1 644 ? -42.758 -17.469 99.796 1.00 82.88 644 ASP A O 1
ATOM 4618 N N . SER A 1 645 ? -44.120 -17.086 101.525 1.00 82.31 645 SER A N 1
ATOM 4619 C CA . SER A 1 645 ? -43.254 -16.086 102.163 1.00 82.31 645 SER A CA 1
ATOM 4620 C C . SER A 1 645 ? -42.001 -16.668 102.841 1.00 82.31 645 SER A C 1
ATOM 4622 O O . SER A 1 645 ? -41.161 -15.904 103.323 1.00 82.31 645 SER A O 1
ATOM 4624 N N . ALA A 1 646 ? -41.829 -17.995 102.885 1.00 85.06 646 ALA A N 1
ATOM 4625 C CA . ALA A 1 646 ? -40.634 -18.642 103.412 1.00 85.06 646 ALA A CA 1
ATOM 4626 C C . ALA A 1 646 ? -39.589 -18.889 102.308 1.00 85.06 646 ALA A C 1
ATOM 4628 O O . ALA A 1 646 ? -39.892 -19.145 101.146 1.00 85.06 646 ALA A O 1
ATOM 4629 N N . THR A 1 647 ? -38.302 -18.816 102.665 1.00 86.56 647 THR A N 1
ATOM 4630 C CA . THR A 1 647 ? -37.224 -18.840 101.663 1.00 86.56 647 THR A CA 1
ATOM 4631 C C . THR A 1 647 ? -36.865 -20.255 101.188 1.00 86.56 647 THR A C 1
ATOM 4633 O O . THR A 1 647 ? -35.911 -20.871 101.688 1.00 86.56 647 THR A O 1
ATOM 4636 N N . ALA A 1 648 ? -37.606 -20.752 100.198 1.00 90.12 648 ALA A N 1
ATOM 4637 C CA . ALA A 1 648 ? -37.410 -22.035 99.527 1.00 90.12 648 ALA A CA 1
ATOM 4638 C C . ALA A 1 648 ? -36.078 -22.143 98.743 1.00 90.12 648 ALA A C 1
ATOM 4640 O O . ALA A 1 648 ? -35.304 -21.190 98.613 1.00 90.12 648 ALA A O 1
ATOM 4641 N N . THR A 1 649 ? -35.794 -23.343 98.222 1.00 92.50 649 THR A N 1
ATOM 4642 C CA . THR A 1 649 ? -34.754 -23.582 97.202 1.00 92.50 649 THR A CA 1
ATOM 4643 C C . THR A 1 649 ? -35.437 -23.735 95.849 1.00 92.50 649 THR A C 1
ATOM 4645 O O . THR A 1 649 ? -36.349 -24.544 95.736 1.00 92.50 649 THR A O 1
ATOM 4648 N N . LEU A 1 650 ? -34.995 -22.964 94.855 1.00 92.12 650 LEU A N 1
ATOM 4649 C CA . LEU A 1 650 ? -35.600 -22.891 93.522 1.00 92.12 650 LEU A CA 1
ATOM 4650 C C . LEU A 1 650 ? -34.840 -23.749 92.495 1.00 92.12 650 LEU A C 1
ATOM 4652 O O . LEU A 1 650 ? -35.453 -24.411 91.663 1.00 92.12 650 LEU A O 1
ATOM 4656 N N . ASP A 1 651 ? -33.505 -23.779 92.574 1.00 93.31 651 ASP A N 1
ATOM 4657 C CA . ASP A 1 651 ? -32.651 -24.688 91.796 1.00 93.31 651 ASP A CA 1
ATOM 4658 C C . ASP A 1 651 ? -31.340 -24.990 92.542 1.00 93.31 651 ASP A C 1
ATOM 4660 O O . ASP A 1 651 ? -30.955 -24.277 93.474 1.00 93.31 651 ASP A O 1
ATOM 4664 N N . THR A 1 652 ? -30.633 -26.051 92.143 1.00 92.69 652 THR A N 1
ATOM 4665 C CA . THR A 1 652 ? -29.323 -26.404 92.699 1.00 92.69 652 THR A CA 1
ATOM 4666 C C . THR A 1 652 ? -28.404 -27.057 91.660 1.00 92.69 652 THR A C 1
ATOM 4668 O O . THR A 1 652 ? -28.851 -27.835 90.816 1.00 92.69 652 THR A O 1
ATOM 4671 N N . PHE A 1 653 ? -27.106 -26.745 91.722 1.00 93.31 653 PHE A N 1
ATOM 4672 C CA . PHE A 1 653 ? -26.078 -27.280 90.823 1.00 93.31 653 PHE A CA 1
ATOM 4673 C C . PHE A 1 653 ? -24.725 -27.435 91.536 1.00 93.31 653 PHE A C 1
ATOM 4675 O O . PHE A 1 653 ? -24.452 -26.755 92.523 1.00 93.31 653 PHE A O 1
ATOM 4682 N N . ALA A 1 654 ? -23.872 -28.345 91.059 1.00 93.38 654 ALA A N 1
ATOM 4683 C CA . ALA A 1 654 ? -22.601 -28.665 91.709 1.00 93.38 654 ALA A CA 1
ATOM 4684 C C . ALA A 1 654 ? -21.542 -27.568 91.484 1.00 93.38 654 ALA A C 1
ATOM 4686 O O . ALA A 1 654 ? -21.166 -27.290 90.344 1.00 93.38 654 ALA A O 1
ATOM 4687 N N . HIS A 1 655 ? -20.982 -27.014 92.566 1.00 90.88 655 HIS A N 1
ATOM 4688 C CA . HIS A 1 655 ? -19.989 -25.923 92.507 1.00 90.88 655 HIS A CA 1
ATOM 4689 C C . HIS A 1 655 ? -18.587 -26.376 92.028 1.00 90.88 655 HIS A C 1
ATOM 4691 O O . HIS A 1 655 ? -17.623 -25.609 92.071 1.00 90.88 655 HIS A O 1
ATOM 4697 N N . ALA A 1 656 ? -18.443 -27.657 91.678 1.00 88.75 656 ALA A N 1
ATOM 4698 C CA . ALA A 1 656 ? -17.199 -28.287 91.235 1.00 88.75 656 ALA A CA 1
ATOM 4699 C C . ALA A 1 656 ? -17.159 -28.551 89.717 1.00 88.75 656 ALA A C 1
ATOM 4701 O O . ALA A 1 656 ? -16.091 -28.842 89.187 1.00 88.75 656 ALA A O 1
ATOM 4702 N N . SER A 1 657 ? -18.306 -28.468 89.034 1.00 87.19 657 SER A N 1
ATOM 4703 C CA . SER A 1 657 ? -18.435 -28.723 87.587 1.00 87.19 657 SER A CA 1
ATOM 4704 C C . SER A 1 657 ? -18.740 -27.460 86.782 1.00 87.19 657 SER A C 1
ATOM 4706 O O . SER A 1 657 ? -18.543 -27.445 85.574 1.00 87.19 657 SER A O 1
ATOM 4708 N N . PHE A 1 658 ? -19.207 -26.410 87.456 1.00 89.56 658 PHE A N 1
ATOM 4709 C CA . PHE A 1 658 ? -19.597 -25.129 86.876 1.00 89.56 658 PHE A CA 1
ATOM 4710 C C . PHE A 1 658 ? -18.987 -23.993 87.708 1.00 89.56 658 PHE A C 1
ATOM 4712 O O . PHE A 1 658 ? -18.553 -24.215 88.839 1.00 89.56 658 PHE A O 1
ATOM 4719 N N . ARG A 1 659 ? -18.943 -22.788 87.137 1.00 89.62 659 ARG A N 1
ATOM 4720 C CA . ARG A 1 659 ? -18.525 -21.519 87.760 1.00 89.62 659 ARG A CA 1
ATOM 4721 C C . ARG A 1 659 ? -19.717 -20.646 88.158 1.00 89.62 659 ARG A C 1
ATOM 4723 O O . ARG A 1 659 ? -19.613 -19.783 89.038 1.00 89.62 659 ARG A O 1
ATOM 4730 N N . GLY A 1 660 ? -20.847 -20.864 87.495 1.00 91.12 660 GLY A N 1
ATOM 4731 C CA . GLY A 1 660 ? -22.084 -20.142 87.721 1.00 91.12 660 GLY A CA 1
ATOM 4732 C C . GLY A 1 660 ? -23.238 -20.671 86.877 1.00 91.12 660 GLY A C 1
ATOM 4733 O O . GLY A 1 660 ? -23.119 -21.663 86.158 1.00 91.12 660 GLY A O 1
ATOM 4734 N N . ALA A 1 661 ? -24.359 -19.974 86.981 1.00 91.75 661 ALA A N 1
ATOM 4735 C CA . ALA A 1 661 ? -25.568 -20.216 86.220 1.00 91.75 661 ALA A CA 1
ATOM 4736 C C . ALA A 1 661 ? -26.251 -18.883 85.909 1.00 91.75 661 ALA A C 1
ATOM 4738 O O . ALA A 1 661 ? -26.322 -17.993 86.762 1.00 91.75 661 ALA A O 1
ATOM 4739 N N . LYS A 1 662 ? -26.788 -18.762 84.699 1.00 92.12 662 LYS A N 1
ATOM 4740 C CA . LYS A 1 662 ? -27.708 -17.696 84.317 1.00 92.12 662 LYS A CA 1
ATOM 4741 C C . LYS A 1 662 ? -29.132 -18.239 84.292 1.00 92.12 662 LYS A C 1
ATOM 4743 O O . LYS A 1 662 ? -29.348 -19.363 83.858 1.00 92.12 662 LYS A O 1
ATOM 4748 N N . TYR A 1 663 ? -30.088 -17.429 84.722 1.00 92.44 663 TYR A N 1
ATOM 4749 C CA . TYR A 1 663 ? -31.509 -17.731 84.719 1.00 92.44 663 TYR A CA 1
ATOM 4750 C C . TYR A 1 663 ? -32.278 -16.576 84.067 1.00 92.44 663 TYR A C 1
ATOM 4752 O O . TYR A 1 663 ? -32.064 -15.415 84.421 1.00 92.44 663 TYR A O 1
ATOM 4760 N N . TYR A 1 664 ? -33.194 -16.895 83.159 1.00 92.19 664 TYR A N 1
ATOM 4761 C CA . TYR A 1 664 ? -34.323 -16.026 82.818 1.00 92.19 664 TYR A CA 1
ATOM 4762 C C . TYR A 1 664 ? -35.505 -16.483 83.669 1.00 92.19 664 TYR A C 1
ATOM 4764 O O . TYR A 1 664 ? -35.801 -17.676 83.693 1.00 92.19 664 TYR A O 1
ATOM 4772 N N . VAL A 1 665 ? -36.133 -15.581 84.417 1.00 92.12 665 VAL A N 1
ATOM 4773 C CA . VAL A 1 665 ? -37.127 -15.923 85.441 1.00 92.12 665 VAL A CA 1
ATOM 4774 C C . VAL A 1 665 ? -38.464 -15.271 85.123 1.00 92.12 665 VAL A C 1
ATOM 4776 O O . VAL A 1 665 ? -38.514 -14.090 84.789 1.00 92.12 665 VAL A O 1
ATOM 4779 N N . SER A 1 666 ? -39.524 -16.056 85.280 1.00 92.38 666 SER A N 1
ATOM 4780 C CA . SER A 1 666 ? -40.926 -15.658 85.295 1.00 92.38 666 SER A CA 1
ATOM 4781 C C . SER A 1 666 ? -41.524 -16.007 86.660 1.00 92.38 666 SER A C 1
ATOM 4783 O O . SER A 1 666 ? -41.247 -17.080 87.205 1.00 92.38 666 SER A O 1
ATOM 4785 N N . VAL A 1 667 ? -42.316 -15.107 87.235 1.00 91.44 667 VAL A N 1
ATOM 4786 C CA . VAL A 1 667 ? -43.021 -15.296 88.508 1.00 91.44 667 VAL A CA 1
ATOM 4787 C C . VAL A 1 667 ? -44.470 -14.867 88.324 1.00 91.44 667 VAL A C 1
ATOM 4789 O O . VAL A 1 667 ? -44.704 -13.700 88.047 1.00 91.44 667 VAL A O 1
ATOM 4792 N N . ASN A 1 668 ? -45.428 -15.771 88.510 1.00 89.94 668 ASN A N 1
ATOM 4793 C CA . ASN A 1 668 ? -46.863 -15.475 88.481 1.00 89.94 668 ASN A CA 1
ATOM 4794 C C . ASN A 1 668 ? -47.432 -15.592 89.904 1.00 89.94 668 ASN A C 1
ATOM 4796 O O . ASN A 1 668 ? -47.382 -16.673 90.500 1.00 89.94 668 ASN A O 1
ATOM 4800 N N . ASN A 1 669 ? -47.972 -14.502 90.456 1.00 89.12 669 ASN A N 1
ATOM 4801 C CA . ASN A 1 669 ? -48.753 -14.554 91.690 1.00 89.12 669 ASN A CA 1
ATOM 4802 C C . ASN A 1 669 ? -50.150 -15.107 91.377 1.00 89.12 669 ASN A C 1
ATOM 4804 O O . ASN A 1 669 ? -51.078 -14.371 91.049 1.00 89.12 669 ASN A O 1
ATOM 4808 N N . THR A 1 670 ? -50.314 -16.416 91.560 1.00 83.44 670 THR A N 1
ATOM 4809 C CA . THR A 1 670 ? -51.543 -17.178 91.265 1.00 83.44 670 THR A CA 1
ATOM 4810 C C . THR A 1 670 ? -52.786 -16.731 92.052 1.00 83.44 670 THR A C 1
ATOM 4812 O O . THR A 1 670 ? -53.879 -17.246 91.826 1.00 83.44 670 THR A O 1
ATOM 4815 N N . THR A 1 671 ? -52.642 -15.791 92.994 1.00 84.25 671 THR A N 1
ATOM 4816 C CA . THR A 1 671 ? -53.750 -15.181 93.750 1.00 84.25 671 THR A CA 1
ATOM 4817 C C . THR A 1 671 ? -54.262 -13.877 93.123 1.00 84.25 671 THR A C 1
ATOM 4819 O O . THR A 1 671 ? -55.440 -13.559 93.276 1.00 84.25 671 THR A O 1
ATOM 4822 N N . THR A 1 672 ? -53.408 -13.128 92.421 1.00 84.81 672 THR A N 1
ATOM 4823 C CA . THR A 1 672 ? -53.719 -11.807 91.834 1.00 84.81 672 THR A CA 1
ATOM 4824 C C . THR A 1 672 ? -53.647 -11.791 90.304 1.00 84.81 672 THR A C 1
ATOM 4826 O O . THR A 1 672 ? -54.300 -10.961 89.679 1.00 84.81 672 THR A O 1
ATOM 4829 N N . ASN A 1 673 ? -52.922 -12.739 89.701 1.00 85.38 673 ASN A N 1
ATOM 4830 C CA . ASN A 1 673 ? -52.482 -12.760 88.299 1.00 85.38 673 ASN A CA 1
ATOM 4831 C C . ASN A 1 673 ? -51.519 -11.611 87.934 1.00 85.38 673 ASN A C 1
ATOM 4833 O O . ASN A 1 673 ? -51.395 -11.239 86.768 1.00 85.38 673 ASN A O 1
ATOM 4837 N N . GLU A 1 674 ? -50.809 -11.061 88.922 1.00 88.56 674 GLU A N 1
ATOM 4838 C CA . GLU A 1 674 ? -49.624 -10.236 88.676 1.00 88.56 674 GLU A CA 1
ATOM 4839 C C . GLU A 1 674 ? -48.478 -11.134 88.187 1.00 88.56 674 GLU A C 1
ATOM 4841 O O . GLU A 1 674 ? -48.212 -12.181 88.789 1.00 88.56 674 GLU A O 1
ATOM 4846 N N . VAL A 1 675 ? -47.760 -10.719 87.140 1.00 90.62 675 VAL A N 1
ATOM 4847 C CA . VAL A 1 675 ? -46.586 -11.449 86.630 1.00 90.62 675 VAL A CA 1
ATOM 4848 C C . VAL A 1 675 ? -45.335 -10.575 86.682 1.00 90.62 675 VAL A C 1
ATOM 4850 O O . VAL A 1 675 ? -45.397 -9.363 86.504 1.00 90.62 675 VAL A O 1
ATOM 4853 N N . MET A 1 676 ? -44.185 -11.194 86.951 1.00 91.44 676 MET A N 1
ATOM 4854 C CA . MET A 1 676 ? -42.863 -10.575 87.004 1.00 91.44 676 MET A CA 1
ATOM 4855 C C . MET A 1 676 ? -41.858 -11.328 86.132 1.00 91.44 676 MET A C 1
ATOM 4857 O O . MET A 1 676 ? -41.744 -12.548 86.210 1.00 91.44 676 MET A O 1
ATOM 4861 N N . ASN A 1 677 ? -41.054 -10.573 85.389 1.00 93.69 677 ASN A N 1
ATOM 4862 C CA . ASN A 1 677 ? -39.841 -11.036 84.725 1.00 93.69 677 ASN A CA 1
ATOM 4863 C C . ASN A 1 677 ? -38.598 -10.573 85.506 1.00 93.69 677 ASN A C 1
ATOM 4865 O O . ASN A 1 677 ? -38.570 -9.448 86.000 1.00 93.69 677 ASN A O 1
ATOM 4869 N N . ALA A 1 678 ? -37.547 -11.398 85.577 1.00 92.12 678 ALA A N 1
ATOM 4870 C CA . ALA A 1 678 ? -36.191 -10.965 85.946 1.00 92.12 678 ALA A CA 1
ATOM 4871 C C . ALA A 1 678 ? -35.086 -11.818 85.283 1.00 92.12 678 ALA A C 1
ATOM 4873 O O . ALA A 1 678 ? -35.230 -13.032 85.151 1.00 92.12 678 ALA A O 1
ATOM 4874 N N . GLU A 1 679 ? -33.946 -11.218 84.930 1.00 93.00 679 GLU A N 1
ATOM 4875 C CA . GLU A 1 679 ? -32.703 -11.955 84.653 1.00 93.00 679 GLU A CA 1
ATOM 4876 C C . GLU A 1 679 ? -31.889 -12.085 85.949 1.00 93.00 679 GLU A C 1
ATOM 4878 O O . GLU A 1 679 ? -31.685 -11.113 86.675 1.00 93.00 679 GLU A O 1
ATOM 4883 N N . VAL A 1 680 ? -31.387 -13.287 86.234 1.00 93.75 680 VAL A N 1
ATOM 4884 C CA . VAL A 1 680 ? -30.565 -13.586 87.415 1.00 93.75 680 VAL A CA 1
ATOM 4885 C C . VAL A 1 680 ? -29.277 -14.276 86.977 1.00 93.75 680 VAL A C 1
ATOM 4887 O O . VAL A 1 680 ? -29.310 -15.276 86.266 1.00 93.75 680 VAL A O 1
ATOM 4890 N N . ILE A 1 681 ? -28.123 -13.791 87.433 1.00 94.06 681 ILE A N 1
ATOM 4891 C CA . ILE A 1 681 ? -26.854 -14.528 87.367 1.00 94.06 681 ILE A CA 1
ATOM 4892 C C . ILE A 1 681 ? -26.430 -14.911 88.782 1.00 94.06 681 ILE A C 1
ATOM 4894 O O . ILE A 1 681 ? -26.389 -14.066 89.674 1.00 94.06 681 ILE A O 1
ATOM 4898 N N . VAL A 1 682 ? -26.063 -16.179 88.966 1.00 93.50 682 VAL A N 1
ATOM 4899 C CA . VAL A 1 682 ? -25.381 -16.693 90.157 1.00 93.50 682 VAL A CA 1
ATOM 4900 C C . VAL A 1 682 ? -23.974 -17.127 89.758 1.00 93.50 682 VAL A C 1
ATOM 4902 O O . VAL A 1 682 ? -23.814 -17.917 88.833 1.00 93.50 682 VAL A O 1
ATOM 4905 N N . VAL A 1 683 ? -22.952 -16.662 90.472 1.00 92.19 683 VAL A N 1
ATOM 4906 C CA . VAL A 1 683 ? -21.556 -17.115 90.322 1.00 92.19 683 VAL A CA 1
ATOM 4907 C C . VAL A 1 683 ? -20.981 -17.484 91.685 1.00 92.19 683 VAL A C 1
ATOM 4909 O O . VAL A 1 683 ? -21.509 -17.072 92.717 1.00 92.19 683 VAL A O 1
ATOM 4912 N N . HIS A 1 684 ? -19.906 -18.269 91.727 1.00 91.50 684 HIS A N 1
ATOM 4913 C CA . HIS A 1 684 ? -19.272 -18.632 92.996 1.00 91.50 684 HIS A CA 1
ATOM 4914 C C . HIS A 1 684 ? -17.751 -18.741 92.914 1.00 91.50 684 HIS A C 1
ATOM 4916 O O . HIS A 1 684 ? -17.169 -19.156 91.911 1.00 91.50 684 HIS A O 1
ATOM 4922 N N . ASN A 1 685 ? -17.102 -18.475 94.048 1.00 88.38 685 ASN A N 1
ATOM 4923 C CA . ASN A 1 685 ? -15.681 -18.772 94.251 1.00 88.38 685 ASN A CA 1
ATOM 4924 C C . ASN A 1 685 ? -15.435 -20.214 94.751 1.00 88.38 685 ASN A C 1
ATOM 4926 O O . ASN A 1 685 ? -14.290 -20.643 94.829 1.00 88.38 685 ASN A O 1
ATOM 4930 N N . GLY A 1 686 ? -16.500 -20.968 95.060 1.00 85.44 686 GLY A N 1
ATOM 4931 C CA . GLY A 1 686 ? -16.446 -22.339 95.594 1.00 85.44 686 GLY A CA 1
ATOM 4932 C C . GLY A 1 686 ? -16.679 -22.450 97.107 1.00 85.44 686 GLY A C 1
ATOM 4933 O O . GLY A 1 686 ? -16.985 -23.538 97.577 1.00 85.44 686 GLY A O 1
ATOM 4934 N N . SER A 1 687 ? -16.616 -21.338 97.847 1.00 85.88 687 SER A N 1
ATOM 4935 C CA . SER A 1 687 ? -16.951 -21.264 99.283 1.00 85.88 687 SER A CA 1
ATOM 4936 C C . SER A 1 687 ? -18.182 -20.395 99.562 1.00 85.88 687 SER A C 1
ATOM 4938 O O . SER A 1 687 ? -18.901 -20.632 100.529 1.00 85.88 687 SER A O 1
ATOM 4940 N N . SER A 1 688 ? -18.445 -19.415 98.695 1.00 88.19 688 SER A N 1
ATOM 4941 C CA . SER A 1 688 ? -19.640 -18.571 98.700 1.00 88.19 688 SER A CA 1
ATOM 4942 C C . SER A 1 688 ? -20.162 -18.392 97.275 1.00 88.19 688 SER A C 1
ATOM 4944 O O . SER A 1 688 ? -19.376 -18.305 96.325 1.00 88.19 688 SER A O 1
ATOM 4946 N N . ALA A 1 689 ? -21.484 -18.289 97.142 1.00 92.06 689 ALA A N 1
ATOM 4947 C CA . ALA A 1 689 ? -22.147 -17.833 95.927 1.00 92.06 689 ALA A CA 1
ATOM 4948 C C . ALA A 1 689 ? -22.531 -16.352 96.057 1.00 92.06 689 ALA A C 1
ATOM 4950 O O . ALA A 1 689 ? -22.887 -15.889 97.141 1.00 92.06 689 ALA A O 1
ATOM 4951 N N . THR A 1 690 ? -22.471 -15.621 94.950 1.00 91.44 690 THR A N 1
ATOM 4952 C CA . THR A 1 690 ? -22.995 -14.261 94.802 1.00 91.44 690 THR A CA 1
ATOM 4953 C C . THR A 1 690 ? -24.016 -14.236 93.672 1.00 91.44 690 THR A C 1
ATOM 4955 O O . THR A 1 690 ? -23.966 -15.047 92.748 1.00 91.44 690 THR A O 1
ATOM 4958 N N . ILE A 1 691 ? -24.971 -13.315 93.770 1.00 94.69 691 ILE A N 1
ATOM 4959 C CA . ILE A 1 691 ? -26.123 -13.211 92.877 1.00 94.69 691 ILE A CA 1
ATOM 4960 C C . ILE A 1 691 ? -26.271 -11.769 92.391 1.00 94.69 691 ILE A C 1
ATOM 4962 O O . ILE A 1 691 ? -26.059 -10.833 93.162 1.00 94.69 691 ILE A O 1
ATOM 4966 N N . GLN A 1 692 ? -26.639 -11.597 91.125 1.00 93.50 692 GLN A N 1
ATOM 4967 C CA . GLN A 1 692 ? -27.029 -10.315 90.553 1.00 93.50 692 GLN A CA 1
ATOM 4968 C C . GLN A 1 692 ? -28.337 -10.488 89.783 1.00 93.50 692 GLN A C 1
ATOM 4970 O O . GLN A 1 692 ? -28.403 -11.280 88.842 1.00 93.50 692 GLN A O 1
ATOM 4975 N N . THR A 1 693 ? -29.353 -9.723 90.176 1.00 90.62 693 THR A N 1
ATOM 4976 C CA . THR A 1 693 ? -30.633 -9.604 89.468 1.00 90.62 693 THR A CA 1
ATOM 4977 C C . THR A 1 693 ? -30.617 -8.328 88.629 1.00 90.62 693 THR A C 1
ATOM 4979 O O . THR A 1 693 ? -30.119 -7.298 89.085 1.00 90.62 693 THR A O 1
ATOM 4982 N N . TYR A 1 694 ? -31.132 -8.387 87.406 1.00 88.44 694 TYR A N 1
ATOM 4983 C CA . TYR A 1 694 ? -31.272 -7.249 86.495 1.00 88.44 694 TYR A CA 1
ATOM 4984 C C . TYR A 1 694 ? -32.456 -7.469 85.544 1.00 88.44 694 TYR A C 1
ATOM 4986 O O . TYR A 1 694 ? -33.041 -8.550 85.517 1.00 88.44 694 TYR A O 1
ATOM 4994 N N . ASN A 1 695 ? -32.835 -6.434 84.785 1.00 86.62 695 ASN A N 1
ATOM 4995 C CA . ASN A 1 695 ? -33.994 -6.463 83.879 1.00 86.62 695 ASN A CA 1
ATOM 4996 C C . ASN A 1 695 ? -35.284 -6.954 84.571 1.00 86.62 695 ASN A C 1
ATOM 4998 O O . ASN A 1 695 ? -36.058 -7.723 84.007 1.00 86.62 695 ASN A O 1
ATOM 5002 N N . GLN A 1 696 ? -35.470 -6.535 85.826 1.00 89.88 696 GLN A N 1
ATOM 5003 C CA . GLN A 1 696 ? -36.616 -6.896 86.650 1.00 89.88 696 GLN A CA 1
ATOM 5004 C C . GLN A 1 696 ? -37.785 -5.942 86.380 1.00 89.88 696 GLN A C 1
ATOM 5006 O O . GLN A 1 696 ? -37.627 -4.730 86.533 1.00 89.88 696 GLN A O 1
ATOM 5011 N N . PHE A 1 697 ? -38.951 -6.484 86.025 1.00 90.12 697 PHE A N 1
ATOM 5012 C CA . PHE A 1 697 ? -40.211 -5.735 86.007 1.00 90.12 697 PHE A CA 1
ATOM 5013 C C . PHE A 1 697 ? -41.416 -6.625 86.319 1.00 90.12 697 PHE A C 1
ATOM 5015 O O . PHE A 1 697 ? -41.307 -7.851 86.302 1.00 90.12 697 PHE A O 1
ATOM 5022 N N . SER A 1 698 ? -42.559 -6.007 86.603 1.00 89.00 698 SER A N 1
ATOM 5023 C CA . SER A 1 698 ? -43.824 -6.668 86.919 1.00 89.00 698 SER A CA 1
ATOM 5024 C C . SER A 1 698 ? -45.036 -5.878 86.439 1.00 89.00 698 SER A C 1
ATOM 5026 O O . SER A 1 698 ? -44.964 -4.660 86.317 1.00 89.00 698 SER A O 1
ATOM 5028 N N . THR A 1 699 ? -46.154 -6.577 86.232 1.00 88.50 699 THR A N 1
ATOM 5029 C CA . THR A 1 699 ? -47.439 -6.014 85.777 1.00 88.50 699 THR A CA 1
ATOM 5030 C C . THR A 1 699 ? -48.244 -5.323 86.889 1.00 88.50 699 THR A C 1
ATOM 5032 O O . THR A 1 699 ? -49.435 -5.067 86.723 1.00 88.50 699 THR A O 1
ATOM 5035 N N . ASN A 1 700 ? -47.652 -5.083 88.067 1.00 85.06 700 ASN A N 1
ATOM 5036 C CA . ASN A 1 700 ? -48.320 -4.383 89.166 1.00 85.06 700 ASN A CA 1
ATOM 5037 C C . ASN A 1 700 ? -48.003 -2.879 89.129 1.00 85.06 700 ASN A C 1
ATOM 5039 O O . ASN A 1 700 ? -46.939 -2.455 88.679 1.00 85.06 700 ASN A O 1
ATOM 5043 N N . SER A 1 701 ? -48.924 -2.055 89.634 1.00 79.31 701 SER A N 1
ATOM 5044 C CA . SER A 1 701 ? -48.836 -0.588 89.515 1.00 79.31 701 SER A CA 1
ATOM 5045 C C . SER A 1 701 ? -47.656 0.076 90.249 1.00 79.31 701 SER A C 1
ATOM 5047 O O . SER A 1 701 ? -47.387 1.253 90.005 1.00 79.31 701 SER A O 1
ATOM 5049 N N . GLY A 1 702 ? -46.950 -0.646 91.129 1.00 81.12 702 GLY A N 1
ATOM 5050 C CA . GLY A 1 702 ? -45.729 -0.181 91.800 1.00 81.12 702 GLY A CA 1
ATOM 5051 C C . GLY A 1 702 ? -44.427 -0.617 91.118 1.00 81.12 702 GLY A C 1
ATOM 5052 O O . GLY A 1 702 ? -43.363 -0.092 91.445 1.00 81.12 702 GLY A O 1
ATOM 5053 N N . ASN A 1 703 ? -44.500 -1.560 90.172 1.00 83.00 703 ASN A N 1
ATOM 5054 C CA . ASN A 1 703 ? -43.380 -2.380 89.706 1.00 83.00 703 ASN A CA 1
ATOM 5055 C C . ASN A 1 703 ? -42.653 -3.139 90.852 1.00 83.00 703 ASN A C 1
ATOM 5057 O O . ASN A 1 703 ? -41.434 -3.327 90.829 1.00 83.00 703 ASN A O 1
ATOM 5061 N N . ASP A 1 704 ? -43.406 -3.549 91.877 1.00 85.62 704 ASP A N 1
ATOM 5062 C CA . ASP A 1 704 ? -42.907 -4.183 93.100 1.00 85.62 704 ASP A CA 1
ATOM 5063 C C . ASP A 1 704 ? -42.525 -5.664 92.908 1.00 85.62 704 ASP A C 1
ATOM 5065 O O . ASP A 1 704 ? -43.121 -6.409 92.127 1.00 85.62 704 ASP A O 1
ATOM 5069 N N . ALA A 1 705 ? -41.523 -6.125 93.663 1.00 88.00 705 ALA A N 1
ATOM 5070 C CA . ALA A 1 705 ? -40.930 -7.449 93.486 1.00 88.00 705 ALA A CA 1
ATOM 5071 C C . ALA A 1 705 ? -41.799 -8.607 94.022 1.00 88.00 705 ALA A C 1
ATOM 5073 O O . ALA A 1 705 ? -41.806 -8.888 95.222 1.00 88.00 705 ALA A O 1
ATOM 5074 N N . LEU A 1 706 ? -42.430 -9.364 93.112 1.00 89.88 706 LEU A N 1
ATOM 5075 C CA . LEU A 1 706 ? -43.211 -10.569 93.448 1.00 89.88 706 LEU A CA 1
ATOM 5076 C C . LEU A 1 706 ? -42.370 -11.663 94.136 1.00 89.88 706 LEU A C 1
ATOM 5078 O O . LEU A 1 706 ? -42.885 -12.426 94.951 1.00 89.88 706 LEU A O 1
ATOM 5082 N N . ALA A 1 707 ? -41.065 -11.735 93.856 1.00 89.94 707 ALA A N 1
ATOM 5083 C CA . ALA A 1 707 ? -40.134 -12.610 94.567 1.00 89.94 707 ALA A CA 1
ATOM 5084 C C . ALA A 1 707 ? -38.770 -11.942 94.795 1.00 89.94 707 ALA A C 1
ATOM 5086 O O . ALA A 1 707 ? -38.269 -11.197 93.952 1.00 89.94 707 ALA A O 1
ATOM 5087 N N . THR A 1 708 ? -38.138 -12.257 95.929 1.00 90.06 708 THR A N 1
ATOM 5088 C CA . THR A 1 708 ? -36.751 -11.865 96.235 1.00 90.06 708 THR A CA 1
ATOM 5089 C C . THR A 1 708 ? -35.824 -13.064 96.075 1.00 90.06 708 THR A C 1
ATOM 5091 O O . THR A 1 708 ? -36.042 -14.093 96.714 1.00 90.06 708 THR A O 1
ATOM 5094 N N . PHE A 1 709 ? -34.768 -12.928 95.268 1.00 93.44 709 PHE A N 1
ATOM 5095 C CA . PHE A 1 709 ? -33.799 -13.997 94.997 1.00 93.44 709 PHE A CA 1
ATOM 5096 C C . PHE A 1 709 ? -32.533 -13.876 95.854 1.00 93.44 709 PHE A C 1
ATOM 5098 O O . PHE A 1 709 ? -32.014 -12.787 96.088 1.00 93.44 709 PHE A O 1
ATOM 5105 N N . THR A 1 710 ? -32.004 -15.015 96.298 1.00 93.00 710 THR A N 1
ATOM 5106 C CA . THR A 1 710 ? -30.735 -15.141 97.033 1.00 93.00 710 THR A CA 1
ATOM 5107 C C . THR A 1 710 ? -29.977 -16.385 96.566 1.00 93.00 710 THR A C 1
ATOM 5109 O O . THR A 1 710 ? -30.568 -17.295 95.985 1.00 93.00 710 THR A O 1
ATOM 5112 N N . ALA A 1 711 ? -28.670 -16.456 96.821 1.00 94.50 711 ALA A N 1
ATOM 5113 C CA . ALA A 1 711 ? -27.874 -17.652 96.555 1.00 94.50 711 ALA A CA 1
ATOM 5114 C C . ALA A 1 711 ? -27.025 -18.033 97.772 1.00 94.50 711 ALA A C 1
ATOM 5116 O O . ALA A 1 711 ? -26.513 -17.163 98.475 1.00 94.50 711 ALA A O 1
ATOM 5117 N N . ASP A 1 712 ? -26.861 -19.334 98.009 1.00 94.19 712 ASP A N 1
ATOM 5118 C CA . ASP A 1 712 ? -25.909 -19.871 98.984 1.00 94.19 712 ASP A CA 1
ATOM 5119 C C . ASP A 1 712 ? -25.212 -21.136 98.450 1.00 94.19 712 ASP A C 1
ATOM 5121 O O . ASP A 1 712 ? -25.565 -21.658 97.390 1.00 94.19 712 ASP A O 1
ATOM 5125 N N . ILE A 1 713 ? -24.181 -21.604 99.160 1.00 93.88 713 ILE A N 1
ATOM 5126 C CA . ILE A 1 713 ? -23.599 -22.937 98.963 1.00 93.88 713 ILE A CA 1
ATOM 5127 C C . ILE A 1 713 ? -23.989 -23.800 100.161 1.00 93.88 713 ILE A C 1
ATOM 5129 O O . ILE A 1 713 ? -23.887 -23.373 101.312 1.00 93.88 713 ILE A O 1
ATOM 5133 N N . ASN A 1 714 ? -24.440 -25.022 99.888 1.00 92.62 714 ASN A N 1
ATOM 5134 C CA . ASN A 1 714 ? -24.827 -25.998 100.895 1.00 92.62 714 ASN A CA 1
ATOM 5135 C C . ASN A 1 714 ? -24.307 -27.383 100.485 1.00 92.62 714 ASN A C 1
ATOM 5137 O O . ASN A 1 714 ? -24.681 -27.920 99.440 1.00 92.62 714 ASN A O 1
ATOM 5141 N N . GLY A 1 715 ? -23.392 -27.939 101.283 1.00 90.56 715 GLY A N 1
ATOM 5142 C CA . GLY A 1 715 ? -22.609 -29.104 100.873 1.00 90.56 715 GLY A CA 1
ATOM 5143 C C . GLY A 1 715 ? -21.800 -28.802 99.607 1.00 90.56 715 GLY A C 1
ATOM 5144 O O . GLY A 1 715 ? -21.151 -27.766 99.520 1.00 90.56 715 GLY A O 1
ATOM 5145 N N . SER A 1 716 ? -21.860 -29.699 98.621 1.00 91.81 716 SER A N 1
ATOM 5146 C CA . SER A 1 716 ? -21.144 -29.577 97.339 1.00 91.81 716 SER A CA 1
ATOM 5147 C C . SER A 1 716 ? -21.888 -28.770 96.263 1.00 91.81 716 SER A C 1
ATOM 5149 O O . SER A 1 716 ? -21.424 -28.691 95.122 1.00 91.81 716 SER A O 1
ATOM 5151 N N . ASN A 1 717 ? -23.032 -28.166 96.599 1.00 93.75 717 ASN A N 1
ATOM 5152 C CA . ASN A 1 717 ? -23.889 -27.498 95.626 1.00 93.75 717 ASN A CA 1
ATOM 5153 C C . ASN A 1 717 ? -24.075 -26.008 95.917 1.00 93.75 717 ASN A C 1
ATOM 5155 O O . ASN A 1 717 ? -24.277 -25.599 97.060 1.00 93.75 717 ASN A O 1
ATOM 5159 N N . VAL A 1 718 ? -24.131 -25.218 94.847 1.00 95.06 718 VAL A N 1
ATOM 5160 C CA . VAL A 1 718 ? -24.799 -23.916 94.835 1.00 95.06 718 VAL A CA 1
ATOM 5161 C C . VAL A 1 718 ? -26.310 -24.139 94.886 1.00 95.06 718 VAL A C 1
ATOM 5163 O O . VAL A 1 718 ? -26.830 -25.112 94.325 1.00 95.06 718 VAL A O 1
ATOM 5166 N N . ARG A 1 719 ? -27.031 -23.226 95.532 1.00 94.44 719 ARG A N 1
ATOM 5167 C CA . ARG A 1 719 ? -28.493 -23.154 95.506 1.00 94.44 719 ARG A CA 1
ATOM 5168 C C . ARG A 1 719 ? -28.937 -21.757 95.102 1.00 94.44 719 ARG A C 1
ATOM 5170 O O . ARG A 1 719 ? -28.543 -20.788 95.749 1.00 94.44 719 ARG A O 1
ATOM 5177 N N . LEU A 1 720 ? -29.802 -21.669 94.093 1.00 94.38 720 LEU A N 1
ATOM 5178 C CA . LEU A 1 720 ? -30.659 -20.502 93.898 1.00 94.38 720 LEU A CA 1
ATOM 5179 C C . LEU A 1 720 ? -31.859 -20.647 94.839 1.00 94.38 720 LEU A C 1
ATOM 5181 O O . LEU A 1 720 ? -32.464 -21.717 94.942 1.00 94.38 720 LEU A O 1
ATOM 5185 N N . ARG A 1 721 ? -32.190 -19.579 95.553 1.00 93.38 721 ARG A N 1
ATOM 5186 C CA . ARG A 1 721 ? -33.228 -19.539 96.583 1.00 93.38 721 ARG A CA 1
ATOM 5187 C C . ARG A 1 721 ? -34.099 -18.308 96.395 1.00 93.38 721 ARG A C 1
ATOM 5189 O O . ARG A 1 721 ? -33.641 -17.298 95.867 1.00 93.38 721 ARG A O 1
ATOM 5196 N N . GLY A 1 722 ? -35.333 -18.368 96.874 1.00 92.06 722 GLY A N 1
ATOM 5197 C CA . GLY A 1 722 ? -36.218 -17.211 96.858 1.00 92.06 722 GLY A CA 1
ATOM 5198 C C . GLY A 1 722 ? -37.347 -17.319 97.866 1.00 92.06 722 GLY A C 1
ATOM 5199 O O . GLY A 1 722 ? -37.522 -18.369 98.476 1.00 92.06 722 GLY A O 1
ATOM 5200 N N . ALA A 1 723 ? -38.065 -16.217 98.049 1.00 90.50 723 ALA A N 1
ATOM 5201 C CA . ALA A 1 723 ? -39.279 -16.094 98.856 1.00 90.50 723 ALA A CA 1
ATOM 5202 C C . ALA A 1 723 ? -40.253 -15.143 98.143 1.00 90.50 723 ALA A C 1
ATOM 5204 O O . ALA A 1 723 ? -39.798 -14.209 97.473 1.00 90.50 723 ALA A O 1
ATOM 5205 N N . ASN A 1 724 ? -41.560 -15.362 98.297 1.00 84.94 724 ASN A N 1
ATOM 5206 C CA . ASN A 1 724 ? -42.591 -14.439 97.825 1.00 84.94 724 ASN A CA 1
ATOM 5207 C C . ASN A 1 724 ? -42.498 -13.111 98.603 1.00 84.94 724 ASN A C 1
ATOM 5209 O O . ASN A 1 724 ? -42.423 -13.114 99.833 1.00 84.94 724 ASN A O 1
ATOM 5213 N N . GLY A 1 725 ? -42.487 -11.985 97.884 1.00 69.56 725 GLY A N 1
ATOM 5214 C CA . GLY A 1 725 ? -42.493 -10.635 98.464 1.00 69.56 725 GLY A CA 1
ATOM 5215 C C . GLY A 1 725 ? -43.894 -10.069 98.728 1.00 69.56 725 GLY A C 1
ATOM 5216 O O . GLY A 1 725 ? -44.026 -9.035 99.380 1.00 69.56 725 GLY A O 1
ATOM 5217 N N . THR A 1 726 ? -44.936 -10.738 98.232 1.00 70.19 726 THR A N 1
ATOM 5218 C CA . THR A 1 726 ? -46.311 -10.229 98.119 1.00 70.19 726 THR A CA 1
ATOM 5219 C C . THR A 1 726 ? -47.340 -11.167 98.760 1.00 70.19 726 THR A C 1
ATOM 5221 O O . THR A 1 726 ? -47.011 -12.245 99.257 1.00 70.19 726 THR A O 1
ATOM 5224 N N . ALA A 1 727 ? -48.606 -10.745 98.807 1.00 69.56 727 ALA A N 1
ATOM 5225 C CA . ALA A 1 727 ? -49.691 -11.561 99.343 1.00 69.56 727 ALA A CA 1
ATOM 5226 C C . ALA A 1 727 ? -50.196 -12.564 98.291 1.00 69.56 727 ALA A C 1
ATOM 5228 O O . ALA A 1 727 ? -50.667 -12.165 97.228 1.00 69.56 727 ALA A O 1
ATOM 5229 N N . GLY A 1 728 ? -50.132 -13.859 98.612 1.00 78.06 728 GLY A N 1
ATOM 5230 C CA . GLY A 1 728 ? -50.588 -14.943 97.739 1.00 78.06 728 GLY A CA 1
ATOM 5231 C C . GLY A 1 728 ? -49.586 -16.092 97.651 1.00 78.06 728 GLY A C 1
ATOM 5232 O O . GLY A 1 728 ? -48.719 -16.250 98.514 1.00 78.06 728 GLY A O 1
ATOM 5233 N N . THR A 1 729 ? -49.703 -16.881 96.587 1.00 82.19 729 THR A N 1
ATOM 5234 C CA . THR A 1 729 ? -48.800 -17.986 96.227 1.00 82.19 729 THR A CA 1
ATOM 5235 C C . THR A 1 729 ? -48.194 -17.739 94.851 1.00 82.19 729 THR A C 1
ATOM 5237 O O . THR A 1 729 ? -48.918 -17.569 93.870 1.00 82.19 729 THR A O 1
ATOM 5240 N N . CYS A 1 730 ? -46.866 -17.738 94.757 1.00 89.06 730 CYS A N 1
ATOM 5241 C CA . CYS A 1 730 ? -46.157 -17.449 93.513 1.00 89.06 730 CYS A CA 1
ATOM 5242 C C . CYS A 1 730 ? -45.670 -18.731 92.822 1.00 89.06 730 CYS A C 1
ATOM 5244 O O . CYS A 1 730 ? -44.871 -19.479 93.384 1.00 89.06 730 CYS A O 1
ATOM 5246 N N . ARG A 1 731 ? -46.077 -18.939 91.566 1.00 89.75 731 ARG A N 1
ATOM 5247 C CA . ARG A 1 731 ? -45.446 -19.896 90.649 1.00 89.75 731 ARG A CA 1
ATOM 5248 C C . ARG A 1 731 ? -44.184 -19.253 90.085 1.00 89.75 731 ARG A C 1
ATOM 5250 O O . ARG A 1 731 ? -44.267 -18.193 89.479 1.00 89.75 731 ARG A O 1
ATOM 5257 N N . VAL A 1 732 ? -43.025 -19.887 90.254 1.00 90.50 732 VAL A N 1
ATOM 5258 C CA . VAL A 1 732 ? -41.744 -19.429 89.691 1.00 90.50 732 VAL A CA 1
ATOM 5259 C C . VAL A 1 732 ? -41.273 -20.404 88.617 1.00 90.50 732 VAL A C 1
ATOM 5261 O O . VAL A 1 732 ? -41.009 -21.567 88.921 1.00 90.50 732 VAL A O 1
ATOM 5264 N N . THR A 1 733 ? -41.103 -19.918 87.389 1.00 91.19 733 THR A N 1
ATOM 5265 C CA . THR A 1 733 ? -40.599 -20.677 86.235 1.00 91.19 733 THR A CA 1
ATOM 5266 C C . THR A 1 733 ? -39.302 -20.039 85.740 1.00 91.19 733 THR A C 1
ATOM 5268 O O . THR A 1 733 ? -39.247 -18.837 85.504 1.00 91.19 733 THR A O 1
ATOM 5271 N N . MET A 1 734 ? -38.233 -20.822 85.595 1.00 91.31 734 MET A N 1
ATOM 5272 C CA . MET A 1 734 ? -36.888 -20.320 85.292 1.00 91.31 734 MET A CA 1
ATOM 5273 C C . MET A 1 734 ? -36.241 -21.107 84.154 1.00 91.31 734 MET A C 1
ATOM 5275 O O . MET A 1 734 ? -36.138 -22.330 84.244 1.00 91.31 734 MET A O 1
ATOM 5279 N N . TYR A 1 735 ? -35.725 -20.414 83.141 1.00 91.25 735 TYR A N 1
ATOM 5280 C CA . TYR A 1 735 ? -34.859 -20.985 82.112 1.00 91.25 735 TYR A CA 1
ATOM 5281 C C . TYR A 1 735 ? -33.394 -20.839 82.521 1.00 91.25 735 TYR A C 1
ATOM 5283 O O . TYR A 1 735 ? -32.859 -19.729 82.517 1.00 91.25 735 TYR A O 1
ATOM 5291 N N . ARG A 1 736 ? -32.750 -21.938 82.921 1.00 90.75 736 ARG A N 1
ATOM 5292 C CA . ARG A 1 736 ? -31.372 -21.957 83.427 1.00 90.75 736 ARG A CA 1
ATOM 5293 C C . ARG A 1 736 ? -30.380 -22.358 82.346 1.00 90.75 736 ARG A C 1
ATOM 5295 O O . ARG A 1 736 ? -30.569 -23.394 81.726 1.00 90.75 736 ARG A O 1
ATOM 5302 N N . ILE A 1 737 ? -29.255 -21.653 82.267 1.00 89.38 737 ILE A N 1
ATOM 5303 C CA . ILE A 1 737 ? -28.045 -22.016 81.519 1.00 89.38 737 ILE A CA 1
ATOM 5304 C C . ILE A 1 737 ? -26.884 -22.138 82.522 1.00 89.38 737 ILE A C 1
ATOM 5306 O O . ILE A 1 737 ? -26.566 -21.169 83.212 1.00 89.38 737 ILE A O 1
ATOM 5310 N N . LEU A 1 738 ? -26.263 -23.315 82.636 1.00 88.56 738 LEU A N 1
ATOM 5311 C CA . LEU A 1 738 ? -25.043 -23.524 83.434 1.00 88.56 738 LEU A CA 1
ATOM 5312 C C . LEU A 1 738 ? -23.785 -23.113 82.650 1.00 88.56 738 LEU A C 1
ATOM 5314 O O . LEU A 1 738 ? -23.746 -23.276 81.435 1.00 88.56 738 LEU A O 1
ATOM 5318 N N . LEU A 1 739 ? -22.773 -22.593 83.354 1.00 85.88 739 LEU A N 1
ATOM 5319 C CA . LEU A 1 739 ? -21.541 -22.037 82.774 1.00 85.88 739 LEU A CA 1
ATOM 5320 C C . LEU A 1 739 ? -20.305 -22.612 83.486 1.00 85.88 739 LEU A C 1
ATOM 5322 O O . LEU A 1 739 ? -20.207 -22.482 84.709 1.00 85.88 739 LEU A O 1
ATOM 5326 N N . ALA A 1 740 ? -19.355 -23.209 82.765 1.00 83.38 740 ALA A N 1
ATOM 5327 C CA . ALA A 1 740 ? -18.097 -23.751 83.301 1.00 83.38 740 ALA A CA 1
ATOM 5328 C C . ALA A 1 740 ? -16.842 -22.959 82.867 1.00 83.38 740 ALA A C 1
ATOM 5330 O O . ALA A 1 740 ? -16.859 -22.215 81.892 1.00 83.38 740 ALA A O 1
ATOM 5331 N N . ASP A 1 741 ? -15.724 -23.130 83.587 1.00 72.81 741 ASP A N 1
ATOM 5332 C CA . ASP A 1 741 ? -14.448 -22.448 83.278 1.00 72.81 741 ASP A CA 1
ATOM 5333 C C . ASP A 1 741 ? -13.712 -23.046 82.058 1.00 72.81 741 ASP A C 1
ATOM 5335 O O . ASP A 1 741 ? -12.728 -22.482 81.581 1.00 72.81 741 ASP A O 1
ATOM 5339 N N . ASN A 1 742 ? -14.130 -24.228 81.597 1.00 70.25 742 ASN A N 1
ATOM 5340 C CA . ASN A 1 742 ? -13.401 -25.076 80.650 1.00 70.25 742 ASN A CA 1
ATOM 5341 C C . ASN A 1 742 ? -14.258 -25.509 79.448 1.00 70.25 742 ASN A C 1
ATOM 5343 O O . ASN A 1 742 ? -14.068 -26.607 78.919 1.00 70.25 742 ASN A O 1
ATOM 5347 N N . GLU A 1 743 ? -15.217 -24.677 79.041 1.00 65.69 743 GLU A N 1
ATOM 5348 C CA . GLU A 1 743 ? -16.115 -24.975 77.924 1.00 65.69 743 GLU A CA 1
ATOM 5349 C C . GLU A 1 743 ? -15.309 -25.073 76.614 1.00 65.69 743 GLU A C 1
ATOM 5351 O O . GLU A 1 743 ? -14.792 -24.083 76.091 1.00 65.69 743 GLU A O 1
ATOM 5356 N N . SER A 1 744 ? -15.176 -26.285 76.072 1.00 64.75 744 SER A N 1
ATOM 5357 C CA . SER A 1 744 ? -14.649 -26.484 74.722 1.00 64.75 744 SER A CA 1
ATOM 5358 C C . SER A 1 744 ? -15.651 -25.920 73.720 1.00 64.75 744 SER A C 1
ATOM 5360 O O . SER A 1 744 ? -16.797 -26.374 73.711 1.00 64.75 744 SER A O 1
ATOM 5362 N N . GLY A 1 745 ? -15.218 -24.963 72.893 1.00 62.50 745 GLY A N 1
ATOM 5363 C CA . GLY A 1 745 ? -16.107 -24.224 71.995 1.00 62.50 745 GLY A CA 1
ATOM 5364 C C . GLY A 1 745 ? -17.027 -25.139 71.184 1.00 62.50 745 GLY A C 1
ATOM 5365 O O . GLY A 1 745 ? -16.566 -26.074 70.525 1.00 62.50 745 GLY A O 1
ATOM 5366 N N . SER A 1 746 ? -18.328 -24.885 71.275 1.00 64.88 746 SER A N 1
ATOM 5367 C CA . SER A 1 746 ? -19.393 -25.753 70.771 1.00 64.88 746 SER A CA 1
ATOM 5368 C C . SER A 1 746 ? -20.271 -25.002 69.775 1.00 64.88 746 SER A C 1
ATOM 5370 O O . SER A 1 746 ? -20.379 -23.782 69.838 1.00 64.88 746 SER A O 1
ATOM 5372 N N . SER A 1 747 ? -20.891 -25.724 68.840 1.00 58.03 747 SER A N 1
ATOM 5373 C CA . SER A 1 747 ? -21.823 -25.152 67.861 1.00 58.03 747 SER A CA 1
ATOM 5374 C C . SER A 1 747 ? -22.987 -26.109 67.603 1.00 58.03 747 SER A C 1
ATOM 5376 O O . SER A 1 747 ? -22.857 -27.115 66.910 1.00 58.03 747 SER A O 1
ATOM 5378 N N . GLY A 1 748 ? -24.135 -25.797 68.199 1.00 60.16 748 GLY A N 1
ATOM 5379 C CA . GLY A 1 748 ? -25.442 -26.268 67.754 1.00 60.16 748 GLY A CA 1
ATOM 5380 C C . GLY A 1 748 ? -26.089 -25.239 66.822 1.00 60.16 748 GLY A C 1
ATOM 5381 O O . GLY A 1 748 ? -25.593 -24.126 66.667 1.00 60.16 748 GLY A O 1
ATOM 5382 N N . THR A 1 749 ? -27.226 -25.587 66.220 1.00 57.75 749 THR A N 1
ATOM 5383 C CA . THR A 1 749 ? -27.900 -24.749 65.208 1.00 57.75 749 THR A CA 1
ATOM 5384 C C . THR A 1 749 ? -28.306 -23.360 65.719 1.00 57.75 749 THR A C 1
ATOM 5386 O O . THR A 1 749 ? -28.312 -22.410 64.943 1.00 57.75 749 THR A O 1
ATOM 5389 N N . TYR A 1 750 ? -28.609 -23.235 67.017 1.00 59.53 750 TYR A N 1
ATOM 5390 C CA . TYR A 1 750 ? -29.081 -21.992 67.651 1.00 59.53 750 TYR A CA 1
ATOM 5391 C C . TYR A 1 750 ? -28.333 -21.629 68.947 1.00 59.53 750 TYR A C 1
ATOM 5393 O O . TYR A 1 750 ? -28.669 -20.649 69.602 1.00 59.53 750 TYR A O 1
ATOM 5401 N N . GLN A 1 751 ? -27.310 -22.405 69.322 1.00 60.91 751 GLN A N 1
ATOM 5402 C CA . GLN A 1 751 ? -26.489 -22.181 70.516 1.00 60.91 751 GLN A CA 1
ATOM 5403 C C . GLN A 1 751 ? -25.012 -22.402 70.182 1.00 60.91 751 GLN A C 1
ATOM 5405 O O . GLN A 1 751 ? -24.658 -23.407 69.568 1.00 60.91 751 GLN A O 1
ATOM 5410 N N . SER A 1 752 ? -24.140 -21.475 70.578 1.00 65.69 752 SER A N 1
ATOM 5411 C CA . SER A 1 752 ? -22.697 -21.583 70.349 1.00 65.69 752 SER A CA 1
ATOM 5412 C C . SER A 1 752 ? -21.922 -21.016 71.532 1.00 65.69 752 SER A C 1
ATOM 5414 O O . SER A 1 752 ? -22.244 -19.932 72.024 1.00 65.69 752 SER A O 1
ATOM 5416 N N . VAL A 1 753 ? -20.903 -21.747 71.982 1.00 66.25 753 VAL A N 1
ATOM 5417 C CA . VAL A 1 753 ? -19.992 -21.315 73.048 1.00 66.25 753 VAL A CA 1
ATOM 5418 C C . VAL A 1 753 ? -18.644 -20.965 72.428 1.00 66.25 753 VAL A C 1
ATOM 5420 O O . VAL A 1 753 ? -18.034 -21.774 71.730 1.00 66.25 753 VAL A O 1
ATOM 5423 N N . ILE A 1 754 ? -18.178 -19.742 72.678 1.00 65.12 754 ILE A N 1
ATOM 5424 C CA . ILE A 1 754 ? -16.975 -19.175 72.058 1.00 65.12 754 ILE A CA 1
ATOM 5425 C C . ILE A 1 754 ? -15.714 -19.610 72.824 1.00 65.12 754 ILE A C 1
ATOM 5427 O O . ILE A 1 754 ? -15.629 -19.447 74.038 1.00 65.12 754 ILE A O 1
ATOM 5431 N N . ALA A 1 755 ? -14.707 -20.105 72.097 1.00 64.50 755 ALA A N 1
ATOM 5432 C CA . ALA A 1 755 ? -13.356 -20.354 72.612 1.00 64.50 755 ALA A CA 1
ATOM 5433 C C . ALA A 1 755 ? -12.438 -19.110 72.482 1.00 64.50 755 ALA A C 1
ATOM 5435 O O . ALA A 1 755 ? -12.736 -18.186 71.727 1.00 64.50 755 ALA A O 1
ATOM 5436 N N . ALA A 1 756 ? -11.309 -19.079 73.202 1.00 63.22 756 ALA A N 1
ATOM 5437 C CA . ALA A 1 756 ? -10.374 -17.935 73.249 1.00 63.22 756 ALA A CA 1
ATOM 5438 C C . ALA A 1 756 ? -9.645 -17.628 71.905 1.00 63.22 756 ALA A C 1
ATOM 5440 O O . ALA A 1 756 ? -9.481 -18.531 71.086 1.00 63.22 756 ALA A O 1
ATOM 5441 N N . GLN A 1 757 ? -9.210 -16.368 71.670 1.00 53.88 757 GLN A N 1
ATOM 5442 C CA . GLN A 1 757 ? -8.936 -15.813 70.312 1.00 53.88 757 GLN A CA 1
ATOM 5443 C C . GLN A 1 757 ? -7.791 -14.761 70.143 1.00 53.88 757 GLN A C 1
ATOM 5445 O O . GLN A 1 757 ? -7.282 -14.240 71.137 1.00 53.88 757 GLN A O 1
ATOM 5450 N N . THR A 1 758 ? -7.369 -14.449 68.885 1.00 51.50 758 THR A N 1
ATOM 5451 C CA . THR A 1 758 ? -6.333 -13.425 68.484 1.00 51.50 758 THR A CA 1
ATOM 5452 C C . THR A 1 758 ? -6.376 -13.010 66.967 1.00 51.50 758 THR A C 1
ATOM 5454 O O . THR A 1 758 ? -7.121 -13.625 66.212 1.00 51.50 758 THR A O 1
ATOM 5457 N N . VAL A 1 759 ? -5.623 -11.978 66.494 1.00 41.22 759 VAL A N 1
ATOM 5458 C CA . VAL A 1 759 ? -5.747 -11.307 65.144 1.00 41.22 759 VAL A CA 1
ATOM 5459 C C . VAL A 1 759 ? -4.390 -10.819 64.524 1.00 41.22 759 VAL A C 1
ATOM 5461 O O . VAL A 1 759 ? -3.455 -10.569 65.283 1.00 41.22 759 VAL A O 1
ATOM 5464 N N . SER A 1 760 ? -4.264 -10.646 63.181 1.00 40.81 760 SER A N 1
ATOM 5465 C CA . SER A 1 760 ? -3.147 -9.948 62.453 1.00 40.81 760 SER A CA 1
ATOM 5466 C C . SER A 1 760 ? -3.526 -9.422 61.021 1.00 40.81 760 SER A C 1
ATOM 5468 O O . SER A 1 760 ? -4.711 -9.453 60.699 1.00 40.81 760 SER A O 1
ATOM 5470 N N . ASN A 1 761 ? -2.600 -8.844 60.198 1.00 54.28 761 ASN A N 1
ATOM 5471 C CA . ASN A 1 761 ? -2.929 -7.579 59.471 1.00 54.28 761 ASN A CA 1
ATOM 5472 C C . ASN A 1 761 ? -2.516 -7.186 57.993 1.00 54.28 761 ASN A C 1
ATOM 5474 O O . ASN A 1 761 ? -3.073 -6.175 57.563 1.00 54.28 761 ASN A O 1
ATOM 5478 N N . THR A 1 762 ? -1.582 -7.781 57.208 1.00 69.88 762 THR A N 1
ATOM 5479 C CA . THR A 1 762 ? -1.032 -7.125 55.950 1.00 69.88 762 THR A CA 1
ATOM 5480 C C . THR A 1 762 ? -0.702 -8.029 54.722 1.00 69.88 762 THR A C 1
ATOM 5482 O O . THR A 1 762 ? -0.629 -9.246 54.877 1.00 69.88 762 THR A O 1
ATOM 5485 N N . ALA A 1 763 ? -0.509 -7.460 53.496 1.00 71.75 763 ALA A N 1
ATOM 5486 C CA . ALA A 1 763 ? -0.372 -8.222 52.218 1.00 71.75 763 ALA A CA 1
ATOM 5487 C C . ALA A 1 763 ? 0.361 -7.553 50.998 1.00 71.75 763 ALA A C 1
ATOM 5489 O O . ALA A 1 763 ? 0.351 -6.333 50.845 1.00 71.75 763 ALA A O 1
ATOM 5490 N N . VAL A 1 764 ? 0.921 -8.377 50.080 1.00 80.88 764 VAL A N 1
ATOM 5491 C CA . VAL A 1 764 ? 1.542 -8.048 48.753 1.00 80.88 764 VAL A CA 1
ATOM 5492 C C . VAL A 1 764 ? 1.266 -9.191 47.735 1.00 80.88 764 VAL A C 1
ATOM 5494 O O . VAL A 1 764 ? 0.921 -10.297 48.151 1.00 80.88 764 VAL A O 1
ATOM 5497 N N . THR A 1 765 ? 1.381 -8.984 46.410 1.00 83.00 765 THR A N 1
ATOM 5498 C CA . THR A 1 765 ? 1.209 -10.029 45.367 1.00 83.00 765 THR A CA 1
ATOM 5499 C C . THR A 1 765 ? 2.111 -9.831 44.130 1.00 83.00 765 THR A C 1
ATOM 5501 O O . THR A 1 765 ? 1.973 -8.850 43.403 1.00 83.00 765 THR A O 1
ATOM 5504 N N . THR A 1 766 ? 2.986 -10.797 43.829 1.00 80.38 766 THR A N 1
ATOM 5505 C CA . THR A 1 766 ? 3.780 -10.853 42.578 1.00 80.38 766 THR A CA 1
ATOM 5506 C C . THR A 1 766 ? 2.897 -11.132 41.355 1.00 80.38 766 THR A C 1
ATOM 5508 O O . THR A 1 766 ? 1.916 -11.865 41.475 1.00 80.38 766 THR A O 1
ATOM 5511 N N . ILE A 1 767 ? 3.243 -10.576 40.187 1.00 75.06 767 ILE A N 1
ATOM 5512 C CA . ILE A 1 767 ? 2.535 -10.810 38.915 1.00 75.06 767 ILE A CA 1
ATOM 5513 C C . ILE A 1 767 ? 3.422 -11.624 37.964 1.00 75.06 767 ILE A C 1
ATOM 5515 O O . ILE A 1 767 ? 3.022 -12.703 37.535 1.00 75.06 767 ILE A O 1
ATOM 5519 N N . ASP A 1 768 ? 4.647 -11.162 37.713 1.00 70.56 768 ASP A N 1
ATOM 5520 C CA . ASP A 1 768 ? 5.698 -11.910 37.015 1.00 70.56 768 ASP A CA 1
ATOM 5521 C C . ASP A 1 768 ? 7.091 -11.557 37.580 1.00 70.56 768 ASP A C 1
ATOM 5523 O O . ASP A 1 768 ? 7.202 -11.001 38.672 1.00 70.56 768 ASP A O 1
ATOM 5527 N N . THR A 1 769 ? 8.168 -11.923 36.879 1.00 72.81 769 THR A N 1
ATOM 5528 C CA . THR A 1 769 ? 9.556 -11.647 37.297 1.00 72.81 769 THR A CA 1
ATOM 5529 C C . THR A 1 769 ? 9.844 -10.151 37.462 1.00 72.81 769 THR A C 1
ATOM 5531 O O . THR A 1 769 ? 10.658 -9.777 38.305 1.00 72.81 769 THR A O 1
ATOM 5534 N N . ASN A 1 770 ? 9.179 -9.303 36.672 1.00 72.56 770 ASN A N 1
ATOM 5535 C CA . ASN A 1 770 ? 9.510 -7.888 36.520 1.00 72.56 770 ASN A CA 1
ATOM 5536 C C . ASN A 1 770 ? 8.426 -6.981 37.134 1.00 72.56 770 ASN A C 1
ATOM 5538 O O . ASN A 1 770 ? 8.661 -5.788 37.323 1.00 72.56 770 ASN A O 1
ATOM 5542 N N . THR A 1 771 ? 7.239 -7.518 37.446 1.00 80.31 771 THR A N 1
ATOM 5543 C CA . THR A 1 771 ? 6.075 -6.741 37.894 1.00 80.31 771 THR A CA 1
ATOM 5544 C C . THR A 1 771 ? 5.343 -7.346 39.095 1.00 80.31 771 THR A C 1
ATOM 5546 O O . THR A 1 771 ? 5.248 -8.564 39.281 1.00 80.31 771 THR A O 1
ATOM 5549 N N . PHE A 1 772 ? 4.799 -6.475 39.946 1.00 84.88 772 PHE A N 1
ATOM 5550 C CA . PHE A 1 772 ? 4.078 -6.855 41.162 1.00 84.88 772 PHE A CA 1
ATOM 5551 C C . PHE A 1 772 ? 3.047 -5.796 41.567 1.00 84.88 772 PHE A C 1
ATOM 5553 O O . PHE A 1 772 ? 3.100 -4.653 41.119 1.00 84.88 772 PHE A O 1
ATOM 5560 N N . ARG A 1 773 ? 2.108 -6.162 42.443 1.00 88.00 773 ARG A N 1
ATOM 5561 C CA . ARG A 1 773 ? 1.126 -5.240 43.030 1.00 88.00 773 ARG A CA 1
ATOM 5562 C C . ARG A 1 773 ? 0.994 -5.426 44.537 1.00 88.00 773 ARG A C 1
ATOM 5564 O O . ARG A 1 773 ? 1.284 -6.498 45.067 1.00 88.00 773 ARG A O 1
ATOM 5571 N N . GLY A 1 774 ? 0.504 -4.412 45.236 1.00 85.62 774 GLY A N 1
ATOM 5572 C CA . GLY A 1 774 ? 0.258 -4.502 46.674 1.00 85.62 774 GLY A CA 1
ATOM 5573 C C . GLY A 1 774 ? -0.755 -3.486 47.178 1.00 85.62 774 GLY A C 1
ATOM 5574 O O . GLY A 1 774 ? -1.149 -2.565 46.460 1.00 85.62 774 GLY A O 1
ATOM 5575 N N . THR A 1 775 ? -1.180 -3.688 48.424 1.00 80.94 775 THR A N 1
ATOM 5576 C CA . THR A 1 775 ? -2.133 -2.827 49.131 1.00 80.94 775 THR A CA 1
ATOM 5577 C C . THR A 1 775 ? -1.638 -2.562 50.543 1.00 80.94 775 THR A C 1
ATOM 5579 O O . THR A 1 775 ? -1.412 -3.505 51.304 1.00 80.94 775 THR A O 1
ATOM 5582 N N . ALA A 1 776 ? -1.507 -1.292 50.907 1.00 77.06 776 ALA A N 1
ATOM 5583 C CA . ALA A 1 776 ? -1.065 -0.862 52.224 1.00 77.06 776 ALA A CA 1
ATOM 5584 C C . ALA A 1 776 ? -2.112 0.060 52.862 1.00 77.06 776 ALA A C 1
ATOM 5586 O O . ALA A 1 776 ? -2.686 0.926 52.205 1.00 77.06 776 ALA A O 1
ATOM 5587 N N . SER A 1 777 ? -2.375 -0.125 54.155 1.00 72.56 777 SER A N 1
ATOM 5588 C CA . SER A 1 777 ? -3.125 0.834 54.985 1.00 72.56 777 SER A CA 1
ATOM 5589 C C . SER A 1 777 ? -2.614 0.850 56.440 1.00 72.56 777 SER A C 1
ATOM 5591 O O . SER A 1 777 ? -3.394 0.618 57.363 1.00 72.56 777 SER A O 1
ATOM 5593 N N . PRO A 1 778 ? -1.295 1.024 56.683 1.00 65.94 778 PRO A N 1
ATOM 5594 C CA . PRO A 1 778 ? -0.793 1.307 58.024 1.00 65.94 778 PRO A CA 1
ATOM 5595 C C . PRO A 1 778 ? -1.139 2.748 58.441 1.00 65.94 778 PRO A C 1
ATOM 5597 O O . PRO A 1 778 ? -1.467 3.585 57.605 1.00 65.94 778 PRO A O 1
ATOM 5600 N N . ASP A 1 779 ? -1.027 3.050 59.735 1.00 69.38 779 ASP A N 1
ATOM 5601 C CA . ASP A 1 779 ? -1.111 4.427 60.234 1.00 69.38 779 ASP A CA 1
ATOM 5602 C C . ASP A 1 779 ? 0.066 5.270 59.708 1.00 69.38 779 ASP A C 1
ATOM 5604 O O . ASP A 1 779 ? 1.232 4.972 59.992 1.00 69.38 779 ASP A O 1
ATOM 5608 N N . MET A 1 780 ? -0.255 6.328 58.955 1.00 69.56 780 MET A N 1
ATOM 5609 C CA . MET A 1 780 ? 0.712 7.205 58.287 1.00 69.56 780 MET A CA 1
ATOM 5610 C C . MET A 1 780 ? 1.069 8.460 59.103 1.00 69.56 780 MET A C 1
ATOM 5612 O O . MET A 1 780 ? 1.771 9.332 58.587 1.00 69.56 780 MET A O 1
ATOM 5616 N N . SER A 1 781 ? 0.668 8.526 60.383 1.00 69.88 781 SER A N 1
ATOM 5617 C CA . SER A 1 781 ? 1.045 9.564 61.370 1.00 69.88 781 SER A CA 1
ATOM 5618 C C . SER A 1 781 ? 2.553 9.814 61.518 1.00 69.88 781 SER A C 1
ATOM 5620 O O . SER A 1 781 ? 2.996 10.804 62.098 1.00 69.88 781 SER A O 1
ATOM 5622 N N . SER A 1 782 ? 3.363 8.872 61.045 1.00 75.25 782 SER A N 1
ATOM 5623 C CA . SER A 1 782 ? 4.819 8.872 61.088 1.00 75.25 782 SER A CA 1
ATOM 5624 C C . SER A 1 782 ? 5.330 7.928 60.004 1.00 75.25 782 SER A C 1
ATOM 5626 O O . SER A 1 782 ? 4.618 6.995 59.636 1.00 75.25 782 SER A O 1
ATOM 5628 N N . GLN A 1 783 ? 6.566 8.102 59.534 1.00 82.12 783 GLN A N 1
ATOM 5629 C CA . GLN A 1 783 ? 7.120 7.329 58.415 1.00 82.12 783 GLN A CA 1
ATOM 5630 C C . GLN A 1 783 ? 6.908 5.802 58.569 1.00 82.12 783 GLN A C 1
ATOM 5632 O O . GLN A 1 783 ? 7.241 5.220 59.611 1.00 82.12 783 GLN A O 1
ATOM 5637 N N . LYS A 1 784 ? 6.321 5.152 57.551 1.00 85.44 784 LYS A N 1
ATOM 5638 C CA . LYS A 1 784 ? 6.092 3.692 57.472 1.00 85.44 784 LYS A CA 1
ATOM 5639 C C . LYS A 1 784 ? 6.508 3.122 56.121 1.00 85.44 784 LYS A C 1
ATOM 5641 O O . LYS A 1 784 ? 6.595 3.837 55.129 1.00 85.44 784 LYS A O 1
ATOM 5646 N N . ILE A 1 785 ? 6.721 1.806 56.100 1.00 85.56 785 ILE A N 1
ATOM 5647 C CA . ILE A 1 785 ? 6.941 1.016 54.885 1.00 85.56 785 ILE A CA 1
ATOM 5648 C C . ILE A 1 785 ? 5.597 0.837 54.166 1.00 85.56 785 ILE A C 1
ATOM 5650 O O . ILE A 1 785 ? 4.688 0.213 54.711 1.00 85.56 785 ILE A O 1
ATOM 5654 N N . ALA A 1 786 ? 5.495 1.360 52.944 1.00 82.50 786 ALA A N 1
ATOM 5655 C CA . ALA A 1 786 ? 4.350 1.166 52.051 1.00 82.50 786 ALA A CA 1
ATOM 5656 C C . ALA A 1 786 ? 4.576 0.007 51.059 1.00 82.50 786 ALA A C 1
ATOM 5658 O O . ALA A 1 786 ? 3.650 -0.737 50.740 1.00 82.50 786 ALA A O 1
ATOM 5659 N N . SER A 1 787 ? 5.821 -0.178 50.608 1.00 87.44 787 SER A N 1
ATOM 5660 C CA . SER A 1 787 ? 6.265 -1.306 49.778 1.00 87.44 787 SER A CA 1
ATOM 5661 C C . SER A 1 787 ? 7.699 -1.699 50.147 1.00 87.44 787 SER A C 1
ATOM 5663 O O . SER A 1 787 ? 8.470 -0.866 50.626 1.00 87.44 787 SER A O 1
ATOM 5665 N N . GLN A 1 788 ? 8.068 -2.960 49.923 1.00 88.69 788 GLN A N 1
ATOM 5666 C CA . GLN A 1 788 ? 9.414 -3.478 50.170 1.00 88.69 788 GLN A CA 1
ATOM 5667 C C . GLN A 1 788 ? 9.794 -4.530 49.118 1.00 88.69 788 GLN A C 1
ATOM 5669 O O . GLN A 1 788 ? 8.991 -5.404 48.799 1.00 88.69 788 GLN A O 1
ATOM 5674 N N . PHE A 1 789 ? 11.033 -4.479 48.626 1.00 87.00 789 PHE A N 1
ATOM 5675 C CA . PHE A 1 789 ? 11.618 -5.475 47.719 1.00 87.00 789 PHE A CA 1
ATOM 5676 C C . PHE A 1 789 ? 13.081 -5.767 48.091 1.00 87.00 789 PHE A C 1
ATOM 5678 O O . PHE A 1 789 ? 13.701 -5.009 48.835 1.00 87.00 789 PHE A O 1
ATOM 5685 N N . ALA A 1 790 ? 13.650 -6.878 47.618 1.00 85.81 790 ALA A N 1
ATOM 5686 C CA . ALA A 1 790 ? 15.042 -7.231 47.908 1.00 85.81 790 ALA A CA 1
ATOM 5687 C C . ALA A 1 790 ? 16.015 -6.484 46.979 1.00 85.81 790 ALA A C 1
ATOM 5689 O O . ALA A 1 790 ? 15.767 -6.382 45.778 1.00 85.81 790 ALA A O 1
ATOM 5690 N N . LYS A 1 791 ? 17.165 -6.038 47.509 1.00 84.50 791 LYS A N 1
ATOM 5691 C CA . LYS A 1 791 ? 18.219 -5.330 46.745 1.00 84.50 791 LYS A CA 1
ATOM 5692 C C . LYS A 1 791 ? 18.724 -6.092 45.513 1.00 84.50 791 LYS A C 1
ATOM 5694 O O . LYS A 1 791 ? 19.236 -5.481 44.587 1.00 84.50 791 LYS A O 1
ATOM 5699 N N . THR A 1 792 ? 18.611 -7.420 45.509 1.00 79.38 792 THR A N 1
ATOM 5700 C CA . THR A 1 792 ? 19.044 -8.297 44.408 1.00 79.38 792 THR A CA 1
ATOM 5701 C C . THR A 1 792 ? 17.985 -8.505 43.323 1.00 79.38 792 THR A C 1
ATOM 5703 O O . THR A 1 792 ? 18.298 -9.099 42.292 1.00 79.38 792 THR A O 1
ATOM 5706 N N . SER A 1 793 ? 16.742 -8.064 43.539 1.00 75.75 793 SER A N 1
ATOM 5707 C CA . SER A 1 793 ? 15.665 -8.191 42.552 1.00 75.75 793 SER A CA 1
ATOM 5708 C C . SER A 1 793 ? 15.779 -7.124 41.464 1.00 75.75 793 SER A C 1
ATOM 5710 O O . SER A 1 793 ? 15.781 -7.459 40.283 1.00 75.75 793 SER A O 1
ATOM 5712 N N . PHE A 1 794 ? 15.910 -5.855 41.865 1.00 82.44 794 PHE A N 1
ATOM 5713 C CA . PHE A 1 794 ? 15.868 -4.687 40.981 1.00 82.44 794 PHE A CA 1
ATOM 5714 C C . PHE A 1 794 ? 16.820 -3.593 41.492 1.00 82.44 794 PHE A C 1
ATOM 5716 O O . PHE A 1 794 ? 16.942 -3.422 42.704 1.00 82.44 794 PHE A O 1
ATOM 5723 N N . ASP A 1 795 ? 17.424 -2.816 40.591 1.00 80.12 795 ASP A N 1
ATOM 5724 C CA . ASP A 1 795 ? 18.182 -1.587 40.901 1.00 80.12 795 ASP A CA 1
ATOM 5725 C C . ASP A 1 795 ? 17.239 -0.386 41.079 1.00 80.12 795 ASP A C 1
ATOM 5727 O O . ASP A 1 795 ? 17.512 0.562 41.816 1.00 80.12 795 ASP A O 1
ATOM 5731 N N . SER A 1 796 ? 16.099 -0.426 40.388 1.00 82.94 796 SER A N 1
ATOM 5732 C CA . SER A 1 796 ? 15.048 0.583 40.456 1.00 82.94 796 SER A CA 1
ATOM 5733 C C . SER A 1 796 ? 13.665 -0.033 40.272 1.00 82.94 796 SER A C 1
ATOM 5735 O O . SER A 1 796 ? 13.515 -1.088 39.657 1.00 82.94 796 SER A O 1
ATOM 5737 N N . VAL A 1 797 ? 12.644 0.625 40.816 1.00 85.25 797 VAL A N 1
ATOM 5738 C CA . VAL A 1 797 ? 11.237 0.263 40.642 1.00 85.25 797 VAL A CA 1
ATOM 5739 C C . VAL A 1 797 ? 10.431 1.519 40.333 1.00 85.25 797 VAL A C 1
ATOM 5741 O O . VAL A 1 797 ? 10.405 2.467 41.120 1.00 85.25 797 VAL A O 1
ATOM 5744 N N . PHE A 1 798 ? 9.730 1.492 39.202 1.00 87.56 798 PHE A N 1
ATOM 5745 C CA . PHE A 1 798 ? 8.705 2.468 38.863 1.00 87.56 798 PHE A CA 1
ATOM 5746 C C . PHE A 1 798 ? 7.375 2.028 39.473 1.00 87.56 798 PHE A C 1
ATOM 5748 O O . PHE A 1 798 ? 6.842 0.977 39.121 1.00 87.56 798 PHE A O 1
ATOM 5755 N N . TYR A 1 799 ? 6.851 2.826 40.398 1.00 85.81 799 TYR A N 1
ATOM 5756 C CA . TYR A 1 799 ? 5.565 2.606 41.044 1.00 85.81 799 TYR A CA 1
ATOM 5757 C C . TYR A 1 799 ? 4.498 3.505 40.421 1.00 85.81 799 TYR A C 1
ATOM 5759 O O . TYR A 1 799 ? 4.541 4.728 40.565 1.00 85.81 799 TYR A O 1
ATOM 5767 N N . HIS A 1 800 ? 3.497 2.888 39.800 1.00 87.56 800 HIS A N 1
ATOM 5768 C CA . HIS A 1 800 ? 2.235 3.534 39.448 1.00 87.56 800 HIS A CA 1
ATOM 5769 C C . HIS A 1 800 ? 1.264 3.301 40.600 1.00 87.56 800 HIS A C 1
ATOM 5771 O O . HIS A 1 800 ? 0.920 2.155 40.896 1.00 87.56 800 HIS A O 1
ATOM 5777 N N . MET A 1 801 ? 0.851 4.370 41.279 1.00 82.31 801 MET A N 1
ATOM 5778 C CA . MET A 1 801 ? 0.080 4.262 42.518 1.00 82.31 801 MET A CA 1
ATOM 5779 C C . MET A 1 801 ? -1.225 5.039 42.457 1.00 82.31 801 MET A C 1
ATOM 5781 O O . MET A 1 801 ? -1.293 6.135 41.901 1.00 82.31 801 MET A O 1
ATOM 5785 N N . LEU A 1 802 ? -2.252 4.449 43.066 1.00 83.81 802 LEU A N 1
ATOM 5786 C CA . LEU A 1 802 ? -3.480 5.118 43.456 1.00 83.81 802 LEU A CA 1
ATOM 5787 C C . LEU A 1 802 ? -3.453 5.242 44.980 1.00 83.81 802 LEU A C 1
ATOM 5789 O O . LEU A 1 802 ? -3.454 4.235 45.693 1.00 83.81 802 LEU A O 1
ATOM 5793 N N . GLN A 1 803 ? -3.436 6.475 45.471 1.00 80.25 803 GLN A N 1
ATOM 5794 C CA . GLN A 1 803 ? -3.716 6.775 46.870 1.00 80.25 803 GLN A CA 1
ATOM 5795 C C . GLN A 1 803 ? -5.184 7.172 46.988 1.00 80.25 803 GLN A C 1
ATOM 5797 O O . GLN A 1 803 ? -5.706 7.893 46.132 1.00 80.25 803 GLN A O 1
ATOM 5802 N N . LYS A 1 804 ? -5.822 6.741 48.072 1.00 76.31 804 LYS A N 1
ATOM 5803 C CA . LYS A 1 804 ? -7.086 7.295 48.535 1.00 76.31 804 LYS A CA 1
ATOM 5804 C C . LYS A 1 804 ? -6.896 7.830 49.951 1.00 76.31 804 LYS A C 1
ATOM 5806 O O . LYS A 1 804 ? -6.533 7.056 50.844 1.00 76.31 804 LYS A O 1
ATOM 5811 N N . ASP A 1 805 ? -7.229 9.100 50.155 1.00 72.12 805 ASP A N 1
ATOM 5812 C CA . ASP A 1 805 ? -7.503 9.607 51.496 1.00 72.12 805 ASP A CA 1
ATOM 5813 C C . ASP A 1 805 ? -8.835 8.998 51.964 1.00 72.12 805 ASP A C 1
ATOM 5815 O O . ASP A 1 805 ? -9.898 9.218 51.369 1.00 72.12 805 ASP A O 1
ATOM 5819 N N . VAL A 1 806 ? -8.781 8.153 52.995 1.00 69.06 806 VAL A N 1
ATOM 5820 C CA . VAL A 1 806 ? -9.976 7.481 53.527 1.00 69.06 806 VAL A CA 1
ATOM 5821 C C . VAL A 1 806 ? -10.862 8.475 54.289 1.00 69.06 806 VAL A C 1
ATOM 5823 O O . VAL A 1 806 ? -12.072 8.272 54.355 1.00 69.06 806 VAL A O 1
ATOM 5826 N N . THR A 1 807 ? -10.274 9.562 54.790 1.00 66.06 807 THR A N 1
ATOM 5827 C CA . THR A 1 807 ? -10.917 10.650 55.539 1.00 66.06 807 THR A CA 1
ATOM 5828 C C . THR A 1 807 ? -11.724 11.555 54.610 1.00 66.06 807 THR A C 1
ATOM 5830 O O . THR A 1 807 ? -12.905 11.797 54.856 1.00 66.06 807 THR A O 1
ATOM 5833 N N . ASN A 1 808 ? -11.110 11.999 53.507 1.00 65.31 808 ASN A N 1
ATOM 5834 C CA . ASN A 1 808 ? -11.682 13.022 52.624 1.00 65.31 808 ASN A CA 1
ATOM 5835 C C . ASN A 1 808 ? -12.243 12.482 51.292 1.00 65.31 808 ASN A C 1
ATOM 5837 O O . ASN A 1 808 ? -12.812 13.237 50.509 1.00 65.31 808 ASN A O 1
ATOM 5841 N N . ASN A 1 809 ? -12.144 11.171 51.031 1.00 67.69 809 ASN A N 1
ATOM 5842 C CA . ASN A 1 809 ? -12.624 10.497 49.809 1.00 67.69 809 ASN A CA 1
ATOM 5843 C C . ASN A 1 809 ? -11.955 10.918 48.482 1.00 67.69 809 ASN A C 1
ATOM 5845 O O . ASN A 1 809 ? -12.368 10.449 47.418 1.00 67.69 809 ASN A O 1
ATOM 5849 N N . GLU A 1 810 ? -10.913 11.744 48.515 1.00 70.06 810 GLU A N 1
ATOM 5850 C CA . GLU A 1 810 ? -10.193 12.178 47.320 1.00 70.06 810 GLU A CA 1
ATOM 5851 C C . GLU A 1 810 ? -9.140 11.154 46.855 1.00 70.06 810 GLU A C 1
ATOM 5853 O O . GLU A 1 810 ? -8.698 10.281 47.609 1.00 70.06 810 GLU A O 1
ATOM 5858 N N . PHE A 1 811 ? -8.745 11.254 45.580 1.00 73.31 811 PHE A N 1
ATOM 5859 C CA . PHE A 1 811 ? -7.834 10.308 44.929 1.00 73.31 811 PHE A CA 1
ATOM 5860 C C . PHE A 1 811 ? -6.611 11.007 44.330 1.00 73.31 811 PHE A C 1
ATOM 5862 O O . PHE A 1 811 ? -6.741 12.007 43.614 1.00 73.31 811 PHE A O 1
ATOM 5869 N N . VAL A 1 812 ? -5.429 10.434 44.573 1.00 75.81 812 VAL A N 1
ATOM 5870 C CA . VAL A 1 812 ? -4.180 10.792 43.885 1.00 75.81 812 VAL A CA 1
ATOM 5871 C C . VAL A 1 812 ? -3.764 9.647 42.974 1.00 75.81 812 VAL A C 1
ATOM 5873 O O . VAL A 1 812 ? -3.693 8.499 43.412 1.00 75.81 812 VAL A O 1
ATOM 5876 N N . MET A 1 813 ? -3.421 9.961 41.728 1.00 78.19 813 MET A N 1
ATOM 5877 C CA . MET A 1 813 ? -2.602 9.090 40.887 1.00 78.19 813 MET A CA 1
ATOM 5878 C C . MET A 1 813 ? -1.195 9.668 40.825 1.00 78.19 813 MET A C 1
ATOM 5880 O O . MET A 1 813 ? -1.018 10.769 40.297 1.00 78.19 813 MET A O 1
ATOM 5884 N N . ASN A 1 814 ? -0.206 8.940 41.345 1.00 78.69 814 ASN A N 1
ATOM 5885 C CA . ASN A 1 814 ? 1.186 9.376 41.314 1.00 78.69 814 ASN A CA 1
ATOM 5886 C C . ASN A 1 814 ? 2.156 8.320 40.768 1.00 78.69 814 ASN A C 1
ATOM 5888 O O . ASN A 1 814 ? 1.886 7.114 40.808 1.00 78.69 814 ASN A O 1
ATOM 5892 N N . LYS A 1 815 ? 3.270 8.794 40.195 1.00 85.38 815 LYS A N 1
ATOM 5893 C CA . LYS A 1 815 ? 4.275 7.968 39.513 1.00 85.38 815 LYS A CA 1
ATOM 5894 C C . LYS A 1 815 ? 5.654 8.180 40.123 1.00 85.38 815 LYS A C 1
ATOM 5896 O O . LYS A 1 815 ? 6.360 9.120 39.755 1.00 85.38 815 LYS A O 1
ATOM 5901 N N . LEU A 1 816 ? 6.060 7.270 41.002 1.00 86.62 816 LEU A N 1
ATOM 5902 C CA . LEU A 1 816 ? 7.376 7.319 41.634 1.00 86.62 816 LEU A CA 1
ATOM 5903 C C . LEU A 1 816 ? 8.394 6.479 40.869 1.00 86.62 816 LEU A C 1
ATOM 5905 O O . LEU A 1 816 ? 8.110 5.344 40.495 1.00 86.62 816 LEU A O 1
ATOM 5909 N N . SER A 1 817 ? 9.605 7.003 40.729 1.00 87.00 817 SER A N 1
ATOM 5910 C CA . SER A 1 817 ? 10.805 6.223 40.434 1.00 87.00 817 SER A CA 1
ATOM 5911 C C . SER A 1 817 ? 11.608 6.092 41.723 1.00 87.00 817 SER A C 1
ATOM 5913 O O . SER A 1 817 ? 12.083 7.101 42.243 1.00 87.00 817 SER A O 1
ATOM 5915 N N . LEU A 1 818 ? 11.728 4.877 42.265 1.00 87.81 818 LEU A N 1
ATOM 5916 C CA . LEU A 1 818 ? 12.621 4.578 43.388 1.00 87.81 818 LEU A CA 1
ATOM 5917 C C . LEU A 1 818 ? 13.851 3.845 42.853 1.00 87.81 818 LEU A C 1
ATOM 5919 O O . LEU A 1 818 ? 13.706 2.843 42.159 1.00 87.81 818 LEU A O 1
ATOM 5923 N N . ASN A 1 819 ? 15.050 4.308 43.190 1.00 86.56 819 ASN A N 1
ATOM 5924 C CA . ASN A 1 819 ? 16.319 3.670 42.847 1.00 86.56 819 ASN A CA 1
ATOM 5925 C C . ASN A 1 819 ? 17.174 3.397 44.095 1.00 86.56 819 ASN A C 1
ATOM 5927 O O . ASN A 1 819 ? 16.942 3.953 45.170 1.00 86.56 819 ASN A O 1
ATOM 5931 N N . HIS A 1 820 ? 18.171 2.525 43.962 1.00 86.06 820 HIS A N 1
ATOM 5932 C CA . HIS A 1 820 ? 19.252 2.392 44.939 1.00 86.06 820 HIS A CA 1
ATOM 5933 C C . HIS A 1 820 ? 20.593 2.136 44.250 1.00 86.06 820 HIS A C 1
ATOM 5935 O O . HIS A 1 820 ? 20.652 1.724 43.094 1.00 86.06 820 HIS A O 1
ATOM 5941 N N . GLY A 1 821 ? 21.677 2.440 44.954 1.00 79.31 821 GLY A N 1
ATOM 5942 C CA . GLY A 1 821 ? 23.038 2.302 44.455 1.00 79.31 821 GLY A CA 1
ATOM 5943 C C . GLY A 1 821 ? 24.064 2.709 45.508 1.00 79.31 821 GLY A C 1
ATOM 5944 O O . GLY A 1 821 ? 23.768 2.744 46.703 1.00 79.31 821 GLY A O 1
ATOM 5945 N N . ILE A 1 822 ? 25.277 3.030 45.062 1.00 77.06 822 ILE A N 1
ATOM 5946 C CA . ILE A 1 822 ? 26.352 3.546 45.918 1.00 77.06 822 ILE A CA 1
ATOM 5947 C C . ILE A 1 822 ? 26.500 5.057 45.695 1.00 77.06 822 ILE A C 1
ATOM 5949 O O . ILE A 1 822 ? 26.333 5.543 44.576 1.00 77.06 822 ILE A O 1
ATOM 5953 N N . SER A 1 823 ? 26.818 5.800 46.757 1.00 71.19 823 SER A N 1
ATOM 5954 C CA . SER A 1 823 ? 27.136 7.230 46.713 1.00 71.19 823 SER A CA 1
ATOM 5955 C C . SER A 1 823 ? 28.287 7.554 45.743 1.00 71.19 823 SER A C 1
ATOM 5957 O O . SER A 1 823 ? 29.133 6.713 45.444 1.00 71.19 823 SER A O 1
ATOM 5959 N N . SER A 1 824 ? 28.351 8.798 45.253 1.00 61.97 824 SER A N 1
ATOM 5960 C CA . SER A 1 824 ? 29.322 9.233 44.227 1.00 61.97 824 SER A CA 1
ATOM 5961 C C . SER A 1 824 ? 30.796 9.226 44.668 1.00 61.97 824 SER A C 1
ATOM 5963 O O . SER A 1 824 ? 31.685 9.370 43.833 1.00 61.97 824 SER A O 1
ATOM 5965 N N . ASP A 1 825 ? 31.062 9.038 45.960 1.00 61.72 825 ASP A N 1
ATOM 5966 C CA . ASP A 1 825 ? 32.383 8.814 46.557 1.00 61.72 825 ASP A CA 1
ATOM 5967 C C . ASP A 1 825 ? 32.707 7.319 46.785 1.00 61.72 825 ASP A C 1
ATOM 5969 O O . ASP A 1 825 ? 33.789 6.985 47.266 1.00 61.72 825 ASP A O 1
ATOM 5973 N N . GLY A 1 826 ? 31.777 6.415 46.459 1.00 62.53 826 GLY A N 1
ATOM 5974 C CA . GLY A 1 826 ? 31.906 4.969 46.630 1.00 62.53 826 GLY A CA 1
ATOM 5975 C C . GLY A 1 826 ? 31.697 4.450 48.059 1.00 62.53 826 GLY A C 1
ATOM 5976 O O . GLY A 1 826 ? 31.943 3.266 48.292 1.00 62.53 826 GLY A O 1
ATOM 5977 N N . SER A 1 827 ? 31.304 5.291 49.027 1.00 60.91 827 SER A N 1
ATOM 5978 C CA . SER A 1 827 ? 31.432 4.957 50.459 1.00 60.91 827 SER A CA 1
ATOM 5979 C C . SER A 1 827 ? 30.185 4.381 51.142 1.00 60.91 827 SER A C 1
ATOM 5981 O O . SER A 1 827 ? 30.324 3.672 52.141 1.00 60.91 827 SER A O 1
ATOM 5983 N N . THR A 1 828 ? 28.978 4.657 50.638 1.00 77.56 828 THR A N 1
ATOM 5984 C CA . THR A 1 828 ? 27.711 4.285 51.297 1.00 77.56 828 THR A CA 1
ATOM 5985 C C . THR A 1 828 ? 26.653 3.804 50.307 1.00 77.56 828 THR A C 1
ATOM 5987 O O . THR A 1 828 ? 26.579 4.293 49.183 1.00 77.56 828 THR A O 1
ATOM 5990 N N . GLU A 1 829 ? 25.809 2.855 50.724 1.00 80.94 829 GLU A N 1
ATOM 5991 C CA . GLU A 1 829 ? 24.568 2.549 50.002 1.00 80.94 829 GLU A CA 1
ATOM 5992 C C . GLU A 1 829 ? 23.586 3.716 50.171 1.00 80.94 829 GLU A C 1
ATOM 5994 O O . GLU A 1 829 ? 23.327 4.156 51.293 1.00 80.94 829 GLU A O 1
ATOM 5999 N N . VAL A 1 830 ? 23.007 4.185 49.069 1.00 82.19 830 VAL A N 1
ATOM 6000 C CA . VAL A 1 830 ? 22.002 5.253 49.044 1.00 82.19 830 VAL A CA 1
ATOM 6001 C C . VAL A 1 830 ? 20.804 4.767 48.238 1.00 82.19 830 VAL A C 1
ATOM 6003 O O . VAL A 1 830 ? 20.967 4.200 47.158 1.00 82.19 830 VAL A O 1
ATOM 6006 N N . ALA A 1 831 ? 19.601 4.992 48.758 1.00 85.31 831 ALA A N 1
ATOM 6007 C CA . ALA A 1 831 ? 18.366 4.872 47.995 1.00 85.31 831 ALA A CA 1
ATOM 6008 C C . ALA A 1 831 ? 17.781 6.268 47.769 1.00 85.31 831 ALA A C 1
ATOM 6010 O O . ALA A 1 831 ? 17.926 7.149 48.617 1.00 85.31 831 ALA A O 1
ATOM 6011 N N . GLY A 1 832 ? 17.142 6.471 46.623 1.00 84.69 832 GLY A N 1
ATOM 6012 C CA . GLY A 1 832 ? 16.462 7.709 46.270 1.00 84.69 832 GLY A CA 1
ATOM 6013 C C . GLY A 1 832 ? 15.074 7.415 45.725 1.00 84.69 832 GLY A C 1
ATOM 6014 O O . GLY A 1 832 ? 14.828 6.360 45.145 1.00 84.69 832 GLY A O 1
ATOM 6015 N N . VAL A 1 833 ? 14.150 8.356 45.897 1.00 87.81 833 VAL A N 1
ATOM 6016 C CA . VAL A 1 833 ? 12.848 8.326 45.229 1.00 87.81 833 VAL A CA 1
ATOM 6017 C C . VAL A 1 833 ? 12.551 9.694 44.632 1.00 87.81 833 VAL A C 1
ATOM 6019 O O . VAL A 1 833 ? 12.980 10.726 45.144 1.00 87.81 833 VAL A O 1
ATOM 6022 N N . THR A 1 834 ? 11.874 9.713 43.492 1.00 81.62 834 THR A N 1
ATOM 6023 C CA . THR A 1 834 ? 11.487 10.934 42.782 1.00 81.62 834 THR A CA 1
ATOM 6024 C C . THR A 1 834 ? 10.085 10.746 42.223 1.00 81.62 834 THR A C 1
ATOM 6026 O O . THR A 1 834 ? 9.823 9.744 41.555 1.00 81.62 834 THR A O 1
ATOM 6029 N N . ASP A 1 835 ? 9.180 11.689 42.495 1.00 76.94 835 ASP A N 1
ATOM 6030 C CA . ASP A 1 835 ? 7.881 11.735 41.820 1.00 76.94 835 ASP A CA 1
ATOM 6031 C C . ASP A 1 835 ? 8.040 12.386 40.441 1.00 76.94 835 ASP A C 1
ATOM 6033 O O . ASP A 1 835 ? 8.790 13.348 40.271 1.00 76.94 835 ASP A O 1
ATOM 6037 N N . SER A 1 836 ? 7.357 11.825 39.450 1.00 60.34 836 SER A N 1
ATOM 6038 C CA . SER A 1 836 ? 7.409 12.253 38.052 1.00 60.34 836 SER A CA 1
ATOM 6039 C C . SER A 1 836 ? 6.079 12.804 37.540 1.00 60.34 836 SER A C 1
ATOM 6041 O O . SER A 1 836 ? 6.068 13.480 36.512 1.00 60.34 836 SER A O 1
ATOM 6043 N N . HIS A 1 837 ? 4.959 12.529 38.221 1.00 57.78 837 HIS A N 1
ATOM 6044 C CA . HIS A 1 837 ? 3.647 13.042 37.831 1.00 57.78 837 HIS A CA 1
ATOM 6045 C C . HIS A 1 837 ? 2.605 12.821 38.931 1.00 57.78 837 HIS A C 1
ATOM 6047 O O . HIS A 1 837 ? 2.395 11.682 39.342 1.00 57.78 837 HIS A O 1
ATOM 6053 N N . VAL A 1 838 ? 1.871 13.875 39.304 1.00 66.75 838 VAL A N 1
ATOM 6054 C CA . VAL A 1 838 ? 0.781 13.830 40.292 1.00 66.75 838 VAL A CA 1
ATOM 6055 C C . VAL A 1 838 ? -0.506 14.368 39.664 1.00 66.75 838 VAL A C 1
ATOM 6057 O O . VAL A 1 838 ? -0.566 15.530 39.269 1.00 66.75 838 VAL A O 1
ATOM 6060 N N . ILE A 1 839 ? -1.555 13.543 39.605 1.00 67.81 839 ILE A N 1
ATOM 6061 C CA . ILE A 1 839 ? -2.934 13.981 39.331 1.00 67.81 839 ILE A CA 1
ATOM 6062 C C . ILE A 1 839 ? -3.723 13.848 40.630 1.00 67.81 839 ILE A C 1
ATOM 6064 O O . ILE A 1 839 ? -3.712 12.777 41.234 1.00 67.81 839 ILE A O 1
ATOM 6068 N N . LYS A 1 840 ? -4.426 14.906 41.044 1.00 72.50 840 LYS A N 1
ATOM 6069 C CA . LYS A 1 840 ? -5.254 14.923 42.258 1.00 72.50 840 LYS A CA 1
ATOM 6070 C C . LYS A 1 840 ? -6.631 15.526 41.995 1.00 72.50 840 LYS A C 1
ATOM 6072 O O . LYS A 1 840 ? -6.753 16.440 41.183 1.00 72.50 840 LYS A O 1
ATOM 6077 N N . SER A 1 841 ? -7.653 15.034 42.694 1.00 66.88 841 SER A N 1
ATOM 6078 C CA . SER A 1 841 ? -9.042 15.501 42.555 1.00 66.88 841 SER A CA 1
ATOM 6079 C C . SER A 1 841 ? -9.391 16.768 43.358 1.00 66.88 841 SER A C 1
ATOM 6081 O O . SER A 1 841 ? -10.528 17.222 43.280 1.00 66.88 841 SER A O 1
ATOM 6083 N N . GLY A 1 842 ? -8.448 17.344 44.115 1.00 64.94 842 GLY A N 1
ATOM 6084 C CA . GLY A 1 842 ? -8.665 18.534 44.951 1.00 64.94 842 GLY A CA 1
ATOM 6085 C C . GLY A 1 842 ? -7.390 19.052 45.634 1.00 64.94 842 GLY A C 1
ATOM 6086 O O . GLY A 1 842 ? -6.283 18.572 45.364 1.00 64.94 842 GLY A O 1
ATOM 6087 N N . GLU A 1 843 ? -7.532 20.030 46.533 1.00 59.59 843 GLU A N 1
ATOM 6088 C CA . GLU A 1 843 ? -6.462 20.457 47.451 1.00 59.59 843 GLU A CA 1
ATOM 6089 C C . GLU A 1 843 ? -6.399 19.513 48.661 1.00 59.59 843 GLU A C 1
ATOM 6091 O O . GLU A 1 843 ? -6.996 19.759 49.701 1.00 59.59 843 GLU A O 1
ATOM 6096 N N . MET A 1 844 ? -5.701 18.393 48.471 1.00 55.47 844 MET A N 1
ATOM 6097 C CA . MET A 1 844 ? -5.662 17.260 49.401 1.00 55.47 844 MET A CA 1
ATOM 6098 C C . MET A 1 844 ? -4.559 17.375 50.462 1.00 55.47 844 MET A C 1
ATOM 6100 O O . MET A 1 844 ? -3.467 17.868 50.166 1.00 55.47 844 MET A O 1
ATOM 6104 N N . ASN A 1 845 ? -4.808 16.818 51.650 1.00 59.47 845 ASN A N 1
ATOM 6105 C CA . ASN A 1 845 ? -3.803 16.596 52.694 1.00 59.47 845 ASN A CA 1
ATOM 6106 C C . ASN A 1 845 ? -3.060 15.273 52.422 1.00 59.47 845 ASN A C 1
ATOM 6108 O O . ASN A 1 845 ? -3.353 14.231 53.001 1.00 59.47 845 ASN A O 1
ATOM 6112 N N . ASP A 1 846 ? -2.136 15.319 51.464 1.00 63.28 846 ASP A N 1
ATOM 6113 C CA . ASP A 1 846 ? -1.515 14.151 50.831 1.00 63.28 846 ASP A CA 1
ATOM 6114 C C . ASP A 1 846 ? -0.523 13.345 51.705 1.00 63.28 846 ASP A C 1
ATOM 6116 O O . ASP A 1 846 ? -0.350 13.552 52.909 1.00 63.28 846 ASP A O 1
ATOM 6120 N N . ILE A 1 847 ? 0.144 12.360 51.094 1.00 64.94 847 ILE A N 1
ATOM 6121 C CA . ILE A 1 847 ? 1.390 11.806 51.630 1.00 64.94 847 ILE A CA 1
ATOM 6122 C C . ILE A 1 847 ? 2.489 12.858 51.421 1.00 64.94 847 ILE A C 1
ATOM 6124 O O . ILE A 1 847 ? 2.987 13.042 50.312 1.00 64.94 847 ILE A O 1
ATOM 6128 N N . SER A 1 848 ? 2.855 13.538 52.512 1.00 62.47 848 SER A N 1
ATOM 6129 C CA . SER A 1 848 ? 3.742 14.710 52.550 1.00 62.47 848 SER A CA 1
ATOM 6130 C C . SER A 1 848 ? 5.145 14.465 52.010 1.00 62.47 848 SER A C 1
ATOM 6132 O O . SER A 1 848 ? 5.787 15.380 51.492 1.00 62.47 848 SER A O 1
ATOM 6134 N N . ALA A 1 849 ? 5.627 13.230 52.137 1.00 71.88 849 ALA A N 1
ATOM 6135 C CA . ALA A 1 849 ? 6.859 12.773 51.525 1.00 71.88 849 ALA A CA 1
ATOM 6136 C C . ALA A 1 849 ? 6.801 11.266 51.272 1.00 71.88 849 ALA A C 1
ATOM 6138 O O . ALA A 1 849 ? 6.512 10.475 52.180 1.00 71.88 849 ALA A O 1
ATOM 6139 N N . PHE A 1 850 ? 7.172 10.881 50.053 1.00 84.88 850 PHE A N 1
ATOM 6140 C CA . PHE A 1 850 ? 7.754 9.573 49.793 1.00 84.88 850 PHE A CA 1
ATOM 6141 C C . PHE A 1 850 ? 9.263 9.660 49.999 1.00 84.88 850 PHE A C 1
ATOM 6143 O O . PHE A 1 850 ? 9.895 10.641 49.612 1.00 84.88 850 PHE A O 1
ATOM 6150 N N . ASP A 1 851 ? 9.824 8.629 50.613 1.00 87.75 851 ASP A N 1
ATOM 6151 C CA . ASP A 1 851 ? 11.242 8.520 50.943 1.00 87.75 851 ASP A CA 1
ATOM 6152 C C . ASP A 1 851 ? 11.730 7.095 50.628 1.00 87.75 851 ASP A C 1
ATOM 6154 O O . ASP A 1 851 ? 10.928 6.169 50.456 1.00 87.75 851 ASP A O 1
ATOM 6158 N N . ALA A 1 852 ? 13.040 6.904 50.530 1.00 89.19 852 ALA A N 1
ATOM 6159 C CA . ALA A 1 852 ? 13.650 5.626 50.196 1.00 89.19 852 ALA A CA 1
ATOM 6160 C C . ALA A 1 852 ? 14.635 5.211 51.292 1.00 89.19 852 ALA A C 1
ATOM 6162 O O . ALA A 1 852 ? 15.545 5.950 51.655 1.00 89.19 852 ALA A O 1
ATOM 6163 N N . GLY A 1 853 ? 14.468 4.002 51.824 1.00 88.19 853 GLY A N 1
ATOM 6164 C CA . GLY A 1 853 ? 15.304 3.510 52.920 1.00 88.19 853 GLY A CA 1
ATOM 6165 C C . GLY A 1 853 ? 15.586 2.020 52.828 1.00 88.19 853 GLY A C 1
ATOM 6166 O O . GLY A 1 853 ? 15.104 1.333 51.932 1.00 88.19 853 GLY A O 1
ATOM 6167 N N . PHE A 1 854 ? 16.349 1.500 53.786 1.00 88.00 854 PHE A N 1
ATOM 6168 C CA . PHE A 1 854 ? 16.727 0.088 53.824 1.00 88.00 854 PHE A CA 1
ATOM 6169 C C . PHE A 1 854 ? 16.239 -0.606 55.096 1.00 88.00 854 PHE A C 1
ATOM 6171 O O . PHE A 1 854 ? 16.097 -0.005 56.162 1.00 88.00 854 PHE A O 1
ATOM 6178 N N . THR A 1 855 ? 16.021 -1.915 55.016 1.00 84.06 855 THR A N 1
ATOM 6179 C CA . THR A 1 855 ? 15.846 -2.780 56.189 1.00 84.06 855 THR A CA 1
ATOM 6180 C C . THR A 1 855 ? 16.526 -4.114 55.911 1.00 84.06 855 THR A C 1
ATOM 6182 O O . THR A 1 855 ? 16.002 -4.973 55.205 1.00 84.06 855 THR A O 1
ATOM 6185 N N . GLY A 1 856 ? 17.750 -4.261 56.427 1.00 85.38 856 GLY A N 1
ATOM 6186 C CA . GLY A 1 856 ? 18.626 -5.386 56.097 1.00 85.38 856 GLY A CA 1
ATOM 6187 C C . GLY A 1 856 ? 18.958 -5.425 54.601 1.00 85.38 856 GLY A C 1
ATOM 6188 O O . GLY A 1 856 ? 19.473 -4.457 54.042 1.00 85.38 856 GLY A O 1
ATOM 6189 N N . SER A 1 857 ? 18.642 -6.546 53.953 1.00 85.88 857 SER A N 1
ATOM 6190 C CA . SER A 1 857 ? 18.866 -6.766 52.515 1.00 85.88 857 SER A CA 1
ATOM 6191 C C . SER A 1 857 ? 17.776 -6.177 51.608 1.00 85.88 857 SER A C 1
ATOM 6193 O O . SER A 1 857 ? 17.839 -6.364 50.393 1.00 85.88 857 SER A O 1
ATOM 6195 N N . ASN A 1 858 ? 16.780 -5.490 52.175 1.00 86.38 858 ASN A N 1
ATOM 6196 C CA . ASN A 1 858 ? 15.621 -4.991 51.441 1.00 86.38 858 ASN A CA 1
ATOM 6197 C C . ASN A 1 858 ? 15.639 -3.464 51.301 1.00 86.38 858 ASN A C 1
ATOM 6199 O O . ASN A 1 858 ? 16.103 -2.750 52.194 1.00 86.38 858 ASN A O 1
ATOM 6203 N N . VAL A 1 859 ? 15.099 -2.992 50.179 1.00 89.25 859 VAL A N 1
ATOM 6204 C CA . VAL A 1 859 ? 14.816 -1.590 49.865 1.00 89.25 859 VAL A CA 1
ATOM 6205 C C . VAL A 1 859 ? 13.343 -1.320 50.169 1.00 89.25 859 VAL A C 1
ATOM 6207 O O . VAL A 1 859 ? 12.467 -2.108 49.805 1.00 89.25 859 VAL A O 1
ATOM 6210 N N . ASN A 1 860 ? 13.075 -0.211 50.846 1.00 88.81 860 ASN A N 1
ATOM 6211 C CA . ASN A 1 860 ? 11.756 0.214 51.290 1.00 88.81 860 ASN A CA 1
ATOM 6212 C C . ASN A 1 860 ? 11.315 1.444 50.494 1.00 88.81 860 ASN A C 1
ATOM 6214 O O . ASN A 1 860 ? 12.039 2.441 50.471 1.00 88.81 860 ASN A O 1
ATOM 6218 N N . LEU A 1 861 ? 10.089 1.418 49.972 1.00 89.06 861 LEU A N 1
ATOM 6219 C CA . LEU A 1 861 ? 9.336 2.646 49.740 1.00 89.06 861 LEU A CA 1
ATOM 6220 C C . LEU A 1 861 ? 8.738 3.073 51.083 1.00 89.06 861 LEU A C 1
ATOM 6222 O O . LEU A 1 861 ? 7.880 2.379 51.643 1.00 89.06 861 LEU A O 1
ATOM 6226 N N . LEU A 1 862 ? 9.223 4.194 51.602 1.00 86.50 862 LEU A N 1
ATOM 6227 C CA . LEU A 1 862 ? 8.751 4.817 52.828 1.00 86.50 862 LEU A CA 1
ATOM 6228 C C . LEU A 1 862 ? 7.787 5.957 52.485 1.00 86.50 862 LEU A C 1
ATOM 6230 O O . LEU A 1 862 ? 7.930 6.618 51.459 1.00 86.50 862 LEU A O 1
ATOM 6234 N N . ALA A 1 863 ? 6.802 6.187 53.346 1.00 83.88 863 ALA A N 1
ATOM 6235 C CA . ALA A 1 863 ? 5.821 7.253 53.174 1.00 83.88 863 ALA A CA 1
ATOM 6236 C C . ALA A 1 863 ? 5.360 7.816 54.528 1.00 83.88 863 ALA A C 1
ATOM 6238 O O . ALA A 1 863 ? 5.375 7.102 55.535 1.00 83.88 863 ALA A O 1
ATOM 6239 N N . THR A 1 864 ? 4.948 9.087 54.540 1.00 81.75 864 THR A N 1
ATOM 6240 C CA . THR A 1 864 ? 4.450 9.829 55.717 1.00 81.75 864 THR A CA 1
ATOM 6241 C C . THR A 1 864 ? 3.288 10.736 55.303 1.00 81.75 864 THR A C 1
ATOM 6243 O O . THR A 1 864 ? 3.353 11.319 54.228 1.00 81.75 864 THR A O 1
ATOM 6246 N N . GLY A 1 865 ? 2.236 10.880 56.112 1.00 73.19 865 GLY A N 1
ATOM 6247 C CA . GLY A 1 865 ? 1.128 11.806 55.820 1.00 73.19 865 GLY A CA 1
ATOM 6248 C C . GLY A 1 865 ? 1.486 13.288 56.009 1.00 73.19 865 GLY A C 1
ATOM 6249 O O . GLY A 1 865 ? 2.454 13.617 56.701 1.00 73.19 865 GLY A O 1
ATOM 6250 N N . GLN A 1 866 ? 0.708 14.198 55.417 1.00 68.06 866 GLN A N 1
ATOM 6251 C CA . GLN A 1 866 ? 0.574 15.572 55.918 1.00 68.06 866 GLN A CA 1
ATOM 6252 C C . GLN A 1 866 ? -0.136 15.542 57.276 1.00 68.06 866 GLN A C 1
ATOM 6254 O O . GLN A 1 866 ? -1.025 14.724 57.495 1.00 68.06 866 GLN A O 1
ATOM 6259 N N . ASN A 1 867 ? 0.231 16.447 58.184 1.00 63.81 867 ASN A N 1
ATOM 6260 C CA . ASN A 1 867 ? -0.502 16.634 59.435 1.00 63.81 867 ASN A CA 1
ATOM 6261 C C . ASN A 1 867 ? -1.551 17.740 59.261 1.00 63.81 867 ASN A C 1
ATOM 6263 O O . ASN A 1 867 ? -1.234 18.923 59.380 1.00 63.81 867 ASN A O 1
ATOM 6267 N N . ASP A 1 868 ? -2.787 17.335 58.992 1.00 59.44 868 ASP A N 1
ATOM 6268 C CA . ASP A 1 868 ? -3.970 18.192 58.866 1.00 59.44 868 ASP A CA 1
ATOM 6269 C C . ASP A 1 868 ? -4.569 18.623 60.223 1.00 59.44 868 ASP A C 1
ATOM 6271 O O . ASP A 1 868 ? -5.415 19.516 60.280 1.00 59.44 868 ASP A O 1
ATOM 6275 N N . GLY A 1 869 ? -4.118 18.009 61.322 1.00 60.56 869 GLY A N 1
ATOM 6276 C CA . GLY A 1 869 ? -4.677 18.163 62.667 1.00 60.56 869 GLY A CA 1
ATOM 6277 C C . GLY A 1 869 ? -5.518 16.972 63.142 1.00 60.56 869 GLY A C 1
ATOM 6278 O O . GLY A 1 869 ? -5.932 16.964 64.304 1.00 60.56 869 GLY A O 1
ATOM 6279 N N . SER A 1 870 ? -5.742 15.959 62.298 1.00 57.91 870 SER A N 1
ATOM 6280 C CA . SER A 1 870 ? -6.327 14.675 62.688 1.00 57.91 870 SER A CA 1
ATOM 6281 C C . SER A 1 870 ? -5.386 13.889 63.608 1.00 57.91 870 SER A C 1
ATOM 6283 O O . SER A 1 870 ? -4.161 13.954 63.502 1.00 57.91 870 SER A O 1
ATOM 6285 N N . THR A 1 871 ? -5.952 13.091 64.516 1.00 56.38 871 THR A N 1
ATOM 6286 C CA . THR A 1 871 ? -5.182 12.159 65.359 1.00 56.38 871 THR A CA 1
ATOM 6287 C C . THR A 1 871 ? -4.942 10.799 64.697 1.00 56.38 871 THR A C 1
ATOM 6289 O O . THR A 1 871 ? -4.191 9.990 65.240 1.00 56.38 871 THR A O 1
ATOM 6292 N N . THR A 1 872 ? -5.546 10.545 63.532 1.00 56.97 872 THR A N 1
ATOM 6293 C CA . THR A 1 872 ? -5.394 9.310 62.747 1.00 56.97 872 THR A CA 1
ATOM 6294 C C . THR A 1 872 ? -5.428 9.628 61.256 1.00 56.97 872 THR A C 1
ATOM 6296 O O . THR A 1 872 ? -6.496 9.888 60.705 1.00 56.97 872 THR A O 1
ATOM 6299 N N . ILE A 1 873 ? -4.270 9.569 60.594 1.00 61.75 873 ILE A N 1
ATOM 6300 C CA . ILE A 1 873 ? -4.140 9.828 59.154 1.00 61.75 873 ILE A CA 1
ATOM 6301 C C . ILE A 1 873 ? -4.233 8.486 58.416 1.00 61.75 873 ILE A C 1
ATOM 6303 O O . ILE A 1 873 ? -3.245 7.754 58.286 1.00 61.75 873 ILE A O 1
ATOM 6307 N N . GLN A 1 874 ? -5.444 8.136 57.975 1.00 65.50 874 GLN A N 1
ATOM 6308 C CA . GLN A 1 874 ? -5.724 6.877 57.281 1.00 65.50 874 GLN A CA 1
ATOM 6309 C C . GLN A 1 874 ? -5.656 7.064 55.762 1.00 65.50 874 GLN A C 1
ATOM 6311 O O . GLN A 1 874 ? -6.643 7.377 55.104 1.00 65.50 874 GLN A O 1
ATOM 6316 N N . ASN A 1 875 ? -4.474 6.820 55.197 1.00 68.12 875 ASN A N 1
ATOM 6317 C CA . ASN A 1 875 ? -4.277 6.746 53.751 1.00 68.12 875 ASN A CA 1
ATOM 6318 C C . ASN A 1 875 ? -4.247 5.281 53.295 1.00 68.12 875 ASN A C 1
ATOM 6320 O O . ASN A 1 875 ? -3.508 4.464 53.850 1.00 68.12 875 ASN A O 1
ATOM 6324 N N . SER A 1 876 ? -5.033 4.949 52.269 1.00 76.25 876 SER A N 1
ATOM 6325 C CA . SER A 1 876 ? -5.017 3.626 51.639 1.00 76.25 876 SER A CA 1
ATOM 6326 C C . SER A 1 876 ? -4.279 3.701 50.306 1.00 76.25 876 SER A C 1
ATOM 6328 O O . SER A 1 876 ? -4.600 4.527 49.452 1.00 76.25 876 SER A O 1
ATOM 6330 N N . LEU A 1 877 ? -3.266 2.851 50.134 1.00 80.00 877 LEU A N 1
ATOM 6331 C CA . LEU A 1 877 ? -2.399 2.832 48.961 1.00 80.00 877 LEU A CA 1
ATOM 6332 C C . LEU A 1 877 ? -2.594 1.525 48.193 1.00 80.00 877 LEU A C 1
ATOM 6334 O O . LEU A 1 877 ? -2.409 0.445 48.758 1.00 80.00 877 LEU A O 1
ATOM 6338 N N . ALA A 1 878 ? -2.876 1.622 46.897 1.00 84.75 878 ALA A N 1
ATOM 6339 C CA . ALA A 1 878 ? -2.800 0.513 45.953 1.00 84.75 878 ALA A CA 1
ATOM 6340 C C . ALA A 1 878 ? -1.735 0.830 44.896 1.00 84.75 878 ALA A C 1
ATOM 6342 O O . ALA A 1 878 ? -1.738 1.915 44.315 1.00 84.75 878 ALA A O 1
ATOM 6343 N N . TYR A 1 879 ? -0.817 -0.103 44.640 1.00 87.62 879 TYR A N 1
ATOM 6344 C CA . TYR A 1 879 ? 0.315 0.138 43.741 1.00 87.62 879 TYR A CA 1
ATOM 6345 C C . TYR A 1 879 ? 0.573 -1.002 42.762 1.00 87.62 879 TYR A C 1
ATOM 6347 O O . TYR A 1 879 ? 0.342 -2.173 43.069 1.00 87.62 879 TYR A O 1
ATOM 6355 N N . TYR A 1 880 ? 1.113 -0.633 41.601 1.00 86.88 880 TYR A N 1
ATOM 6356 C CA . TYR A 1 880 ? 1.692 -1.511 40.591 1.00 86.88 880 TYR A CA 1
ATOM 6357 C C . TYR A 1 880 ? 3.167 -1.126 40.412 1.00 86.88 880 TYR A C 1
ATOM 6359 O O . TYR A 1 880 ? 3.467 0.007 40.039 1.00 86.88 880 TYR A O 1
ATOM 6367 N N . GLY A 1 881 ? 4.082 -2.040 40.727 1.00 86.88 881 GLY A N 1
ATOM 6368 C CA . GLY A 1 881 ? 5.526 -1.851 40.600 1.00 86.88 881 GLY A CA 1
ATOM 6369 C C . GLY A 1 881 ? 6.075 -2.530 39.347 1.00 86.88 881 GLY A C 1
ATOM 6370 O O . GLY A 1 881 ? 5.748 -3.686 39.082 1.00 86.88 881 GLY A O 1
ATOM 6371 N N . ILE A 1 882 ? 6.931 -1.822 38.608 1.00 84.94 882 ILE A N 1
ATOM 6372 C CA . ILE A 1 882 ? 7.724 -2.324 37.477 1.00 84.94 882 ILE A CA 1
ATOM 6373 C C . ILE A 1 882 ? 9.199 -2.207 37.866 1.00 84.94 882 ILE A C 1
ATOM 6375 O O . ILE A 1 882 ? 9.715 -1.097 37.999 1.00 84.94 882 ILE A O 1
ATOM 6379 N N . GLY A 1 883 ? 9.866 -3.336 38.086 1.00 81.88 883 GLY A N 1
ATOM 6380 C CA . GLY A 1 883 ? 11.266 -3.400 38.498 1.00 81.88 883 GLY A CA 1
ATOM 6381 C C . GLY A 1 883 ? 12.238 -3.539 37.325 1.00 81.88 883 GLY A C 1
ATOM 6382 O O . GLY A 1 883 ? 11.944 -4.227 36.350 1.00 81.88 883 GLY A O 1
ATOM 6383 N N . LEU A 1 884 ? 13.404 -2.895 37.435 1.00 73.00 884 LEU A N 1
ATOM 6384 C CA . LEU A 1 884 ? 14.499 -2.900 36.458 1.00 73.00 884 LEU A CA 1
ATOM 6385 C C . LEU A 1 884 ? 15.857 -3.022 37.180 1.00 73.00 884 LEU A C 1
ATOM 6387 O O . LEU A 1 884 ? 16.076 -2.356 38.190 1.00 73.00 884 LEU A O 1
ATOM 6391 N N . GLY A 1 885 ? 16.777 -3.842 36.669 1.00 67.81 885 GLY A N 1
ATOM 6392 C CA . GLY A 1 885 ? 18.143 -4.052 37.184 1.00 67.81 885 GLY A CA 1
ATOM 6393 C C . GLY A 1 885 ? 18.949 -5.096 36.378 1.00 67.81 885 GLY A C 1
ATOM 6394 O O . GLY A 1 885 ? 18.548 -5.450 35.265 1.00 67.81 885 GLY A O 1
ATOM 6395 N N . PRO A 1 886 ? 20.052 -5.669 36.905 1.00 55.38 886 PRO A N 1
ATOM 6396 C CA . PRO A 1 886 ? 20.899 -6.619 36.168 1.00 55.38 886 PRO A CA 1
ATOM 6397 C C . PRO A 1 886 ? 20.226 -7.979 35.937 1.00 55.38 886 PRO A C 1
ATOM 6399 O O . PRO A 1 886 ? 20.654 -8.743 35.077 1.00 55.38 886 PRO A O 1
ATOM 6402 N N . ASN A 1 887 ? 19.180 -8.281 36.712 1.00 52.84 887 ASN A N 1
ATOM 6403 C CA . ASN A 1 887 ? 18.440 -9.541 36.674 1.00 52.84 887 ASN A CA 1
ATOM 6404 C C . ASN A 1 887 ? 17.111 -9.446 35.896 1.00 52.84 887 ASN A C 1
ATOM 6406 O O . ASN A 1 887 ? 16.376 -10.429 35.862 1.00 52.84 887 ASN A O 1
ATOM 6410 N N . THR A 1 888 ? 16.798 -8.305 35.263 1.00 56.78 888 THR A N 1
ATOM 6411 C CA . THR A 1 888 ? 15.654 -8.187 34.335 1.00 56.78 888 THR A CA 1
ATOM 6412 C C . THR A 1 888 ? 16.030 -8.753 32.963 1.00 56.78 888 THR A C 1
ATOM 6414 O O . THR A 1 888 ? 16.791 -8.099 32.245 1.00 56.78 888 THR A O 1
ATOM 6417 N N . PRO A 1 889 ? 15.511 -9.921 32.536 1.00 55.25 889 PRO A N 1
ATOM 6418 C CA . PRO A 1 889 ? 15.601 -10.312 31.136 1.00 55.25 889 PRO A CA 1
ATOM 6419 C C . PRO A 1 889 ? 14.727 -9.383 30.285 1.00 55.25 889 PRO A C 1
ATOM 6421 O O . PRO A 1 889 ? 13.679 -8.913 30.743 1.00 55.25 889 PRO A O 1
ATOM 6424 N N . THR A 1 890 ? 15.114 -9.173 29.024 1.00 61.81 890 THR A N 1
ATOM 6425 C CA . THR A 1 890 ? 14.216 -8.550 28.045 1.00 61.81 890 THR A CA 1
ATOM 6426 C C . THR A 1 890 ? 12.970 -9.420 27.901 1.00 61.81 890 THR A C 1
ATOM 6428 O O . THR A 1 890 ? 13.071 -10.598 27.554 1.00 61.81 890 THR A O 1
ATOM 6431 N N . ALA A 1 891 ? 11.806 -8.857 28.217 1.00 51.47 891 ALA A N 1
ATOM 6432 C CA . ALA A 1 891 ? 10.565 -9.606 28.365 1.00 51.47 891 ALA A CA 1
ATOM 6433 C C . ALA A 1 891 ? 9.354 -8.758 27.968 1.00 51.47 891 ALA A C 1
ATOM 6435 O O . ALA A 1 891 ? 9.340 -7.542 28.173 1.00 51.47 891 ALA A O 1
ATOM 6436 N N . THR A 1 892 ? 8.325 -9.431 27.454 1.00 51.72 892 THR A N 1
ATOM 6437 C CA . THR A 1 892 ? 7.054 -8.826 27.045 1.00 51.72 892 THR A CA 1
ATOM 6438 C C . THR A 1 892 ? 5.922 -9.587 27.724 1.00 51.72 892 THR A C 1
ATOM 6440 O O . THR A 1 892 ? 5.708 -10.766 27.442 1.00 51.72 892 THR A O 1
ATOM 6443 N N . SER A 1 893 ? 5.224 -8.925 28.645 1.00 44.53 893 SER A N 1
ATOM 6444 C CA . SER A 1 893 ? 4.160 -9.509 29.468 1.00 44.53 893 SER A CA 1
ATOM 6445 C C . SER A 1 893 ? 2.947 -8.585 29.392 1.00 44.53 893 SER A C 1
ATOM 6447 O O . SER A 1 893 ? 2.906 -7.517 30.005 1.00 44.53 893 SER A O 1
ATOM 6449 N N . GLY A 1 894 ? 1.997 -8.929 28.517 1.00 56.72 894 GLY A N 1
ATOM 6450 C CA . GLY A 1 894 ? 0.971 -7.982 28.075 1.00 56.72 894 GLY A CA 1
ATOM 6451 C C . GLY A 1 894 ? 1.582 -6.759 27.376 1.00 56.72 894 GLY A C 1
ATOM 6452 O O . GLY A 1 894 ? 2.549 -6.878 26.627 1.00 56.72 894 GLY A O 1
ATOM 6453 N N . ASN A 1 895 ? 1.026 -5.574 27.635 1.00 42.91 895 ASN A N 1
ATOM 6454 C CA . ASN A 1 895 ? 1.378 -4.333 26.931 1.00 42.91 895 ASN A CA 1
ATOM 6455 C C . ASN A 1 895 ? 2.626 -3.617 27.498 1.00 42.91 895 ASN A C 1
ATOM 6457 O O . ASN A 1 895 ? 2.855 -2.453 27.177 1.00 42.91 895 ASN A O 1
ATOM 6461 N N . ILE A 1 896 ? 3.414 -4.270 28.361 1.00 52.88 896 ILE A N 1
ATOM 6462 C CA . ILE A 1 896 ? 4.638 -3.705 28.947 1.00 52.88 896 ILE A CA 1
ATOM 6463 C C . ILE A 1 896 ? 5.830 -4.561 28.505 1.00 52.88 896 ILE A C 1
ATOM 6465 O O . ILE A 1 896 ? 5.904 -5.752 28.809 1.00 52.88 896 ILE A O 1
ATOM 6469 N N . GLY A 1 897 ? 6.759 -3.935 27.780 1.00 56.03 897 GLY A N 1
ATOM 6470 C CA . GLY A 1 897 ? 8.030 -4.529 27.375 1.00 56.03 897 GLY A CA 1
ATOM 6471 C C . GLY A 1 897 ? 9.192 -3.890 28.129 1.00 56.03 897 GLY A C 1
ATOM 6472 O O . GLY A 1 897 ? 9.463 -2.704 27.947 1.00 56.03 897 GLY A O 1
ATOM 6473 N N . THR A 1 898 ? 9.901 -4.660 28.951 1.00 55.38 898 THR A N 1
ATOM 6474 C CA . THR A 1 898 ? 11.123 -4.198 29.631 1.00 55.38 898 THR A CA 1
ATOM 6475 C C . THR A 1 898 ? 12.340 -4.565 28.789 1.00 55.38 898 THR A C 1
ATOM 6477 O O . THR A 1 898 ? 12.543 -5.745 28.516 1.00 55.38 898 THR A O 1
ATOM 6480 N N . HIS A 1 899 ? 13.154 -3.581 28.397 1.00 52.41 899 HIS A N 1
ATOM 6481 C CA . HIS A 1 899 ? 14.402 -3.776 27.648 1.00 52.41 899 HIS A CA 1
ATOM 6482 C C . HIS A 1 899 ? 15.596 -3.214 28.425 1.00 52.41 899 HIS A C 1
ATOM 6484 O O . HIS A 1 899 ? 15.544 -2.086 28.913 1.00 52.41 899 HIS A O 1
ATOM 6490 N N . ALA A 1 900 ? 16.695 -3.967 28.482 1.00 45.53 900 ALA A N 1
ATOM 6491 C CA . ALA A 1 900 ? 17.966 -3.478 29.006 1.00 45.53 900 ALA A CA 1
ATOM 6492 C C . ALA A 1 900 ? 18.813 -2.848 27.881 1.00 45.53 900 ALA A C 1
ATOM 6494 O O . ALA A 1 900 ? 19.150 -3.524 26.914 1.00 45.53 900 ALA A O 1
ATOM 6495 N N . GLY A 1 901 ? 19.187 -1.570 28.028 1.00 51.78 901 GLY A N 1
ATOM 6496 C CA . GLY A 1 901 ? 20.259 -0.943 27.236 1.00 51.78 901 GLY A CA 1
ATOM 6497 C C . GLY A 1 901 ? 19.955 -0.625 25.764 1.00 51.78 901 GLY A C 1
ATOM 6498 O O . GLY A 1 901 ? 20.810 -0.859 24.915 1.00 51.78 901 GLY A O 1
ATOM 6499 N N . VAL A 1 902 ? 18.773 -0.086 25.443 1.00 40.53 902 VAL A N 1
ATOM 6500 C CA . VAL A 1 902 ? 18.437 0.344 24.068 1.00 40.53 902 VAL A CA 1
ATOM 6501 C C . VAL A 1 902 ? 18.890 1.783 23.807 1.00 40.53 902 VAL A C 1
ATOM 6503 O O . VAL A 1 902 ? 18.425 2.712 24.465 1.00 40.53 902 VAL A O 1
ATOM 6506 N N . THR A 1 903 ? 19.734 1.968 22.790 1.00 41.22 903 THR A N 1
ATOM 6507 C CA . THR A 1 903 ? 20.004 3.270 22.160 1.00 41.22 903 THR A CA 1
ATOM 6508 C C . THR A 1 903 ? 19.093 3.423 20.944 1.00 41.22 903 THR A C 1
ATOM 6510 O O . THR A 1 903 ? 19.106 2.564 20.066 1.00 41.22 903 THR A O 1
ATOM 6513 N N . ALA A 1 904 ? 18.326 4.511 20.871 1.00 38.47 904 ALA A N 1
ATOM 6514 C CA . ALA A 1 904 ? 17.475 4.843 19.729 1.00 38.47 904 ALA A CA 1
ATOM 6515 C C . ALA A 1 904 ? 17.930 6.166 19.093 1.00 38.47 904 ALA A C 1
ATOM 6517 O O . ALA A 1 904 ? 18.236 7.108 19.818 1.00 38.47 904 ALA A O 1
ATOM 6518 N N . GLY A 1 905 ? 17.947 6.230 17.757 1.00 48.50 905 GLY A N 1
ATOM 6519 C CA . GLY A 1 905 ? 18.246 7.447 16.993 1.00 48.50 905 GLY A CA 1
ATOM 6520 C C . GLY A 1 905 ? 19.717 7.879 17.030 1.00 48.50 905 GLY A C 1
ATOM 6521 O O . GLY A 1 905 ? 20.109 8.716 17.838 1.00 48.50 905 GLY A O 1
ATOM 6522 N N . GLY A 1 906 ? 20.526 7.351 16.111 1.00 54.16 906 GLY A N 1
ATOM 6523 C CA . GLY A 1 906 ? 21.810 7.950 15.731 1.00 54.16 906 GLY A CA 1
ATOM 6524 C C . GLY A 1 906 ? 21.727 8.509 14.311 1.00 54.16 906 GLY A C 1
ATOM 6525 O O . GLY A 1 906 ? 20.913 8.030 13.524 1.00 54.16 906 GLY A O 1
ATOM 6526 N N . ASN A 1 907 ? 22.575 9.484 13.966 1.00 58.38 907 ASN A N 1
ATOM 6527 C CA . ASN A 1 907 ? 22.798 9.839 12.562 1.00 58.38 907 ASN A CA 1
ATOM 6528 C C . ASN A 1 907 ? 23.367 8.596 11.857 1.00 58.38 907 ASN A C 1
ATOM 6530 O O . ASN A 1 907 ? 24.479 8.176 12.185 1.00 58.38 907 ASN A O 1
ATOM 6534 N N . SER A 1 908 ? 22.612 8.005 10.932 1.00 66.31 908 SER A N 1
ATOM 6535 C CA . SER A 1 908 ? 23.037 6.820 10.184 1.00 66.31 908 SER A CA 1
ATOM 6536 C C . SER A 1 908 ? 23.229 7.200 8.730 1.00 66.31 908 SER A C 1
ATOM 6538 O O . SER A 1 908 ? 22.296 7.694 8.103 1.00 66.31 908 SER A O 1
ATOM 6540 N N . GLU A 1 909 ? 24.428 6.963 8.208 1.00 75.62 909 GLU A N 1
ATOM 6541 C CA . GLU A 1 909 ? 24.741 7.033 6.782 1.00 75.62 909 GLU A CA 1
ATOM 6542 C C . GLU A 1 909 ? 25.146 5.627 6.322 1.00 75.62 909 GLU A C 1
ATOM 6544 O O . GLU A 1 909 ? 26.088 5.041 6.863 1.00 75.62 909 GLU A O 1
ATOM 6549 N N . THR A 1 910 ? 24.422 5.085 5.345 1.00 77.06 910 THR A N 1
ATOM 6550 C CA . THR A 1 910 ? 24.752 3.828 4.672 1.00 77.06 910 THR A CA 1
ATOM 6551 C C . THR A 1 910 ? 25.458 4.179 3.369 1.00 77.06 910 THR A C 1
ATOM 6553 O O . THR A 1 910 ? 24.852 4.710 2.439 1.00 77.06 910 THR A O 1
ATOM 6556 N N . VAL A 1 911 ? 26.756 3.888 3.294 1.00 75.81 911 VAL A N 1
ATOM 6557 C CA . VAL A 1 911 ? 27.522 4.005 2.047 1.00 75.81 911 VAL A CA 1
ATOM 6558 C C . VAL A 1 911 ? 27.076 2.886 1.103 1.00 75.81 911 VAL A C 1
ATOM 6560 O O . VAL A 1 911 ? 27.174 1.712 1.456 1.00 75.81 911 VAL A O 1
ATOM 6563 N N . ILE A 1 912 ? 26.560 3.267 -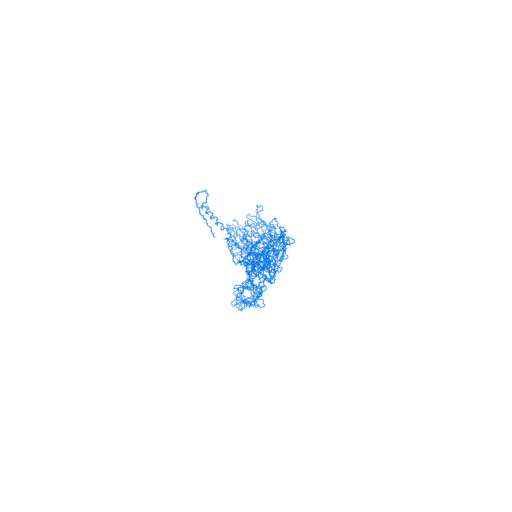0.066 1.00 68.69 912 ILE A N 1
ATOM 6564 C CA . ILE A 1 912 ? 25.988 2.371 -1.083 1.00 68.69 912 ILE A CA 1
ATOM 6565 C C . ILE A 1 912 ? 27.086 1.916 -2.053 1.00 68.69 912 ILE A C 1
ATOM 6567 O O . ILE A 1 912 ? 27.271 0.722 -2.274 1.00 68.69 912 ILE A O 1
ATOM 6571 N N . ASP A 1 913 ? 27.853 2.870 -2.579 1.00 67.50 913 ASP A N 1
ATOM 6572 C CA . ASP A 1 913 ? 29.078 2.649 -3.351 1.00 67.50 913 ASP A CA 1
ATOM 6573 C C . ASP A 1 913 ? 30.098 3.763 -3.022 1.00 67.50 913 ASP A C 1
ATOM 6575 O O . ASP A 1 913 ? 29.928 4.478 -2.034 1.00 67.50 913 ASP A O 1
ATOM 6579 N N . HIS A 1 914 ? 31.200 3.907 -3.770 1.00 71.25 914 HIS A N 1
ATOM 6580 C CA . HIS A 1 914 ? 32.253 4.865 -3.384 1.00 71.25 914 HIS A CA 1
ATOM 6581 C C . HIS A 1 914 ? 31.828 6.347 -3.475 1.00 71.25 914 HIS A C 1
ATOM 6583 O O . HIS A 1 914 ? 32.456 7.192 -2.835 1.00 71.25 914 HIS A O 1
ATOM 6589 N N . VAL A 1 915 ? 30.751 6.660 -4.206 1.00 72.50 915 VAL A N 1
ATOM 6590 C CA . VAL A 1 915 ? 30.207 8.022 -4.365 1.00 72.50 915 VAL A CA 1
ATOM 6591 C C . VAL A 1 915 ? 28.793 8.184 -3.802 1.00 72.50 915 VAL A C 1
ATOM 6593 O O . VAL A 1 915 ? 28.440 9.283 -3.36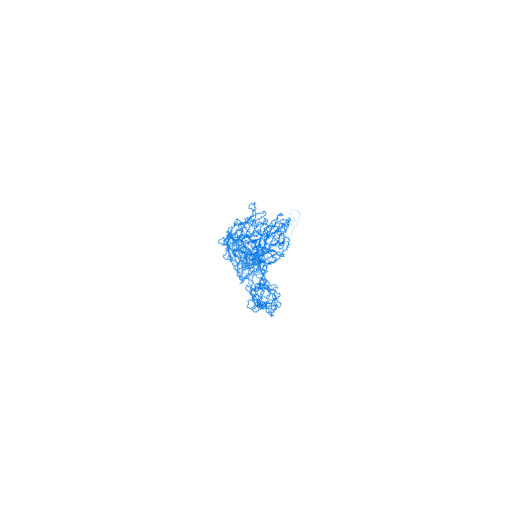3 1.00 72.50 915 VAL A O 1
ATOM 6596 N N . ILE A 1 916 ? 27.981 7.126 -3.784 1.00 77.88 916 ILE A N 1
ATOM 6597 C CA . ILE A 1 916 ? 26.581 7.166 -3.351 1.00 77.88 916 ILE A CA 1
ATOM 6598 C C . ILE A 1 916 ? 26.451 6.748 -1.882 1.00 77.88 916 ILE A C 1
ATOM 6600 O O . ILE A 1 916 ? 27.032 5.757 -1.439 1.00 77.88 916 ILE A O 1
ATOM 6604 N N . ALA A 1 917 ? 25.641 7.482 -1.118 1.00 80.31 917 ALA A N 1
ATOM 6605 C CA . ALA A 1 917 ? 25.216 7.074 0.219 1.00 80.31 917 ALA A CA 1
ATOM 6606 C C . ALA A 1 917 ? 23.798 7.560 0.528 1.00 80.31 917 ALA A C 1
ATOM 6608 O O . ALA A 1 917 ? 23.431 8.680 0.180 1.00 80.31 917 ALA A O 1
ATOM 6609 N N . GLU A 1 918 ? 23.025 6.750 1.236 1.00 84.19 918 GLU A N 1
ATOM 6610 C CA . GLU A 1 918 ? 21.761 7.162 1.852 1.00 84.19 918 GLU A CA 1
ATOM 6611 C C . GLU A 1 918 ? 21.984 7.497 3.331 1.00 84.19 918 GLU A C 1
ATOM 6613 O O . GLU A 1 918 ? 22.939 7.025 3.952 1.00 84.19 918 GLU A O 1
ATOM 6618 N N . GLY A 1 919 ? 21.103 8.289 3.934 1.00 83.19 919 GLY A N 1
ATOM 6619 C CA . GLY A 1 919 ? 21.181 8.520 5.368 1.00 83.19 919 GLY A CA 1
ATOM 6620 C C . GLY A 1 919 ? 19.967 9.190 5.986 1.00 83.19 919 GLY A C 1
ATOM 6621 O O . GLY A 1 919 ? 19.142 9.812 5.317 1.00 83.19 919 GLY A O 1
ATOM 6622 N N . THR A 1 920 ? 19.876 9.061 7.308 1.00 80.44 920 THR A N 1
ATOM 6623 C CA . THR A 1 920 ? 18.819 9.656 8.128 1.00 80.44 920 THR A CA 1
ATOM 6624 C C . THR A 1 920 ? 19.418 10.476 9.264 1.00 80.44 920 THR A C 1
ATOM 6626 O O . THR A 1 920 ? 20.310 10.029 9.990 1.00 80.44 920 THR A O 1
ATOM 6629 N N . THR A 1 921 ? 18.903 11.693 9.435 1.00 78.50 921 THR A N 1
ATOM 6630 C CA . THR A 1 921 ? 19.189 12.552 10.586 1.00 78.50 921 THR A CA 1
ATOM 6631 C C . THR A 1 921 ? 17.878 13.006 11.207 1.00 78.50 921 THR A C 1
ATOM 6633 O O . THR A 1 921 ? 17.045 13.651 10.571 1.00 78.50 921 THR A O 1
ATOM 6636 N N . GLN A 1 922 ? 17.695 12.658 12.478 1.00 70.62 922 GLN A N 1
ATOM 6637 C CA . GLN A 1 922 ? 16.555 13.089 13.279 1.00 70.62 922 GLN A CA 1
ATOM 6638 C C . GLN A 1 922 ? 16.954 14.248 14.196 1.00 70.62 922 GLN A C 1
ATOM 6640 O O . GLN A 1 922 ? 18.131 14.426 14.511 1.00 70.62 922 GLN A O 1
ATOM 6645 N N . ALA A 1 923 ? 15.953 14.998 14.656 1.00 63.88 923 ALA A N 1
ATOM 6646 C CA . ALA A 1 923 ? 16.104 16.124 15.569 1.00 63.88 923 ALA A CA 1
ATOM 6647 C C . ALA A 1 923 ? 16.965 17.276 15.024 1.00 63.88 923 ALA A C 1
ATOM 6649 O O . ALA A 1 923 ? 18.094 17.530 15.460 1.00 63.88 923 ALA A O 1
ATOM 6650 N N . SER A 1 924 ? 16.354 18.047 14.124 1.00 58.19 924 SER A N 1
ATOM 6651 C CA . SER A 1 924 ? 16.634 19.479 14.049 1.00 58.19 924 SER A CA 1
ATOM 6652 C C . SER A 1 924 ? 16.430 20.159 15.411 1.00 58.19 924 SER A C 1
ATOM 6654 O O . SER A 1 924 ? 15.680 19.701 16.271 1.00 58.19 924 SER A O 1
ATOM 6656 N N . PHE A 1 925 ? 17.110 21.283 15.590 1.00 62.28 925 PHE A N 1
ATOM 6657 C CA . PHE A 1 925 ? 16.873 22.256 16.651 1.00 62.28 925 PHE A CA 1
ATOM 6658 C C . PHE A 1 925 ? 17.072 23.638 16.001 1.00 62.28 925 PHE A C 1
ATOM 6660 O O . PHE A 1 925 ? 17.752 23.735 14.975 1.00 62.28 925 PHE A O 1
ATOM 6667 N N . ALA A 1 926 ? 16.590 24.730 16.599 1.00 62.72 926 ALA A N 1
ATOM 6668 C CA . ALA A 1 926 ? 16.883 26.085 16.099 1.00 62.72 926 ALA A CA 1
ATOM 6669 C C . ALA A 1 926 ? 18.371 26.507 16.202 1.00 62.72 926 ALA A C 1
ATOM 6671 O O . ALA A 1 926 ? 18.729 27.629 15.851 1.00 62.72 926 ALA A O 1
ATOM 6672 N N . ALA A 1 927 ? 19.251 25.623 16.685 1.00 68.69 927 ALA A N 1
ATOM 6673 C CA . ALA A 1 927 ? 20.697 25.748 16.549 1.00 68.69 927 ALA A CA 1
ATOM 6674 C C . ALA A 1 927 ? 21.187 24.875 15.382 1.00 68.69 927 ALA A C 1
ATOM 6676 O O . ALA A 1 927 ? 20.909 23.679 15.343 1.00 68.69 927 ALA A O 1
ATOM 6677 N N . GLU A 1 928 ? 21.951 25.470 14.467 1.00 79.19 928 GLU A N 1
ATOM 6678 C CA . GLU A 1 928 ? 22.486 24.844 13.252 1.00 79.19 928 GLU A CA 1
ATOM 6679 C C . GLU A 1 928 ? 23.351 23.594 13.545 1.00 79.19 928 GLU A C 1
ATOM 6681 O O . GLU A 1 928 ? 24.424 23.690 14.150 1.00 79.19 928 GLU A O 1
ATOM 6686 N N . ARG A 1 929 ? 22.953 22.412 13.059 1.00 80.56 929 ARG A N 1
ATOM 6687 C CA . ARG A 1 929 ? 23.657 21.125 13.274 1.00 80.56 929 ARG A CA 1
ATOM 6688 C C . ARG A 1 929 ? 24.224 20.542 11.980 1.00 80.56 929 ARG A C 1
ATOM 6690 O O . ARG A 1 929 ? 23.874 20.989 10.894 1.00 80.56 929 ARG A O 1
ATOM 6697 N N . THR A 1 930 ? 25.115 19.554 12.089 1.00 85.31 930 THR A N 1
ATOM 6698 C CA . THR A 1 930 ? 25.491 18.690 10.956 1.00 85.31 930 THR A CA 1
ATOM 6699 C C . THR A 1 930 ? 24.312 17.784 10.602 1.00 85.31 930 THR A C 1
ATOM 6701 O O . THR A 1 930 ? 23.840 17.043 11.465 1.00 85.31 930 THR A O 1
ATOM 6704 N N . ALA A 1 931 ? 23.869 17.827 9.349 1.00 82.88 931 ALA A N 1
ATOM 6705 C CA . ALA A 1 931 ? 22.868 16.917 8.792 1.00 82.88 931 ALA A CA 1
ATOM 6706 C C . ALA A 1 931 ? 23.505 15.756 8.013 1.00 82.88 931 ALA A C 1
ATOM 6708 O O . ALA A 1 931 ? 23.095 14.607 8.148 1.00 82.88 931 ALA A O 1
ATOM 6709 N N . ALA A 1 932 ? 24.551 16.058 7.246 1.00 87.19 932 ALA A N 1
ATOM 6710 C CA . ALA A 1 932 ? 25.425 15.084 6.605 1.00 87.19 932 ALA A CA 1
ATOM 6711 C C . ALA A 1 932 ? 26.841 15.667 6.527 1.00 87.19 932 ALA A C 1
ATOM 6713 O O . ALA A 1 932 ? 27.013 16.888 6.538 1.00 87.19 932 ALA A O 1
ATOM 6714 N N . GLU A 1 933 ? 27.863 14.823 6.431 1.00 88.75 933 GLU A N 1
ATOM 6715 C CA . GLU A 1 933 ? 29.242 15.277 6.243 1.00 88.75 933 GLU A CA 1
ATOM 6716 C C . GLU A 1 933 ? 30.043 14.297 5.388 1.00 88.75 933 GLU A C 1
ATOM 6718 O O . GLU A 1 933 ? 29.823 13.092 5.431 1.00 88.75 933 GLU A O 1
ATOM 6723 N N . PHE A 1 934 ? 30.981 14.826 4.609 1.00 87.69 934 PHE A N 1
ATOM 6724 C CA . PHE A 1 934 ? 31.950 14.055 3.834 1.00 87.69 934 PHE A CA 1
ATOM 6725 C C . PHE A 1 934 ? 33.333 14.685 3.995 1.00 87.69 934 PHE A C 1
ATOM 6727 O O . PHE A 1 934 ? 33.462 15.866 4.326 1.00 87.69 934 PHE A O 1
ATOM 6734 N N . THR A 1 935 ? 34.397 13.915 3.792 1.00 86.62 935 THR A N 1
ATOM 6735 C CA . THR A 1 935 ? 35.751 14.474 3.876 1.00 86.62 935 THR A CA 1
ATOM 6736 C C . THR A 1 935 ? 36.031 15.314 2.626 1.00 86.62 935 THR A C 1
ATOM 6738 O O . THR A 1 935 ? 35.725 14.890 1.519 1.00 86.62 935 THR A O 1
ATOM 6741 N N . ALA A 1 936 ? 36.640 16.491 2.765 1.00 82.00 936 ALA A N 1
ATOM 6742 C CA . ALA A 1 936 ? 36.957 17.391 1.647 1.00 82.00 936 ALA A CA 1
ATOM 6743 C C . ALA A 1 936 ? 37.929 16.769 0.622 1.00 82.00 936 ALA A C 1
ATOM 6745 O O . ALA A 1 936 ? 38.012 17.216 -0.515 1.00 82.00 936 ALA A O 1
ATOM 6746 N N . SER A 1 937 ? 38.670 15.734 1.022 1.00 78.19 937 SER A N 1
ATOM 6747 C CA . SER A 1 937 ? 39.497 14.898 0.145 1.00 78.19 937 SER A CA 1
ATOM 6748 C C . SER A 1 937 ? 38.709 13.806 -0.591 1.00 78.19 937 SER A C 1
ATOM 6750 O O . SER A 1 937 ? 39.208 13.285 -1.583 1.00 78.19 937 SER A O 1
ATOM 6752 N N . GLN A 1 938 ? 37.505 13.454 -0.121 1.00 78.19 938 GLN A N 1
ATOM 6753 C CA . GLN A 1 938 ? 36.669 12.415 -0.723 1.00 78.19 938 GLN A CA 1
ATOM 6754 C C . GLN A 1 938 ? 35.862 12.913 -1.914 1.00 78.19 938 GLN A C 1
ATOM 6756 O O . GLN A 1 938 ? 35.677 12.120 -2.806 1.00 78.19 938 GLN A O 1
ATOM 6761 N N . PHE A 1 939 ? 35.383 14.160 -1.976 1.00 83.31 939 PHE A N 1
ATOM 6762 C CA . PHE A 1 939 ? 34.656 14.680 -3.150 1.00 83.31 939 PHE A CA 1
ATOM 6763 C C . PHE A 1 939 ? 34.907 16.186 -3.296 1.00 83.31 939 PHE A C 1
ATOM 6765 O O . PHE A 1 939 ? 34.994 16.861 -2.278 1.00 83.31 939 PHE A O 1
ATOM 6772 N N . ASN A 1 940 ? 34.940 16.736 -4.520 1.00 80.12 940 ASN A N 1
ATOM 6773 C CA . ASN A 1 940 ? 34.981 18.198 -4.754 1.00 80.12 940 ASN A CA 1
ATOM 6774 C C . ASN A 1 940 ? 33.626 18.896 -4.500 1.00 80.12 940 ASN A C 1
ATOM 6776 O O . ASN A 1 940 ? 33.532 20.128 -4.492 1.00 80.12 940 ASN A O 1
ATOM 6780 N N . GLY A 1 941 ? 32.562 18.111 -4.347 1.00 84.56 941 GLY A N 1
ATOM 6781 C CA . GLY A 1 941 ? 31.205 18.546 -4.053 1.00 84.56 941 GLY A CA 1
ATOM 6782 C C . GLY A 1 941 ? 30.270 17.343 -3.939 1.00 84.56 941 GLY A C 1
ATOM 6783 O O . GLY A 1 941 ? 30.654 16.216 -4.246 1.00 84.56 941 GLY A O 1
ATOM 6784 N N . ALA A 1 942 ? 29.038 17.573 -3.501 1.00 87.00 942 ALA A N 1
ATOM 6785 C CA . ALA A 1 942 ? 28.011 16.543 -3.425 1.00 87.00 942 ALA A CA 1
ATOM 6786 C C . ALA A 1 942 ? 26.627 17.132 -3.719 1.00 87.00 942 ALA A C 1
ATOM 6788 O O . ALA A 1 942 ? 26.313 18.243 -3.288 1.00 87.00 942 ALA A O 1
ATOM 6789 N N . LEU A 1 943 ? 25.792 16.370 -4.422 1.00 86.31 943 LEU A N 1
ATOM 6790 C CA . LEU A 1 943 ? 24.366 16.646 -4.558 1.00 86.31 943 LEU A CA 1
ATOM 6791 C C . LEU A 1 943 ? 23.595 15.754 -3.581 1.00 86.31 943 LEU A C 1
ATOM 6793 O O . LEU A 1 943 ? 23.872 14.562 -3.476 1.00 86.31 943 LEU A O 1
ATOM 6797 N N . TYR A 1 944 ? 22.614 16.321 -2.892 1.00 86.62 944 TYR A N 1
ATOM 6798 C CA . TYR A 1 944 ? 21.700 15.606 -2.013 1.00 86.62 944 TYR A CA 1
ATOM 6799 C C . TYR A 1 944 ? 20.279 15.741 -2.549 1.00 86.62 944 TYR A C 1
ATOM 6801 O O . TYR A 1 944 ? 19.780 16.853 -2.722 1.00 86.62 944 TYR A O 1
ATOM 6809 N N . HIS A 1 945 ? 19.610 14.615 -2.759 1.00 85.25 945 HIS A N 1
ATOM 6810 C CA . HIS A 1 945 ? 18.157 14.559 -2.856 1.00 85.25 945 HIS A CA 1
ATOM 6811 C C . HIS A 1 945 ? 17.632 14.381 -1.432 1.00 85.25 945 HIS A C 1
ATOM 6813 O O . HIS A 1 945 ? 18.034 13.443 -0.744 1.00 85.25 945 HIS A O 1
ATOM 6819 N N . VAL A 1 946 ? 16.813 15.319 -0.960 1.00 86.81 946 VAL A N 1
ATOM 6820 C CA . VAL A 1 946 ? 16.425 15.420 0.451 1.00 86.81 946 VAL A CA 1
ATOM 6821 C C . VAL A 1 946 ? 14.914 15.433 0.583 1.00 86.81 946 VAL A C 1
ATOM 6823 O O . VAL A 1 946 ? 14.232 16.188 -0.112 1.00 86.81 946 VAL A O 1
ATOM 6826 N N . VAL A 1 947 ? 14.419 14.643 1.533 1.00 85.12 947 VAL A N 1
ATOM 6827 C CA . VAL A 1 947 ? 13.053 14.732 2.042 1.00 85.12 947 VAL A CA 1
ATOM 6828 C C . VAL A 1 947 ? 13.135 15.149 3.502 1.00 85.12 947 VAL A C 1
ATOM 6830 O O . VAL A 1 947 ? 13.751 14.461 4.319 1.00 85.12 947 VAL A O 1
ATOM 6833 N N . THR A 1 948 ? 12.536 16.291 3.835 1.00 84.44 948 THR A N 1
ATOM 6834 C CA . THR A 1 948 ? 12.327 16.685 5.229 1.00 84.44 948 THR A CA 1
ATOM 6835 C C . THR A 1 948 ? 10.871 16.491 5.608 1.00 84.44 948 THR A C 1
ATOM 6837 O O . THR A 1 948 ? 9.968 16.690 4.794 1.00 84.44 948 THR A O 1
ATOM 6840 N N . ARG A 1 949 ? 10.648 16.102 6.860 1.00 82.06 949 ARG A N 1
ATOM 6841 C CA . ARG A 1 949 ? 9.319 15.960 7.443 1.00 82.06 949 ARG A CA 1
ATOM 6842 C C . ARG A 1 949 ? 9.237 16.778 8.719 1.00 82.06 949 ARG A C 1
ATOM 6844 O O . ARG A 1 949 ? 10.015 16.534 9.650 1.00 82.06 949 ARG A O 1
ATOM 6851 N N . ASP A 1 950 ? 8.251 17.664 8.761 1.00 77.69 950 ASP A N 1
ATOM 6852 C CA . ASP A 1 950 ? 7.804 18.318 9.981 1.00 77.69 950 ASP A CA 1
ATOM 6853 C C . ASP A 1 950 ? 7.045 17.278 10.822 1.00 77.69 950 ASP A C 1
ATOM 6855 O O . ASP A 1 950 ? 6.063 16.671 10.390 1.00 77.69 950 ASP A O 1
ATOM 6859 N N . THR A 1 951 ? 7.543 17.010 12.025 1.00 72.56 951 THR A N 1
ATOM 6860 C CA . THR A 1 951 ? 6.959 16.046 12.970 1.00 72.56 951 THR A CA 1
ATOM 6861 C C . THR A 1 951 ? 5.935 16.675 13.919 1.00 72.56 951 THR A C 1
ATOM 6863 O O . THR A 1 951 ? 5.252 15.945 14.636 1.00 72.56 951 THR A O 1
ATOM 6866 N N . VAL A 1 952 ? 5.794 18.004 13.895 1.00 71.25 952 VAL A N 1
ATOM 6867 C CA . VAL A 1 952 ? 4.789 18.783 14.627 1.00 71.25 952 VAL A CA 1
ATOM 6868 C C . VAL A 1 952 ? 3.544 18.979 13.759 1.00 71.25 952 VAL A C 1
ATOM 6870 O O . VAL A 1 952 ? 2.443 18.637 14.194 1.00 71.25 952 VAL A O 1
ATOM 6873 N N . ASN A 1 953 ? 3.714 19.465 12.524 1.00 72.69 953 ASN A N 1
ATOM 6874 C CA . ASN A 1 953 ? 2.611 19.747 11.597 1.00 72.69 953 ASN A CA 1
ATOM 6875 C C . ASN A 1 953 ? 2.306 18.570 10.649 1.00 72.69 953 ASN A C 1
ATOM 6877 O O . ASN A 1 953 ? 1.185 18.451 10.154 1.00 72.69 953 ASN A O 1
ATOM 6881 N N . GLY A 1 954 ? 3.255 17.649 10.447 1.00 72.94 954 GLY A N 1
ATOM 6882 C CA . GLY A 1 954 ? 3.065 16.424 9.659 1.00 72.94 954 GLY A CA 1
ATOM 6883 C C . GLY A 1 954 ? 3.286 16.574 8.150 1.00 72.94 954 GLY A C 1
ATOM 6884 O O . GLY A 1 954 ? 3.063 15.610 7.417 1.00 72.94 954 GLY A O 1
ATOM 6885 N N . SER A 1 955 ? 3.708 17.752 7.694 1.00 80.69 955 SER A N 1
ATOM 6886 C CA . SER A 1 955 ? 4.009 18.082 6.301 1.00 80.69 955 SER A CA 1
ATOM 6887 C C . SER A 1 955 ? 5.371 17.551 5.840 1.00 80.69 955 SER A C 1
ATOM 6889 O O . SER A 1 955 ? 6.256 17.230 6.639 1.00 80.69 955 SER A O 1
ATOM 6891 N N . PHE A 1 956 ? 5.534 17.454 4.519 1.00 83.19 956 PHE A N 1
ATOM 6892 C CA . PHE A 1 956 ? 6.752 16.991 3.859 1.00 83.19 956 PHE A CA 1
ATOM 6893 C C . PHE A 1 956 ? 7.237 18.013 2.822 1.00 83.19 956 PHE A C 1
ATOM 6895 O O . PHE A 1 956 ? 6.443 18.596 2.079 1.00 83.19 956 PHE A O 1
ATOM 6902 N N . GLU A 1 957 ? 8.556 18.176 2.734 1.00 85.88 957 GLU A N 1
ATOM 6903 C CA . GLU A 1 957 ? 9.237 18.947 1.694 1.00 85.88 957 GLU A CA 1
ATOM 6904 C C . GLU A 1 957 ? 10.271 18.073 0.992 1.00 85.88 957 GLU A C 1
ATOM 6906 O O . GLU A 1 957 ? 11.132 17.472 1.635 1.00 85.88 957 GLU A O 1
ATOM 6911 N N . THR A 1 958 ? 10.231 18.066 -0.338 1.00 85.94 958 THR A N 1
ATOM 6912 C CA . THR A 1 958 ? 11.287 17.504 -1.181 1.00 85.94 958 THR A CA 1
ATOM 6913 C C . THR A 1 958 ? 12.111 18.637 -1.778 1.00 85.94 958 THR A C 1
ATOM 6915 O O . THR A 1 958 ? 11.540 19.568 -2.353 1.00 85.94 958 THR A O 1
ATOM 6918 N N . GLN A 1 959 ? 13.436 18.547 -1.720 1.00 86.94 959 GLN A N 1
ATOM 6919 C CA . GLN A 1 959 ? 14.331 19.496 -2.388 1.00 86.94 959 GLN A CA 1
ATOM 6920 C C . GLN A 1 959 ? 15.652 18.839 -2.810 1.00 86.94 959 GLN A C 1
ATOM 6922 O O . GLN A 1 959 ? 16.069 17.816 -2.263 1.00 86.94 959 GLN A O 1
ATOM 6927 N N . LYS A 1 960 ? 16.337 19.460 -3.772 1.00 87.50 960 LYS A N 1
ATOM 6928 C CA . LYS A 1 960 ? 17.726 19.150 -4.120 1.00 87.50 960 LYS A CA 1
ATOM 6929 C C . LYS A 1 960 ? 18.648 20.158 -3.455 1.00 87.50 960 LYS A C 1
ATOM 6931 O O . LYS A 1 960 ? 18.429 21.357 -3.605 1.00 87.50 960 LYS A O 1
ATOM 6936 N N . ILE A 1 961 ? 19.709 19.692 -2.809 1.00 89.25 961 ILE A N 1
ATOM 6937 C CA . ILE A 1 961 ? 20.753 20.542 -2.234 1.00 89.25 961 ILE A CA 1
ATOM 6938 C C . ILE A 1 961 ? 22.072 20.245 -2.938 1.00 89.25 961 ILE A C 1
ATOM 6940 O O . ILE A 1 961 ? 22.530 19.106 -2.919 1.00 89.25 961 ILE A O 1
ATOM 6944 N N . SER A 1 962 ? 22.708 21.250 -3.534 1.00 89.44 962 SER A N 1
ATOM 6945 C CA . SER A 1 962 ? 24.038 21.107 -4.136 1.00 89.44 962 SER A CA 1
ATOM 6946 C C . SER A 1 962 ? 25.075 21.794 -3.255 1.00 89.44 962 SER A C 1
ATOM 6948 O O . SER A 1 962 ? 24.976 22.994 -3.000 1.00 89.44 962 SER A O 1
ATOM 6950 N N . VAL A 1 963 ? 26.051 21.022 -2.777 1.00 90.25 963 VAL A N 1
ATOM 6951 C CA . VAL A 1 963 ? 27.139 21.460 -1.896 1.00 90.25 963 VAL A CA 1
ATOM 6952 C C . VAL A 1 963 ? 28.459 21.416 -2.664 1.00 90.25 963 VAL A C 1
ATOM 6954 O O . VAL A 1 963 ? 28.787 20.410 -3.296 1.00 90.25 963 VAL A O 1
ATOM 6957 N N . LEU A 1 964 ? 29.243 22.489 -2.591 1.00 87.81 964 LEU A N 1
ATOM 6958 C CA . LEU A 1 964 ? 30.596 22.566 -3.154 1.00 87.81 964 LEU A CA 1
ATOM 6959 C C . LEU A 1 964 ? 31.548 23.271 -2.185 1.00 87.81 964 LEU A C 1
ATOM 6961 O O . LEU A 1 964 ? 31.108 23.933 -1.247 1.00 87.81 964 LEU A O 1
ATOM 6965 N N . HIS A 1 965 ? 32.855 23.130 -2.395 1.00 87.44 965 HIS A N 1
ATOM 6966 C CA . HIS A 1 965 ? 33.869 23.766 -1.551 1.00 87.44 965 HIS A CA 1
ATOM 6967 C C . HIS A 1 965 ? 35.124 24.145 -2.344 1.00 87.44 965 HIS A C 1
ATOM 6969 O O . HIS A 1 965 ? 35.407 23.587 -3.405 1.00 87.44 965 HIS A O 1
ATOM 6975 N N . ASN A 1 966 ? 35.899 25.084 -1.803 1.00 82.88 966 ASN A N 1
ATOM 6976 C CA . ASN A 1 966 ? 37.174 25.562 -2.364 1.00 82.88 966 ASN A CA 1
ATOM 6977 C C . ASN A 1 966 ? 38.386 25.183 -1.471 1.00 82.88 966 ASN A C 1
ATOM 6979 O O . ASN A 1 966 ? 39.440 25.811 -1.553 1.00 82.88 966 ASN A O 1
ATOM 6983 N N . PHE A 1 967 ? 38.213 24.190 -0.583 1.00 78.94 967 PHE A N 1
ATOM 6984 C CA . PHE A 1 967 ? 39.130 23.797 0.510 1.00 78.94 967 PHE A CA 1
ATOM 6985 C C . PHE A 1 967 ? 39.355 24.832 1.639 1.00 78.94 967 PHE A C 1
ATOM 6987 O O . PHE A 1 967 ? 40.140 24.560 2.543 1.00 78.94 967 PHE A O 1
ATOM 6994 N N . ASN A 1 968 ? 38.637 25.959 1.645 1.00 78.62 968 ASN A N 1
ATOM 6995 C CA . ASN A 1 968 ? 38.596 26.915 2.762 1.00 78.62 968 ASN A CA 1
ATOM 6996 C C . ASN A 1 968 ? 37.159 27.093 3.286 1.00 78.62 968 ASN A C 1
ATOM 6998 O O . ASN A 1 968 ? 36.918 27.013 4.487 1.00 78.62 968 ASN A O 1
ATOM 7002 N N . ASP A 1 969 ? 36.213 27.276 2.365 1.00 82.44 969 ASP A N 1
ATOM 7003 C CA . ASP A 1 969 ? 34.797 27.535 2.604 1.00 82.44 969 ASP A CA 1
ATOM 7004 C C . ASP A 1 969 ? 33.927 26.433 1.977 1.00 82.44 969 ASP A C 1
ATOM 7006 O O . ASP A 1 969 ? 34.260 25.874 0.922 1.00 82.44 969 ASP A O 1
ATOM 7010 N N . GLY A 1 970 ? 32.785 26.158 2.611 1.00 87.75 970 GLY A N 1
ATOM 7011 C CA . GLY A 1 970 ? 31.678 25.401 2.028 1.00 87.75 970 GLY A CA 1
ATOM 7012 C C . GLY A 1 970 ? 30.614 26.347 1.468 1.00 87.75 970 GLY A C 1
ATOM 7013 O O . GLY A 1 970 ? 30.381 27.419 2.018 1.00 87.75 970 GLY A O 1
ATOM 7014 N N . PHE A 1 971 ? 29.963 25.948 0.379 1.00 88.12 971 PHE A N 1
ATOM 7015 C CA . PHE A 1 971 ? 28.901 26.708 -0.278 1.00 88.12 971 PHE A CA 1
ATOM 7016 C C . PHE A 1 971 ? 27.725 25.786 -0.597 1.00 88.12 971 PHE A C 1
ATOM 7018 O O . PHE A 1 971 ? 27.922 24.596 -0.861 1.00 88.12 971 PHE A O 1
ATOM 7025 N N . VAL A 1 972 ? 26.510 26.337 -0.616 1.00 90.81 972 VAL A N 1
ATOM 7026 C CA . VAL A 1 972 ? 25.282 25.570 -0.842 1.00 90.81 972 VAL A CA 1
ATOM 7027 C C . VAL A 1 972 ? 24.274 26.322 -1.713 1.00 90.81 972 VAL A C 1
ATOM 7029 O O . VAL A 1 972 ? 24.154 27.542 -1.634 1.00 90.81 972 VAL A O 1
ATOM 7032 N N . THR A 1 973 ? 23.514 25.573 -2.508 1.00 89.25 973 THR A N 1
ATOM 7033 C CA . THR A 1 973 ? 22.282 26.019 -3.173 1.00 89.25 973 THR A CA 1
ATOM 7034 C C . THR A 1 973 ? 21.181 24.976 -2.968 1.00 89.25 973 THR A C 1
ATOM 7036 O O . THR A 1 973 ? 21.475 23.780 -2.897 1.00 89.25 973 THR A O 1
ATOM 7039 N N . SER A 1 974 ? 19.924 25.421 -2.913 1.00 87.25 974 SER A N 1
ATOM 7040 C CA . SER A 1 974 ? 18.735 24.561 -2.881 1.00 87.25 974 SER A CA 1
ATOM 7041 C C . SER A 1 974 ? 17.861 24.813 -4.109 1.00 87.25 974 SER A C 1
ATOM 7043 O O . SER A 1 974 ? 17.618 25.963 -4.479 1.00 87.25 974 SER A O 1
ATOM 7045 N N . SER A 1 975 ? 17.356 23.751 -4.737 1.00 85.50 975 SER A N 1
ATOM 7046 C CA . SER A 1 975 ? 16.476 23.827 -5.908 1.00 85.50 975 SER A CA 1
ATOM 7047 C C . SER A 1 975 ? 15.378 22.753 -5.888 1.00 85.50 975 SER A C 1
ATOM 7049 O O . SER A 1 975 ? 15.371 21.868 -5.032 1.00 85.50 975 SER A O 1
ATOM 7051 N N . ALA A 1 976 ? 14.415 22.859 -6.813 1.00 82.44 976 ALA A N 1
ATOM 7052 C CA . ALA A 1 976 ? 13.254 21.963 -6.933 1.00 82.44 976 ALA A CA 1
ATOM 7053 C C . ALA A 1 976 ? 12.395 21.818 -5.649 1.00 82.44 976 ALA A C 1
ATOM 7055 O O . ALA A 1 976 ? 11.689 20.824 -5.481 1.00 82.44 976 ALA A O 1
ATOM 7056 N N . VAL A 1 977 ? 12.442 22.819 -4.761 1.00 85.56 977 VAL A N 1
ATOM 7057 C CA . VAL A 1 977 ? 11.723 22.840 -3.477 1.00 85.56 977 VAL A CA 1
ATOM 7058 C C . VAL A 1 977 ? 10.216 22.701 -3.702 1.00 85.56 977 VAL A C 1
ATOM 7060 O O . VAL A 1 977 ? 9.587 23.573 -4.301 1.00 85.56 977 VAL A O 1
ATOM 7063 N N . THR A 1 978 ? 9.643 21.609 -3.201 1.00 82.88 978 THR A N 1
ATOM 7064 C CA . THR A 1 978 ? 8.219 21.267 -3.316 1.00 82.88 978 THR A CA 1
ATOM 7065 C C . THR A 1 978 ? 7.704 20.832 -1.947 1.00 82.88 978 THR A C 1
ATOM 7067 O O . THR A 1 978 ? 8.343 20.009 -1.299 1.00 82.88 978 THR A O 1
ATOM 7070 N N . ARG A 1 979 ? 6.568 21.383 -1.499 1.00 85.19 979 ARG A N 1
ATOM 7071 C CA . ARG A 1 979 ? 5.989 21.153 -0.161 1.00 85.19 979 ARG A CA 1
ATOM 7072 C C . ARG A 1 979 ? 4.563 20.626 -0.249 1.00 85.19 979 ARG A C 1
ATOM 7074 O O . ARG A 1 979 ? 3.823 21.041 -1.140 1.00 85.19 979 ARG A O 1
ATOM 7081 N N . THR A 1 980 ? 4.156 19.796 0.711 1.00 82.12 980 THR A N 1
ATOM 7082 C CA . THR A 1 980 ? 2.746 19.398 0.879 1.00 82.12 980 THR A CA 1
ATOM 7083 C C . THR A 1 980 ? 1.881 20.537 1.424 1.00 82.12 980 THR A C 1
ATOM 7085 O O . THR A 1 980 ? 0.719 20.640 1.041 1.00 82.12 980 THR A O 1
ATOM 7088 N N . ASP A 1 981 ? 2.446 21.416 2.261 1.00 79.88 981 ASP A N 1
ATOM 7089 C CA . ASP A 1 981 ? 1.862 22.719 2.599 1.00 79.88 981 ASP A CA 1
ATOM 7090 C C . ASP A 1 981 ? 2.917 23.829 2.448 1.00 79.88 981 ASP A C 1
ATOM 7092 O O . ASP A 1 981 ? 4.039 23.741 2.941 1.00 79.88 981 ASP A O 1
ATOM 7096 N N . SER A 1 982 ? 2.560 24.895 1.734 1.00 75.12 982 SER A N 1
ATOM 7097 C CA . SER A 1 982 ? 3.410 26.076 1.545 1.00 75.12 982 SER A CA 1
ATOM 7098 C C . SER A 1 982 ? 3.504 26.991 2.775 1.00 75.12 982 SER A C 1
ATOM 7100 O O . SER A 1 982 ? 4.360 27.874 2.794 1.00 75.12 982 SER A O 1
ATOM 7102 N N . GLY A 1 983 ? 2.617 26.823 3.760 1.00 74.12 983 GLY A N 1
ATOM 7103 C CA . GLY A 1 983 ? 2.578 27.607 4.996 1.00 74.12 983 GLY A CA 1
ATOM 7104 C C . GLY A 1 983 ? 3.512 27.111 6.104 1.00 74.12 983 GLY A C 1
ATOM 7105 O O . GLY A 1 983 ? 3.772 27.873 7.034 1.00 74.12 983 GLY A O 1
ATOM 7106 N N . ASP A 1 984 ? 4.025 25.882 5.996 1.00 77.94 984 ASP A N 1
ATOM 7107 C CA . ASP A 1 984 ? 4.869 25.255 7.019 1.00 77.94 984 ASP A CA 1
ATOM 7108 C C . ASP A 1 984 ? 6.365 25.563 6.840 1.00 77.94 984 ASP A C 1
ATOM 7110 O O . ASP A 1 984 ? 6.878 25.729 5.726 1.00 77.94 984 ASP A O 1
ATOM 7114 N N . ASN A 1 985 ? 7.082 25.627 7.966 1.00 75.38 985 ASN A N 1
ATOM 7115 C CA . ASN A 1 985 ? 8.478 26.056 8.048 1.00 75.38 985 ASN A CA 1
ATOM 7116 C C . ASN A 1 985 ? 9.450 24.865 8.121 1.00 75.38 985 ASN A C 1
ATOM 7118 O O . ASN A 1 985 ? 10.042 24.576 9.158 1.00 75.38 985 ASN A O 1
ATOM 7122 N N . HIS A 1 986 ? 9.661 24.224 6.973 1.00 81.81 986 HIS A N 1
ATOM 7123 C CA . HIS A 1 986 ? 10.694 23.198 6.799 1.00 81.81 986 HIS A CA 1
ATOM 7124 C C . HIS A 1 986 ? 12.127 23.718 7.070 1.00 81.81 986 HIS A C 1
ATOM 7126 O O . HIS A 1 986 ? 12.366 24.933 7.009 1.00 81.81 986 HIS A O 1
ATOM 7132 N N . PRO A 1 987 ? 13.100 22.824 7.356 1.00 81.69 987 PRO A N 1
ATOM 7133 C CA . PRO A 1 987 ? 14.458 23.203 7.732 1.00 81.69 987 PRO A CA 1
ATOM 7134 C C . PRO A 1 987 ? 15.184 24.029 6.671 1.00 81.69 987 PRO A C 1
ATOM 7136 O O . PRO A 1 987 ? 15.045 23.822 5.468 1.00 81.69 987 PRO A O 1
ATOM 7139 N N . THR A 1 988 ? 16.040 24.934 7.135 1.00 84.69 988 THR A N 1
ATOM 7140 C CA . THR A 1 988 ? 16.922 25.733 6.279 1.00 84.69 988 THR A CA 1
ATOM 7141 C C . THR A 1 988 ? 18.329 25.148 6.264 1.00 84.69 988 THR A C 1
ATOM 7143 O O . THR A 1 988 ? 18.807 24.609 7.267 1.00 84.69 988 THR A O 1
ATOM 7146 N N . PHE A 1 989 ? 18.995 25.244 5.112 1.00 89.25 989 PHE A N 1
ATOM 7147 C CA . PHE A 1 989 ? 20.258 24.560 4.856 1.00 89.25 989 PHE A CA 1
ATOM 7148 C C . PHE A 1 989 ? 21.395 25.533 4.551 1.00 89.25 989 PHE A C 1
ATOM 7150 O O . PHE A 1 989 ? 21.214 26.548 3.882 1.00 89.25 989 PHE A O 1
ATOM 7157 N N . ASN A 1 990 ? 22.571 25.192 5.064 1.00 89.88 990 ASN A N 1
ATOM 7158 C CA . ASN A 1 990 ? 23.826 25.919 4.925 1.00 89.88 990 ASN A CA 1
ATOM 7159 C C . ASN A 1 990 ? 24.961 24.903 4.661 1.00 89.88 990 ASN A C 1
ATOM 7161 O O . ASN A 1 990 ? 24.747 23.693 4.769 1.00 89.88 990 ASN A O 1
ATOM 7165 N N . ALA A 1 991 ? 26.174 25.351 4.347 1.00 90.56 991 ALA A N 1
ATOM 7166 C CA . ALA A 1 991 ? 27.351 24.484 4.310 1.00 90.56 991 ALA A CA 1
ATOM 7167 C C . ALA A 1 991 ? 28.547 25.150 4.991 1.00 90.56 991 ALA A C 1
ATOM 7169 O O . ALA A 1 991 ? 28.743 26.355 4.872 1.00 90.56 991 ALA A O 1
ATOM 7170 N N . ASP A 1 992 ? 29.362 24.361 5.689 1.00 89.56 992 ASP A N 1
ATOM 7171 C CA . ASP A 1 992 ? 30.632 24.832 6.243 1.00 89.56 992 ASP A CA 1
ATOM 7172 C C . ASP A 1 992 ? 31.713 23.746 6.235 1.00 89.56 992 ASP A C 1
ATOM 7174 O O . ASP A 1 992 ? 31.455 22.577 5.934 1.00 89.56 992 ASP A O 1
ATOM 7178 N N . MET A 1 993 ? 32.947 24.151 6.536 1.00 86.19 993 MET A N 1
ATOM 7179 C CA . MET A 1 993 ? 34.117 23.280 6.549 1.00 86.19 993 MET A CA 1
ATOM 7180 C C . MET A 1 993 ? 34.700 23.188 7.962 1.00 86.19 993 MET A C 1
ATOM 7182 O O . MET A 1 993 ? 34.949 24.197 8.617 1.00 86.19 993 MET A O 1
ATOM 7186 N N . VAL A 1 994 ? 34.950 21.964 8.425 1.00 84.69 994 VAL A N 1
ATOM 7187 C CA . VAL A 1 994 ? 35.760 21.689 9.616 1.00 84.69 994 VAL A CA 1
ATOM 7188 C C . VAL A 1 994 ? 37.189 21.463 9.151 1.00 84.69 994 VAL A C 1
ATOM 7190 O O . VAL A 1 994 ? 37.546 20.366 8.715 1.00 84.69 994 VAL A O 1
ATOM 7193 N N . THR A 1 995 ? 37.997 22.516 9.214 1.00 73.06 995 THR A N 1
ATOM 7194 C CA . THR A 1 995 ? 39.417 22.476 8.864 1.00 73.06 995 THR A CA 1
ATOM 7195 C C . THR A 1 995 ? 40.192 21.673 9.908 1.00 73.06 995 THR A C 1
ATOM 7197 O O . THR A 1 995 ? 40.179 22.003 11.094 1.00 73.06 995 THR A O 1
ATOM 7200 N N . ALA A 1 996 ? 40.874 20.620 9.463 1.00 64.38 996 ALA A N 1
ATOM 7201 C CA . ALA A 1 996 ? 41.841 19.851 10.250 1.00 64.38 996 ALA A CA 1
ATOM 7202 C C . ALA A 1 996 ? 43.297 20.141 9.820 1.00 64.38 996 ALA A C 1
ATOM 7204 O O . ALA A 1 996 ? 44.226 19.496 10.297 1.00 64.38 996 ALA A O 1
ATOM 7205 N N . ASP A 1 997 ? 43.479 21.090 8.892 1.00 64.31 997 ASP A N 1
ATOM 7206 C CA . ASP A 1 997 ? 44.717 21.409 8.160 1.00 64.31 997 ASP A CA 1
ATOM 7207 C C . ASP A 1 997 ? 45.345 20.212 7.406 1.00 64.31 997 ASP A C 1
ATOM 7209 O O . ASP A 1 997 ? 46.478 20.285 6.925 1.00 64.31 997 ASP A O 1
ATOM 7213 N N . ASP A 1 998 ? 44.590 19.119 7.251 1.00 69.31 998 ASP A N 1
ATOM 7214 C CA . ASP A 1 998 ? 44.998 17.886 6.582 1.00 69.31 998 ASP A CA 1
ATOM 7215 C C . ASP A 1 998 ? 43.869 17.256 5.735 1.00 69.31 998 ASP A C 1
ATOM 7217 O O . ASP A 1 998 ? 42.762 17.797 5.594 1.00 69.31 998 ASP A O 1
ATOM 7221 N N . SER A 1 999 ? 44.157 16.078 5.173 1.00 68.81 999 SER A N 1
ATOM 7222 C CA . SER A 1 999 ? 43.246 15.290 4.337 1.00 68.81 999 SER A CA 1
ATOM 7223 C C . SER A 1 999 ? 41.987 14.776 5.048 1.00 68.81 999 SER A C 1
ATOM 7225 O O . SER A 1 999 ? 41.137 14.218 4.359 1.00 68.81 999 SER A O 1
ATOM 7227 N N . ALA A 1 1000 ? 41.851 14.924 6.371 1.00 75.44 1000 ALA A N 1
ATOM 7228 C CA . ALA A 1 1000 ? 40.670 14.549 7.152 1.00 75.44 1000 ALA A CA 1
ATOM 7229 C C . ALA A 1 1000 ? 39.714 15.732 7.422 1.00 75.44 1000 ALA A C 1
ATOM 7231 O O . ALA A 1 1000 ? 38.683 15.550 8.073 1.00 75.44 1000 ALA A O 1
ATOM 7232 N N . SER A 1 1001 ? 40.021 16.931 6.908 1.00 83.00 1001 SER A N 1
ATOM 7233 C CA . SER A 1 1001 ? 39.120 18.094 6.944 1.00 83.00 1001 SER A CA 1
ATOM 7234 C C . SER A 1 1001 ? 37.762 17.757 6.312 1.00 83.00 1001 SER A C 1
ATOM 7236 O O . SER A 1 1001 ? 37.723 17.153 5.241 1.00 83.00 1001 SER A O 1
ATOM 7238 N N . LYS A 1 1002 ? 36.643 18.152 6.932 1.00 87.94 1002 LYS A N 1
ATOM 7239 C CA . LYS A 1 1002 ? 35.288 17.738 6.507 1.00 87.94 1002 LYS A CA 1
ATOM 7240 C C . LYS A 1 1002 ? 34.450 18.881 5.957 1.00 87.94 1002 LYS A C 1
ATOM 7242 O O . LYS A 1 1002 ? 34.426 19.955 6.548 1.00 87.94 1002 LYS A O 1
ATOM 7247 N N . ILE A 1 1003 ? 33.700 18.617 4.891 1.00 90.19 1003 ILE A N 1
ATOM 7248 C CA . ILE A 1 1003 ? 32.598 19.463 4.429 1.00 90.19 1003 ILE A CA 1
ATOM 7249 C C . ILE A 1 1003 ? 31.313 18.961 5.074 1.00 90.19 1003 ILE A C 1
ATOM 7251 O O . ILE A 1 1003 ? 31.030 17.761 5.077 1.00 90.19 1003 ILE A O 1
ATOM 7255 N N . ARG A 1 1004 ? 30.534 19.882 5.636 1.00 89.62 1004 ARG A N 1
ATOM 7256 C CA . ARG A 1 1004 ? 29.288 19.582 6.334 1.00 89.62 1004 ARG A CA 1
ATOM 7257 C C . ARG A 1 1004 ? 28.124 20.235 5.615 1.00 89.62 1004 ARG A C 1
ATOM 7259 O O . ARG A 1 1004 ? 28.108 21.452 5.447 1.00 89.62 1004 ARG A O 1
ATOM 7266 N N . LEU A 1 1005 ? 27.117 19.436 5.283 1.00 90.38 1005 LEU A N 1
ATOM 7267 C CA . LEU A 1 1005 ? 25.774 19.945 5.068 1.00 90.38 1005 LEU A CA 1
ATOM 7268 C C . LEU A 1 1005 ? 25.197 20.297 6.442 1.00 90.38 1005 LEU A C 1
ATOM 7270 O O . LEU A 1 1005 ? 25.109 19.448 7.338 1.00 90.38 1005 LEU A O 1
ATOM 7274 N N . ARG A 1 1006 ? 24.842 21.564 6.621 1.00 86.88 1006 ARG A N 1
ATOM 7275 C CA . ARG A 1 1006 ? 24.333 22.119 7.871 1.00 86.88 1006 ARG A CA 1
ATOM 7276 C C . ARG A 1 1006 ? 22.839 22.374 7.754 1.00 86.88 1006 ARG A C 1
ATOM 7278 O O . ARG A 1 1006 ? 22.365 22.802 6.707 1.00 86.88 1006 ARG A O 1
ATOM 7285 N N . MET A 1 1007 ? 22.109 22.099 8.828 1.00 85.06 1007 MET A N 1
ATOM 7286 C CA . MET A 1 1007 ? 20.653 22.203 8.882 1.00 85.06 1007 MET A CA 1
ATOM 7287 C C . MET A 1 1007 ? 20.234 22.922 10.163 1.00 85.06 1007 MET A C 1
ATOM 7289 O O . MET A 1 1007 ? 20.707 22.588 11.252 1.00 85.06 1007 MET A O 1
ATOM 7293 N N . THR A 1 1008 ? 19.346 23.900 10.021 1.00 82.12 1008 THR A N 1
ATOM 7294 C CA . THR A 1 1008 ? 18.751 24.678 11.116 1.00 82.12 1008 THR A CA 1
ATOM 7295 C C . THR A 1 1008 ? 17.241 24.585 11.002 1.00 82.12 1008 THR A C 1
ATOM 7297 O O . THR A 1 1008 ? 16.717 24.628 9.887 1.00 82.12 1008 THR A O 1
ATOM 7300 N N . ASP A 1 1009 ? 16.528 24.466 12.121 1.00 75.06 1009 ASP A N 1
ATOM 7301 C CA . ASP A 1 1009 ? 15.068 24.474 12.052 1.00 75.06 1009 ASP A CA 1
ATOM 7302 C C . ASP A 1 1009 ? 14.522 25.814 11.526 1.00 75.06 1009 ASP A C 1
ATOM 7304 O O . ASP A 1 1009 ? 15.043 26.883 11.857 1.00 75.06 1009 ASP A O 1
ATOM 7308 N N . GLY A 1 1010 ? 13.493 25.745 10.680 1.00 66.19 1010 GLY A N 1
ATOM 7309 C CA . GLY A 1 1010 ? 12.792 26.907 10.146 1.00 66.19 1010 GLY A CA 1
ATOM 7310 C C . GLY A 1 1010 ? 11.778 27.497 11.131 1.00 66.19 1010 GLY A C 1
ATOM 7311 O O . GLY A 1 1010 ? 11.370 28.648 10.963 1.00 66.19 1010 GLY A O 1
ATOM 7312 N N . ASP A 1 1011 ? 11.361 26.744 12.153 1.00 63.69 1011 ASP A N 1
ATOM 7313 C CA . ASP A 1 1011 ? 10.320 27.152 13.106 1.00 63.69 1011 ASP A CA 1
ATOM 7314 C C . ASP A 1 1011 ? 10.816 28.101 14.223 1.00 63.69 1011 ASP A C 1
ATOM 7316 O O . ASP A 1 1011 ? 10.040 28.875 14.788 1.00 63.69 1011 ASP A O 1
ATOM 7320 N N . GLY A 1 1012 ? 12.119 28.082 14.527 1.00 55.25 1012 GLY A N 1
ATOM 7321 C CA . GLY A 1 1012 ? 12.733 28.831 15.629 1.00 55.25 1012 GLY A CA 1
ATOM 7322 C C . GLY A 1 1012 ? 12.646 28.164 17.017 1.00 55.25 1012 GLY A C 1
ATOM 7323 O O . GLY A 1 1012 ? 13.024 28.789 18.012 1.00 55.25 1012 GLY A O 1
ATOM 7324 N N . SER A 1 1013 ? 12.202 26.905 17.114 1.00 54.41 1013 SER A N 1
ATOM 7325 C CA . SER A 1 1013 ? 12.129 26.109 18.348 1.00 54.41 1013 SER A CA 1
ATOM 7326 C C . SER A 1 1013 ? 13.515 25.700 18.851 1.00 54.41 1013 SER A C 1
ATOM 7328 O O . SER A 1 1013 ? 14.216 24.851 18.295 1.00 54.41 1013 SER A O 1
ATOM 7330 N N . SER A 1 1014 ? 13.930 26.290 19.970 1.00 53.44 1014 SER A N 1
ATOM 7331 C CA . SER A 1 1014 ? 15.240 26.034 20.582 1.00 53.44 1014 SER A CA 1
ATOM 7332 C C . SER A 1 1014 ? 15.284 24.829 21.530 1.00 53.44 1014 SER A C 1
ATOM 7334 O O . SER A 1 1014 ? 16.352 24.534 22.067 1.00 53.44 1014 SER A O 1
ATOM 7336 N N . VAL A 1 1015 ? 14.156 24.144 21.763 1.00 52.19 1015 VAL A N 1
ATOM 7337 C CA . VAL A 1 1015 ? 14.021 23.137 22.840 1.00 52.19 1015 VAL A CA 1
ATOM 7338 C C . VAL A 1 1015 ? 13.340 21.825 22.444 1.00 52.19 1015 VAL A C 1
ATOM 7340 O O . VAL A 1 1015 ? 13.520 20.838 23.156 1.00 52.19 1015 VAL A O 1
ATOM 7343 N N . THR A 1 1016 ? 12.606 21.777 21.330 1.00 58.94 1016 THR A N 1
ATOM 7344 C CA . THR A 1 1016 ? 11.886 20.568 20.893 1.00 58.94 1016 THR A CA 1
ATOM 7345 C C . THR A 1 1016 ? 12.319 20.182 19.481 1.00 58.94 1016 THR A C 1
ATOM 7347 O O . THR A 1 1016 ? 12.193 21.027 18.596 1.00 58.94 1016 THR A O 1
ATOM 7350 N N . PRO A 1 1017 ? 12.789 18.940 19.253 1.00 59.97 1017 PRO A N 1
ATOM 7351 C CA . PRO A 1 1017 ? 12.946 18.367 17.919 1.00 59.97 1017 PRO A CA 1
ATOM 7352 C C . PRO A 1 1017 ? 11.661 18.492 17.096 1.00 59.97 1017 PRO A C 1
ATOM 7354 O O . PRO A 1 1017 ? 10.664 17.869 17.453 1.00 59.97 1017 PRO A O 1
ATOM 7357 N N . ALA A 1 1018 ? 11.683 19.298 16.031 1.00 65.88 1018 ALA A N 1
ATOM 7358 C CA . ALA A 1 1018 ? 10.503 19.553 15.202 1.00 65.88 1018 ALA A CA 1
ATOM 7359 C C . ALA A 1 1018 ? 10.578 18.875 13.826 1.00 65.88 1018 ALA A C 1
ATOM 7361 O O . ALA A 1 1018 ? 9.571 18.356 13.356 1.00 65.88 1018 ALA A O 1
ATOM 7362 N N . ASN A 1 1019 ? 11.760 18.769 13.215 1.00 73.19 1019 ASN A N 1
ATOM 7363 C CA . ASN A 1 1019 ? 11.943 18.200 11.880 1.00 73.19 1019 ASN A CA 1
ATOM 7364 C C . ASN A 1 1019 ? 12.894 16.989 11.848 1.00 73.19 1019 ASN A C 1
ATOM 7366 O O . ASN A 1 1019 ? 13.800 16.814 12.673 1.00 73.19 1019 ASN A O 1
ATOM 7370 N N . THR A 1 1020 ? 12.691 16.159 10.826 1.00 79.38 1020 THR A N 1
ATOM 7371 C CA . THR A 1 1020 ? 13.522 14.998 10.466 1.00 79.38 1020 THR A CA 1
ATOM 7372 C C . THR A 1 1020 ? 13.932 15.082 8.996 1.00 79.38 1020 THR A C 1
ATOM 7374 O O . THR A 1 1020 ? 13.269 15.752 8.205 1.00 79.38 1020 THR A O 1
ATOM 7377 N N . MET A 1 1021 ? 15.037 14.429 8.634 1.00 83.94 1021 MET A N 1
ATOM 7378 C CA . MET A 1 1021 ? 15.617 14.461 7.292 1.00 83.94 1021 MET A CA 1
ATOM 7379 C C . MET A 1 1021 ? 16.048 13.058 6.852 1.00 83.94 1021 MET A C 1
ATOM 7381 O O . MET A 1 1021 ? 16.903 12.444 7.494 1.00 83.94 1021 MET A O 1
ATOM 7385 N N . GLY A 1 1022 ? 15.505 12.594 5.728 1.00 83.75 1022 GLY A N 1
ATOM 7386 C CA . GLY A 1 1022 ? 16.082 11.522 4.917 1.00 83.75 1022 GLY A CA 1
ATOM 7387 C C . GLY A 1 1022 ? 16.824 12.121 3.721 1.00 83.75 1022 GLY A C 1
ATOM 7388 O O . GLY A 1 1022 ? 16.393 13.136 3.167 1.00 83.75 1022 GLY A O 1
ATOM 7389 N N . TYR A 1 1023 ? 17.950 11.530 3.324 1.00 85.44 1023 TYR A N 1
ATOM 7390 C CA . TYR A 1 1023 ? 18.693 11.972 2.146 1.00 85.44 1023 TYR A CA 1
ATOM 7391 C C . TYR A 1 1023 ? 19.334 10.836 1.358 1.00 85.44 1023 TYR A C 1
ATOM 7393 O O . TYR A 1 1023 ? 19.730 9.810 1.903 1.00 85.44 1023 TYR A O 1
ATOM 7401 N N . TYR A 1 1024 ? 19.513 11.100 0.068 1.00 83.50 1024 TYR A N 1
ATOM 7402 C CA . TYR A 1 1024 ? 20.325 10.328 -0.860 1.00 83.50 1024 TYR A CA 1
ATOM 7403 C C . TYR A 1 1024 ? 21.397 11.258 -1.441 1.00 83.50 1024 TYR A C 1
ATOM 7405 O O . TYR A 1 1024 ? 21.082 12.252 -2.101 1.00 83.50 1024 TYR A O 1
ATOM 7413 N N . ARG A 1 1025 ? 22.665 10.980 -1.134 1.00 87.19 1025 ARG A N 1
ATOM 7414 C CA . ARG A 1 1025 ? 23.845 11.749 -1.543 1.00 87.19 1025 ARG A CA 1
ATOM 7415 C C . ARG A 1 1025 ? 24.498 11.107 -2.760 1.00 87.19 1025 ARG A C 1
ATOM 7417 O O . ARG A 1 1025 ? 24.800 9.920 -2.743 1.00 87.19 1025 ARG A O 1
ATOM 7424 N N . VAL A 1 1026 ? 24.845 11.938 -3.737 1.00 81.62 1026 VAL A N 1
ATOM 7425 C CA . VAL A 1 1026 ? 25.793 11.638 -4.813 1.00 81.62 1026 VAL A CA 1
ATOM 7426 C C . VAL A 1 1026 ? 27.008 12.551 -4.630 1.00 81.62 1026 VAL A C 1
ATOM 7428 O O . VAL A 1 1026 ? 26.942 13.750 -4.907 1.00 81.62 1026 VAL A O 1
ATOM 7431 N N . GLY A 1 1027 ? 28.110 12.001 -4.119 1.00 81.50 1027 GLY A N 1
ATOM 7432 C CA . GLY A 1 1027 ? 29.413 12.666 -4.089 1.00 81.50 1027 GLY A CA 1
ATOM 7433 C C . GLY A 1 1027 ? 30.014 12.736 -5.493 1.00 81.50 1027 GLY A C 1
ATOM 7434 O O . GLY A 1 1027 ? 29.833 11.818 -6.289 1.00 81.50 1027 GLY A O 1
ATOM 7435 N N . ILE A 1 1028 ? 30.688 13.836 -5.841 1.00 75.94 1028 ILE A N 1
ATOM 7436 C CA . ILE A 1 1028 ? 31.243 14.026 -7.187 1.00 75.94 1028 ILE A CA 1
ATOM 7437 C C . ILE A 1 1028 ? 32.667 14.577 -7.125 1.00 75.94 1028 ILE A C 1
ATOM 7439 O O . ILE A 1 1028 ? 32.955 15.616 -6.526 1.00 75.94 1028 ILE A O 1
ATOM 7443 N N . GLY A 1 1029 ? 33.552 13.901 -7.854 1.00 71.50 1029 GLY A N 1
ATOM 7444 C CA . GLY A 1 1029 ? 34.854 14.425 -8.233 1.00 71.50 1029 GLY A CA 1
ATOM 7445 C C . GLY A 1 1029 ? 35.970 14.147 -7.242 1.00 71.50 1029 GLY A C 1
ATOM 7446 O O . GLY A 1 1029 ? 36.683 15.071 -6.860 1.00 71.50 1029 GLY A O 1
ATOM 7447 N N . ASP A 1 1030 ? 36.122 12.890 -6.854 1.00 66.94 1030 ASP A N 1
ATOM 7448 C CA . ASP A 1 1030 ? 37.282 12.412 -6.109 1.00 66.94 1030 ASP A CA 1
ATOM 7449 C C . ASP A 1 1030 ? 38.521 12.232 -7.025 1.00 66.94 1030 ASP A C 1
ATOM 7451 O O . ASP A 1 1030 ? 38.548 12.701 -8.176 1.00 66.94 1030 ASP A O 1
ATOM 7455 N N . ASP A 1 1031 ? 39.565 11.590 -6.497 1.00 57.03 1031 ASP A N 1
ATOM 7456 C CA . ASP A 1 1031 ? 40.752 11.165 -7.255 1.00 57.03 1031 ASP A CA 1
ATOM 7457 C C . ASP A 1 1031 ? 40.842 9.617 -7.394 1.00 57.03 1031 ASP A C 1
ATOM 7459 O O . ASP A 1 1031 ? 41.892 9.095 -7.766 1.00 57.03 1031 ASP A O 1
ATOM 7463 N N . ASP A 1 1032 ? 39.748 8.886 -7.119 1.00 53.09 1032 ASP A N 1
ATOM 7464 C CA . ASP A 1 1032 ? 39.639 7.408 -7.111 1.00 53.09 1032 ASP A CA 1
ATOM 7465 C C . ASP A 1 1032 ? 38.755 6.857 -8.259 1.00 53.09 1032 ASP A C 1
ATOM 7467 O O . ASP A 1 1032 ? 39.046 5.785 -8.786 1.00 53.09 1032 ASP A O 1
ATOM 7471 N N . SER A 1 1033 ? 37.775 7.645 -8.738 1.00 54.47 1033 SER A N 1
ATOM 7472 C CA . SER A 1 1033 ? 36.714 7.358 -9.741 1.00 54.47 1033 SER A CA 1
ATOM 7473 C C . SER A 1 1033 ? 37.149 6.689 -11.060 1.00 54.47 1033 SER A C 1
ATOM 7475 O O . SER A 1 1033 ? 36.315 6.350 -11.901 1.00 54.47 1033 SER A O 1
ATOM 7477 N N . THR A 1 1034 ? 38.444 6.508 -11.310 1.00 47.72 1034 THR A N 1
ATOM 7478 C CA . THR A 1 1034 ? 38.975 5.824 -12.491 1.00 47.72 1034 THR A CA 1
ATOM 7479 C C . THR A 1 1034 ? 38.856 4.299 -12.377 1.00 47.72 1034 THR A C 1
ATOM 7481 O O . THR A 1 1034 ? 39.863 3.609 -12.209 1.00 47.72 1034 THR A O 1
ATOM 7484 N N . GLY A 1 1035 ? 37.648 3.748 -12.524 1.00 49.88 1035 GLY A N 1
ATOM 7485 C CA . GLY A 1 1035 ? 37.504 2.294 -12.688 1.00 49.88 1035 GLY A CA 1
ATOM 7486 C C . GLY A 1 1035 ? 36.118 1.679 -12.514 1.00 49.88 1035 GLY A C 1
ATOM 7487 O O . GLY A 1 1035 ? 35.936 0.543 -12.952 1.00 49.88 1035 GLY A O 1
ATOM 7488 N N . TYR A 1 1036 ? 35.147 2.386 -11.926 1.00 48.81 1036 TYR A N 1
ATOM 7489 C CA . TYR A 1 1036 ? 33.786 1.863 -11.756 1.00 48.81 1036 TYR A CA 1
ATOM 7490 C C . TYR A 1 1036 ? 32.994 1.882 -13.073 1.00 48.81 1036 TYR A C 1
ATOM 7492 O O . TYR A 1 1036 ? 32.158 2.744 -13.325 1.00 48.81 1036 TYR A O 1
ATOM 7500 N N . LEU A 1 1037 ? 33.256 0.880 -13.913 1.00 46.41 1037 LEU A N 1
ATOM 7501 C CA . LEU A 1 1037 ? 32.246 0.354 -14.824 1.00 46.41 1037 LEU A CA 1
ATOM 7502 C C . LEU A 1 1037 ? 31.225 -0.412 -13.973 1.00 46.41 1037 LEU A C 1
ATOM 7504 O O . LEU A 1 1037 ? 31.610 -1.330 -13.247 1.00 46.41 1037 LEU A O 1
ATOM 7508 N N . GLY A 1 1038 ? 29.942 -0.055 -14.064 1.00 42.06 1038 GLY A N 1
ATOM 7509 C CA . GLY A 1 1038 ? 28.872 -0.897 -13.524 1.00 42.06 1038 GLY A CA 1
ATOM 7510 C C . GLY A 1 1038 ? 28.947 -2.303 -14.132 1.00 42.06 1038 GLY A C 1
ATOM 7511 O O . GLY A 1 1038 ? 29.268 -2.447 -15.313 1.00 42.06 1038 GLY A O 1
ATOM 7512 N N . GLU A 1 1039 ? 28.686 -3.347 -13.336 1.00 40.97 1039 GLU A N 1
ATOM 7513 C CA . GLU A 1 1039 ? 28.940 -4.744 -13.747 1.00 40.97 1039 GLU A CA 1
ATOM 7514 C C . GLU A 1 1039 ? 28.092 -5.189 -14.962 1.00 40.97 1039 GLU A C 1
ATOM 7516 O O . GLU A 1 1039 ? 28.458 -6.122 -15.677 1.00 40.97 1039 GLU A O 1
ATOM 7521 N N . LEU A 1 1040 ? 27.027 -4.442 -15.270 1.00 40.91 1040 LEU A N 1
ATOM 7522 C CA . LEU A 1 1040 ? 26.431 -4.350 -16.602 1.00 40.91 1040 LEU A CA 1
ATOM 7523 C C . LEU A 1 1040 ? 26.501 -2.885 -17.064 1.00 40.91 1040 LEU A C 1
ATOM 7525 O O . LEU A 1 1040 ? 26.151 -1.978 -16.312 1.00 40.91 1040 LEU A O 1
ATOM 7529 N N . GLY A 1 1041 ? 26.986 -2.656 -18.289 1.00 50.25 1041 GLY A N 1
ATOM 7530 C CA . GLY A 1 1041 ? 27.400 -1.336 -18.794 1.00 50.25 1041 GLY A CA 1
ATOM 7531 C C . GLY A 1 1041 ? 26.254 -0.403 -19.196 1.00 50.25 1041 GLY A C 1
ATOM 7532 O O . GLY A 1 1041 ? 26.183 0.007 -20.354 1.00 50.25 1041 GLY A O 1
ATOM 7533 N N . LEU A 1 1042 ? 25.349 -0.103 -18.263 1.00 52.31 1042 LEU A N 1
ATOM 7534 C CA . LEU A 1 1042 ? 24.151 0.708 -18.466 1.00 52.31 1042 LEU A CA 1
ATOM 7535 C C . LEU A 1 1042 ? 23.885 1.642 -17.261 1.00 52.31 1042 LEU A C 1
ATOM 7537 O O . LEU A 1 1042 ? 24.107 1.295 -16.105 1.00 52.31 1042 LEU A O 1
ATOM 7541 N N . VAL A 1 1043 ? 23.347 2.832 -17.555 1.00 51.47 1043 VAL A N 1
ATOM 7542 C CA . VAL A 1 1043 ? 22.945 3.922 -16.632 1.00 51.47 1043 VAL A CA 1
ATOM 7543 C C . VAL A 1 1043 ? 24.063 4.832 -16.084 1.00 51.47 1043 VAL A C 1
ATOM 7545 O O . VAL A 1 1043 ? 24.119 5.968 -16.558 1.00 51.47 1043 VAL A O 1
ATOM 7548 N N . HIS A 1 1044 ? 24.894 4.423 -15.110 1.00 47.50 1044 HIS A N 1
ATOM 7549 C CA . HIS A 1 1044 ? 25.844 5.325 -14.406 1.00 47.50 1044 HIS A CA 1
ATOM 7550 C C . HIS A 1 1044 ? 27.301 5.197 -14.892 1.00 47.50 1044 HIS A C 1
ATOM 7552 O O . HIS A 1 1044 ? 28.073 4.417 -14.338 1.00 47.50 1044 HIS A O 1
ATOM 7558 N N . ASP A 1 1045 ? 27.701 6.037 -15.853 1.00 55.56 1045 ASP A N 1
ATOM 7559 C CA . ASP A 1 1045 ? 29.118 6.246 -16.195 1.00 55.56 1045 ASP A CA 1
ATOM 7560 C C . ASP A 1 1045 ? 29.627 7.532 -15.520 1.00 55.56 1045 ASP A C 1
ATOM 7562 O O . ASP A 1 1045 ? 29.172 8.635 -15.850 1.00 55.56 1045 ASP A O 1
ATOM 7566 N N . ILE A 1 1046 ? 30.608 7.417 -14.617 1.00 57.09 1046 ILE A N 1
ATOM 7567 C CA . ILE A 1 1046 ? 31.378 8.572 -14.123 1.00 57.09 1046 ILE A CA 1
ATOM 7568 C C . ILE A 1 1046 ? 32.556 8.793 -15.063 1.00 57.09 1046 ILE A C 1
ATOM 7570 O O . ILE A 1 1046 ? 33.626 8.198 -14.934 1.00 57.09 1046 ILE A O 1
ATOM 7574 N N . MET A 1 1047 ? 32.352 9.667 -16.044 1.00 60.59 1047 MET A N 1
ATOM 7575 C CA . MET A 1 1047 ? 33.373 9.975 -17.033 1.00 60.59 1047 MET A CA 1
ATOM 7576 C C . MET A 1 1047 ? 34.267 11.108 -16.529 1.00 60.59 1047 MET A C 1
ATOM 7578 O O . MET A 1 1047 ? 33.888 12.284 -16.499 1.00 60.59 1047 MET A O 1
ATOM 7582 N N . HIS A 1 1048 ? 35.491 10.749 -16.139 1.00 61.25 1048 HIS A N 1
ATOM 7583 C CA . HIS A 1 1048 ? 36.541 11.713 -15.828 1.00 61.25 1048 HIS A CA 1
ATOM 7584 C C . HIS A 1 1048 ? 37.073 12.344 -17.125 1.00 61.25 1048 HIS A C 1
ATOM 7586 O O . HIS A 1 1048 ? 37.997 11.829 -17.767 1.00 61.25 1048 HIS A O 1
ATOM 7592 N N . VAL A 1 1049 ? 36.503 13.484 -17.515 1.00 58.50 1049 VAL A N 1
ATOM 7593 C CA . VAL A 1 1049 ? 36.957 14.209 -18.701 1.00 58.50 1049 VAL A CA 1
ATOM 7594 C C . VAL A 1 1049 ? 38.291 14.887 -18.401 1.00 58.50 1049 VAL A C 1
ATOM 7596 O O . VAL A 1 1049 ? 38.472 15.569 -17.389 1.00 58.50 1049 VAL A O 1
ATOM 7599 N N . SER A 1 1050 ? 39.264 14.676 -19.288 1.00 62.72 1050 SER A N 1
ATOM 7600 C CA . SER A 1 1050 ? 40.577 15.312 -19.168 1.00 62.72 1050 SER A CA 1
ATOM 7601 C C . SER A 1 1050 ? 40.465 16.836 -19.219 1.00 62.72 1050 SER A C 1
ATOM 7603 O O . SER A 1 1050 ? 39.546 17.382 -19.822 1.00 62.72 1050 SER A O 1
ATOM 7605 N N . ILE A 1 1051 ? 41.430 17.502 -18.582 1.00 75.75 1051 ILE A N 1
ATOM 7606 C CA . ILE A 1 1051 ? 41.509 18.958 -18.418 1.00 75.75 1051 ILE A CA 1
ATOM 7607 C C . ILE A 1 1051 ? 41.141 19.707 -19.708 1.00 75.75 1051 ILE A C 1
ATOM 7609 O O . ILE A 1 1051 ? 41.807 19.535 -20.730 1.00 75.75 1051 ILE A O 1
ATOM 7613 N N . ILE A 1 1052 ? 40.129 20.576 -19.630 1.00 83.25 1052 ILE A N 1
ATOM 7614 C CA . ILE A 1 1052 ? 39.638 21.361 -20.769 1.00 83.25 1052 ILE A CA 1
ATOM 7615 C C . ILE A 1 1052 ? 40.195 22.794 -20.759 1.00 83.25 1052 ILE A C 1
ATOM 7617 O O . ILE A 1 1052 ? 40.560 23.346 -19.711 1.00 83.25 1052 ILE A O 1
ATOM 7621 N N . ASP A 1 1053 ? 40.236 23.403 -21.943 1.00 85.50 1053 ASP A N 1
ATOM 7622 C CA . ASP A 1 1053 ? 40.534 24.819 -22.166 1.00 85.50 1053 ASP A CA 1
ATOM 7623 C C . ASP A 1 1053 ? 39.354 25.518 -22.873 1.00 85.50 1053 ASP A C 1
ATOM 7625 O O . ASP A 1 1053 ? 38.220 25.046 -22.806 1.00 85.50 1053 ASP A O 1
ATOM 7629 N N . SER A 1 1054 ? 39.585 26.665 -23.517 1.00 85.62 1054 SER A N 1
ATOM 7630 C CA . SER A 1 1054 ? 38.546 27.418 -24.232 1.00 85.62 1054 SER A CA 1
ATOM 7631 C C . SER A 1 1054 ? 38.123 26.813 -25.583 1.00 85.62 1054 SER A C 1
ATOM 7633 O O . SER A 1 1054 ? 37.295 27.405 -26.278 1.00 85.62 1054 SER A O 1
ATOM 7635 N N . THR A 1 1055 ? 38.652 25.652 -25.979 1.00 85.56 1055 THR A N 1
ATOM 7636 C CA . THR A 1 1055 ? 38.152 24.885 -27.130 1.00 85.56 1055 THR A CA 1
ATOM 7637 C C . THR A 1 1055 ? 36.945 24.025 -26.744 1.00 85.56 1055 THR A C 1
ATOM 7639 O O . THR A 1 1055 ? 36.801 23.603 -25.599 1.00 85.56 1055 THR A O 1
ATOM 7642 N N . VAL A 1 1056 ? 36.038 23.777 -27.696 1.00 87.38 1056 VAL A N 1
ATOM 7643 C CA . VAL A 1 1056 ? 34.854 22.935 -27.456 1.00 87.38 1056 VAL A CA 1
ATOM 7644 C C . VAL A 1 1056 ? 35.231 21.464 -27.620 1.00 87.38 1056 VAL A C 1
ATOM 7646 O O . VAL A 1 1056 ? 35.379 20.979 -28.743 1.00 87.38 1056 VAL A O 1
ATOM 7649 N N . VAL A 1 1057 ? 35.346 20.752 -26.502 1.00 87.06 1057 VAL A N 1
ATOM 7650 C CA . VAL A 1 1057 ? 35.586 19.304 -26.448 1.00 87.06 1057 VAL A CA 1
ATOM 7651 C C . VAL A 1 1057 ? 34.287 18.535 -26.199 1.00 87.06 1057 VAL A C 1
ATOM 7653 O O . VAL A 1 1057 ? 33.289 19.104 -25.758 1.00 87.06 1057 VAL A O 1
ATOM 7656 N N . THR A 1 1058 ? 34.283 17.228 -26.469 1.00 87.06 1058 THR A N 1
ATOM 7657 C CA . THR A 1 1058 ? 33.188 16.337 -26.041 1.00 87.06 1058 THR A CA 1
ATOM 7658 C C . THR A 1 1058 ? 33.444 15.903 -24.602 1.00 87.06 1058 THR A C 1
ATOM 7660 O O . THR A 1 1058 ? 34.535 15.423 -24.306 1.00 87.06 1058 THR A O 1
ATOM 7663 N N . LEU A 1 1059 ? 32.460 16.100 -23.721 1.00 84.12 1059 LEU A N 1
ATOM 7664 C CA . LEU A 1 1059 ? 32.498 15.622 -22.337 1.00 84.12 1059 LEU A CA 1
ATOM 7665 C C . LEU A 1 1059 ? 31.929 14.202 -22.229 1.00 84.12 1059 LEU A C 1
ATOM 7667 O O . LEU A 1 1059 ? 32.526 13.344 -21.592 1.00 84.12 1059 LEU A O 1
ATOM 7671 N N . ASP A 1 1060 ? 30.781 13.965 -22.865 1.00 84.75 1060 ASP A N 1
ATOM 7672 C CA . ASP A 1 1060 ? 30.089 12.676 -22.875 1.00 84.75 1060 ASP A CA 1
ATOM 7673 C C . ASP A 1 1060 ? 29.351 12.457 -24.201 1.00 84.75 1060 ASP A C 1
ATOM 7675 O O . ASP A 1 1060 ? 29.051 13.413 -24.923 1.00 84.75 1060 ASP A O 1
ATOM 7679 N N . GLN A 1 1061 ? 29.066 11.196 -24.527 1.00 85.38 1061 GLN A N 1
ATOM 7680 C CA . GLN A 1 1061 ? 28.274 10.839 -25.691 1.00 85.38 1061 GLN A CA 1
ATOM 7681 C C . GLN A 1 1061 ? 27.453 9.555 -25.491 1.00 85.38 1061 GLN A C 1
ATOM 7683 O O . GLN A 1 1061 ? 27.937 8.584 -24.915 1.00 85.38 1061 GLN A O 1
ATOM 7688 N N . PHE A 1 1062 ? 26.240 9.526 -26.046 1.00 82.44 1062 PHE A N 1
ATOM 7689 C CA . PHE A 1 1062 ? 25.335 8.372 -26.032 1.00 82.44 1062 PHE A CA 1
ATOM 7690 C C . PHE A 1 1062 ? 24.648 8.187 -27.394 1.00 82.44 1062 PHE A C 1
ATOM 7692 O O . PHE A 1 1062 ? 24.539 9.125 -28.185 1.00 82.44 1062 PHE A O 1
ATOM 7699 N N . THR A 1 1063 ? 24.190 6.977 -27.719 1.00 81.56 1063 THR A N 1
ATOM 7700 C CA . THR A 1 1063 ? 23.516 6.716 -29.003 1.00 81.56 1063 THR A CA 1
ATOM 7701 C C . THR A 1 1063 ? 22.095 7.281 -29.007 1.00 81.56 1063 THR A C 1
ATOM 7703 O O . THR A 1 1063 ? 21.355 7.127 -28.042 1.00 81.56 1063 THR A O 1
ATOM 7706 N N . LYS A 1 1064 ? 21.669 7.896 -30.114 1.00 80.06 1064 LYS A N 1
ATOM 7707 C CA . LYS A 1 1064 ? 20.360 8.568 -30.264 1.00 80.06 1064 LYS A CA 1
ATOM 7708 C C . LYS A 1 1064 ? 19.142 7.614 -30.306 1.00 80.06 1064 LYS A C 1
ATOM 7710 O O . LYS A 1 1064 ? 18.000 8.053 -30.430 1.00 80.06 1064 LYS A O 1
ATOM 7715 N N . ALA A 1 1065 ? 19.415 6.313 -30.233 1.00 74.81 1065 ALA A N 1
ATOM 7716 C CA . ALA A 1 1065 ? 18.510 5.202 -29.952 1.00 74.81 1065 ALA A CA 1
ATOM 7717 C C . ALA A 1 1065 ? 19.335 4.107 -29.226 1.00 74.81 1065 ALA A C 1
ATOM 7719 O O . ALA A 1 1065 ? 20.520 3.964 -29.564 1.00 74.81 1065 ALA A O 1
ATOM 7720 N N . PRO A 1 1066 ? 18.788 3.361 -28.247 1.00 69.88 1066 PRO A N 1
ATOM 7721 C CA . PRO A 1 1066 ? 17.450 3.457 -27.648 1.00 69.88 1066 PRO A CA 1
ATOM 7722 C C . PRO A 1 1066 ? 17.435 4.407 -26.428 1.00 69.88 1066 PRO A C 1
ATOM 7724 O O . PRO A 1 1066 ? 17.055 4.045 -25.317 1.00 69.88 1066 PRO A O 1
ATOM 7727 N N . HIS A 1 1067 ? 17.908 5.644 -26.601 1.00 78.06 1067 HIS A N 1
ATOM 7728 C CA . HIS A 1 1067 ? 17.920 6.664 -25.548 1.00 78.06 1067 HIS A CA 1
ATOM 7729 C C . HIS A 1 1067 ? 17.092 7.865 -26.001 1.00 78.06 1067 HIS A C 1
ATOM 7731 O O . HIS A 1 1067 ? 17.218 8.298 -27.149 1.00 78.06 1067 HIS A O 1
ATOM 7737 N N . ALA A 1 1068 ? 16.253 8.424 -25.127 1.00 77.44 1068 ALA A N 1
ATOM 7738 C CA . ALA A 1 1068 ? 15.561 9.685 -25.420 1.00 77.44 1068 ALA A CA 1
ATOM 7739 C C . ALA A 1 1068 ? 16.320 10.905 -24.887 1.00 77.44 1068 ALA A C 1
ATOM 7741 O O . ALA A 1 1068 ? 16.282 11.981 -25.491 1.00 77.44 1068 ALA A O 1
ATOM 7742 N N . ALA A 1 1069 ? 17.005 10.734 -23.757 1.00 83.25 1069 ALA A N 1
ATOM 7743 C CA . ALA A 1 1069 ? 17.640 11.817 -23.031 1.00 83.25 1069 ALA A CA 1
ATOM 7744 C C . ALA A 1 1069 ? 18.738 11.308 -22.085 1.00 83.25 1069 ALA A C 1
ATOM 7746 O O . ALA A 1 1069 ? 18.821 10.119 -21.773 1.00 83.25 1069 ALA A O 1
ATOM 7747 N N . ALA A 1 1070 ? 19.536 12.237 -21.568 1.00 83.56 1070 ALA A N 1
ATOM 7748 C CA . ALA A 1 1070 ? 20.419 11.998 -20.434 1.00 83.56 1070 ALA A CA 1
ATOM 7749 C C . ALA A 1 1070 ? 20.331 13.162 -19.438 1.00 83.56 1070 ALA A C 1
ATOM 7751 O O . ALA A 1 1070 ? 20.255 14.331 -19.831 1.00 83.56 1070 ALA A O 1
ATOM 7752 N N . LYS A 1 1071 ? 20.356 12.831 -18.145 1.00 84.56 1071 LYS A N 1
ATOM 7753 C CA . LYS A 1 1071 ? 20.566 13.779 -17.049 1.00 84.56 1071 LYS A CA 1
ATOM 7754 C C . LYS A 1 1071 ? 22.027 13.704 -16.618 1.00 84.56 1071 LYS A C 1
ATOM 7756 O O . LYS A 1 1071 ? 22.600 12.622 -16.528 1.00 84.56 1071 LYS A O 1
ATOM 7761 N N . TYR A 1 1072 ? 22.621 14.852 -16.335 1.00 84.06 1072 TYR A N 1
ATOM 7762 C CA . TYR A 1 1072 ? 24.015 14.973 -15.939 1.00 84.06 1072 TYR A CA 1
ATOM 7763 C C . TYR A 1 1072 ? 24.148 15.760 -14.647 1.00 84.06 1072 TYR A C 1
ATOM 7765 O O . TYR A 1 1072 ? 23.549 16.827 -14.491 1.00 84.06 1072 TYR A O 1
ATOM 7773 N N . PHE A 1 1073 ? 25.013 15.260 -13.771 1.00 82.94 1073 PHE A N 1
ATOM 7774 C CA . PHE A 1 1073 ? 25.554 15.996 -12.642 1.00 82.94 1073 PHE A CA 1
ATOM 7775 C C . PHE A 1 1073 ? 27.026 16.284 -12.929 1.00 82.94 1073 PHE A C 1
ATOM 7777 O O . PHE A 1 1073 ? 27.840 15.368 -13.054 1.00 82.94 1073 PHE A O 1
ATOM 7784 N N . ILE A 1 1074 ? 27.355 17.562 -13.096 1.00 85.31 1074 ILE A N 1
ATOM 7785 C CA . ILE A 1 1074 ? 28.663 18.005 -13.577 1.00 85.31 1074 ILE A CA 1
ATOM 7786 C C . ILE A 1 1074 ? 29.349 18.784 -12.460 1.00 85.31 1074 ILE A C 1
ATOM 7788 O O . ILE A 1 1074 ? 28.854 19.831 -12.043 1.00 85.31 1074 ILE A O 1
ATOM 7792 N N . ASN A 1 1075 ? 30.502 18.296 -12.003 1.00 87.19 1075 ASN A N 1
ATOM 7793 C CA . ASN A 1 1075 ? 31.417 19.071 -11.169 1.00 87.19 1075 ASN A CA 1
ATOM 7794 C C . ASN A 1 1075 ? 32.517 19.679 -12.049 1.00 87.19 1075 ASN A C 1
ATOM 7796 O O . ASN A 1 1075 ? 33.101 19.013 -12.908 1.00 87.19 1075 ASN A O 1
ATOM 7800 N N . VAL A 1 1076 ? 32.801 20.955 -11.822 1.00 86.94 1076 VAL A N 1
ATOM 7801 C CA . VAL A 1 1076 ? 33.811 21.736 -12.536 1.00 86.94 1076 VAL A CA 1
ATOM 7802 C C . VAL A 1 1076 ? 34.762 22.326 -11.506 1.00 86.94 1076 VAL A C 1
ATOM 7804 O O . VAL A 1 1076 ? 34.316 22.912 -10.523 1.00 86.94 1076 VAL A O 1
ATOM 7807 N N . LYS A 1 1077 ? 36.072 22.210 -11.733 1.00 85.56 1077 LYS A N 1
ATOM 7808 C CA . LYS A 1 1077 ? 37.098 22.782 -10.855 1.00 85.56 1077 LYS A CA 1
ATOM 7809 C C . LYS A 1 1077 ? 38.192 23.450 -11.672 1.00 85.56 1077 LYS A C 1
ATOM 7811 O O . LYS A 1 1077 ? 38.941 22.781 -12.387 1.00 85.56 1077 LYS A O 1
ATOM 7816 N N . ASN A 1 1078 ? 38.316 24.766 -11.546 1.00 84.94 1078 ASN A N 1
ATOM 7817 C CA . ASN A 1 1078 ? 39.439 25.499 -12.112 1.00 84.94 1078 ASN A CA 1
ATOM 7818 C C . ASN A 1 1078 ? 40.677 25.244 -11.238 1.00 84.94 1078 ASN A C 1
ATOM 7820 O O . ASN A 1 1078 ? 40.756 25.700 -10.099 1.00 84.94 1078 ASN A O 1
ATOM 7824 N N . GLN A 1 1079 ? 41.657 24.506 -11.760 1.00 79.62 1079 GLN A N 1
ATOM 7825 C CA . GLN A 1 1079 ? 42.852 24.120 -11.003 1.00 79.62 1079 GLN A CA 1
ATOM 7826 C C . GLN A 1 1079 ? 43.851 25.273 -10.806 1.00 79.62 1079 GLN A C 1
ATOM 7828 O O . GLN A 1 1079 ? 44.789 25.129 -10.026 1.00 79.62 1079 GLN A O 1
ATOM 7833 N N . ALA A 1 1080 ? 43.670 26.408 -11.492 1.00 80.06 1080 ALA A N 1
ATOM 7834 C CA . ALA A 1 1080 ? 44.502 27.598 -11.330 1.00 80.06 1080 ALA A CA 1
ATOM 7835 C C . ALA A 1 1080 ? 43.940 28.590 -10.293 1.00 80.06 1080 ALA A C 1
ATOM 7837 O O . ALA A 1 1080 ? 44.725 29.252 -9.615 1.00 80.06 1080 ALA A O 1
ATOM 7838 N N . THR A 1 1081 ? 42.612 28.700 -10.155 1.00 80.75 1081 THR A N 1
ATOM 7839 C CA . THR A 1 1081 ? 41.965 29.600 -9.173 1.00 80.75 1081 THR A CA 1
ATOM 7840 C C . THR A 1 1081 ? 41.444 28.886 -7.926 1.00 80.75 1081 THR A C 1
ATOM 7842 O O . THR A 1 1081 ? 41.219 29.538 -6.910 1.00 80.75 1081 THR A O 1
ATOM 7845 N N . GLY A 1 1082 ? 41.256 27.564 -7.979 1.00 80.19 1082 GLY A N 1
ATOM 7846 C CA . GLY A 1 1082 ? 40.609 26.784 -6.921 1.00 80.19 1082 GLY A CA 1
ATOM 7847 C C . GLY A 1 1082 ? 39.080 26.898 -6.910 1.00 80.19 1082 GLY A C 1
ATOM 7848 O O . GLY A 1 1082 ? 38.440 26.255 -6.080 1.00 80.19 1082 GLY A O 1
ATOM 7849 N N . GLU A 1 1083 ? 38.492 27.681 -7.820 1.00 85.81 1083 GLU A N 1
ATOM 7850 C CA . GLU A 1 1083 ? 37.042 27.843 -7.928 1.00 85.81 1083 GLU A CA 1
ATOM 7851 C C . GLU A 1 1083 ? 36.375 26.537 -8.375 1.00 85.81 1083 GLU A C 1
ATOM 7853 O O . GLU A 1 1083 ? 36.836 25.869 -9.309 1.00 85.81 1083 GLU A O 1
ATOM 7858 N N . THR A 1 1084 ? 35.265 26.196 -7.723 1.00 86.56 1084 THR A N 1
ATOM 7859 C CA . THR A 1 1084 ? 34.455 25.008 -8.011 1.00 86.56 1084 THR A CA 1
ATOM 7860 C C . THR A 1 1084 ? 33.036 25.385 -8.417 1.00 86.56 1084 THR A C 1
ATOM 7862 O O . THR A 1 1084 ? 32.516 26.433 -8.032 1.00 86.56 1084 THR A O 1
ATOM 7865 N N . SER A 1 1085 ? 32.404 24.523 -9.211 1.00 87.81 1085 SER A N 1
ATOM 7866 C CA . SER A 1 1085 ? 31.005 24.632 -9.614 1.00 87.81 1085 SER A CA 1
ATOM 7867 C C . SER A 1 1085 ? 30.346 23.259 -9.684 1.00 87.81 1085 SER A C 1
ATOM 7869 O O . SER A 1 1085 ? 30.977 22.293 -10.111 1.00 87.81 1085 SER A O 1
ATOM 7871 N N . ASN A 1 1086 ? 29.072 23.195 -9.304 1.00 88.75 1086 ASN A N 1
ATOM 7872 C CA . ASN A 1 1086 ? 28.190 22.066 -9.575 1.00 88.75 1086 ASN A CA 1
ATOM 7873 C C . ASN A 1 1086 ? 27.076 22.543 -10.515 1.00 88.75 1086 ASN A C 1
ATOM 7875 O O . ASN A 1 1086 ? 26.531 23.630 -10.315 1.00 88.75 1086 ASN A O 1
ATOM 7879 N N . ILE A 1 1087 ? 26.730 21.729 -11.512 1.00 87.75 1087 ILE A N 1
ATOM 7880 C CA . ILE A 1 1087 ? 25.709 22.031 -12.522 1.00 87.75 1087 ILE A CA 1
ATOM 7881 C C . ILE A 1 1087 ? 24.852 20.784 -12.753 1.00 87.75 1087 ILE A C 1
ATOM 7883 O O . ILE A 1 1087 ? 25.390 19.694 -12.961 1.00 87.75 1087 ILE A O 1
ATOM 7887 N N . GLU A 1 1088 ? 23.528 20.943 -12.768 1.00 87.31 1088 GLU A N 1
ATOM 7888 C CA . GLU A 1 1088 ? 22.619 19.937 -13.320 1.00 87.31 1088 GLU A CA 1
ATOM 7889 C C . GLU A 1 1088 ? 22.332 20.280 -14.788 1.00 87.31 1088 GLU A C 1
ATOM 7891 O O . GLU A 1 1088 ? 22.068 21.438 -15.125 1.00 87.31 1088 GLU A O 1
ATOM 7896 N N . ALA A 1 1089 ? 22.392 19.294 -15.684 1.00 87.06 1089 ALA A N 1
ATOM 7897 C CA . ALA A 1 1089 ? 22.079 19.492 -17.097 1.00 87.06 1089 ALA A CA 1
ATOM 7898 C C . ALA A 1 1089 ? 21.239 18.341 -17.658 1.00 87.06 1089 ALA A C 1
ATOM 7900 O O . ALA A 1 1089 ? 21.538 17.172 -17.437 1.00 87.06 1089 ALA A O 1
ATOM 7901 N N . LEU A 1 1090 ? 20.198 18.677 -18.417 1.00 87.56 1090 LEU A N 1
ATOM 7902 C CA . LEU A 1 1090 ? 19.378 17.730 -19.172 1.00 87.56 1090 LEU A CA 1
ATOM 7903 C C . LEU A 1 1090 ? 19.680 17.895 -20.661 1.00 87.56 1090 LEU A C 1
ATOM 7905 O O . LEU A 1 1090 ? 19.664 19.021 -21.164 1.00 87.56 1090 LEU A O 1
ATOM 7909 N N . VAL A 1 1091 ? 19.936 16.787 -21.357 1.00 88.19 1091 VAL A N 1
ATOM 7910 C CA . VAL A 1 1091 ? 20.127 16.747 -22.814 1.00 88.19 1091 VAL A CA 1
ATOM 7911 C C . VAL A 1 1091 ? 19.038 15.889 -23.451 1.00 88.19 1091 VAL A C 1
ATOM 7913 O O . VAL A 1 1091 ? 18.871 14.731 -23.074 1.00 88.19 1091 VAL A O 1
ATOM 7916 N N . THR A 1 1092 ? 18.331 16.444 -24.436 1.00 87.75 1092 THR A N 1
ATOM 7917 C CA . THR A 1 1092 ? 17.348 15.748 -25.293 1.00 87.75 1092 THR A CA 1
ATOM 7918 C C . THR A 1 1092 ? 17.703 15.950 -26.769 1.00 87.75 1092 THR A C 1
ATOM 7920 O O . THR A 1 1092 ? 18.656 16.667 -27.087 1.00 87.75 1092 THR A O 1
ATOM 7923 N N . HIS A 1 1093 ? 16.974 15.326 -27.698 1.00 88.12 1093 HIS A N 1
ATOM 7924 C CA . HIS A 1 1093 ? 17.227 15.488 -29.133 1.00 88.12 1093 HIS A CA 1
ATOM 7925 C C . HIS A 1 1093 ? 15.981 15.209 -30.002 1.00 88.12 1093 HIS A C 1
ATOM 7927 O O . HIS A 1 1093 ? 15.168 14.368 -29.644 1.00 88.12 1093 HIS A O 1
ATOM 7933 N N . ASP A 1 1094 ? 15.859 15.849 -31.170 1.00 86.25 1094 ASP A N 1
ATOM 7934 C CA . ASP A 1 1094 ? 14.770 15.649 -32.164 1.00 86.25 1094 ASP A CA 1
ATOM 7935 C C . ASP A 1 1094 ? 15.217 14.739 -33.331 1.00 86.25 1094 ASP A C 1
ATOM 7937 O O . ASP A 1 1094 ? 14.930 14.975 -34.504 1.00 86.25 1094 ASP A O 1
ATOM 7941 N N . ASN A 1 1095 ? 16.065 13.753 -33.024 1.00 83.25 1095 ASN A N 1
ATOM 7942 C CA . ASN A 1 1095 ? 16.852 12.960 -33.987 1.00 83.25 1095 ASN A CA 1
ATOM 7943 C C . ASN A 1 1095 ? 17.833 13.721 -34.901 1.00 83.25 1095 ASN A C 1
ATOM 7945 O O . ASN A 1 1095 ? 18.667 13.039 -35.507 1.00 83.25 1095 ASN A O 1
ATOM 7949 N N . THR A 1 1096 ? 17.792 15.059 -34.957 1.00 85.12 1096 THR A N 1
ATOM 7950 C CA . THR A 1 1096 ? 18.543 15.914 -35.903 1.00 85.12 1096 THR A CA 1
ATOM 7951 C C . THR A 1 1096 ? 19.497 16.884 -35.190 1.00 85.12 1096 THR A C 1
ATOM 7953 O O . THR A 1 1096 ? 20.660 17.039 -35.559 1.00 85.12 1096 THR A O 1
ATOM 7956 N N . ASN A 1 1097 ? 19.005 17.495 -34.122 1.00 87.62 1097 ASN A N 1
ATOM 7957 C CA . ASN A 1 1097 ? 19.600 18.470 -33.229 1.00 87.62 1097 ASN A CA 1
ATOM 7958 C C . ASN A 1 1097 ? 19.597 17.887 -31.811 1.00 87.62 1097 ASN A C 1
ATOM 7960 O O . ASN A 1 1097 ? 18.703 17.124 -31.448 1.00 87.62 1097 ASN A O 1
ATOM 7964 N N . ALA A 1 1098 ? 20.559 18.288 -30.982 1.00 89.88 1098 ALA A N 1
ATOM 7965 C CA . ALA A 1 1098 ? 20.516 18.011 -29.550 1.00 89.88 1098 ALA A CA 1
ATOM 7966 C C . ALA A 1 1098 ? 20.321 19.320 -28.782 1.00 89.88 1098 ALA A C 1
ATOM 7968 O O . ALA A 1 1098 ? 20.984 20.321 -29.068 1.00 89.88 1098 ALA A O 1
ATOM 7969 N N . TYR A 1 1099 ? 19.423 19.291 -27.806 1.00 89.12 1099 TYR A N 1
ATOM 7970 C CA . TYR A 1 1099 ? 19.062 20.412 -26.950 1.00 89.12 1099 TYR A CA 1
ATOM 7971 C C . TYR A 1 1099 ? 19.637 20.185 -25.561 1.00 89.12 1099 TYR A C 1
ATOM 7973 O O . TYR A 1 1099 ? 19.703 19.052 -25.093 1.00 89.12 1099 TYR A O 1
ATOM 7981 N N . ILE A 1 1100 ? 20.044 21.262 -24.894 1.00 90.94 1100 ILE A N 1
ATOM 7982 C CA . ILE A 1 1100 ? 20.566 21.215 -23.529 1.00 90.94 1100 ILE A CA 1
ATOM 7983 C C . ILE A 1 1100 ? 19.895 22.287 -22.678 1.00 90.94 1100 ILE A C 1
ATOM 7985 O O . ILE A 1 1100 ? 19.727 23.422 -23.118 1.00 90.94 1100 ILE A O 1
ATOM 7989 N N . THR A 1 1101 ? 19.512 21.919 -21.459 1.00 88.31 1101 THR A N 1
ATOM 7990 C CA . THR A 1 1101 ? 19.020 22.840 -20.429 1.00 88.31 1101 THR A CA 1
ATOM 7991 C C . THR A 1 1101 ? 19.828 22.617 -19.159 1.00 88.31 1101 THR A C 1
ATOM 7993 O O . THR A 1 1101 ? 19.750 21.541 -18.567 1.00 88.31 1101 THR A O 1
ATOM 7996 N N . SER A 1 1102 ? 20.608 23.618 -18.749 1.00 86.50 1102 SER A N 1
ATOM 7997 C CA . SER A 1 1102 ? 21.288 23.643 -17.453 1.00 86.50 1102 SER A CA 1
ATOM 7998 C C . SER A 1 1102 ? 20.453 24.381 -16.405 1.00 86.50 1102 SER A C 1
ATOM 8000 O O . SER A 1 1102 ? 19.726 25.326 -16.712 1.00 86.50 1102 SER A O 1
ATOM 8002 N N . TYR A 1 1103 ? 20.539 23.927 -15.159 1.00 84.06 1103 TYR A N 1
ATOM 8003 C CA . TYR A 1 1103 ? 19.855 24.494 -13.997 1.00 84.06 1103 TYR A CA 1
ATOM 8004 C C . TYR A 1 1103 ? 20.614 24.114 -12.722 1.00 84.06 1103 TYR A C 1
ATOM 8006 O O . TYR A 1 1103 ? 21.524 23.286 -12.746 1.00 84.06 1103 TYR A O 1
ATOM 8014 N N . ASN A 1 1104 ? 20.270 24.769 -11.609 1.00 82.44 1104 ASN A N 1
ATOM 8015 C CA . ASN A 1 1104 ? 20.970 24.623 -10.326 1.00 82.44 1104 ASN A CA 1
ATOM 8016 C C . ASN A 1 1104 ? 22.504 24.814 -10.437 1.00 82.44 1104 ASN A C 1
ATOM 8018 O O . ASN A 1 1104 ? 23.261 24.282 -9.628 1.00 82.44 1104 ASN A O 1
ATOM 8022 N N . GLU A 1 1105 ? 22.957 25.566 -11.451 1.00 86.62 1105 GLU A N 1
ATOM 8023 C CA . GLU A 1 1105 ? 24.350 25.980 -11.582 1.00 86.62 1105 GLU A CA 1
ATOM 8024 C C . GLU A 1 1105 ? 24.697 26.894 -10.410 1.00 86.62 1105 GLU A C 1
ATOM 8026 O O . GLU A 1 1105 ? 24.132 27.977 -10.249 1.00 86.62 1105 GLU A O 1
ATOM 8031 N N . HIS A 1 1106 ? 25.651 26.444 -9.606 1.00 87.12 1106 HIS A N 1
ATOM 8032 C CA . HIS A 1 1106 ? 26.227 27.217 -8.523 1.00 87.12 1106 HIS A CA 1
ATOM 8033 C C . HIS A 1 1106 ? 27.747 27.120 -8.601 1.00 87.12 1106 HIS A C 1
ATOM 8035 O O . HIS A 1 1106 ? 28.293 26.060 -8.915 1.00 87.12 1106 HIS A O 1
ATOM 8041 N N . PHE A 1 1107 ? 28.440 28.219 -8.321 1.00 87.25 1107 PHE A N 1
ATOM 8042 C CA . PHE A 1 1107 ? 29.896 28.322 -8.378 1.00 87.25 1107 PHE A CA 1
ATOM 8043 C C . PHE A 1 1107 ? 30.423 29.163 -7.213 1.00 87.25 1107 PHE A C 1
ATOM 8045 O O . PHE A 1 1107 ? 29.755 30.084 -6.756 1.00 87.25 1107 PHE A O 1
ATOM 8052 N N . SER A 1 1108 ? 31.636 28.872 -6.741 1.00 85.44 1108 SER A N 1
ATOM 8053 C CA . SER A 1 1108 ? 32.283 29.618 -5.647 1.00 85.44 1108 SER A CA 1
ATOM 8054 C C . SER A 1 1108 ? 32.829 30.998 -6.062 1.00 85.44 1108 SER A C 1
ATOM 8056 O O . SER A 1 1108 ? 33.400 31.705 -5.234 1.00 85.44 1108 SER A O 1
ATOM 8058 N N . GLY A 1 1109 ? 32.747 31.339 -7.353 1.00 81.69 1109 GLY A N 1
ATOM 8059 C CA . GLY A 1 1109 ? 33.233 32.590 -7.945 1.00 81.69 1109 GLY A CA 1
ATOM 8060 C C . GLY A 1 1109 ? 32.112 33.591 -8.255 1.00 81.69 1109 GLY A C 1
ATOM 8061 O O . GLY A 1 1109 ? 31.011 33.504 -7.725 1.00 81.69 1109 GLY A O 1
ATOM 8062 N N . ASN A 1 1110 ? 32.379 34.543 -9.156 1.00 81.62 1110 ASN A N 1
ATOM 8063 C CA . ASN A 1 1110 ? 31.361 35.494 -9.648 1.00 81.62 1110 ASN A CA 1
ATOM 8064 C C . ASN A 1 1110 ? 30.778 35.126 -11.027 1.00 81.62 1110 ASN A C 1
ATOM 8066 O O . ASN A 1 1110 ? 29.747 35.671 -11.416 1.00 81.62 1110 ASN A O 1
ATOM 8070 N N . ASN A 1 1111 ? 31.431 34.223 -11.764 1.00 82.50 1111 ASN A N 1
ATOM 8071 C CA . ASN A 1 1111 ? 31.071 33.827 -13.125 1.00 82.50 1111 ASN A CA 1
ATOM 8072 C C . ASN A 1 1111 ? 31.040 32.295 -13.233 1.00 82.50 1111 ASN A C 1
ATOM 8074 O O . ASN A 1 1111 ? 31.823 31.620 -12.563 1.00 82.50 1111 ASN A O 1
ATOM 8078 N N . SER A 1 1112 ? 30.237 31.765 -14.162 1.00 86.94 1112 SER A N 1
ATOM 8079 C CA . SER A 1 1112 ? 30.323 30.356 -14.564 1.00 86.94 1112 SER A CA 1
ATOM 8080 C C . SER A 1 1112 ? 31.718 30.007 -15.094 1.00 86.94 1112 SER A C 1
ATOM 8082 O O . SER A 1 1112 ? 32.344 30.799 -15.808 1.00 86.94 1112 SER A O 1
ATOM 8084 N N . LEU A 1 1113 ? 32.188 28.804 -14.757 1.00 87.81 1113 LEU A N 1
ATOM 8085 C CA . LEU A 1 1113 ? 33.502 28.265 -15.121 1.00 87.81 1113 LEU A CA 1
ATOM 8086 C C . LEU A 1 1113 ? 33.506 27.540 -16.484 1.00 87.81 1113 LEU A C 1
ATOM 8088 O O . LEU A 1 1113 ? 34.572 27.199 -17.002 1.00 87.81 1113 LEU A O 1
ATOM 8092 N N . ILE A 1 1114 ? 32.331 27.283 -17.069 1.00 89.88 1114 ILE A N 1
ATOM 8093 C CA . ILE A 1 1114 ? 32.168 26.413 -18.238 1.00 89.88 1114 ILE A CA 1
ATOM 8094 C C . ILE A 1 1114 ? 31.019 26.885 -19.139 1.00 89.88 1114 ILE A C 1
ATOM 8096 O O . ILE A 1 1114 ? 30.032 27.438 -18.675 1.00 89.88 1114 ILE A O 1
ATOM 8100 N N . THR A 1 1115 ? 31.114 26.621 -20.439 1.00 90.19 1115 THR A N 1
ATOM 8101 C CA . THR A 1 1115 ? 29.988 26.760 -21.372 1.00 90.19 1115 THR A CA 1
ATOM 8102 C C . THR A 1 1115 ? 29.615 25.376 -21.877 1.00 90.19 1115 THR A C 1
ATOM 8104 O O . THR A 1 1115 ? 30.410 24.751 -22.579 1.00 90.19 1115 THR A O 1
ATOM 8107 N N . LEU A 1 1116 ? 28.417 24.898 -21.533 1.00 92.06 1116 LEU A N 1
ATOM 8108 C CA . LEU A 1 1116 ? 27.882 23.617 -22.001 1.00 92.06 1116 LEU A CA 1
ATOM 8109 C C . LEU A 1 1116 ? 27.116 23.790 -23.322 1.00 92.06 1116 LEU A C 1
ATOM 8111 O O . LEU A 1 1116 ? 26.396 24.767 -23.520 1.00 92.06 1116 LEU A O 1
ATOM 8115 N N . THR A 1 1117 ? 27.243 22.821 -24.225 1.00 91.94 1117 THR A N 1
ATOM 8116 C CA . THR A 1 1117 ? 26.490 22.726 -25.486 1.00 91.94 1117 THR A CA 1
ATOM 8117 C C . THR A 1 1117 ? 26.193 21.260 -25.806 1.00 91.94 1117 THR A C 1
ATOM 8119 O O . THR A 1 1117 ? 26.862 20.364 -25.297 1.00 91.94 1117 THR A O 1
ATOM 8122 N N . ALA A 1 1118 ? 25.237 20.997 -26.696 1.00 91.88 1118 ALA A N 1
ATOM 8123 C CA . ALA A 1 1118 ? 25.024 19.664 -27.258 1.00 91.88 1118 ALA A CA 1
ATOM 8124 C C . ALA A 1 1118 ? 25.143 19.679 -28.794 1.00 91.88 1118 ALA A C 1
ATOM 8126 O O . ALA A 1 1118 ? 25.153 20.750 -29.408 1.00 91.88 1118 ALA A O 1
ATOM 8127 N N . ASN A 1 1119 ? 25.313 18.516 -29.423 1.00 93.19 1119 ASN A N 1
ATOM 8128 C CA . ASN A 1 1119 ? 24.945 18.267 -30.827 1.00 93.19 1119 ASN A CA 1
ATOM 8129 C C . ASN A 1 1119 ? 24.729 16.767 -31.083 1.00 93.19 1119 ASN A C 1
ATOM 8131 O O . ASN A 1 1119 ? 24.964 15.945 -30.200 1.00 93.19 1119 ASN A O 1
ATOM 8135 N N . ILE A 1 1120 ? 24.314 16.424 -32.303 1.00 91.06 1120 ILE A N 1
ATOM 8136 C CA . ILE A 1 1120 ? 24.378 15.058 -32.833 1.00 91.06 1120 ILE A CA 1
ATOM 8137 C C . ILE A 1 1120 ? 25.578 14.951 -33.788 1.00 91.06 1120 ILE A C 1
ATOM 8139 O O . ILE A 1 1120 ? 25.947 15.925 -34.448 1.00 91.06 1120 ILE A O 1
ATOM 8143 N N . ASP A 1 1121 ? 26.185 13.770 -33.854 1.00 91.06 1121 ASP A N 1
ATOM 8144 C CA . ASP A 1 1121 ? 27.142 13.351 -34.878 1.00 91.06 1121 ASP A CA 1
ATOM 8145 C C . ASP A 1 1121 ? 26.785 11.928 -35.333 1.00 91.06 1121 ASP A C 1
ATOM 8147 O O . ASP A 1 1121 ? 26.891 10.975 -34.560 1.00 91.06 1121 ASP A O 1
ATOM 8151 N N . GLY A 1 1122 ? 26.266 11.785 -36.555 1.00 89.56 1122 GLY A N 1
ATOM 8152 C CA . GLY A 1 1122 ? 25.733 10.515 -37.059 1.00 89.56 1122 GLY A CA 1
ATOM 8153 C C . GLY A 1 1122 ? 24.642 9.917 -36.158 1.00 89.56 1122 GLY A C 1
ATOM 8154 O O . GLY A 1 1122 ? 23.528 10.435 -36.071 1.00 89.56 1122 GLY A O 1
ATOM 8155 N N . SER A 1 1123 ? 24.957 8.801 -35.498 1.00 86.12 1123 SER A N 1
ATOM 8156 C CA . SER A 1 1123 ? 24.079 8.087 -34.561 1.00 86.12 1123 SER A CA 1
ATOM 8157 C C . SER A 1 1123 ? 24.178 8.569 -33.106 1.00 86.12 1123 SER A C 1
ATOM 8159 O O . SER A 1 1123 ? 23.471 8.034 -32.254 1.00 86.12 1123 SER A O 1
ATOM 8161 N N . THR A 1 1124 ? 25.023 9.555 -32.802 1.00 86.06 1124 THR A N 1
ATOM 8162 C CA . THR A 1 1124 ? 25.495 9.829 -31.437 1.00 86.06 1124 THR A CA 1
ATOM 8163 C C . THR A 1 1124 ? 25.138 11.239 -30.976 1.00 86.06 1124 THR A C 1
ATOM 8165 O O . THR A 1 1124 ? 25.533 12.218 -31.605 1.00 86.06 1124 THR A O 1
ATOM 8168 N N . VAL A 1 1125 ? 24.432 11.361 -29.851 1.00 88.38 1125 VAL A N 1
ATOM 8169 C CA . VAL A 1 1125 ? 24.223 12.625 -29.131 1.00 88.38 1125 VAL A CA 1
ATOM 8170 C C . VAL A 1 1125 ? 25.449 12.899 -28.259 1.00 88.38 1125 VAL A C 1
ATOM 8172 O O . VAL A 1 1125 ? 25.963 11.986 -27.617 1.00 88.38 1125 VAL A O 1
ATOM 8175 N N . ARG A 1 1126 ? 25.938 14.142 -28.237 1.00 89.25 1126 ARG A N 1
ATOM 8176 C CA . ARG A 1 1126 ? 27.132 14.549 -27.483 1.00 89.25 1126 ARG A CA 1
ATOM 8177 C C . ARG A 1 1126 ? 26.845 15.712 -26.548 1.00 89.25 1126 ARG A C 1
ATOM 8179 O O . ARG A 1 1126 ? 26.423 16.773 -27.012 1.00 89.25 1126 ARG A O 1
ATOM 8186 N N . LEU A 1 1127 ? 27.191 15.552 -25.273 1.00 90.25 1127 LEU A N 1
ATOM 8187 C CA . LEU A 1 1127 ? 27.433 16.657 -24.349 1.00 90.25 1127 LEU A CA 1
ATOM 8188 C C . LEU A 1 1127 ? 28.839 17.209 -24.618 1.00 90.25 1127 LEU A C 1
ATOM 8190 O O . LEU A 1 1127 ? 29.823 16.469 -24.640 1.00 90.25 1127 LEU A O 1
ATOM 8194 N N . ARG A 1 1128 ? 28.955 18.519 -24.823 1.00 90.25 1128 ARG A N 1
ATOM 8195 C CA . ARG A 1 1128 ? 30.205 19.198 -25.186 1.00 90.25 1128 ARG A CA 1
ATOM 8196 C C . ARG A 1 1128 ? 30.407 20.447 -24.344 1.00 90.25 1128 ARG A C 1
ATOM 8198 O O . ARG A 1 1128 ? 29.432 21.086 -23.956 1.00 90.25 1128 ARG A O 1
ATOM 8205 N N . ALA A 1 1129 ? 31.654 20.844 -24.116 1.00 91.12 1129 ALA A N 1
ATOM 8206 C CA . ALA A 1 1129 ? 31.941 22.049 -23.351 1.00 91.12 1129 ALA A CA 1
ATOM 8207 C C . ALA A 1 1129 ? 33.277 22.712 -23.686 1.00 91.12 1129 ALA A C 1
ATOM 8209 O O . ALA A 1 1129 ? 34.176 22.082 -24.235 1.00 91.12 1129 ALA A O 1
ATOM 8210 N N . SER A 1 1130 ? 33.394 23.977 -23.290 1.00 88.88 1130 SER A N 1
ATOM 8211 C CA . SER A 1 1130 ? 34.633 24.763 -23.267 1.00 88.88 1130 SER A CA 1
ATOM 8212 C C . SER A 1 1130 ? 34.722 25.551 -21.957 1.00 88.88 1130 SER A C 1
ATOM 8214 O O . SER A 1 1130 ? 33.700 26.053 -21.484 1.00 88.88 1130 SER A O 1
ATOM 8216 N N . ALA A 1 1131 ? 35.914 25.723 -21.392 1.00 87.44 1131 ALA A N 1
ATOM 8217 C CA . ALA A 1 1131 ? 36.129 26.595 -20.238 1.00 87.44 1131 ALA A CA 1
ATOM 8218 C C . ALA A 1 1131 ? 35.895 28.073 -20.600 1.00 87.44 1131 ALA A C 1
ATOM 8220 O O . ALA A 1 1131 ? 36.298 28.540 -21.668 1.00 87.44 1131 ALA A O 1
ATOM 8221 N N . THR A 1 1132 ? 35.286 28.831 -19.687 1.00 84.25 1132 THR A N 1
ATOM 8222 C CA . THR A 1 1132 ? 35.054 30.283 -19.844 1.00 84.25 1132 THR A CA 1
ATOM 8223 C C . THR A 1 1132 ? 36.298 31.126 -19.548 1.00 84.25 1132 THR A C 1
ATOM 8225 O O . THR A 1 1132 ? 36.349 32.304 -19.906 1.00 84.25 1132 THR A O 1
ATOM 8228 N N . SER A 1 1133 ? 37.313 30.528 -18.916 1.00 70.38 1133 SER A N 1
ATOM 8229 C CA . SER A 1 1133 ? 38.602 31.142 -18.591 1.00 70.38 1133 SER A CA 1
ATOM 8230 C C . SER A 1 1133 ? 39.764 30.227 -18.996 1.00 70.38 1133 SER A C 1
ATOM 8232 O O . SER A 1 1133 ? 39.616 29.010 -19.108 1.00 70.38 1133 SER A O 1
ATOM 8234 N N . GLY A 1 1134 ? 40.920 30.824 -19.285 1.00 62.81 1134 GLY A N 1
ATOM 8235 C CA . GLY A 1 1134 ? 42.012 30.162 -19.998 1.00 62.81 1134 GLY A CA 1
ATOM 8236 C C . GLY A 1 1134 ? 42.820 29.167 -19.160 1.00 62.81 1134 GLY A C 1
ATOM 8237 O O . GLY A 1 1134 ? 43.503 29.575 -18.226 1.00 62.81 1134 GLY A O 1
ATOM 8238 N N . ALA A 1 1135 ? 42.839 27.913 -19.625 1.00 60.91 1135 ALA A N 1
ATOM 8239 C CA . ALA A 1 1135 ? 43.675 26.789 -19.192 1.00 60.91 1135 ALA A CA 1
ATOM 8240 C C . ALA A 1 1135 ? 43.435 26.219 -17.774 1.00 60.91 1135 ALA A C 1
ATOM 8242 O O . ALA A 1 1135 ? 43.511 26.903 -16.760 1.00 60.91 1135 ALA A O 1
ATOM 8243 N N . SER A 1 1136 ? 43.306 24.888 -17.725 1.00 73.50 1136 SER A N 1
ATOM 8244 C CA . SER A 1 1136 ? 43.303 24.043 -16.520 1.00 73.50 1136 SER A CA 1
ATOM 8245 C C . SER A 1 1136 ? 41.978 23.864 -15.756 1.00 73.50 1136 SER A C 1
ATOM 8247 O O . SER A 1 1136 ? 41.952 23.857 -14.526 1.00 73.50 1136 SER A O 1
ATOM 8249 N N . THR A 1 1137 ? 40.868 23.635 -16.467 1.00 84.44 1137 THR A N 1
ATOM 8250 C CA . THR A 1 1137 ? 39.585 23.255 -15.839 1.00 84.44 1137 THR A CA 1
ATOM 8251 C C . THR A 1 1137 ? 39.412 21.724 -15.810 1.00 84.44 1137 THR A C 1
ATOM 8253 O O . THR A 1 1137 ? 39.310 21.105 -16.868 1.00 84.44 1137 THR A O 1
ATOM 8256 N N . LYS A 1 1138 ? 39.385 21.095 -14.618 1.00 84.44 1138 LYS A N 1
ATOM 8257 C CA . LYS A 1 1138 ? 38.961 19.683 -14.415 1.00 84.44 1138 LYS A CA 1
ATOM 8258 C C . LYS A 1 1138 ? 37.432 19.649 -14.557 1.00 84.44 1138 LYS A C 1
ATOM 8260 O O . LYS A 1 1138 ? 36.761 20.486 -13.951 1.00 84.44 1138 LYS A O 1
ATOM 8265 N N . VAL A 1 1139 ? 36.887 18.716 -15.339 1.00 84.31 1139 VAL A N 1
ATOM 8266 C CA . VAL A 1 1139 ? 35.434 18.533 -15.504 1.00 84.31 1139 VAL A CA 1
ATOM 8267 C C . VAL A 1 1139 ? 35.107 17.064 -15.307 1.00 84.31 1139 VAL A C 1
ATOM 8269 O O . VAL A 1 1139 ? 35.704 16.200 -15.944 1.00 84.31 1139 VAL A O 1
ATOM 8272 N N . ILE A 1 1140 ? 34.176 16.780 -14.405 1.00 79.94 1140 ILE A N 1
ATOM 8273 C CA . ILE A 1 1140 ? 33.800 15.420 -14.026 1.00 79.94 1140 ILE A CA 1
ATOM 8274 C C . ILE A 1 1140 ? 32.295 15.305 -14.198 1.00 79.94 1140 ILE A C 1
ATOM 8276 O O . ILE A 1 1140 ? 31.537 16.097 -13.636 1.00 79.94 1140 ILE A O 1
ATOM 8280 N N . VAL A 1 1141 ? 31.882 14.343 -15.017 1.00 78.88 1141 VAL A N 1
ATOM 8281 C CA . VAL A 1 1141 ? 30.491 14.152 -15.415 1.00 78.88 1141 VAL A CA 1
ATOM 8282 C C . VAL A 1 1141 ? 30.013 12.818 -14.864 1.00 78.88 1141 VAL A C 1
ATOM 8284 O O . VAL A 1 1141 ? 30.496 11.772 -15.285 1.00 78.88 1141 VAL A O 1
ATOM 8287 N N . ASN A 1 1142 ? 29.051 12.859 -13.945 1.00 77.44 1142 ASN A N 1
ATOM 8288 C CA . ASN A 1 1142 ? 28.224 11.703 -13.625 1.00 77.44 1142 ASN A CA 1
ATOM 8289 C C . ASN A 1 1142 ? 26.973 11.754 -14.515 1.00 77.44 1142 ASN A C 1
ATOM 8291 O O . ASN A 1 1142 ? 26.257 12.762 -14.532 1.00 77.44 1142 ASN A O 1
ATOM 8295 N N . ARG A 1 1143 ? 26.744 10.694 -15.291 1.00 78.38 1143 ARG A N 1
ATOM 8296 C CA . ARG A 1 1143 ? 25.633 10.568 -16.238 1.00 78.38 1143 ARG A CA 1
ATOM 8297 C C . ARG A 1 1143 ? 24.572 9.621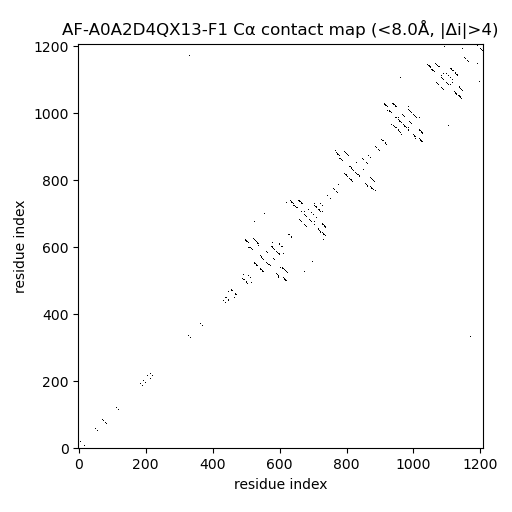 -15.684 1.00 78.38 1143 ARG A C 1
ATOM 8299 O O . ARG A 1 1143 ? 24.897 8.520 -15.267 1.00 78.38 1143 ARG A O 1
ATOM 8306 N N . ILE A 1 1144 ? 23.306 10.016 -15.783 1.00 74.38 1144 ILE A N 1
ATOM 8307 C CA . ILE A 1 1144 ? 22.143 9.136 -15.644 1.00 74.38 1144 ILE A CA 1
ATOM 8308 C C . ILE A 1 1144 ? 21.447 9.103 -17.006 1.00 74.38 1144 ILE A C 1
ATOM 8310 O O . ILE A 1 1144 ? 20.808 10.075 -17.420 1.00 74.38 1144 ILE A O 1
ATOM 8314 N N . VAL A 1 1145 ? 21.622 8.005 -17.742 1.00 66.62 1145 VAL A N 1
ATOM 8315 C CA . VAL A 1 1145 ? 20.971 7.815 -19.050 1.00 66.62 1145 VAL A CA 1
ATOM 8316 C C . VAL A 1 1145 ? 19.504 7.452 -18.853 1.00 66.62 1145 VAL A C 1
ATOM 8318 O O . VAL A 1 1145 ? 19.192 6.619 -18.006 1.00 66.62 1145 VAL A O 1
ATOM 8321 N N . ALA A 1 1146 ? 18.615 8.035 -19.659 1.00 61.00 1146 ALA A N 1
ATOM 8322 C CA . ALA A 1 1146 ? 17.207 7.669 -19.688 1.00 61.00 1146 ALA A CA 1
ATOM 8323 C C . ALA A 1 1146 ? 16.883 6.910 -20.993 1.00 61.00 1146 ALA A C 1
ATOM 8325 O O . ALA A 1 1146 ? 16.896 7.479 -22.095 1.00 61.00 1146 ALA A O 1
ATOM 8326 N N . PHE A 1 1147 ? 16.641 5.603 -20.854 1.00 62.59 1147 PHE A N 1
ATOM 8327 C CA . PHE A 1 1147 ? 16.286 4.702 -21.955 1.00 62.59 1147 PHE A CA 1
ATOM 8328 C C . PHE A 1 1147 ? 14.914 5.027 -22.535 1.00 62.59 1147 PHE A C 1
ATOM 8330 O O . PHE A 1 1147 ? 14.007 5.436 -21.816 1.00 62.59 1147 PHE A O 1
ATOM 8337 N N . ALA A 1 1148 ? 14.760 4.788 -23.833 1.00 57.66 1148 ALA A N 1
ATOM 8338 C CA . ALA A 1 1148 ? 13.476 4.819 -24.503 1.00 57.66 1148 ALA A CA 1
ATOM 8339 C C . ALA A 1 1148 ? 13.401 3.742 -25.594 1.00 57.66 1148 ALA A C 1
ATOM 8341 O O . ALA A 1 1148 ? 14.177 3.768 -26.543 1.00 57.66 1148 ALA A O 1
ATOM 8342 N N . ASP A 1 1149 ? 12.383 2.892 -25.452 1.00 55.62 1149 ASP A N 1
ATOM 8343 C CA . ASP A 1 1149 ? 11.758 1.986 -26.429 1.00 55.62 1149 ASP A CA 1
ATOM 8344 C C . ASP A 1 1149 ? 12.182 0.510 -26.567 1.00 55.62 1149 ASP A C 1
ATOM 8346 O O . ASP A 1 1149 ? 11.409 -0.234 -27.176 1.00 55.62 1149 ASP A O 1
ATOM 8350 N N . THR A 1 1150 ? 13.240 0.017 -25.899 1.00 54.31 1150 THR A N 1
ATOM 8351 C CA . THR A 1 1150 ? 13.595 -1.430 -25.949 1.00 54.31 1150 THR A CA 1
ATOM 8352 C C . THR A 1 1150 ? 13.678 -2.205 -24.632 1.00 54.31 1150 THR A C 1
ATOM 8354 O O . THR A 1 1150 ? 13.515 -3.424 -24.675 1.00 54.31 1150 THR A O 1
ATOM 8357 N N . GLU A 1 1151 ? 13.904 -1.567 -23.481 1.00 53.75 1151 GLU A N 1
ATOM 8358 C CA . GLU A 1 1151 ? 14.183 -2.306 -22.235 1.00 53.75 1151 GLU A CA 1
ATOM 8359 C C . GLU A 1 1151 ? 12.920 -2.758 -21.479 1.00 53.75 1151 GLU A C 1
ATOM 8361 O O . GLU A 1 1151 ? 11.882 -2.086 -21.473 1.00 53.75 1151 GLU A O 1
ATOM 8366 N N . ALA A 1 1152 ? 13.028 -3.919 -20.828 1.00 54.81 1152 ALA A N 1
ATOM 8367 C CA . ALA A 1 1152 ? 12.010 -4.488 -19.945 1.00 54.81 1152 ALA A CA 1
ATOM 8368 C C . ALA A 1 1152 ? 12.211 -4.038 -18.481 1.00 54.81 1152 ALA A C 1
ATOM 8370 O O . ALA A 1 1152 ? 13.156 -3.314 -18.165 1.00 54.81 1152 ALA A O 1
ATOM 8371 N N . ASP A 1 1153 ? 11.335 -4.487 -17.576 1.00 54.59 1153 ASP A N 1
ATOM 8372 C CA . ASP A 1 1153 ? 11.491 -4.284 -16.129 1.00 54.59 1153 ASP A CA 1
ATOM 8373 C C . ASP A 1 1153 ? 12.683 -5.104 -15.587 1.00 54.59 1153 ASP A C 1
ATOM 8375 O O . ASP A 1 1153 ? 12.532 -6.235 -15.116 1.00 54.59 1153 ASP A O 1
ATOM 8379 N N . GLU A 1 1154 ? 13.888 -4.539 -15.683 1.00 49.50 1154 GLU A N 1
ATOM 8380 C CA . GLU A 1 1154 ? 15.125 -5.147 -15.188 1.00 49.50 1154 GLU A CA 1
ATOM 8381 C C . GLU A 1 1154 ? 15.123 -5.244 -13.654 1.00 49.50 1154 GLU A C 1
ATOM 8383 O O . GLU A 1 1154 ? 15.288 -4.257 -12.930 1.00 49.50 1154 GLU A O 1
ATOM 8388 N N . ALA A 1 1155 ? 14.973 -6.473 -13.152 1.00 48.19 1155 ALA A N 1
ATOM 8389 C CA . ALA A 1 1155 ? 15.112 -6.818 -11.741 1.00 48.19 1155 ALA A CA 1
ATOM 8390 C C . ALA A 1 1155 ? 16.598 -6.853 -11.334 1.00 48.19 1155 ALA A C 1
ATOM 8392 O O . ALA A 1 1155 ? 17.197 -7.916 -11.145 1.00 48.19 1155 ALA A O 1
ATOM 8393 N N . THR A 1 1156 ? 17.185 -5.664 -11.218 1.00 49.09 1156 THR A N 1
ATOM 8394 C CA . THR A 1 1156 ? 18.549 -5.417 -10.743 1.00 49.09 1156 THR A CA 1
ATOM 8395 C C . THR A 1 1156 ? 18.820 -6.090 -9.391 1.00 49.09 1156 THR A C 1
ATOM 8397 O O . THR A 1 1156 ? 17.992 -6.092 -8.482 1.00 49.09 1156 THR A O 1
ATOM 8400 N N . THR A 1 1157 ? 20.024 -6.647 -9.222 1.00 42.38 1157 THR A N 1
ATOM 8401 C CA . THR A 1 1157 ? 20.486 -7.190 -7.927 1.00 42.38 1157 THR A CA 1
ATOM 8402 C C . THR A 1 1157 ? 21.061 -6.121 -6.991 1.00 42.38 1157 THR A C 1
ATOM 8404 O O . THR A 1 1157 ? 21.434 -6.435 -5.863 1.00 42.38 1157 THR A O 1
ATOM 8407 N N . ASP A 1 1158 ? 21.141 -4.871 -7.452 1.00 50.53 1158 ASP A N 1
ATOM 8408 C CA . ASP A 1 1158 ? 21.413 -3.684 -6.641 1.00 50.53 1158 ASP A CA 1
ATOM 8409 C C . ASP A 1 1158 ? 20.092 -3.166 -6.053 1.00 50.53 1158 ASP A C 1
ATOM 8411 O O . ASP A 1 1158 ? 19.218 -2.697 -6.782 1.00 50.53 1158 ASP A O 1
ATOM 8415 N N . SER A 1 1159 ? 19.956 -3.221 -4.727 1.00 48.97 1159 SER A N 1
ATOM 8416 C CA . SER A 1 1159 ? 18.741 -2.823 -4.008 1.00 48.97 1159 SER A CA 1
ATOM 8417 C C . SER A 1 1159 ? 18.448 -1.316 -4.017 1.00 48.97 1159 SER A C 1
ATOM 8419 O O . SER A 1 1159 ? 17.468 -0.899 -3.408 1.00 48.97 1159 SER A O 1
ATOM 8421 N N . THR A 1 1160 ? 19.282 -0.490 -4.658 1.00 51.50 1160 THR A N 1
ATOM 8422 C CA . THR A 1 1160 ? 19.192 0.981 -4.597 1.00 51.50 1160 THR A CA 1
ATOM 8423 C C . THR A 1 1160 ? 18.623 1.642 -5.853 1.00 51.50 1160 THR A C 1
ATOM 8425 O O . THR A 1 1160 ? 18.328 2.837 -5.833 1.00 51.50 1160 THR A O 1
ATOM 8428 N N . ARG A 1 1161 ? 18.462 0.896 -6.957 1.00 60.16 1161 ARG A N 1
ATOM 8429 C CA . ARG A 1 1161 ? 18.057 1.428 -8.271 1.00 60.16 1161 ARG A CA 1
ATOM 8430 C C . ARG A 1 1161 ? 17.113 0.469 -8.995 1.00 60.16 1161 ARG A C 1
ATOM 8432 O O . ARG A 1 1161 ? 17.518 -0.629 -9.366 1.00 60.16 1161 ARG A O 1
ATOM 8439 N N . LYS A 1 1162 ? 15.880 0.917 -9.255 1.00 66.00 1162 LYS A N 1
ATOM 8440 C CA . LYS A 1 1162 ? 14.856 0.200 -10.033 1.00 66.00 1162 LYS A CA 1
ATOM 8441 C C . LYS A 1 1162 ? 14.702 0.838 -11.415 1.00 66.00 1162 LYS A C 1
ATOM 8443 O O . LYS A 1 1162 ? 14.448 2.038 -11.504 1.00 66.00 1162 LYS A O 1
ATOM 8448 N N . VAL A 1 1163 ? 14.832 0.046 -12.479 1.00 68.44 1163 VAL A N 1
ATOM 8449 C CA . VAL A 1 1163 ? 14.496 0.469 -13.849 1.00 68.44 1163 VAL A CA 1
ATOM 8450 C C . VAL A 1 1163 ? 13.050 0.064 -14.135 1.00 68.44 1163 VAL A C 1
ATOM 8452 O O . VAL A 1 1163 ? 12.636 -1.041 -13.793 1.00 68.44 1163 VAL A O 1
ATOM 8455 N N . ILE A 1 1164 ? 12.283 0.974 -14.732 1.00 68.06 1164 ILE A N 1
ATOM 8456 C CA . ILE A 1 1164 ? 10.895 0.753 -15.154 1.00 68.06 1164 ILE A CA 1
ATOM 8457 C C . ILE A 1 1164 ? 10.874 0.704 -16.681 1.00 68.06 1164 ILE A C 1
ATOM 8459 O O . ILE A 1 1164 ? 11.449 1.584 -17.326 1.00 68.06 1164 ILE A O 1
ATOM 8463 N N . GLY A 1 1165 ? 10.215 -0.304 -17.252 1.00 66.19 1165 GLY A N 1
ATOM 8464 C CA . GLY A 1 1165 ? 10.044 -0.449 -18.695 1.00 66.19 1165 GLY A CA 1
ATOM 8465 C C . GLY A 1 1165 ? 9.160 0.636 -19.327 1.00 66.19 1165 GLY A C 1
ATOM 8466 O O . GLY A 1 1165 ? 8.599 1.514 -18.670 1.00 66.19 1165 GLY A O 1
ATOM 8467 N N . ASN A 1 1166 ? 9.009 0.582 -20.651 1.00 70.69 1166 ASN A N 1
ATOM 8468 C CA . ASN A 1 1166 ? 8.313 1.612 -21.432 1.00 70.69 1166 ASN A CA 1
ATOM 8469 C C . ASN A 1 1166 ? 6.787 1.697 -21.145 1.00 70.69 1166 ASN A C 1
ATOM 8471 O O . ASN A 1 1166 ? 5.970 1.051 -21.806 1.00 70.69 1166 ASN A O 1
ATOM 8475 N N . VAL A 1 1167 ? 6.375 2.560 -20.208 1.00 73.44 1167 VAL A N 1
ATOM 8476 C CA . VAL A 1 1167 ? 4.956 2.817 -19.885 1.00 73.44 1167 VAL A CA 1
ATOM 8477 C C . VAL A 1 1167 ? 4.318 3.788 -20.889 1.00 73.44 1167 VAL A C 1
ATOM 8479 O O . VAL A 1 1167 ? 4.666 4.967 -20.955 1.00 73.44 1167 VAL A O 1
ATOM 8482 N N . THR A 1 1168 ? 3.328 3.314 -21.653 1.00 78.38 1168 THR A N 1
ATOM 8483 C CA . THR A 1 1168 ? 2.539 4.168 -22.563 1.00 78.38 1168 THR A CA 1
ATOM 8484 C C . THR A 1 1168 ? 1.496 4.964 -21.782 1.00 78.38 1168 THR A C 1
ATOM 8486 O O . THR A 1 1168 ? 0.523 4.403 -21.280 1.00 78.38 1168 THR A O 1
ATOM 8489 N N . THR A 1 1169 ? 1.673 6.282 -21.702 1.00 69.81 1169 THR A N 1
ATOM 8490 C CA . THR A 1 1169 ? 0.740 7.180 -21.013 1.00 69.81 1169 THR A CA 1
ATOM 8491 C C . THR A 1 1169 ? -0.553 7.400 -21.799 1.00 69.81 1169 THR A C 1
ATOM 8493 O O . THR A 1 1169 ? -0.604 7.329 -23.027 1.00 69.81 1169 THR A O 1
ATOM 8496 N N . SER A 1 1170 ? -1.633 7.672 -21.070 1.00 74.38 1170 SER A N 1
ATOM 8497 C CA . SER A 1 1170 ? -2.963 7.929 -21.623 1.00 74.38 1170 SER A CA 1
ATOM 8498 C C . SER A 1 1170 ? -3.538 9.238 -21.066 1.00 74.38 1170 SER A C 1
ATOM 8500 O O . SER A 1 1170 ? -2.993 9.817 -20.129 1.00 74.38 1170 SER A O 1
ATOM 8502 N N . SER A 1 1171 ? -4.677 9.706 -21.592 1.00 76.62 1171 SER A N 1
ATOM 8503 C CA . SER A 1 1171 ? -5.430 10.816 -20.978 1.00 76.62 1171 SER A CA 1
ATOM 8504 C C . SER A 1 1171 ? -6.202 10.413 -19.707 1.00 76.62 1171 SER A C 1
ATOM 8506 O O . SER A 1 1171 ? -6.978 11.206 -19.173 1.00 76.62 1171 SER A O 1
ATOM 8508 N N . THR A 1 1172 ? -5.980 9.195 -19.206 1.00 76.56 1172 THR A N 1
ATOM 8509 C CA . THR A 1 1172 ? -6.412 8.706 -17.892 1.00 76.56 1172 THR A CA 1
ATOM 8510 C C . THR A 1 1172 ? -5.200 8.454 -16.992 1.00 76.56 1172 THR A C 1
ATOM 8512 O O . THR A 1 1172 ? -4.090 8.236 -17.479 1.00 76.56 1172 THR A O 1
ATOM 8515 N N . ALA A 1 1173 ? -5.395 8.489 -15.670 1.00 72.25 1173 ALA A N 1
ATOM 8516 C CA . ALA A 1 1173 ? -4.319 8.238 -14.709 1.00 72.25 1173 ALA A CA 1
ATOM 8517 C C . ALA A 1 1173 ? -3.642 6.889 -15.010 1.00 72.25 1173 ALA A C 1
ATOM 8519 O O . ALA A 1 1173 ? -4.295 5.849 -15.003 1.00 72.25 1173 ALA A O 1
ATOM 8520 N N . THR A 1 1174 ? -2.350 6.938 -15.333 1.00 78.31 1174 THR A N 1
ATOM 8521 C CA . THR A 1 1174 ? -1.561 5.785 -15.777 1.00 78.31 1174 THR A CA 1
ATOM 8522 C C . THR A 1 1174 ? -0.504 5.502 -14.714 1.00 78.31 1174 THR A C 1
ATOM 8524 O O . THR A 1 1174 ? 0.273 6.394 -14.379 1.00 78.31 1174 THR A O 1
ATOM 8527 N N . THR A 1 1175 ? -0.496 4.292 -14.155 1.00 80.62 1175 THR A N 1
ATOM 8528 C CA . THR A 1 1175 ? 0.494 3.885 -13.149 1.00 80.62 1175 THR A CA 1
ATOM 8529 C C . THR A 1 1175 ? 1.850 3.683 -13.816 1.00 80.62 1175 THR A C 1
ATOM 8531 O O . THR A 1 1175 ? 1.963 2.853 -14.714 1.00 80.62 1175 THR A O 1
ATOM 8534 N N . PHE A 1 1176 ? 2.867 4.423 -13.373 1.00 72.31 1176 PHE A N 1
ATOM 8535 C CA . PHE A 1 1176 ? 4.251 4.210 -13.805 1.00 72.31 1176 PHE A CA 1
ATOM 8536 C C . PHE A 1 1176 ? 4.960 3.148 -12.962 1.00 72.31 1176 PHE A C 1
ATOM 8538 O O . PHE A 1 1176 ? 5.676 2.318 -13.502 1.00 72.31 1176 PHE A O 1
ATOM 8545 N N . ASP A 1 1177 ? 4.759 3.168 -11.644 1.00 73.94 1177 ASP A N 1
ATOM 8546 C CA . ASP A 1 1177 ? 5.472 2.311 -10.698 1.00 73.94 1177 ASP A CA 1
ATOM 8547 C C . ASP A 1 1177 ? 4.598 1.993 -9.468 1.00 73.94 1177 ASP A C 1
ATOM 8549 O O . ASP A 1 1177 ? 3.530 2.574 -9.261 1.00 73.94 1177 ASP A O 1
ATOM 8553 N N . THR A 1 1178 ? 5.034 1.044 -8.645 1.00 74.44 1178 THR A N 1
ATOM 8554 C CA . THR A 1 1178 ? 4.479 0.729 -7.327 1.00 74.44 1178 THR A CA 1
ATOM 8555 C C . THR A 1 1178 ? 5.601 0.258 -6.399 1.00 74.44 1178 THR A C 1
ATOM 8557 O O . THR A 1 1178 ? 6.309 -0.707 -6.699 1.00 74.44 1178 THR A O 1
ATOM 8560 N N . PHE A 1 1179 ? 5.722 0.923 -5.251 1.00 66.75 1179 PHE A N 1
ATOM 8561 C CA . PHE A 1 1179 ? 6.607 0.586 -4.133 1.00 66.75 1179 PHE A CA 1
ATOM 8562 C C . PHE A 1 1179 ? 5.770 0.380 -2.858 1.00 66.75 1179 PHE A C 1
ATOM 8564 O O . PHE A 1 1179 ? 4.627 0.835 -2.790 1.00 66.75 1179 PHE A O 1
ATOM 8571 N N . GLN A 1 1180 ? 6.290 -0.342 -1.860 1.00 67.06 1180 GLN A N 1
ATOM 8572 C CA . GLN A 1 1180 ? 5.620 -0.457 -0.559 1.00 67.06 1180 GLN A CA 1
ATOM 8573 C C . GLN A 1 1180 ? 6.082 0.668 0.372 1.00 67.06 1180 GLN A C 1
ATOM 8575 O O . GLN A 1 1180 ? 7.274 0.954 0.460 1.00 67.06 1180 GLN A O 1
ATOM 8580 N N . SER A 1 1181 ? 5.164 1.226 1.165 1.00 61.72 1181 SER A N 1
ATOM 8581 C CA . SER A 1 1181 ? 5.483 2.200 2.223 1.00 61.72 1181 SER A CA 1
ATOM 8582 C C . SER A 1 1181 ? 6.182 1.580 3.450 1.00 61.72 1181 SER A C 1
ATOM 8584 O O . SER A 1 1181 ? 6.248 2.200 4.507 1.00 61.72 1181 SER A O 1
ATOM 8586 N N . SER A 1 1182 ? 6.614 0.319 3.354 1.00 61.84 1182 SER A N 1
ATOM 8587 C CA . SER A 1 1182 ? 7.529 -0.343 4.291 1.00 61.84 1182 SER A CA 1
ATOM 8588 C C . SER A 1 1182 ? 8.988 -0.274 3.844 1.00 61.84 1182 SER A C 1
ATOM 8590 O O . SER A 1 1182 ? 9.873 -0.524 4.659 1.00 61.84 1182 SER A O 1
ATOM 8592 N N . ASP A 1 1183 ? 9.225 0.026 2.564 1.00 59.22 1183 ASP A N 1
ATOM 8593 C CA . ASP A 1 1183 ? 10.511 -0.201 1.902 1.00 59.22 1183 ASP A CA 1
ATOM 8594 C C . ASP A 1 1183 ? 11.251 1.126 1.661 1.00 59.22 1183 ASP A C 1
ATOM 8596 O O . ASP A 1 1183 ? 12.478 1.155 1.654 1.00 59.22 1183 ASP A O 1
ATOM 8600 N N . THR A 1 1184 ? 10.514 2.233 1.507 1.00 62.03 1184 THR A N 1
ATOM 8601 C CA . THR A 1 1184 ? 11.044 3.604 1.505 1.00 62.03 1184 THR A CA 1
ATOM 8602 C C . THR A 1 1184 ? 9.962 4.623 1.883 1.00 62.03 1184 THR A C 1
ATOM 8604 O O . THR A 1 1184 ? 8.785 4.427 1.573 1.00 62.03 1184 THR A O 1
ATOM 8607 N N . ASP A 1 1185 ? 10.373 5.725 2.520 1.00 62.06 1185 ASP A N 1
ATOM 8608 C CA . ASP A 1 1185 ? 9.535 6.905 2.785 1.00 62.06 1185 ASP A CA 1
ATOM 8609 C C . ASP A 1 1185 ? 9.376 7.817 1.544 1.00 62.06 1185 ASP A C 1
ATOM 8611 O O . ASP A 1 1185 ? 8.557 8.730 1.571 1.00 62.06 1185 ASP A O 1
ATOM 8615 N N . ALA A 1 1186 ? 10.172 7.630 0.477 1.00 67.50 1186 ALA A N 1
ATOM 8616 C CA . ALA A 1 1186 ? 10.090 8.423 -0.759 1.00 67.50 1186 ALA A CA 1
ATOM 8617 C C . ALA A 1 1186 ? 10.804 7.773 -1.963 1.00 67.50 1186 ALA A C 1
ATOM 8619 O O . ALA A 1 1186 ? 11.745 6.994 -1.801 1.00 67.50 1186 ALA A O 1
ATOM 8620 N N . VAL A 1 1187 ? 10.429 8.166 -3.186 1.00 70.62 1187 VAL A N 1
ATOM 8621 C CA . VAL A 1 1187 ? 11.125 7.793 -4.435 1.00 70.62 1187 VAL A CA 1
ATOM 8622 C C . VAL A 1 1187 ? 11.315 9.014 -5.337 1.00 70.62 1187 VAL A C 1
ATOM 8624 O O . VAL A 1 1187 ? 10.392 9.801 -5.543 1.00 70.62 1187 VAL A O 1
ATOM 8627 N N . HIS A 1 1188 ? 12.512 9.162 -5.913 1.00 74.44 1188 HIS A N 1
ATOM 8628 C CA . HIS A 1 1188 ? 12.823 10.190 -6.908 1.00 74.44 1188 HIS A CA 1
ATOM 8629 C C . HIS A 1 1188 ? 13.025 9.562 -8.294 1.00 74.44 1188 HIS A C 1
ATOM 8631 O O . HIS A 1 1188 ? 13.953 8.784 -8.507 1.00 74.44 1188 HIS A O 1
ATOM 8637 N N . TYR A 1 1189 ? 12.165 9.931 -9.240 1.00 76.00 1189 TYR A N 1
ATOM 8638 C CA . TYR A 1 1189 ? 12.140 9.433 -10.610 1.00 76.00 1189 TYR A CA 1
ATOM 8639 C C . TYR A 1 1189 ? 12.739 10.456 -11.581 1.00 76.00 1189 TYR A C 1
ATOM 8641 O O . TYR A 1 1189 ? 12.301 11.608 -11.639 1.00 76.00 1189 TYR A O 1
ATOM 8649 N N . VAL A 1 1190 ? 13.670 10.003 -12.423 1.00 77.00 1190 VAL A N 1
ATOM 8650 C CA . VAL A 1 1190 ? 14.055 10.697 -13.660 1.00 77.00 1190 VAL A CA 1
ATOM 8651 C C . VAL A 1 1190 ? 13.244 10.072 -14.792 1.00 77.00 1190 VAL A C 1
ATOM 8653 O O . VAL A 1 1190 ? 13.486 8.930 -15.172 1.00 77.00 1190 VAL A O 1
ATOM 8656 N N . VAL A 1 1191 ? 12.254 10.799 -15.307 1.00 77.50 1191 VAL A N 1
ATOM 8657 C CA . VAL A 1 1191 ? 11.297 10.290 -16.297 1.00 77.50 1191 VAL A CA 1
ATOM 8658 C C . VAL A 1 1191 ? 11.619 10.903 -17.652 1.00 77.50 1191 VAL A C 1
ATOM 8660 O O . VAL A 1 1191 ? 11.512 12.115 -17.828 1.00 77.50 1191 VAL A O 1
ATOM 8663 N N . CYS A 1 1192 ? 11.983 10.082 -18.634 1.00 77.25 1192 CYS A N 1
ATOM 8664 C CA . CYS A 1 1192 ? 11.971 10.510 -20.031 1.00 77.25 1192 CYS A CA 1
ATOM 8665 C C . CYS A 1 1192 ? 10.728 9.990 -20.753 1.00 77.25 1192 CYS A C 1
ATOM 8667 O O . CYS A 1 1192 ? 10.063 9.059 -20.298 1.00 77.25 1192 CYS A O 1
ATOM 8669 N N . GLY A 1 1193 ? 10.404 10.613 -21.878 1.00 75.12 1193 GLY A N 1
ATOM 8670 C CA . GLY A 1 1193 ? 9.318 10.185 -22.742 1.00 75.12 1193 GLY A CA 1
ATOM 8671 C C . GLY A 1 1193 ? 9.500 10.712 -24.158 1.00 75.12 1193 GLY A C 1
ATOM 8672 O O . GLY A 1 1193 ? 10.284 11.631 -24.405 1.00 75.12 1193 GLY A O 1
ATOM 8673 N N . GLN A 1 1194 ? 8.772 10.113 -25.096 1.00 75.88 1194 GLN A N 1
ATOM 8674 C CA . GLN A 1 1194 ? 8.776 10.524 -26.496 1.00 75.88 1194 GLN A CA 1
ATOM 8675 C C . GLN A 1 1194 ? 7.354 10.533 -27.062 1.00 75.88 1194 GLN A C 1
ATOM 8677 O O . GLN A 1 1194 ? 6.593 9.586 -26.858 1.00 75.88 1194 GLN A O 1
ATOM 8682 N N . ASN A 1 1195 ? 6.987 11.615 -27.748 1.00 73.25 1195 ASN A N 1
ATOM 8683 C CA . ASN A 1 1195 ? 5.702 11.769 -28.426 1.00 73.25 1195 ASN A CA 1
ATOM 8684 C C . ASN A 1 1195 ? 5.907 11.591 -29.940 1.00 73.25 1195 ASN A C 1
ATOM 8686 O O . ASN A 1 1195 ? 6.144 12.541 -30.683 1.00 73.25 1195 ASN A O 1
ATOM 8690 N N . GLY A 1 1196 ? 5.896 10.336 -30.391 1.00 70.94 1196 GLY A N 1
ATOM 8691 C CA . GLY A 1 1196 ? 6.417 9.980 -31.713 1.00 70.94 1196 GLY A CA 1
ATOM 8692 C C . GLY A 1 1196 ? 7.950 9.982 -31.737 1.00 70.94 1196 GLY A C 1
ATOM 8693 O O . GLY A 1 1196 ? 8.589 9.800 -30.703 1.00 70.94 1196 GLY A O 1
ATOM 8694 N N . ALA A 1 1197 ? 8.545 10.148 -32.921 1.00 67.44 1197 ALA A N 1
ATOM 8695 C CA . ALA A 1 1197 ? 9.993 10.011 -33.102 1.00 67.44 1197 ALA A CA 1
ATOM 8696 C C . ALA A 1 1197 ? 10.801 11.226 -32.607 1.00 67.44 1197 ALA A C 1
ATOM 8698 O O . ALA A 1 1197 ? 11.875 11.048 -32.030 1.00 67.44 1197 ALA A O 1
ATOM 8699 N N . ASP A 1 1198 ? 10.298 12.441 -32.854 1.00 72.25 1198 ASP A N 1
ATOM 8700 C CA . ASP A 1 1198 ? 11.109 13.670 -32.828 1.00 72.25 1198 ASP A CA 1
ATOM 8701 C C . ASP A 1 1198 ? 10.805 14.597 -31.632 1.00 72.25 1198 ASP A C 1
ATOM 8703 O O . ASP A 1 1198 ? 11.571 15.515 -31.349 1.00 72.25 1198 ASP A O 1
ATOM 8707 N N . GLU A 1 1199 ? 9.734 14.348 -30.871 1.00 77.69 1199 GLU A N 1
ATOM 8708 C CA . GLU A 1 1199 ? 9.430 15.072 -29.627 1.00 77.69 1199 GLU A CA 1
ATOM 8709 C C . GLU A 1 1199 ? 9.897 14.270 -28.401 1.00 77.69 1199 GLU A C 1
ATOM 8711 O O . GLU A 1 1199 ? 9.100 13.604 -27.736 1.00 77.69 1199 GLU A O 1
ATOM 8716 N N . LYS A 1 1200 ? 11.198 14.327 -28.092 1.00 82.50 1200 LYS A N 1
ATOM 8717 C CA . LYS A 1 1200 ? 11.793 13.681 -26.907 1.00 82.50 1200 LYS A CA 1
ATOM 8718 C C . LYS A 1 1200 ? 11.927 14.661 -25.741 1.00 82.50 1200 LYS A C 1
ATOM 8720 O O . LYS A 1 1200 ? 12.533 15.727 -25.876 1.00 82.50 1200 LYS A O 1
ATOM 8725 N N . PHE A 1 1201 ? 11.399 14.284 -24.580 1.00 79.94 1201 PHE A N 1
ATOM 8726 C CA . PHE A 1 1201 ? 11.404 15.089 -23.360 1.00 79.94 1201 PHE A CA 1
ATOM 8727 C C . PHE A 1 1201 ? 11.957 14.315 -22.159 1.00 79.94 1201 PHE A C 1
ATOM 8729 O O . PHE A 1 1201 ? 11.995 13.085 -22.133 1.00 79.94 1201 PHE A O 1
ATOM 8736 N N . ILE A 1 1202 ? 12.385 15.063 -21.145 1.00 83.00 1202 ILE A N 1
ATOM 8737 C CA . ILE A 1 1202 ? 12.829 14.541 -19.856 1.00 83.00 1202 ILE A CA 1
ATOM 8738 C C . ILE A 1 1202 ? 12.360 15.484 -18.751 1.00 83.00 1202 ILE A C 1
ATOM 8740 O O . ILE A 1 1202 ? 12.403 16.707 -18.895 1.00 83.00 1202 ILE A O 1
ATOM 8744 N N . CYS A 1 1203 ? 11.874 14.904 -17.666 1.00 76.69 1203 CYS A N 1
ATOM 8745 C CA . CYS A 1 1203 ? 11.404 15.586 -16.476 1.00 76.69 1203 CYS A CA 1
ATOM 8746 C C . CYS A 1 1203 ? 11.791 14.780 -15.231 1.00 76.69 1203 CYS A C 1
ATOM 8748 O O . CYS A 1 1203 ? 12.382 13.701 -15.305 1.00 76.69 1203 CYS A O 1
ATOM 8750 N N . GLU A 1 1204 ? 11.487 15.334 -14.065 1.00 77.94 1204 GLU A N 1
ATOM 8751 C CA . GLU A 1 1204 ? 11.768 14.710 -12.780 1.00 77.94 1204 GLU A CA 1
ATOM 8752 C C . GLU A 1 1204 ? 10.517 14.773 -11.912 1.00 77.94 1204 GLU A C 1
ATOM 8754 O O . GLU A 1 1204 ? 9.786 15.765 -11.944 1.00 77.94 1204 GLU A O 1
ATOM 8759 N N . ALA A 1 1205 ? 10.288 13.727 -11.127 1.00 76.31 1205 ALA A N 1
ATOM 8760 C CA . ALA A 1 1205 ? 9.210 13.660 -10.154 1.00 76.31 1205 ALA A CA 1
ATOM 8761 C C . ALA A 1 1205 ? 9.745 13.081 -8.844 1.00 76.31 1205 ALA A C 1
ATOM 8763 O O . ALA A 1 1205 ? 10.556 12.160 -8.857 1.00 76.31 1205 ALA A O 1
ATOM 8764 N N . THR A 1 1206 ? 9.269 13.586 -7.712 1.00 74.50 1206 THR A N 1
ATOM 8765 C CA . THR A 1 1206 ? 9.501 12.960 -6.406 1.00 74.50 1206 THR A CA 1
ATOM 8766 C C . THR A 1 1206 ? 8.145 12.604 -5.818 1.00 74.50 1206 THR A C 1
ATOM 8768 O O . THR A 1 1206 ? 7.226 13.421 -5.861 1.00 74.50 1206 THR A O 1
ATOM 8771 N N . VAL A 1 1207 ? 8.018 11.383 -5.310 1.00 74.44 1207 VAL A N 1
ATOM 8772 C CA . VAL A 1 1207 ? 6.822 10.868 -4.639 1.00 74.44 1207 VAL A CA 1
ATOM 8773 C C . VAL A 1 1207 ? 7.191 10.569 -3.189 1.00 74.44 1207 VAL A C 1
ATOM 8775 O O . VAL A 1 1207 ? 8.275 10.043 -2.933 1.00 74.44 1207 VAL A O 1
ATOM 8778 N N . VAL A 1 1208 ? 6.298 10.940 -2.273 1.00 69.69 1208 VAL A N 1
ATOM 8779 C CA . VAL A 1 1208 ? 6.378 10.785 -0.812 1.00 69.69 1208 VAL A CA 1
ATOM 8780 C C . VAL A 1 1208 ? 5.001 10.322 -0.344 1.00 69.69 1208 VAL A C 1
ATOM 8782 O O . VAL A 1 1208 ? 4.025 10.958 -0.808 1.00 69.69 1208 VAL A O 1
#

Radius of gyration: 88.05 Å; Cα contacts (8 Å, |Δi|>4): 1991; chains: 1; bounding box: 256×70×265 Å